Protein 8POE (pdb70)

GO terms:
  GO:0005515 protein binding (F, IPI)
  GO:0000045 autophagosome assembly (P, IDA)
  GO:0034045 phagophore assembly site membrane (C, EXP)

Structure (mmCIF, N/CA/C/O backbone):
data_8POE
#
_entry.id   8POE
#
_cell.length_a   1.00
_cell.length_b   1.00
_cell.length_c   1.00
_cell.angle_alpha   90.00
_cell.angle_beta   90.00
_cell.angle_gamma   90.00
#
_symmetry.space_group_name_H-M   'P 1'
#
loop_
_atom_site.group_PDB
_atom_site.id
_atom_site.type_symbol
_atom_site.label_atom_id
_atom_site.label_alt_id
_atom_site.label_comp_id
_atom_site.label_asym_id
_atom_site.label_entity_id
_atom_site.label_seq_id
_atom_site.pdbx_PDB_ins_code
_atom_site.Cartn_x
_atom_site.Cartn_y
_atom_site.Cartn_z
_atom_site.occupancy
_atom_site.B_iso_or_equiv
_atom_site.auth_seq_id
_atom_site.auth_comp_id
_atom_site.auth_asym_id
_atom_site.auth_atom_id
_atom_site.pdbx_PDB_model_num
ATOM 1 N N . ASN A 1 227 ? 123.375 107.380 165.649 1.00 60.80 191 ASN A N 1
ATOM 2 C CA . ASN A 1 227 ? 124.655 107.662 166.289 1.00 60.80 191 ASN A CA 1
ATOM 3 C C . ASN A 1 227 ? 124.499 108.746 167.350 1.00 60.80 191 ASN A C 1
ATOM 4 O O . ASN A 1 227 ? 124.148 109.884 167.040 1.00 60.80 191 ASN A O 1
ATOM 9 N N . LEU A 1 228 ? 124.760 108.379 168.607 1.00 53.20 192 LEU A N 1
ATOM 10 C CA . LEU A 1 228 ? 124.580 109.320 169.709 1.00 53.20 192 LEU A CA 1
ATOM 11 C C . LEU A 1 228 ? 125.523 110.510 169.584 1.00 53.20 192 LEU A C 1
ATOM 12 O O . LEU A 1 228 ? 125.122 111.656 169.821 1.00 53.20 192 LEU A O 1
ATOM 17 N N . ASP A 1 229 ? 126.783 110.260 169.219 1.00 54.80 193 ASP A N 1
ATOM 18 C CA . ASP A 1 229 ? 127.739 111.352 169.065 1.00 54.80 193 ASP A CA 1
ATOM 19 C C . ASP A 1 229 ? 127.339 112.296 167.940 1.00 54.80 193 ASP A C 1
ATOM 20 O O . ASP A 1 229 ? 127.568 113.510 168.037 1.00 54.80 193 ASP A O 1
ATOM 25 N N . SER A 1 230 ? 126.756 111.757 166.866 1.00 51.80 194 SER A N 1
ATOM 26 C CA . SER A 1 230 ? 126.391 112.583 165.721 1.00 51.80 194 SER A CA 1
ATOM 27 C C . SER A 1 230 ? 125.373 113.649 166.096 1.00 51.80 194 SER A C 1
ATOM 28 O O . SER A 1 230 ? 125.399 114.749 165.538 1.00 51.80 194 SER A O 1
ATOM 31 N N . PHE A 1 231 ? 124.472 113.348 167.034 1.00 45.87 195 PHE A N 1
ATOM 32 C CA . PHE A 1 231 ? 123.474 114.330 167.446 1.00 45.87 195 PHE A CA 1
ATOM 33 C C . PHE A 1 231 ? 124.135 115.575 168.024 1.00 45.87 195 PHE A C 1
ATOM 34 O O . PHE A 1 231 ? 123.846 116.703 167.604 1.00 45.87 195 PHE A O 1
ATOM 42 N N . PHE A 1 232 ? 125.039 115.385 168.985 1.00 41.33 196 PHE A N 1
ATOM 43 C CA . PHE A 1 232 ? 125.727 116.522 169.582 1.00 41.33 196 PHE A CA 1
ATOM 44 C C . PHE A 1 232 ? 126.644 117.200 168.573 1.00 41.33 196 PHE A C 1
ATOM 45 O O . PHE A 1 232 ? 126.761 118.432 168.560 1.00 41.33 196 PHE A O 1
ATOM 53 N N . THR A 1 233 ? 1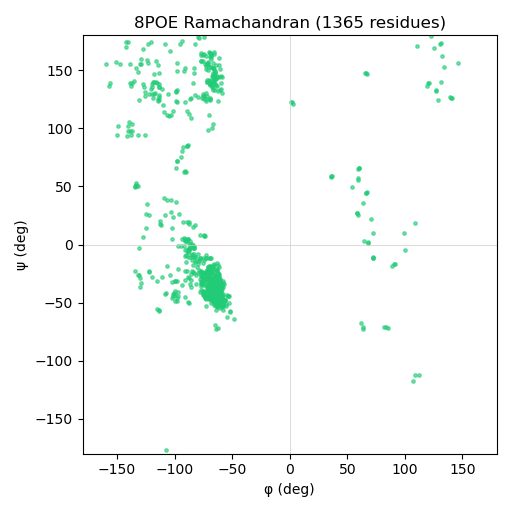27.293 116.417 167.707 1.00 46.80 197 THR A N 1
ATOM 54 C CA . THR A 1 233 ? 128.156 117.014 166.693 1.00 46.80 197 THR A CA 1
ATOM 55 C C . THR A 1 233 ? 127.363 117.928 165.769 1.00 46.80 197 THR A C 1
ATOM 56 O O . THR A 1 233 ? 127.814 119.027 165.429 1.00 46.80 197 THR A O 1
ATOM 60 N N . LYS A 1 234 ? 126.168 117.497 165.368 1.00 49.42 198 LYS A N 1
ATOM 61 C CA . LYS A 1 234 ? 125.347 118.311 164.482 1.00 49.42 198 LYS A CA 1
ATOM 62 C C . LYS A 1 234 ? 124.762 119.520 165.202 1.00 49.42 198 LYS A C 1
ATOM 63 O O . LYS A 1 234 ? 124.659 120.598 164.603 1.00 49.42 198 LYS A O 1
ATOM 69 N N . ILE A 1 235 ? 124.376 119.374 166.474 1.00 41.04 199 ILE A N 1
ATOM 70 C CA . ILE A 1 235 ? 123.880 120.541 167.202 1.00 41.04 199 ILE A CA 1
ATOM 71 C C . ILE A 1 235 ? 124.994 121.565 167.386 1.00 41.04 199 ILE A C 1
ATOM 72 O O . ILE A 1 235 ? 124.732 122.771 167.463 1.00 41.04 199 ILE A O 1
ATOM 77 N N . TYR A 1 236 ? 126.248 121.111 167.459 1.00 41.05 200 TYR A N 1
ATOM 78 C CA . TYR A 1 236 ? 127.374 122.039 167.501 1.00 41.05 200 TYR A CA 1
ATOM 79 C C . TYR A 1 236 ? 127.609 122.689 166.142 1.00 41.05 200 TYR A C 1
ATOM 80 O O . TYR A 1 236 ? 127.803 123.910 166.051 1.00 41.05 200 TYR A O 1
ATOM 89 N N . SER A 1 237 ? 127.591 121.888 165.075 1.00 45.59 201 SER A N 1
ATOM 90 C CA . SER A 1 237 ? 127.899 122.407 163.749 1.00 45.59 201 SER A CA 1
ATOM 91 C C . SER A 1 237 ? 126.843 123.388 163.262 1.00 45.59 201 SER A C 1
ATOM 92 O O . SER A 1 237 ? 127.173 124.339 162.545 1.00 45.59 201 SER A O 1
ATOM 95 N N . TYR A 1 238 ? 125.576 123.176 163.625 1.00 47.55 202 TYR A N 1
ATOM 96 C CA . TYR A 1 238 ? 124.534 124.113 163.219 1.00 47.55 202 TYR A CA 1
ATOM 97 C C . TYR A 1 238 ? 124.809 125.506 163.770 1.00 47.55 202 TYR A C 1
ATOM 98 O O . TYR A 1 238 ? 124.725 126.502 163.043 1.00 47.55 202 TYR A O 1
ATOM 107 N N . HIS A 1 239 ? 125.144 125.594 165.057 1.00 43.02 203 HIS A N 1
ATOM 108 C CA . HIS A 1 239 ? 125.471 126.892 165.636 1.00 43.02 203 HIS A CA 1
ATOM 109 C C . HIS A 1 239 ? 126.754 127.453 165.042 1.00 43.02 203 HIS A C 1
ATOM 110 O O . HIS A 1 239 ? 126.856 128.662 164.806 1.00 43.02 203 HIS A O 1
ATOM 117 N N . GLN A 1 240 ? 127.752 126.597 164.800 1.00 44.81 204 GLN A N 1
ATOM 118 C CA . GLN A 1 240 ? 129.030 127.112 164.319 1.00 44.81 204 GLN A CA 1
ATOM 119 C C . GLN A 1 240 ? 128.943 127.599 162.880 1.00 44.81 204 GLN A C 1
ATOM 120 O O . GLN A 1 240 ? 129.733 128.456 162.470 1.00 44.81 204 GLN A O 1
ATOM 126 N N . ARG A 1 241 ? 128.006 127.071 162.103 1.00 46.89 205 ARG A N 1
ATOM 127 C CA . ARG A 1 241 ? 127.730 127.592 160.774 1.00 46.89 205 ARG A CA 1
ATOM 128 C C . ARG A 1 241 ? 126.654 128.668 160.792 1.00 46.89 205 ARG A C 1
ATOM 129 O O . ARG A 1 241 ? 126.226 129.107 159.719 1.00 46.89 205 ARG A O 1
ATOM 137 N N . ASN A 1 242 ? 126.187 129.042 161.985 1.00 48.70 206 ASN A N 1
ATOM 138 C CA . ASN A 1 242 ? 125.327 130.204 162.254 1.00 48.70 206 ASN A CA 1
ATOM 139 C C . ASN A 1 242 ? 124.319 130.470 161.134 1.00 48.70 206 ASN A C 1
ATOM 140 O O . ASN A 1 242 ? 124.260 131.548 160.539 1.00 48.70 206 ASN A O 1
ATOM 145 N N . GLY A 1 243 ? 123.491 129.461 160.872 1.00 54.55 207 GLY A N 1
ATOM 146 C CA . GLY A 1 243 ? 122.400 129.588 159.926 1.00 54.55 207 GLY A CA 1
ATOM 147 C C . GLY A 1 243 ? 122.190 128.371 159.048 1.00 54.55 207 GLY A C 1
ATOM 148 O O . GLY A 1 243 ? 123.118 127.898 158.386 1.00 54.55 207 GLY A O 1
ATOM 149 N N . PHE A 1 244 ? 120.958 127.855 159.042 1.00 62.95 208 PHE A N 1
ATOM 150 C CA . PHE A 1 244 ? 120.615 126.741 158.163 1.00 62.95 208 PHE A CA 1
ATOM 151 C C . PHE A 1 244 ? 120.715 127.143 156.697 1.00 62.95 208 PHE A C 1
ATOM 152 O O . PHE A 1 244 ? 121.263 126.395 155.874 1.00 62.95 208 PHE A O 1
ATOM 160 N N . ALA A 1 245 ? 120.190 128.322 156.355 1.00 66.57 209 ALA A N 1
ATOM 161 C CA . ALA A 1 245 ? 120.323 128.823 154.994 1.00 66.57 209 ALA A CA 1
ATOM 162 C C . ALA A 1 245 ? 121.784 128.993 154.610 1.00 66.57 209 ALA A C 1
ATOM 163 O O . ALA A 1 245 ? 122.147 128.789 153.447 1.00 66.57 209 ALA A O 1
ATOM 165 N N . CYS A 1 246 ? 122.636 129.355 155.573 1.00 65.61 210 CYS A N 1
ATOM 166 C CA . CYS A 1 246 ? 124.065 129.447 155.296 1.00 65.61 210 CYS A CA 1
ATOM 167 C C . CYS A 1 246 ? 124.628 128.097 154.872 1.00 65.61 210 CYS A C 1
ATOM 168 O O . CYS A 1 246 ? 125.381 128.011 153.896 1.00 65.61 210 CYS A O 1
ATOM 171 N N . ILE A 1 247 ? 124.260 127.028 155.583 1.00 60.44 211 ILE A N 1
ATOM 172 C CA . ILE A 1 247 ? 124.736 125.693 155.225 1.00 60.44 211 ILE A CA 1
ATOM 173 C C . ILE A 1 247 ? 124.226 125.297 153.847 1.00 60.44 211 ILE A C 1
ATOM 174 O O . ILE A 1 247 ? 124.978 124.767 153.017 1.00 60.44 211 ILE A O 1
ATOM 179 N N . LEU A 1 248 ? 122.939 125.538 153.585 1.00 62.47 212 LEU A N 1
ATOM 180 C CA . LEU A 1 248 ? 122.364 125.150 152.300 1.00 62.47 212 LEU A CA 1
ATOM 181 C C . LEU A 1 248 ? 123.049 125.880 151.150 1.00 62.47 212 LEU A C 1
ATOM 182 O O . LEU A 1 248 ? 123.416 125.267 150.138 1.00 62.47 212 LEU A O 1
ATOM 187 N N . LEU A 1 249 ? 123.236 127.194 151.295 1.00 70.09 213 LEU A N 1
ATOM 188 C CA . LEU A 1 249 ? 123.905 127.966 150.255 1.00 70.09 213 LEU A CA 1
ATOM 189 C C . LEU A 1 249 ? 125.350 127.523 150.080 1.00 70.09 213 LEU A C 1
ATOM 190 O O . LEU A 1 249 ? 125.827 127.387 148.949 1.00 70.09 213 LEU A O 1
ATOM 195 N N . GLU A 1 250 ? 126.061 127.287 151.187 1.00 77.36 214 GLU A N 1
ATOM 196 C CA . GLU A 1 250 ? 127.450 126.851 151.094 1.00 77.36 214 GLU A CA 1
ATOM 197 C C . GLU A 1 250 ? 127.562 125.540 150.331 1.00 77.36 214 GLU A C 1
ATOM 198 O O . GLU A 1 250 ? 128.407 125.402 149.440 1.00 77.36 214 GLU A O 1
ATOM 204 N N . ASP A 1 251 ? 126.694 124.577 150.642 1.00 80.09 215 ASP A N 1
ATOM 205 C CA . ASP A 1 251 ? 126.741 123.290 149.956 1.00 80.09 215 ASP A CA 1
ATOM 206 C C . ASP A 1 251 ? 126.396 123.422 148.476 1.00 80.09 215 ASP A C 1
ATOM 207 O O . ASP A 1 251 ? 127.114 122.898 147.609 1.00 80.09 215 ASP A O 1
ATOM 212 N N . VAL A 1 252 ? 125.285 124.096 148.165 1.00 79.02 216 VAL A N 1
ATOM 213 C CA . VAL A 1 252 ? 124.860 124.175 146.773 1.00 79.02 216 VAL A CA 1
ATOM 214 C C . VAL A 1 252 ? 125.887 124.940 145.948 1.00 79.02 216 VAL A C 1
ATOM 215 O O . VAL A 1 252 ? 126.169 124.585 144.796 1.00 79.02 216 VAL A O 1
ATOM 219 N N . PHE A 1 253 ? 126.506 125.965 146.535 1.00 77.83 217 PHE A N 1
ATOM 220 C CA . PHE A 1 253 ? 127.510 126.726 145.814 1.00 77.83 217 PHE A CA 1
ATOM 221 C C . PHE A 1 253 ? 128.850 126.012 145.744 1.00 77.83 217 PHE A C 1
ATOM 222 O O . PHE A 1 253 ? 129.614 126.273 144.819 1.00 77.83 217 PHE A O 1
ATOM 230 N N . GLN A 1 254 ? 129.144 125.093 146.668 1.00 87.96 218 GLN A N 1
ATOM 231 C CA . GLN A 1 254 ? 130.324 124.248 146.505 1.00 87.96 218 GLN A CA 1
ATOM 232 C C . GLN A 1 254 ? 130.137 123.256 145.360 1.00 87.96 218 GLN A C 1
ATOM 233 O O . GLN A 1 254 ? 131.071 122.994 144.587 1.00 87.96 218 GLN A O 1
ATOM 239 N N . LEU A 1 255 ? 128.936 122.687 145.241 1.00 88.26 219 LEU A N 1
ATOM 240 C CA . LEU A 1 255 ? 128.654 121.824 144.096 1.00 88.26 219 LEU A CA 1
ATOM 241 C C . LEU A 1 255 ? 128.721 122.607 142.787 1.00 88.26 219 LEU A C 1
ATOM 242 O O . LEU A 1 255 ? 129.297 122.134 141.793 1.00 88.26 219 LEU A O 1
ATOM 247 N N . GLY A 1 256 ? 128.148 123.816 142.773 1.00 91.00 220 GLY A N 1
ATOM 248 C CA . GLY A 1 256 ? 128.301 124.687 141.618 1.00 91.00 220 GLY A CA 1
ATOM 249 C C . GLY A 1 256 ? 129.751 125.038 141.346 1.00 91.00 220 GLY A C 1
ATOM 250 O O . GLY A 1 256 ? 130.169 125.140 140.193 1.00 91.00 220 GLY A O 1
ATOM 251 N N . GLN A 1 257 ? 130.533 125.232 142.408 1.00 91.35 221 GLN A N 1
ATOM 252 C CA . GLN A 1 257 ? 131.976 125.395 142.289 1.00 91.35 221 GLN A CA 1
ATOM 253 C C . GLN A 1 257 ? 132.611 124.276 141.483 1.00 91.35 221 GLN A C 1
ATOM 254 O O . GLN A 1 257 ? 133.284 124.523 140.475 1.00 91.35 221 GLN A O 1
ATOM 260 N N . PHE A 1 258 ? 132.414 123.037 141.926 1.00 102.49 222 PHE A N 1
ATOM 261 C CA . PHE A 1 258 ? 133.098 121.923 141.277 1.00 102.49 222 PHE A CA 1
ATOM 262 C C . PHE A 1 258 ? 132.639 121.764 139.830 1.00 102.49 222 PHE A C 1
ATOM 263 O O . PHE A 1 258 ? 133.466 121.547 138.926 1.00 102.49 222 PHE A O 1
ATOM 271 N N . ILE A 1 259 ? 131.332 121.906 139.582 1.00 93.22 223 ILE A N 1
ATOM 272 C CA . ILE A 1 259 ? 130.850 121.775 138.208 1.00 93.22 223 ILE A CA 1
ATOM 273 C C . ILE A 1 259 ? 131.398 122.904 137.339 1.00 93.22 223 ILE A C 1
ATOM 274 O O . ILE A 1 259 ? 131.745 122.689 136.171 1.00 93.22 223 ILE A O 1
ATOM 279 N N . PHE A 1 260 ? 131.520 124.115 137.896 1.00 92.29 224 PHE A N 1
ATOM 280 C CA . PHE A 1 260 ? 132.084 125.217 137.127 1.00 92.29 224 PHE A CA 1
ATOM 281 C C . PHE A 1 260 ? 133.538 124.956 136.779 1.00 92.29 224 PHE A C 1
ATOM 282 O O . PHE A 1 260 ? 133.958 125.203 135.644 1.00 92.29 224 PHE A O 1
ATOM 290 N N . ILE A 1 261 ? 134.326 124.466 137.739 1.00 94.27 225 ILE A N 1
ATOM 291 C CA . ILE A 1 261 ? 135.735 124.206 137.453 1.00 94.27 225 ILE A CA 1
ATOM 292 C C . ILE A 1 261 ? 135.863 123.182 136.336 1.00 94.27 225 ILE A C 1
ATOM 293 O O . ILE A 1 261 ? 136.604 123.388 135.363 1.00 94.27 225 ILE A O 1
ATOM 298 N N . VAL A 1 262 ? 135.120 122.075 136.436 1.00 101.38 226 VAL A N 1
ATOM 299 C CA . VAL A 1 262 ? 135.272 121.033 135.423 1.00 101.38 226 VAL A CA 1
ATOM 300 C C . VAL A 1 262 ? 134.808 121.531 134.054 1.00 101.38 226 VAL A C 1
ATOM 301 O O . VAL A 1 262 ? 135.503 121.337 133.043 1.00 101.38 226 VAL A O 1
ATOM 305 N N . THR A 1 263 ? 133.656 122.214 133.992 1.00 106.97 227 THR A N 1
ATOM 306 C CA . THR A 1 263 ? 133.140 122.633 132.693 1.00 106.97 227 THR A CA 1
ATOM 307 C C . THR A 1 263 ? 134.010 123.721 132.075 1.00 106.97 227 THR A C 1
ATOM 308 O O . THR A 1 263 ? 134.239 123.718 130.863 1.00 106.97 227 THR A O 1
ATOM 312 N N . PHE A 1 264 ? 134.530 124.643 132.889 1.00 109.09 228 PHE A N 1
ATOM 313 C CA . PHE A 1 264 ? 135.371 125.704 132.351 1.00 109.09 228 PHE A CA 1
ATOM 314 C C . PHE A 1 264 ? 136.704 125.154 131.865 1.00 109.09 228 PHE A C 1
ATOM 315 O O . PHE A 1 264 ? 137.204 125.569 130.812 1.00 109.09 228 PHE A O 1
ATOM 323 N N . THR A 1 265 ? 137.291 124.211 132.608 1.00 107.13 229 THR A N 1
ATOM 324 C CA . THR A 1 265 ? 138.540 123.609 132.160 1.00 107.13 229 THR A CA 1
ATOM 325 C C . THR A 1 265 ? 138.347 122.869 130.842 1.00 107.13 229 THR A C 1
ATOM 326 O O . THR A 1 265 ? 139.125 123.051 129.895 1.00 107.13 229 THR A O 1
ATOM 330 N N . THR A 1 266 ? 137.296 122.045 130.749 1.00 110.87 230 THR A N 1
ATOM 331 C CA . THR A 1 266 ? 137.097 121.301 129.509 1.00 110.87 230 THR A CA 1
ATOM 332 C C . THR A 1 266 ? 136.703 122.221 128.357 1.00 110.87 230 THR A C 1
ATOM 333 O O . THR A 1 266 ? 137.035 121.935 127.202 1.00 110.87 230 THR A O 1
ATOM 337 N N . PHE A 1 267 ? 136.028 123.337 128.647 1.00 119.89 231 PHE A N 1
ATOM 338 C CA . PHE A 1 267 ? 135.682 124.290 127.599 1.00 119.89 231 PHE A CA 1
ATOM 339 C C . PHE A 1 267 ? 136.925 124.984 127.060 1.00 119.89 231 PHE A C 1
ATOM 340 O O . PHE A 1 267 ? 137.098 125.113 125.843 1.00 119.89 231 PHE A O 1
ATOM 348 N N . LEU A 1 268 ? 137.805 125.441 127.954 1.00 119.61 232 LEU A N 1
ATOM 349 C CA . LEU A 1 268 ? 139.031 126.088 127.502 1.00 119.61 232 LEU A CA 1
ATOM 350 C C . LEU A 1 268 ? 139.926 125.108 126.756 1.00 119.61 232 LEU A C 1
ATOM 351 O O . LEU A 1 268 ? 140.619 125.490 125.807 1.00 119.61 232 LEU A O 1
ATOM 356 N N . LEU A 1 269 ? 139.926 123.838 127.167 1.00 123.87 233 LEU A N 1
ATOM 357 C CA . LEU A 1 269 ? 140.765 122.859 126.487 1.00 123.87 233 LEU A CA 1
ATOM 358 C C . LEU A 1 269 ? 140.177 122.399 125.157 1.00 123.87 233 LEU A C 1
ATOM 359 O O . LEU A 1 269 ? 140.930 121.995 124.265 1.00 123.87 233 LEU A O 1
ATOM 364 N N . ARG A 1 270 ? 138.853 122.446 124.995 1.00 128.63 234 ARG A N 1
ATOM 365 C CA . ARG A 1 270 ? 138.212 121.847 123.833 1.00 128.63 234 ARG A CA 1
ATOM 366 C C . ARG A 1 270 ? 137.328 122.793 123.031 1.00 128.63 234 ARG A C 1
ATOM 367 O O . ARG A 1 270 ? 136.542 122.318 122.204 1.00 128.63 234 ARG A O 1
ATOM 375 N N . CYS A 1 271 ? 137.413 124.104 123.248 1.00 132.00 235 CYS A N 1
ATOM 376 C CA . CYS A 1 271 ? 136.637 125.024 122.424 1.00 132.00 235 CYS A CA 1
ATOM 377 C C . CYS A 1 271 ? 137.481 126.207 121.967 1.00 132.00 235 CYS A C 1
ATOM 378 O O . CYS A 1 271 ? 137.164 126.852 120.963 1.00 132.00 235 CYS A O 1
ATOM 381 N N . VAL A 1 272 ? 138.560 126.497 122.693 1.00 132.98 236 VAL A N 1
ATOM 382 C CA . VAL A 1 272 ? 139.411 127.629 122.346 1.00 132.98 236 VAL A CA 1
ATOM 383 C C . VAL A 1 272 ? 140.248 127.278 121.125 1.00 132.98 236 VAL A C 1
ATOM 384 O O . VAL A 1 272 ? 140.965 126.269 121.110 1.00 132.98 236 VAL A O 1
ATOM 388 N N . ASP A 1 273 ? 140.162 128.114 120.093 1.00 136.42 237 ASP A N 1
ATOM 389 C CA . ASP A 1 273 ? 140.937 127.940 118.871 1.00 136.42 237 ASP A CA 1
ATOM 390 C C . ASP A 1 273 ? 142.067 128.962 118.873 1.00 136.42 237 ASP A C 1
ATOM 391 O O . ASP A 1 273 ? 141.826 130.166 118.732 1.00 136.42 237 ASP A O 1
ATOM 396 N N . TYR A 1 274 ? 143.299 128.480 119.032 1.00 140.99 238 TYR A N 1
ATOM 397 C CA . TYR A 1 274 ? 144.448 129.375 119.055 1.00 140.99 238 TYR A CA 1
ATOM 398 C C . TYR A 1 274 ? 144.746 129.957 117.679 1.00 140.99 238 TYR A C 1
ATOM 399 O O . TYR A 1 274 ? 145.305 131.055 117.587 1.00 140.99 238 TYR A O 1
ATOM 408 N N . ASN A 1 275 ? 144.373 129.248 116.611 1.00 140.61 239 ASN A N 1
ATOM 409 C CA . ASN A 1 275 ? 144.714 129.689 115.261 1.00 140.61 239 ASN A CA 1
ATOM 410 C C . ASN A 1 275 ? 144.074 131.035 114.939 1.00 140.61 239 ASN A C 1
ATOM 411 O O . ASN A 1 275 ? 144.756 131.974 114.513 1.00 140.61 239 ASN A O 1
ATOM 416 N N . VAL A 1 276 ? 142.760 131.147 115.138 1.00 133.35 240 VAL A N 1
ATOM 417 C CA . VAL A 1 276 ? 142.067 132.390 114.813 1.00 133.35 240 VAL A CA 1
ATOM 418 C C . VAL A 1 276 ? 142.441 133.493 115.798 1.00 133.35 240 VAL A C 1
ATOM 419 O O . VAL A 1 276 ? 142.620 134.654 115.410 1.00 133.35 240 VAL A O 1
ATOM 423 N N . LEU A 1 277 ? 142.571 133.151 117.082 1.00 131.08 241 LEU A N 1
ATOM 424 C CA . LEU A 1 277 ? 142.840 134.167 118.095 1.00 131.08 241 LEU A CA 1
ATOM 425 C C . LEU A 1 277 ? 144.227 134.774 117.924 1.00 131.08 241 LEU A C 1
ATOM 426 O O . LEU A 1 277 ? 144.405 135.985 118.094 1.00 131.08 241 LEU A O 1
ATOM 431 N N . PHE A 1 278 ? 145.223 133.951 117.588 1.00 132.53 242 PHE A N 1
ATOM 432 C CA . PHE A 1 278 ? 146.590 134.439 117.452 1.00 132.53 242 PHE A CA 1
ATOM 433 C C . PHE A 1 278 ? 146.801 135.277 116.199 1.00 132.53 242 PHE A C 1
ATOM 434 O O . PHE A 1 278 ? 147.856 135.909 116.073 1.00 132.53 242 PHE A O 1
ATOM 442 N N . ALA A 1 279 ? 145.840 135.289 115.276 1.00 133.90 243 ALA A N 1
ATOM 443 C CA . ALA A 1 279 ? 145.904 136.034 114.021 1.00 133.90 243 ALA A CA 1
ATOM 444 C C . ALA A 1 279 ? 147.085 135.622 113.150 1.00 133.90 243 ALA A C 1
ATOM 445 O O . ALA A 1 279 ? 147.558 136.424 112.336 1.00 133.90 243 ALA A O 1
ATOM 447 N N . ASN A 1 280 ? 147.574 134.396 113.300 1.00 131.03 244 ASN A N 1
ATOM 448 C CA . ASN A 1 280 ? 148.706 133.916 112.517 1.00 131.03 244 ASN A CA 1
ATOM 449 C C . ASN A 1 280 ? 148.262 133.198 111.244 1.00 131.03 244 ASN A C 1
ATOM 450 O O . ASN A 1 280 ? 148.804 133.435 110.165 1.00 131.03 244 ASN A O 1
ATOM 455 N N . VAL A 1 295 ? 139.051 141.488 117.203 1.00 134.71 259 VAL A N 1
ATOM 456 C CA . VAL A 1 295 ? 138.053 140.525 116.757 1.00 134.71 259 VAL A CA 1
ATOM 457 C C . VAL A 1 295 ? 137.186 140.092 117.934 1.00 134.71 259 VAL A C 1
ATOM 458 O O . VAL A 1 295 ? 137.698 139.758 119.003 1.00 134.71 259 VAL A O 1
ATOM 462 N N . THR A 1 296 ? 135.871 140.112 117.733 1.00 139.02 260 THR A N 1
ATOM 463 C CA . THR A 1 296 ? 134.940 139.730 118.783 1.00 139.02 260 THR A CA 1
ATOM 464 C C . THR A 1 296 ? 135.109 138.258 119.143 1.00 139.02 260 THR A C 1
ATOM 465 O O . THR A 1 296 ? 135.276 137.397 118.274 1.00 139.02 260 THR A O 1
ATOM 469 N N . LEU A 1 297 ? 135.072 137.975 120.448 1.00 140.64 261 LEU A N 1
ATOM 470 C CA . LEU A 1 297 ? 135.239 136.602 120.915 1.00 140.64 261 LEU A CA 1
ATOM 471 C C . LEU A 1 297 ? 134.112 135.705 120.417 1.00 140.64 261 LEU A C 1
ATOM 472 O O . LEU A 1 297 ? 134.329 134.516 120.160 1.00 140.64 261 LEU A O 1
ATOM 477 N N . SER A 1 298 ? 132.903 136.256 120.275 1.00 141.30 262 SER A N 1
ATOM 478 C CA . SER A 1 298 ? 131.785 135.466 119.771 1.00 141.30 262 SER A CA 1
ATOM 479 C C . SER A 1 298 ? 132.055 134.970 118.357 1.00 141.30 262 SER A C 1
ATOM 480 O O . SER A 1 298 ? 131.741 133.822 118.022 1.00 141.30 262 SER A O 1
ATOM 483 N N . ASP A 1 299 ? 132.633 135.825 117.510 1.00 146.90 263 ASP A N 1
ATOM 484 C CA . ASP A 1 299 ? 133.050 135.381 116.185 1.00 146.90 263 ASP A CA 1
ATOM 485 C C . ASP A 1 299 ? 134.136 134.317 116.284 1.00 146.90 263 ASP A C 1
ATOM 486 O O . ASP A 1 299 ? 134.149 133.356 115.507 1.00 146.90 263 ASP A O 1
ATOM 491 N N . ALA A 1 300 ? 135.058 134.476 117.237 1.00 145.36 264 ALA A N 1
ATOM 492 C CA . ALA A 1 300 ? 136.115 133.492 117.432 1.00 145.36 264 ALA A CA 1
ATOM 493 C C . ALA A 1 300 ? 135.584 132.156 117.933 1.00 145.36 264 ALA A C 1
ATOM 494 O O . ALA A 1 300 ? 136.270 131.139 117.787 1.00 145.36 264 ALA A O 1
ATOM 496 N N . ILE A 1 301 ? 134.388 132.133 118.519 1.00 146.60 265 ILE A N 1
ATOM 497 C CA . ILE A 1 301 ? 133.811 130.881 118.998 1.00 146.60 265 ILE A CA 1
ATOM 498 C C . ILE A 1 301 ? 133.448 130.016 117.799 1.00 146.60 265 ILE A C 1
ATOM 499 O O . ILE A 1 301 ? 132.706 130.443 116.906 1.00 146.60 265 ILE A O 1
ATOM 504 N N . LEU A 1 302 ? 133.972 128.794 117.774 1.00 146.83 266 LEU A N 1
ATOM 505 C CA . LEU A 1 302 ? 133.686 127.875 116.690 1.00 146.83 266 LEU A CA 1
ATOM 506 C C . LEU A 1 302 ? 132.275 127.308 116.831 1.00 146.83 266 LEU A C 1
ATOM 507 O O . LEU A 1 302 ? 131.700 127.310 117.923 1.00 146.83 266 LEU A O 1
ATOM 512 N N . PRO A 1 303 ? 131.688 126.832 115.732 1.00 151.29 267 PRO A N 1
ATOM 513 C CA . PRO A 1 303 ? 130.344 126.251 115.810 1.00 151.29 267 PRO A CA 1
ATOM 514 C C . PRO A 1 303 ? 130.306 125.043 116.735 1.00 151.29 267 PRO A C 1
ATOM 515 O O . PRO A 1 303 ? 131.299 124.332 116.909 1.00 151.29 267 PRO A O 1
ATOM 519 N N . SER A 1 304 ? 129.135 124.829 117.343 1.00 150.59 268 SER A N 1
ATOM 520 C CA . SER A 1 304 ? 128.981 123.752 118.317 1.00 150.59 268 SER A CA 1
ATOM 521 C C . SER A 1 304 ? 129.257 122.386 117.704 1.00 150.59 268 SER A C 1
ATOM 522 O O . SER A 1 304 ? 129.754 121.486 118.392 1.00 150.59 268 SER A O 1
ATOM 525 N N . ALA A 1 305 ? 128.940 122.207 116.420 1.00 151.20 269 ALA A N 1
ATOM 526 C CA . ALA A 1 305 ? 129.205 120.929 115.766 1.00 151.20 269 ALA A CA 1
ATOM 527 C C . ALA A 1 305 ? 130.697 120.620 115.755 1.00 151.20 269 ALA A C 1
ATOM 528 O O . ALA A 1 305 ? 131.111 119.497 116.070 1.00 151.20 269 ALA A O 1
ATOM 530 N N . GLN A 1 306 ? 131.519 121.615 115.411 1.00 155.13 270 GLN A N 1
ATOM 531 C CA . GLN A 1 306 ? 132.964 121.414 115.401 1.00 155.13 270 GLN A CA 1
ATOM 532 C C . GLN A 1 306 ? 133.467 121.034 116.786 1.00 155.13 270 GLN A C 1
ATOM 533 O O . GLN A 1 306 ? 134.336 120.164 116.923 1.00 155.13 270 GLN A O 1
ATOM 539 N N . CYS A 1 307 ? 132.927 121.675 117.824 1.00 155.21 271 CYS A N 1
ATOM 540 C CA . CYS A 1 307 ? 133.232 121.261 119.189 1.00 155.21 271 CYS A CA 1
ATOM 541 C C . CYS A 1 307 ? 132.815 119.816 119.428 1.00 155.21 271 CYS A C 1
ATOM 542 O O . CYS A 1 307 ? 133.477 119.088 120.175 1.00 155.21 271 CYS A O 1
ATOM 545 N N . ALA A 1 308 ? 131.724 119.378 118.793 1.00 150.31 272 ALA A N 1
ATOM 546 C CA . ALA A 1 308 ? 131.287 117.994 118.956 1.00 150.31 272 ALA A CA 1
ATOM 547 C C . ALA A 1 308 ? 132.313 117.017 118.389 1.00 150.31 272 ALA A C 1
ATOM 548 O O . ALA A 1 308 ? 132.719 116.067 119.073 1.00 150.31 272 ALA A O 1
ATOM 550 N N . GLU A 1 309 ? 132.758 117.232 117.143 1.00 150.16 273 GLU A N 1
ATOM 551 C CA . GLU A 1 309 ? 133.803 116.329 116.642 1.00 150.16 273 GLU A CA 1
ATOM 552 C C . GLU A 1 309 ? 135.091 116.452 117.448 1.00 150.16 273 GLU A C 1
ATOM 553 O O . GLU A 1 309 ? 135.774 115.445 117.670 1.00 150.16 273 GLU A O 1
ATOM 559 N N . ARG A 1 310 ? 135.448 117.660 117.892 1.00 141.58 274 ARG A N 1
ATOM 560 C CA . ARG A 1 310 ? 136.695 117.816 118.633 1.00 141.58 274 ARG A CA 1
ATOM 561 C C . ARG A 1 310 ? 136.656 117.083 119.970 1.00 141.58 274 ARG A C 1
ATOM 562 O O . ARG A 1 310 ? 137.661 116.485 120.373 1.00 141.58 274 ARG A O 1
ATOM 570 N N . ILE A 1 311 ? 135.520 117.115 120.670 1.00 146.37 275 ILE A N 1
ATOM 571 C CA . ILE A 1 311 ? 135.406 116.368 121.919 1.00 146.37 275 ILE A CA 1
ATOM 572 C C . ILE A 1 311 ? 135.311 114.873 121.636 1.00 146.37 275 ILE A C 1
ATOM 573 O O . ILE A 1 311 ? 135.724 114.044 122.457 1.00 146.37 275 ILE A O 1
ATOM 578 N N . ARG A 1 312 ? 134.773 114.500 120.470 1.00 146.71 276 ARG A N 1
ATOM 579 C CA . ARG A 1 312 ? 134.766 113.095 120.079 1.00 146.71 276 ARG A CA 1
ATOM 580 C C . ARG A 1 312 ? 136.159 112.587 119.725 1.00 146.71 276 ARG A C 1
ATOM 581 O O . ARG A 1 312 ? 136.400 111.376 119.787 1.00 146.71 276 ARG A O 1
ATOM 589 N N . SER A 1 313 ? 137.081 113.487 119.373 1.00 146.64 277 SER A N 1
ATOM 590 C CA . SER A 1 313 ? 138.373 113.071 118.833 1.00 146.64 277 SER A CA 1
ATOM 591 C C . SER A 1 313 ? 139.162 112.197 119.803 1.00 146.64 277 SER A C 1
ATOM 592 O O . SER A 1 313 ? 139.898 111.304 119.367 1.00 146.64 277 SER A O 1
ATOM 595 N N . SER A 1 314 ? 139.031 112.426 121.109 1.00 140.54 278 SER A N 1
ATOM 596 C CA . SER A 1 314 ? 139.845 111.697 122.069 1.00 140.54 278 SER A CA 1
ATOM 597 C C . SER A 1 314 ? 138.970 110.897 123.025 1.00 140.54 278 SER A C 1
ATOM 598 O O . SER A 1 314 ? 137.933 111.390 123.484 1.00 140.54 278 SER A O 1
ATOM 601 N N . PRO A 1 315 ? 139.362 109.657 123.342 1.00 131.18 279 PRO A N 1
ATOM 602 C CA . PRO A 1 315 ? 138.564 108.838 124.265 1.00 131.18 279 PRO A CA 1
ATOM 603 C C . PRO A 1 315 ? 138.899 109.073 125.731 1.00 131.18 279 PRO A C 1
ATOM 604 O O . PRO A 1 315 ? 138.061 108.838 126.607 1.00 131.18 279 PRO A O 1
ATOM 608 N N . LEU A 1 316 ? 140.125 109.527 126.009 1.00 119.75 280 LEU A N 1
ATOM 609 C CA . LEU A 1 316 ? 140.540 109.753 127.391 1.00 119.75 280 LEU A CA 1
ATOM 610 C C . LEU A 1 316 ? 139.691 110.833 128.050 1.00 119.75 280 LEU A C 1
ATOM 611 O O . LEU A 1 316 ? 139.321 110.717 129.227 1.00 119.75 280 LEU A O 1
ATOM 616 N N . LEU A 1 317 ? 139.380 111.897 127.306 1.00 120.89 281 LEU A N 1
ATOM 617 C CA . LEU A 1 317 ? 138.544 112.962 127.844 1.00 120.89 281 LEU A CA 1
ATOM 618 C C . LEU A 1 317 ? 137.169 112.446 128.243 1.00 120.89 281 LEU A C 1
ATOM 619 O O . LEU A 1 317 ? 136.593 112.920 129.227 1.00 120.89 281 LEU A O 1
ATOM 624 N N . VAL A 1 318 ? 136.629 111.481 127.496 1.00 123.11 282 VAL A N 1
ATOM 625 C CA . VAL A 1 318 ? 135.326 110.918 127.840 1.00 123.11 282 VAL A CA 1
ATOM 626 C C . VAL A 1 318 ? 135.386 110.226 129.195 1.00 123.11 282 VAL A C 1
ATOM 627 O O . VAL A 1 318 ? 134.491 110.392 130.035 1.00 123.11 282 VAL A O 1
ATOM 631 N N . LEU A 1 319 ? 136.438 109.437 129.430 1.00 118.73 283 LEU A N 1
ATOM 632 C CA . LEU A 1 319 ? 136.585 108.769 130.719 1.00 118.73 283 LEU A CA 1
ATOM 633 C C . LEU A 1 319 ? 136.775 109.779 131.843 1.00 118.73 283 LEU A C 1
ATOM 634 O O . LEU A 1 319 ? 136.196 109.631 132.928 1.00 118.73 283 LEU A O 1
ATOM 639 N N . LEU A 1 320 ? 137.578 110.819 131.602 1.00 111.91 284 LEU A N 1
ATOM 640 C CA . LEU A 1 320 ? 137.759 111.851 132.617 1.00 111.91 284 LEU A CA 1
ATOM 641 C C . LEU A 1 320 ? 136.433 112.521 132.959 1.00 111.91 284 LEU A C 1
ATOM 642 O O . LEU A 1 320 ? 136.108 112.715 134.138 1.00 111.91 284 LEU A O 1
ATOM 647 N N . LEU A 1 321 ? 135.644 112.860 131.938 1.00 116.69 285 LEU A N 1
ATOM 648 C CA . LEU A 1 321 ? 134.371 113.533 132.168 1.00 116.69 285 LEU A CA 1
ATOM 649 C C . LEU A 1 321 ? 133.381 112.630 132.893 1.00 116.69 285 LEU A C 1
ATOM 650 O O . LEU A 1 321 ? 132.659 113.091 133.784 1.00 116.69 285 LEU A O 1
ATOM 655 N N . VAL A 1 322 ? 133.320 111.347 132.529 1.00 111.76 286 VAL A N 1
ATOM 656 C CA . VAL A 1 322 ? 132.364 110.463 133.189 1.00 111.76 286 VAL A CA 1
ATOM 657 C C . VAL A 1 322 ? 132.772 110.219 134.638 1.00 111.76 286 VAL A C 1
ATOM 658 O O . VAL A 1 322 ? 131.918 110.138 135.529 1.00 111.76 286 VAL A O 1
ATOM 662 N N . LEU A 1 323 ? 134.079 110.118 134.908 1.00 104.70 287 LEU A N 1
ATOM 663 C CA . LEU A 1 323 ? 134.527 109.987 136.292 1.00 104.70 287 LEU A CA 1
ATOM 664 C C . LEU A 1 323 ? 134.191 111.238 137.096 1.00 104.70 287 LEU A C 1
ATOM 665 O O . LEU A 1 323 ? 133.751 111.147 138.251 1.00 104.70 287 LEU A O 1
ATOM 670 N N . ALA A 1 324 ? 134.391 112.417 136.500 1.00 102.69 288 ALA A N 1
ATOM 671 C CA . ALA A 1 324 ? 134.040 113.655 137.186 1.00 102.69 288 ALA A CA 1
ATOM 672 C C . ALA A 1 324 ? 132.545 113.723 137.466 1.00 102.69 288 ALA A C 1
ATOM 673 O O . ALA A 1 324 ? 132.127 114.148 138.549 1.00 102.69 288 ALA A O 1
ATOM 675 N N . ALA A 1 325 ? 131.722 113.305 136.500 1.00 101.87 289 ALA A N 1
ATOM 676 C CA . ALA A 1 325 ? 130.277 113.305 136.700 1.00 101.87 289 ALA A CA 1
ATOM 677 C C . ALA A 1 325 ? 129.872 112.335 137.803 1.00 101.87 289 ALA A C 1
ATOM 678 O O . ALA A 1 325 ? 128.984 112.636 138.610 1.00 101.87 289 ALA A O 1
ATOM 680 N N . GLY A 1 326 ? 130.502 111.160 137.845 1.00 90.85 290 GLY A N 1
ATOM 681 C CA . GLY A 1 326 ? 130.219 110.223 138.919 1.00 90.85 290 GLY A CA 1
ATOM 682 C C . GLY A 1 326 ? 130.568 110.785 140.283 1.00 90.85 290 GLY A C 1
ATOM 683 O O . GLY A 1 326 ? 129.786 110.672 141.233 1.00 90.85 290 GLY A O 1
ATOM 684 N N . PHE A 1 327 ? 131.744 111.407 140.398 1.00 85.31 291 PHE A N 1
ATOM 685 C CA . PHE A 1 327 ? 132.119 112.038 141.660 1.00 85.31 291 PHE A CA 1
ATOM 686 C C . PHE A 1 327 ? 131.128 113.130 142.040 1.00 85.31 291 PHE A C 1
ATOM 687 O O . PHE A 1 327 ? 130.721 113.238 143.206 1.00 85.31 291 PHE A O 1
ATOM 695 N N . TRP A 1 328 ? 130.723 113.942 141.062 1.00 87.73 292 TRP A N 1
ATOM 696 C CA . TRP A 1 328 ? 129.787 115.024 141.332 1.00 87.73 292 TRP A CA 1
ATOM 697 C C . TRP A 1 328 ? 128.451 114.487 141.824 1.00 87.73 292 TRP A C 1
ATOM 698 O O . TRP A 1 328 ? 127.872 115.028 142.769 1.00 87.73 292 TRP A O 1
ATOM 709 N N . LEU A 1 329 ? 127.950 113.412 141.208 1.00 88.76 293 LEU A N 1
ATOM 710 C CA . LEU A 1 329 ? 126.652 112.883 141.620 1.00 88.76 293 LEU A CA 1
ATOM 711 C C . LEU A 1 329 ? 126.729 112.206 142.985 1.00 88.76 293 LEU A C 1
ATOM 712 O O . LEU A 1 329 ? 125.787 112.300 143.781 1.00 88.76 293 LEU A O 1
ATOM 717 N N . VAL A 1 330 ? 127.839 111.522 143.281 1.00 84.30 294 VAL A N 1
ATOM 718 C CA . VAL A 1 330 ? 127.994 110.923 144.607 1.00 84.30 294 VAL A CA 1
ATOM 719 C C . VAL A 1 330 ? 128.015 112.007 145.678 1.00 84.30 294 VAL A C 1
ATOM 720 O O . VAL A 1 330 ? 127.339 111.902 146.713 1.00 84.30 294 VAL A O 1
ATOM 724 N N . GLN A 1 331 ? 128.789 113.071 145.445 1.00 77.84 295 GLN A N 1
ATOM 725 C CA . GLN A 1 331 ? 128.816 114.157 146.416 1.00 77.84 295 GLN A CA 1
ATOM 726 C C . GLN A 1 331 ? 127.469 114.861 146.499 1.00 77.84 295 GLN A C 1
ATOM 727 O O . GLN A 1 331 ? 127.074 115.310 147.579 1.00 77.84 295 GLN A O 1
ATOM 733 N N . LEU A 1 332 ? 126.748 114.953 145.380 1.00 85.23 296 LEU A N 1
ATOM 734 C CA . LEU A 1 332 ? 125.401 115.509 145.398 1.00 85.23 296 LEU A CA 1
ATOM 735 C C . LEU A 1 332 ? 124.490 114.704 146.311 1.00 85.23 296 LEU A C 1
ATOM 736 O O . LEU A 1 332 ? 123.770 115.267 147.139 1.00 85.23 296 LEU A O 1
ATOM 741 N N . LEU A 1 333 ? 124.511 113.377 146.172 1.00 83.57 297 LEU A N 1
ATOM 742 C CA . LEU A 1 333 ? 123.656 112.535 147.004 1.00 83.57 297 LEU A CA 1
ATOM 743 C C . LEU A 1 333 ? 124.024 112.662 148.478 1.00 83.57 297 LEU A C 1
ATOM 744 O O . LEU A 1 333 ? 123.143 112.785 149.342 1.00 83.57 297 LEU A O 1
ATOM 749 N N . ARG A 1 334 ? 125.325 112.650 148.782 1.00 80.69 298 ARG A N 1
ATOM 750 C CA . ARG A 1 334 ? 125.755 112.808 150.169 1.00 80.69 298 ARG A CA 1
ATOM 751 C C . ARG A 1 334 ? 125.308 114.151 150.734 1.00 80.69 298 ARG A C 1
ATOM 752 O O . ARG A 1 334 ? 124.852 114.235 151.881 1.00 80.69 298 ARG A O 1
ATOM 760 N N . SER A 1 335 ? 125.428 115.213 149.937 1.00 82.22 299 SER A N 1
ATOM 761 C CA . SER A 1 335 ? 125.043 116.540 150.396 1.00 82.22 299 SER A CA 1
ATOM 762 C C . SER A 1 335 ? 123.539 116.645 150.610 1.00 82.22 299 SER A C 1
ATOM 763 O O . SER A 1 335 ? 123.084 117.301 151.555 1.00 82.22 299 SER A O 1
ATOM 766 N N . VAL A 1 336 ? 122.748 116.025 149.729 1.00 85.15 300 VAL A N 1
ATOM 767 C CA . VAL A 1 336 ? 121.301 116.001 149.929 1.00 85.15 300 VAL A CA 1
ATOM 768 C C . VAL A 1 336 ? 120.960 115.286 151.226 1.00 85.15 300 VAL A C 1
ATOM 769 O O . VAL A 1 336 ? 120.106 115.743 151.993 1.00 85.15 300 VAL A O 1
ATOM 773 N N . CYS A 1 337 ? 121.624 114.160 151.497 1.00 82.14 301 CYS A N 1
ATOM 774 C CA . CYS A 1 337 ? 121.396 113.468 152.763 1.00 82.14 301 CYS A CA 1
ATOM 775 C C . CYS A 1 337 ? 121.739 114.368 153.947 1.00 82.14 301 CYS A C 1
ATOM 776 O O . CYS A 1 337 ? 120.983 114.450 154.925 1.00 82.14 301 CYS A O 1
ATOM 779 N N . ASN A 1 338 ? 122.875 115.067 153.863 1.00 79.18 302 ASN A N 1
ATOM 780 C CA . ASN A 1 338 ? 123.297 115.936 154.958 1.00 79.18 302 ASN A CA 1
ATOM 781 C C . ASN A 1 338 ? 122.291 117.052 155.211 1.00 79.18 302 ASN A C 1
ATOM 782 O O . ASN A 1 338 ? 121.899 117.290 156.359 1.00 79.18 302 ASN A O 1
ATOM 787 N N . LEU A 1 339 ? 121.859 117.747 154.156 1.00 75.26 303 LEU A N 1
ATOM 788 C CA . LEU A 1 339 ? 120.930 118.858 154.347 1.00 75.26 303 LEU A CA 1
ATOM 789 C C . LEU A 1 339 ? 119.557 118.362 154.789 1.00 75.26 303 LEU A C 1
ATOM 790 O O . LEU A 1 339 ? 118.880 119.023 155.587 1.00 75.26 303 LEU A O 1
ATOM 795 N N . PHE A 1 340 ? 119.132 117.199 154.287 1.00 77.06 304 PHE A N 1
ATOM 796 C CA . PHE A 1 340 ? 117.868 116.619 154.722 1.00 77.06 304 PHE A CA 1
ATOM 797 C C . PHE A 1 340 ? 117.896 116.309 156.210 1.00 77.06 304 PHE A C 1
ATOM 798 O O . PHE A 1 340 ? 116.918 116.560 156.924 1.00 77.06 304 PHE A O 1
ATOM 806 N N . SER A 1 341 ? 119.011 115.760 156.699 1.00 71.54 305 SER A N 1
ATOM 807 C CA . SER A 1 341 ? 119.146 115.543 158.135 1.00 71.54 305 SER A CA 1
ATOM 808 C C . SER A 1 341 ? 119.163 116.866 158.895 1.00 71.54 305 SER A C 1
ATOM 809 O O . SER A 1 341 ? 118.493 117.011 159.926 1.00 71.54 305 SER A O 1
ATOM 812 N N . TYR A 1 342 ? 119.912 117.848 158.389 1.00 67.63 306 TYR A N 1
ATOM 813 C CA . TYR A 1 342 ? 120.093 119.092 159.129 1.00 67.63 306 TYR A CA 1
ATOM 814 C C . TYR A 1 342 ? 118.798 119.884 159.239 1.00 67.63 306 TYR A C 1
ATOM 815 O O . TYR A 1 342 ? 118.599 120.600 160.226 1.00 67.63 306 TYR A O 1
ATOM 824 N N . TRP A 1 343 ? 117.910 119.778 158.248 1.00 74.81 307 TRP A N 1
ATOM 825 C CA . TRP A 1 343 ? 116.642 120.496 158.345 1.00 74.81 307 TRP A CA 1
ATOM 826 C C . TRP A 1 343 ? 115.805 119.980 159.511 1.00 74.81 307 TRP A C 1
ATOM 827 O O . TRP A 1 343 ? 115.256 120.768 160.291 1.00 74.81 307 TRP A O 1
ATOM 838 N N . ASP A 1 344 ? 115.699 118.656 159.653 1.00 79.30 308 ASP A N 1
ATOM 839 C CA . ASP A 1 344 ? 114.962 118.116 160.790 1.00 79.30 308 ASP A CA 1
ATOM 840 C C . ASP A 1 344 ? 115.691 118.386 162.099 1.00 79.30 308 ASP A C 1
ATOM 841 O O . ASP A 1 344 ? 115.047 118.549 163.141 1.00 79.30 308 ASP A O 1
ATOM 846 N N . ILE A 1 345 ? 117.025 118.451 162.066 1.00 71.23 309 ILE A N 1
ATOM 847 C CA . ILE A 1 345 ? 117.771 118.837 163.264 1.00 71.23 309 ILE A CA 1
ATOM 848 C C . ILE A 1 345 ? 117.380 120.243 163.702 1.00 71.23 309 ILE A C 1
ATOM 849 O O . ILE A 1 345 ? 117.132 120.498 164.886 1.00 71.23 309 ILE A O 1
ATOM 854 N N . GLN A 1 346 ? 117.314 121.175 162.750 1.00 73.34 310 GLN A N 1
ATOM 855 C CA . GLN A 1 346 ? 116.925 122.543 163.079 1.00 73.34 310 GLN A CA 1
ATOM 856 C C . GLN A 1 346 ? 115.474 122.609 163.540 1.00 73.34 310 GLN A C 1
ATOM 857 O O . GLN A 1 346 ? 115.134 123.401 164.427 1.00 73.34 310 GLN A O 1
ATOM 863 N N . VAL A 1 347 ? 114.602 121.797 162.940 1.00 80.55 311 VAL A N 1
ATOM 864 C CA . VAL A 1 347 ? 113.205 121.765 163.366 1.00 80.55 311 VAL A CA 1
ATOM 865 C C . VAL A 1 347 ? 113.100 121.290 164.811 1.00 80.55 311 VAL A C 1
ATOM 866 O O . VAL A 1 347 ? 112.362 121.868 165.619 1.00 80.55 311 VAL A O 1
ATOM 870 N N . PHE A 1 348 ? 113.838 120.232 165.157 1.00 78.37 312 PHE A N 1
ATOM 871 C CA . PHE A 1 348 ? 113.855 119.755 166.537 1.00 78.37 312 PHE A CA 1
ATOM 872 C C . PHE A 1 348 ? 114.441 120.804 167.473 1.00 78.37 312 PHE A C 1
ATOM 873 O O . PHE A 1 348 ? 113.971 120.970 168.604 1.00 78.37 312 PHE A O 1
ATOM 881 N N . TYR A 1 349 ? 115.476 121.514 167.020 1.00 68.84 313 TYR A N 1
ATOM 882 C CA . TYR A 1 349 ? 116.068 122.586 167.813 1.00 68.84 313 TYR A CA 1
ATOM 883 C C . TYR A 1 349 ? 115.034 123.663 168.120 1.00 68.84 313 TYR A C 1
ATOM 884 O O . TYR A 1 349 ? 114.904 124.116 169.265 1.00 68.84 313 TYR A O 1
ATOM 893 N N . ARG A 1 350 ? 114.274 124.068 167.100 1.00 81.83 314 ARG A N 1
ATOM 894 C CA . ARG A 1 350 ? 113.229 125.068 167.287 1.00 81.83 314 ARG A CA 1
ATOM 895 C C . ARG A 1 350 ? 112.147 124.567 168.233 1.00 81.83 314 ARG A C 1
ATOM 896 O O . ARG A 1 350 ? 111.691 125.304 169.114 1.00 81.83 314 ARG A O 1
ATOM 904 N N . GLU A 1 351 ? 111.714 123.317 168.061 1.00 79.43 315 GLU A N 1
ATOM 905 C CA . GLU A 1 351 ? 110.652 122.786 168.908 1.00 79.43 315 GLU A CA 1
ATOM 906 C C . GLU A 1 351 ? 111.096 122.697 170.363 1.00 79.43 315 GLU A C 1
ATOM 907 O O . GLU A 1 351 ? 110.321 123.002 171.277 1.00 79.43 315 GLU A O 1
ATOM 913 N N . ALA A 1 352 ? 112.341 122.282 170.598 1.00 85.50 316 ALA A N 1
ATOM 914 C CA . ALA A 1 352 ? 112.819 122.102 171.963 1.00 85.50 316 ALA A CA 1
ATOM 915 C C . ALA A 1 352 ? 113.111 123.430 172.652 1.00 85.50 316 ALA A C 1
ATOM 916 O O . ALA A 1 352 ? 112.771 123.604 173.827 1.00 85.50 316 ALA A O 1
ATOM 918 N N . LEU A 1 353 ? 113.737 124.379 171.949 1.00 81.04 317 LEU A N 1
ATOM 919 C CA . LEU A 1 353 ? 114.247 125.576 172.603 1.00 81.04 317 LEU A CA 1
ATOM 920 C C . LEU A 1 353 ? 113.702 126.890 172.056 1.00 81.04 317 LEU A C 1
ATOM 921 O O . LEU A 1 353 ? 113.717 127.886 172.789 1.00 81.04 317 LEU A O 1
ATOM 926 N N . HIS A 1 354 ? 113.230 126.927 170.808 1.00 90.14 318 HIS A N 1
ATOM 927 C CA . HIS A 1 354 ? 112.514 128.075 170.244 1.00 90.14 318 HIS A CA 1
ATOM 928 C C . HIS A 1 354 ? 113.373 129.344 170.255 1.00 90.14 318 HIS A C 1
ATOM 929 O O . HIS A 1 354 ? 113.091 130.324 170.947 1.00 90.14 318 HIS A O 1
ATOM 936 N N . ILE A 1 355 ? 114.441 129.297 169.463 1.00 82.61 319 ILE A N 1
ATOM 937 C CA . ILE A 1 355 ? 115.242 130.470 169.135 1.00 82.61 319 ILE A CA 1
ATOM 938 C C . ILE A 1 355 ? 115.089 130.738 167.648 1.00 82.61 319 ILE A C 1
ATOM 939 O O . ILE A 1 355 ? 115.370 129.855 166.835 1.00 82.61 319 ILE A O 1
ATOM 944 N N . PRO A 1 356 ? 114.645 131.927 167.245 1.00 87.11 320 PRO A N 1
ATOM 945 C CA . PRO A 1 356 ? 114.459 132.219 165.818 1.00 87.11 320 PRO A CA 1
ATOM 946 C C . PRO A 1 356 ? 115.793 132.284 165.097 1.00 87.11 320 PRO A C 1
ATOM 947 O O . PRO A 1 356 ? 116.841 132.463 165.735 1.00 87.11 320 PRO A O 1
ATOM 951 N N . PRO A 1 357 ? 115.800 132.130 163.768 1.00 86.05 321 PRO A N 1
ATOM 952 C CA . PRO A 1 357 ? 117.082 132.122 163.043 1.00 86.05 321 PRO A CA 1
ATOM 953 C C . PRO A 1 357 ? 117.868 133.413 163.183 1.00 86.05 321 PRO A C 1
ATOM 954 O O . PRO A 1 357 ? 119.105 133.380 163.160 1.00 86.05 321 PRO A O 1
ATOM 958 N N . GLU A 1 358 ? 117.190 134.554 163.327 1.00 90.13 322 GLU A N 1
ATOM 959 C CA . GLU A 1 358 ? 117.903 135.820 163.450 1.00 90.13 322 GLU A CA 1
ATOM 960 C C . GLU A 1 358 ? 118.583 135.960 164.806 1.00 90.13 322 GLU A C 1
ATOM 961 O O . GLU A 1 358 ? 119.560 136.706 164.932 1.00 90.13 322 GLU A O 1
ATOM 967 N N . GLU A 1 359 ? 118.090 135.258 165.826 1.00 84.35 323 GLU A N 1
ATOM 968 C CA . GLU A 1 359 ? 118.650 135.351 167.168 1.00 84.35 323 GLU A CA 1
ATOM 969 C C . GLU A 1 359 ? 119.793 134.376 167.417 1.00 84.35 323 GLU A C 1
ATOM 970 O O . GLU A 1 359 ? 120.419 134.444 168.480 1.00 84.35 323 GLU A O 1
ATOM 976 N N . LEU A 1 360 ? 120.078 133.473 166.474 1.00 77.71 324 LEU A N 1
ATOM 977 C CA . LEU A 1 360 ? 121.136 132.488 166.686 1.00 77.71 324 LEU A CA 1
ATOM 978 C C . LEU A 1 360 ? 122.503 133.150 166.799 1.00 77.71 324 LEU A C 1
ATOM 979 O O . LEU A 1 360 ? 123.323 132.752 167.635 1.00 77.71 324 LEU A O 1
ATOM 984 N N . SER A 1 361 ? 122.770 134.157 165.965 1.00 76.41 325 SER A N 1
ATOM 985 C CA . SER A 1 361 ? 124.075 134.808 165.983 1.00 76.41 325 SER A CA 1
ATOM 986 C C . SER A 1 361 ? 124.332 135.529 167.299 1.00 76.41 325 SER A C 1
ATOM 987 O O . SER A 1 361 ? 125.484 135.623 167.737 1.00 76.41 325 SER A O 1
ATOM 990 N N . SER A 1 362 ? 123.282 136.041 167.942 1.00 80.23 326 SER A N 1
ATOM 991 C CA . SER A 1 362 ? 123.446 136.769 169.193 1.00 80.23 326 SER A CA 1
ATOM 992 C C . SER A 1 362 ? 123.787 135.863 170.368 1.00 80.23 326 SER A C 1
ATOM 993 O O . SER A 1 362 ? 124.382 136.335 171.343 1.00 80.23 326 SER A O 1
ATOM 996 N N . VAL A 1 363 ? 123.427 134.588 170.305 1.00 70.12 327 VAL A N 1
ATOM 997 C CA . VAL A 1 363 ? 123.681 133.679 171.429 1.00 70.12 327 VAL A CA 1
ATOM 998 C C . VAL A 1 363 ? 125.163 133.318 171.462 1.00 70.12 327 VAL A C 1
ATOM 999 O O . VAL A 1 363 ? 125.723 132.916 170.426 1.00 70.12 327 VAL A O 1
ATOM 1003 N N . PRO A 1 364 ? 125.836 133.439 172.604 1.00 68.10 328 PRO A N 1
ATOM 1004 C CA . PRO A 1 364 ? 127.259 133.079 172.695 1.00 68.10 328 PRO A CA 1
ATOM 1005 C C . PRO A 1 364 ? 127.537 131.596 172.898 1.00 68.10 328 PRO A C 1
ATOM 1006 O O . PRO A 1 364 ? 128.644 131.255 173.326 1.00 68.10 328 PRO A O 1
ATOM 1010 N N . TRP A 1 365 ? 126.553 130.731 172.643 1.00 60.11 329 TRP A N 1
ATOM 1011 C CA . TRP A 1 365 ? 126.661 129.275 172.717 1.00 60.11 329 TRP A CA 1
ATOM 1012 C C . TRP A 1 365 ? 126.747 128.776 174.156 1.00 60.11 329 TRP A C 1
ATOM 1013 O O . TRP A 1 365 ? 126.612 127.574 174.405 1.00 60.11 329 TRP A O 1
ATOM 1024 N N . ALA A 1 366 ? 126.935 129.682 175.115 1.00 69.05 330 ALA A N 1
ATOM 1025 C CA . ALA A 1 366 ? 126.854 129.277 176.513 1.00 69.05 330 ALA A CA 1
ATOM 1026 C C . ALA A 1 366 ? 125.405 129.075 176.933 1.00 69.05 330 ALA A C 1
ATOM 1027 O O . ALA A 1 366 ? 125.084 128.122 177.655 1.00 69.05 330 ALA A O 1
ATOM 1029 N N . GLU A 1 367 ? 124.517 129.960 176.474 1.00 79.78 331 GLU A N 1
ATOM 1030 C CA . GLU A 1 367 ? 123.097 129.784 176.743 1.00 79.78 331 GLU A CA 1
ATOM 1031 C C . GLU A 1 367 ? 122.555 128.535 176.066 1.00 79.78 331 GLU A C 1
ATOM 1032 O O . GLU A 1 367 ? 121.580 127.952 176.545 1.00 79.78 331 GLU A O 1
ATOM 1038 N N . VAL A 1 368 ? 123.168 128.102 174.962 1.00 67.32 332 VAL A N 1
ATOM 1039 C CA . VAL A 1 368 ? 122.765 126.842 174.343 1.00 67.32 332 VAL A CA 1
ATOM 1040 C C . VAL A 1 368 ? 123.017 125.685 175.301 1.00 67.32 332 VAL A C 1
ATOM 1041 O O . VAL A 1 368 ? 122.153 124.822 175.511 1.00 67.32 332 VAL A O 1
ATOM 1045 N N . GLN A 1 369 ? 124.204 125.663 175.911 1.00 68.41 333 GLN A N 1
ATOM 1046 C CA . GLN A 1 369 ? 124.509 124.639 176.903 1.00 68.41 333 GLN A CA 1
ATOM 1047 C C . GLN A 1 369 ? 123.579 124.742 178.103 1.00 68.41 333 GLN A C 1
ATOM 1048 O O . GLN A 1 369 ? 123.115 123.723 178.624 1.00 68.41 333 GLN A O 1
ATOM 1054 N N . SER A 1 370 ? 123.294 125.965 178.556 1.00 79.26 334 SER A N 1
ATOM 1055 C CA . SER A 1 370 ? 122.398 126.135 179.698 1.00 79.26 334 SER A CA 1
ATOM 1056 C C . SER A 1 370 ? 120.997 125.617 179.388 1.00 79.26 334 SER A C 1
ATOM 1057 O O . SER A 1 370 ? 120.367 124.960 180.226 1.00 79.26 334 SER A O 1
ATOM 1060 N N . ARG A 1 371 ? 120.491 125.909 178.188 1.00 83.12 335 ARG A N 1
ATOM 1061 C CA . ARG A 1 371 ? 119.170 125.433 177.794 1.00 83.12 335 ARG A CA 1
ATOM 1062 C C . ARG A 1 371 ? 119.141 123.915 177.681 1.00 83.12 335 ARG A C 1
ATOM 1063 O O . ARG A 1 371 ? 118.163 123.278 178.086 1.00 83.12 335 ARG A O 1
ATOM 1071 N N . LEU A 1 372 ? 120.201 123.315 177.133 1.00 76.51 336 LEU A N 1
ATOM 1072 C CA . LEU A 1 372 ? 120.259 121.856 177.086 1.00 76.51 336 LEU A CA 1
ATOM 1073 C C . LEU A 1 372 ? 120.274 121.265 178.491 1.00 76.51 336 LEU A C 1
ATOM 1074 O O . LEU A 1 372 ? 119.588 120.269 178.764 1.00 76.51 336 LEU A O 1
ATOM 1079 N N . LEU A 1 373 ? 121.047 121.871 179.398 1.00 85.88 337 LEU A N 1
ATOM 1080 C CA . LEU A 1 373 ? 121.039 121.445 180.793 1.00 85.88 337 LEU A CA 1
ATOM 1081 C C . LEU A 1 373 ? 119.630 121.480 181.361 1.00 85.88 337 LEU A C 1
ATOM 1082 O O . LEU A 1 373 ? 119.150 120.490 181.923 1.00 85.88 337 LEU A O 1
ATOM 1087 N N . ALA A 1 374 ? 118.944 122.615 181.201 1.00 89.19 338 ALA A N 1
ATOM 1088 C CA . ALA A 1 374 ? 117.571 122.731 181.680 1.00 89.19 338 ALA A CA 1
ATOM 1089 C C . ALA A 1 374 ? 116.670 121.679 181.049 1.00 89.19 338 ALA A C 1
ATOM 1090 O O . ALA A 1 374 ? 115.722 121.208 181.688 1.00 89.19 338 ALA A O 1
ATOM 1092 N N . LEU A 1 375 ? 116.946 121.303 179.799 1.00 95.95 339 LEU A N 1
ATOM 1093 C CA . LEU A 1 375 ? 116.182 120.234 179.166 1.00 95.95 339 LEU A CA 1
ATOM 1094 C C . LEU A 1 375 ? 116.400 118.907 179.884 1.00 95.95 339 LEU A C 1
ATOM 1095 O O . LEU A 1 375 ? 115.448 118.142 180.081 1.00 95.95 339 LEU A O 1
ATOM 1100 N N . GLN A 1 376 ? 117.644 118.607 180.275 1.00 101.03 340 GLN A N 1
ATOM 1101 C CA . GLN A 1 376 ? 117.853 117.403 181.081 1.00 101.03 340 GLN A CA 1
ATOM 1102 C C . GLN A 1 376 ? 117.146 117.507 182.429 1.00 101.03 340 GLN A C 1
ATOM 1103 O O . GLN A 1 376 ? 116.555 116.528 182.901 1.00 101.03 340 GLN A O 1
ATOM 1109 N N . ARG A 1 377 ? 117.198 118.679 183.068 1.00 92.95 341 ARG A N 1
ATOM 1110 C CA . ARG A 1 377 ? 116.504 118.845 184.343 1.00 92.95 341 ARG A CA 1
ATOM 1111 C C . ARG A 1 377 ? 114.998 118.690 184.173 1.00 92.95 341 ARG A C 1
ATOM 1112 O O . ARG A 1 377 ? 114.320 118.140 185.048 1.00 92.95 341 ARG A O 1
ATOM 1120 N N . SER A 1 378 ? 114.458 119.166 183.053 1.00 105.52 342 SER A N 1
ATOM 1121 C CA . SER A 1 378 ? 113.037 119.029 182.763 1.00 105.52 342 SER A CA 1
ATOM 1122 C C . SER A 1 378 ? 112.691 117.695 182.116 1.00 105.52 342 SER A C 1
ATOM 1123 O O . SER A 1 378 ? 111.516 117.460 181.811 1.00 105.52 342 SER A O 1
ATOM 1126 N N . GLY A 1 379 ? 113.671 116.823 181.903 1.00 113.40 343 GLY A N 1
ATOM 1127 C CA . GLY A 1 379 ? 113.410 115.523 181.308 1.00 113.40 343 GLY A CA 1
ATOM 1128 C C . GLY A 1 379 ? 112.955 115.564 179.865 1.00 113.40 343 GLY A C 1
ATOM 1129 O O . GLY A 1 379 ? 111.996 114.870 179.504 1.00 113.40 343 GLY A O 1
ATOM 1130 N N . GLY A 1 380 ? 113.612 116.373 179.030 1.00 118.59 344 GLY A N 1
ATOM 1131 C CA . GLY A 1 380 ? 113.253 116.412 177.621 1.00 118.59 344 GLY A CA 1
ATOM 1132 C C . GLY A 1 380 ? 113.445 115.075 176.931 1.00 118.59 344 GLY A C 1
ATOM 1133 O O . GLY A 1 380 ? 112.596 114.641 176.149 1.00 118.59 344 GLY A O 1
ATOM 1134 N N . LEU A 1 381 ? 114.561 114.405 177.210 1.00 132.75 345 LEU A N 1
ATOM 1135 C CA . LEU A 1 381 ? 114.828 113.078 176.675 1.00 132.75 345 LEU A CA 1
ATOM 1136 C C . LEU A 1 381 ? 115.451 112.215 177.762 1.00 132.75 345 LEU A C 1
ATOM 1137 O O . LEU A 1 381 ? 116.071 112.715 178.704 1.00 132.75 345 LEU A O 1
ATOM 1142 N N . CYS A 1 382 ? 115.277 110.902 177.619 1.00 129.30 346 CYS A N 1
ATOM 1143 C CA . CYS A 1 382 ? 115.812 109.939 178.580 1.00 129.30 346 CYS A CA 1
ATOM 1144 C C . CYS A 1 382 ? 117.221 109.501 178.173 1.00 129.30 346 CYS A C 1
ATOM 1145 O O . CYS A 1 382 ? 117.492 108.336 177.885 1.00 129.30 346 CYS A O 1
ATOM 1148 N N . VAL A 1 383 ? 118.126 110.474 178.157 1.00 127.00 347 VAL A N 1
ATOM 1149 C CA . VAL A 1 383 ? 119.535 110.214 177.814 1.00 127.00 347 VAL A CA 1
ATOM 1150 C C . VAL A 1 383 ? 120.228 109.861 179.124 1.00 127.00 347 VAL A C 1
ATOM 1151 O O . VAL A 1 383 ? 120.831 110.696 179.804 1.00 127.00 347 VAL A O 1
ATOM 1155 N N . GLN A 1 384 ? 120.133 108.576 179.491 1.00 118.20 348 GLN A N 1
ATOM 1156 C CA . GLN A 1 384 ? 120.664 107.986 180.719 1.00 118.20 348 GLN A CA 1
ATOM 1157 C C . GLN A 1 384 ? 119.950 108.537 181.951 1.00 118.20 348 GLN A C 1
ATOM 1158 O O . GLN A 1 384 ? 119.510 109.694 181.956 1.00 118.20 348 GLN A O 1
ATOM 1164 N N . PRO A 1 385 ? 119.800 107.732 183.008 1.00 115.80 349 PRO A N 1
ATOM 1165 C CA . PRO A 1 385 ? 119.145 108.247 184.223 1.00 115.80 349 PRO A CA 1
ATOM 1166 C C . PRO A 1 385 ? 119.870 109.428 184.845 1.00 115.80 349 PRO A C 1
ATOM 1167 O O . PRO A 1 385 ? 119.223 110.329 185.393 1.00 115.80 349 PRO A O 1
ATOM 1171 N N . ARG A 1 386 ? 121.198 109.449 184.774 1.00 108.96 350 ARG A N 1
ATOM 1172 C CA . ARG A 1 386 ? 121.990 110.530 185.352 1.00 108.96 350 ARG A CA 1
ATOM 1173 C C . ARG A 1 386 ? 122.106 111.673 184.350 1.00 108.96 350 ARG A C 1
ATOM 1174 O O . ARG A 1 386 ? 122.521 111.444 183.207 1.00 108.96 350 ARG A O 1
ATOM 1182 N N . PRO A 1 387 ? 121.739 112.898 184.729 1.00 102.38 351 PRO A N 1
ATOM 1183 C CA . PRO A 1 387 ? 121.737 114.004 183.762 1.00 102.38 351 PRO A CA 1
ATOM 1184 C C . PRO A 1 387 ? 123.127 114.278 183.205 1.00 102.38 351 PRO A C 1
ATOM 1185 O O . PRO A 1 387 ? 124.133 114.174 183.908 1.00 102.38 351 PRO A O 1
ATOM 1189 N N . LEU A 1 388 ? 123.168 114.645 181.927 1.00 91.58 352 LEU A N 1
ATOM 1190 C CA . LEU A 1 388 ? 124.437 114.868 181.248 1.00 91.58 352 LEU A CA 1
ATOM 1191 C C . LEU A 1 388 ? 125.162 116.074 181.833 1.00 91.58 352 LEU A C 1
ATOM 1192 O O . LEU A 1 388 ? 124.567 117.132 182.054 1.00 91.58 352 LEU A O 1
ATOM 1197 N N . THR A 1 389 ? 126.458 115.908 182.082 1.00 79.80 353 THR A N 1
ATOM 1198 C CA . THR A 1 389 ? 127.299 116.965 182.619 1.00 79.80 353 THR A CA 1
ATOM 1199 C C . THR A 1 389 ? 128.179 117.545 181.513 1.00 79.80 353 THR A C 1
ATOM 1200 O O . THR A 1 389 ? 128.324 116.971 180.431 1.00 79.80 353 THR A O 1
ATOM 1204 N N . GLU A 1 390 ? 128.793 118.697 181.806 1.00 72.36 354 GLU A N 1
ATOM 1205 C CA . GLU A 1 390 ? 129.541 119.431 180.788 1.00 72.36 354 GLU A CA 1
ATOM 1206 C C . GLU A 1 390 ? 130.688 118.597 180.234 1.00 72.36 354 GLU A C 1
ATOM 1207 O O . GLU A 1 390 ? 130.929 118.582 179.019 1.00 72.36 354 GLU A O 1
ATOM 1213 N N . LEU A 1 391 ? 131.409 117.898 181.113 1.00 70.82 355 LEU A N 1
ATOM 1214 C CA . LEU A 1 391 ? 132.520 117.066 180.667 1.00 70.82 355 LEU A CA 1
ATOM 1215 C C . LEU A 1 391 ? 132.042 115.985 179.707 1.00 70.82 355 LEU A C 1
ATOM 1216 O O . LEU A 1 391 ? 132.705 115.698 178.705 1.00 70.82 355 LEU A O 1
ATOM 1221 N N . ASP A 1 392 ? 130.887 115.380 179.994 1.00 72.63 356 ASP A N 1
ATOM 1222 C CA . ASP A 1 392 ? 130.361 114.339 179.117 1.00 72.63 356 ASP A CA 1
ATOM 1223 C C . ASP A 1 392 ? 129.962 114.910 177.760 1.00 72.63 356 ASP A C 1
ATOM 1224 O O . ASP A 1 392 ? 130.214 114.290 176.717 1.00 72.63 356 ASP A O 1
ATOM 1229 N N . ILE A 1 393 ? 129.334 116.090 177.755 1.00 65.75 357 ILE A N 1
ATOM 1230 C CA . ILE A 1 393 ? 128.964 116.733 176.497 1.00 65.75 357 ILE A CA 1
ATOM 1231 C C . ILE A 1 393 ? 130.203 117.022 175.664 1.00 65.75 357 ILE A C 1
ATOM 1232 O O . ILE A 1 393 ? 130.211 116.816 174.444 1.00 65.75 357 ILE A O 1
ATOM 1237 N N . HIS A 1 394 ? 131.266 117.513 176.303 1.00 57.91 358 HIS A N 1
ATOM 1238 C CA . HIS A 1 394 ? 132.503 117.755 175.569 1.00 57.91 358 HIS A CA 1
ATOM 1239 C C . HIS A 1 394 ? 133.095 116.456 175.034 1.00 57.91 358 HIS A C 1
ATOM 1240 O O . HIS A 1 394 ? 133.509 116.389 173.869 1.00 57.91 358 HIS A O 1
ATOM 1247 N N . HIS A 1 395 ? 133.133 115.411 175.867 1.00 54.73 359 HIS A N 1
ATOM 1248 C CA . HIS A 1 395 ? 133.785 114.164 175.476 1.00 54.73 359 HIS A CA 1
ATOM 1249 C C . HIS A 1 395 ? 133.079 113.511 174.297 1.00 54.73 359 HIS A C 1
ATOM 1250 O O . HIS A 1 395 ? 133.730 113.068 173.340 1.00 54.73 359 HIS A O 1
ATOM 1257 N N . ARG A 1 396 ? 131.744 113.462 174.338 1.00 53.18 360 ARG A N 1
ATOM 1258 C CA . ARG A 1 396 ? 130.994 112.772 173.296 1.00 53.18 360 ARG A CA 1
ATOM 1259 C C . ARG A 1 396 ? 131.182 113.411 171.929 1.00 53.18 360 ARG A C 1
ATOM 1260 O O . ARG A 1 396 ? 130.856 112.787 170.915 1.00 53.18 360 ARG A O 1
ATOM 1268 N N . ILE A 1 397 ? 131.697 114.636 171.877 1.00 46.32 361 ILE A N 1
ATOM 1269 C CA . ILE A 1 397 ? 131.935 115.305 170.607 1.00 46.32 361 ILE A CA 1
ATOM 1270 C C . ILE A 1 397 ? 133.421 115.228 170.278 1.00 46.32 361 ILE A C 1
ATOM 1271 O O . ILE A 1 397 ? 133.802 115.140 169.105 1.00 46.32 361 ILE A O 1
ATOM 1276 N N . LEU A 1 398 ? 134.271 115.238 171.306 1.00 43.90 362 LEU A N 1
ATOM 1277 C CA . LEU A 1 398 ? 135.696 115.475 171.111 1.00 43.90 362 LEU A CA 1
ATOM 1278 C C . LEU A 1 398 ? 136.564 114.249 171.387 1.00 43.90 362 LEU A C 1
ATOM 1279 O O . LEU A 1 398 ? 137.775 114.404 171.593 1.00 43.90 362 LEU A O 1
ATOM 1284 N N . ARG A 1 399 ? 135.983 113.045 171.438 1.00 46.85 363 ARG A N 1
ATOM 1285 C CA . ARG A 1 399 ? 136.796 111.853 171.689 1.00 46.85 363 ARG A CA 1
ATOM 1286 C C . ARG A 1 399 ? 137.904 111.694 170.647 1.00 46.85 363 ARG A C 1
ATOM 1287 O O . ARG A 1 399 ? 139.049 111.361 170.985 1.00 46.85 363 ARG A O 1
ATOM 1295 N N . TYR A 1 400 ? 137.585 111.927 169.370 1.00 45.03 364 TYR A N 1
ATOM 1296 C CA . TYR A 1 400 ? 138.579 111.729 168.321 1.00 45.03 364 TYR A CA 1
ATOM 1297 C C . TYR A 1 400 ? 139.693 112.761 168.414 1.00 45.03 364 TYR A C 1
ATOM 1298 O O . TYR A 1 400 ? 140.868 112.436 168.205 1.00 45.03 364 TYR A O 1
ATOM 1307 N N . THR A 1 401 ? 139.347 114.008 168.733 1.00 41.09 365 THR A N 1
ATOM 1308 C CA . THR A 1 401 ? 140.377 115.020 168.930 1.00 41.09 365 THR A CA 1
ATOM 1309 C C . THR A 1 401 ? 141.260 114.677 170.120 1.00 41.09 365 THR A C 1
ATOM 1310 O O . THR A 1 401 ? 142.473 114.895 170.078 1.00 41.09 365 THR A O 1
ATOM 1314 N N . ASN A 1 402 ? 140.670 114.153 171.199 1.00 43.10 366 ASN A N 1
ATOM 1315 C CA . ASN A 1 402 ? 141.489 113.744 172.337 1.00 43.10 366 ASN A CA 1
ATOM 1316 C C . ASN A 1 402 ? 142.466 112.641 171.948 1.00 43.10 366 ASN A C 1
ATOM 1317 O O . ASN A 1 402 ? 143.656 112.710 172.289 1.00 43.10 366 ASN A O 1
ATOM 1322 N N . TYR A 1 403 ? 141.988 111.620 171.231 1.00 45.28 367 TYR A N 1
ATOM 1323 C CA . TYR A 1 403 ? 142.893 110.557 170.798 1.00 45.28 367 TYR A CA 1
ATOM 1324 C C . TYR A 1 403 ? 143.988 111.095 169.889 1.00 45.28 367 TYR A C 1
ATOM 1325 O O . TYR A 1 403 ? 145.157 110.718 170.028 1.00 45.28 367 TYR A O 1
ATOM 1334 N N . GLN A 1 404 ? 143.635 111.981 168.956 1.00 38.84 368 GLN A N 1
ATOM 1335 C CA . GLN A 1 404 ? 144.636 112.499 168.031 1.00 38.84 368 GLN A CA 1
ATOM 1336 C C . GLN A 1 404 ? 145.659 113.370 168.752 1.00 38.84 368 GLN A C 1
ATOM 1337 O O . GLN A 1 404 ? 146.854 113.314 168.443 1.00 38.84 368 GLN A O 1
ATOM 1343 N N . VAL A 1 405 ? 145.217 114.170 169.725 1.00 37.92 369 VAL A N 1
ATOM 1344 C CA . VAL A 1 405 ? 146.145 114.997 170.493 1.00 37.92 369 VAL A CA 1
ATOM 1345 C C . VAL A 1 405 ? 147.091 114.124 171.307 1.00 37.92 369 VAL A C 1
ATOM 1346 O O . VAL A 1 405 ? 148.299 114.387 171.371 1.00 37.92 369 VAL A O 1
ATOM 1350 N N . ALA A 1 406 ? 146.563 113.077 171.946 1.00 42.26 370 ALA A N 1
ATOM 1351 C CA . ALA A 1 406 ? 147.428 112.174 172.700 1.00 42.26 370 ALA A CA 1
ATOM 1352 C C . ALA A 1 406 ? 148.432 111.484 171.785 1.00 42.26 370 ALA A C 1
ATOM 1353 O O . ALA A 1 406 ? 149.619 111.377 172.116 1.00 42.26 370 ALA A O 1
ATOM 1355 N N . LEU A 1 407 ? 147.974 111.028 170.617 1.00 41.15 371 LEU A N 1
ATOM 1356 C CA . LEU A 1 407 ? 148.857 110.333 169.688 1.00 41.15 371 LEU A CA 1
ATOM 1357 C C . LEU A 1 407 ? 149.921 111.270 169.129 1.00 41.15 371 LEU A C 1
ATOM 1358 O O . LEU A 1 407 ? 151.049 110.844 168.852 1.00 41.15 371 LEU A O 1
ATOM 1363 N N . ALA A 1 408 ? 149.585 112.550 168.955 1.00 42.33 372 ALA A N 1
ATOM 1364 C CA . ALA A 1 408 ? 150.570 113.512 168.471 1.00 42.33 372 ALA A CA 1
ATOM 1365 C C . ALA A 1 408 ? 151.587 113.858 169.551 1.00 42.33 372 ALA A C 1
ATOM 1366 O O . ALA A 1 408 ? 152.789 113.941 169.274 1.00 42.33 372 ALA A O 1
ATOM 1368 N N . ASN A 1 409 ? 151.128 114.070 170.788 1.00 42.48 373 ASN A N 1
ATOM 1369 C CA . ASN A 1 409 ? 152.057 114.359 171.874 1.00 42.48 373 ASN A CA 1
ATOM 1370 C C . ASN A 1 409 ? 152.913 113.155 172.233 1.00 42.48 373 ASN A C 1
ATOM 1371 O O . ASN A 1 409 ? 153.970 113.326 172.850 1.00 42.48 373 ASN A O 1
ATOM 1376 N N . LYS A 1 410 ? 152.485 111.944 171.870 1.00 45.15 374 LYS A N 1
ATOM 1377 C CA . LYS A 1 410 ? 153.376 110.797 171.996 1.00 45.15 374 LYS A CA 1
ATOM 1378 C C . LYS A 1 410 ? 154.560 110.914 171.044 1.00 45.15 374 LYS A C 1
ATOM 1379 O O . LYS A 1 410 ? 155.667 110.475 171.376 1.00 45.15 374 LYS A O 1
ATOM 1385 N N . GLY A 1 411 ? 154.352 111.508 169.869 1.00 47.71 375 GLY A N 1
ATOM 1386 C CA . GLY A 1 411 ? 155.413 111.731 168.912 1.00 47.71 375 GLY A CA 1
ATOM 1387 C C . GLY A 1 411 ? 155.346 110.872 167.667 1.00 47.71 375 GLY A C 1
ATOM 1388 O O . GLY A 1 411 ? 156.362 110.741 166.973 1.00 47.71 375 GLY A O 1
ATOM 1389 N N . LEU A 1 412 ? 154.189 110.282 167.365 1.00 47.73 376 LEU A N 1
ATOM 1390 C CA . LEU A 1 412 ? 154.111 109.328 166.263 1.00 47.73 376 LEU A CA 1
ATOM 1391 C C . LEU A 1 412 ? 153.524 109.966 165.007 1.00 47.73 376 LEU A C 1
ATOM 1392 O O . LEU A 1 412 ? 154.003 109.724 163.894 1.00 47.73 376 LEU A O 1
ATOM 1397 N N . LEU A 1 413 ? 152.475 110.778 165.165 1.00 52.05 377 LEU A N 1
ATOM 1398 C CA . LEU A 1 413 ? 151.747 111.337 164.027 1.00 52.05 377 LEU A CA 1
ATOM 1399 C C . LEU A 1 413 ? 152.592 112.212 163.102 1.00 52.05 377 LEU A C 1
ATOM 1400 O O . LEU A 1 413 ? 152.620 111.953 161.893 1.00 52.05 377 LEU A O 1
ATOM 1405 N N . PRO A 1 414 ? 153.282 113.245 163.592 1.00 58.91 378 PRO A N 1
ATOM 1406 C CA . PRO A 1 414 ? 154.004 114.128 162.663 1.00 58.91 378 PRO A CA 1
ATOM 1407 C C . PRO A 1 414 ? 155.196 113.405 162.055 1.00 58.91 378 PRO A C 1
ATOM 1408 O O . PRO A 1 414 ? 156.168 113.095 162.748 1.00 58.91 378 PRO A O 1
ATOM 1412 N N . ALA A 1 415 ? 155.111 113.131 160.753 1.00 72.27 379 ALA A N 1
ATOM 1413 C CA . ALA A 1 415 ? 156.192 112.452 160.054 1.00 72.27 379 ALA A CA 1
ATOM 1414 C C . ALA A 1 415 ? 157.478 113.262 160.157 1.00 72.27 379 ALA A C 1
ATOM 1415 O O . ALA A 1 415 ? 157.487 114.479 159.958 1.00 72.27 379 ALA A O 1
ATOM 1417 N N . ARG A 1 416 ? 158.572 112.573 160.470 1.00 79.97 380 ARG A N 1
ATOM 1418 C CA . ARG A 1 416 ? 159.839 113.206 160.822 1.00 79.97 380 ARG A CA 1
ATOM 1419 C C . ARG A 1 416 ? 160.996 112.550 160.081 1.00 79.97 380 ARG A C 1
ATOM 1420 O O . ARG A 1 416 ? 161.978 112.106 160.680 1.00 79.97 380 ARG A O 1
ATOM 1428 N N . CYS A 1 417 ? 160.879 112.458 158.760 1.00 95.73 381 CYS A N 1
ATOM 1429 C CA . CYS A 1 417 ? 161.948 111.882 157.954 1.00 95.73 381 CYS A CA 1
ATOM 1430 C C . CYS A 1 417 ? 163.239 112.669 158.163 1.00 95.73 381 CYS A C 1
ATOM 1431 O O . CYS A 1 417 ? 163.226 113.906 158.081 1.00 95.73 381 CYS A O 1
ATOM 1434 N N . PRO A 1 418 ? 164.360 112.005 158.441 1.00 110.69 382 PRO A N 1
ATOM 1435 C CA . PRO A 1 418 ? 165.598 112.743 158.711 1.00 110.69 382 PRO A CA 1
ATOM 1436 C C . PRO A 1 418 ? 166.167 113.366 157.447 1.00 110.69 382 PRO A C 1
ATOM 1437 O O . PRO A 1 418 ? 166.159 112.760 156.373 1.00 110.69 382 PRO A O 1
ATOM 1441 N N . LEU A 1 419 ? 166.660 114.593 157.586 1.00 115.83 383 LEU A N 1
ATOM 1442 C CA . LEU A 1 419 ? 167.320 115.258 156.477 1.00 115.83 383 LEU A CA 1
ATOM 1443 C C . LEU A 1 419 ? 168.694 114.633 156.238 1.00 115.83 383 LEU A C 1
ATOM 1444 O O . LEU A 1 419 ? 169.316 114.111 157.168 1.00 115.83 383 LEU A O 1
ATOM 1449 N N . PRO A 1 420 ? 169.188 114.664 154.997 1.00 117.84 384 PRO A N 1
ATOM 1450 C CA . PRO A 1 420 ? 170.525 114.096 154.747 1.00 117.84 384 PRO A CA 1
ATOM 1451 C C . PRO A 1 420 ? 171.635 114.844 155.467 1.00 117.84 384 PRO A C 1
ATOM 1452 O O . PRO A 1 420 ? 172.482 114.215 156.116 1.00 117.84 384 PRO A O 1
ATOM 1456 N N . TRP A 1 421 ? 171.657 116.176 155.377 1.00 112.78 385 TRP A N 1
ATOM 1457 C CA . TRP A 1 421 ? 172.672 116.939 156.095 1.00 112.78 385 TRP A CA 1
ATOM 1458 C C . TRP A 1 421 ? 172.372 116.989 157.589 1.00 112.78 385 TRP A C 1
ATOM 1459 O O . TRP A 1 421 ? 173.294 116.985 158.413 1.00 112.78 385 TRP A O 1
ATOM 1470 N N . GLY A 1 422 ? 171.104 117.037 157.953 1.00 110.70 386 GLY A N 1
ATOM 1471 C CA . GLY A 1 422 ? 170.699 117.083 159.343 1.00 110.70 386 GLY A CA 1
ATOM 1472 C C . GLY A 1 422 ? 169.445 117.912 159.515 1.00 110.70 386 GLY A C 1
ATOM 1473 O O . GLY A 1 422 ? 169.115 118.783 158.713 1.00 110.70 386 GLY A O 1
ATOM 1474 N N . GLY A 1 423 ? 168.730 117.634 160.595 1.00 107.59 387 GLY A N 1
ATOM 1475 C CA . GLY A 1 423 ? 167.497 118.323 160.913 1.00 107.59 387 GLY A CA 1
ATOM 1476 C C . GLY A 1 423 ? 166.284 117.417 160.773 1.00 107.59 387 GLY A C 1
ATOM 1477 O O . GLY A 1 423 ? 166.353 116.292 160.277 1.00 107.59 387 GLY A O 1
ATOM 1478 N N . SER A 1 424 ? 165.153 117.945 161.230 1.00 100.09 388 SER A N 1
ATOM 1479 C CA . SER A 1 424 ? 163.883 117.232 161.214 1.00 100.09 388 SER A CA 1
ATOM 1480 C C . SER A 1 424 ? 162.902 117.956 160.303 1.00 100.09 388 SER A C 1
ATOM 1481 O O . SER A 1 424 ? 162.847 119.190 160.299 1.00 100.09 388 SER A O 1
ATOM 1484 N N . ALA A 1 425 ? 162.135 117.187 159.537 1.00 87.37 389 ALA A N 1
ATOM 1485 C CA . ALA A 1 425 ? 161.124 117.719 158.634 1.00 87.37 389 ALA A CA 1
ATOM 1486 C C . ALA A 1 425 ? 159.746 117.309 159.131 1.00 87.37 389 ALA A C 1
ATOM 1487 O O . ALA A 1 425 ? 159.590 116.234 159.717 1.00 87.37 389 ALA A O 1
ATOM 1489 N N . ALA A 1 426 ? 158.756 118.169 158.907 1.00 77.84 390 ALA A N 1
ATOM 1490 C CA . ALA A 1 426 ? 157.381 117.915 159.315 1.00 77.84 390 ALA A CA 1
ATOM 1491 C C . ALA A 1 426 ? 156.480 117.940 158.090 1.00 77.84 390 ALA A C 1
ATOM 1492 O O . ALA A 1 426 ? 156.577 118.853 157.263 1.00 77.84 390 ALA A O 1
ATOM 1494 N N . PHE A 1 427 ? 155.604 116.943 157.978 1.00 74.25 391 PHE A N 1
ATOM 1495 C CA . PHE A 1 427 ? 154.704 116.810 156.837 1.00 74.25 391 PHE A CA 1
ATOM 1496 C C . PHE A 1 427 ? 153.325 116.423 157.353 1.00 74.25 391 PHE A C 1
ATOM 1497 O O . PHE A 1 427 ? 153.100 115.264 157.717 1.00 74.25 391 PHE A O 1
ATOM 1505 N N . LEU A 1 428 ? 152.404 117.383 157.381 1.00 63.07 392 LEU A N 1
ATOM 1506 C CA . LEU A 1 428 ? 151.045 117.167 157.869 1.00 63.07 392 LEU A CA 1
ATOM 1507 C C . LEU A 1 428 ? 150.032 117.783 156.912 1.00 63.07 392 LEU A C 1
ATOM 1508 O O . LEU A 1 428 ? 149.150 118.551 157.302 1.00 63.07 392 LEU A O 1
ATOM 1513 N N . SER A 1 429 ? 150.163 117.463 155.628 1.00 67.38 393 SER A N 1
ATOM 1514 C CA . SER A 1 429 ? 149.191 117.911 154.645 1.00 67.38 393 SER A CA 1
ATOM 1515 C C . SER A 1 429 ? 147.835 117.256 154.901 1.00 67.38 393 SER A C 1
ATOM 1516 O O . SER A 1 429 ? 147.713 116.279 155.644 1.00 67.38 393 SER A O 1
ATOM 1519 N N . ARG A 1 430 ? 146.802 117.812 154.265 1.00 60.90 394 ARG A N 1
ATOM 1520 C CA . ARG A 1 430 ? 145.446 117.319 154.487 1.00 60.90 394 ARG A CA 1
ATOM 1521 C C . ARG A 1 430 ? 145.296 115.872 154.033 1.00 60.90 394 ARG A C 1
ATOM 1522 O O . ARG A 1 430 ? 144.490 115.121 154.593 1.00 60.90 394 ARG A O 1
ATOM 1530 N N . GLY A 1 431 ? 146.058 115.465 153.016 1.00 65.06 395 GLY A N 1
ATOM 1531 C CA . GLY A 1 431 ? 145.956 114.096 152.534 1.00 65.06 395 GLY A CA 1
ATOM 1532 C C . GLY A 1 431 ? 146.361 113.074 153.579 1.00 65.06 395 GLY A C 1
ATOM 1533 O O . GLY A 1 431 ? 145.673 112.068 153.778 1.00 65.06 395 GLY A O 1
ATOM 1534 N N . LEU A 1 432 ? 147.479 113.318 154.266 1.00 62.63 396 LEU A N 1
ATOM 1535 C CA . LEU A 1 432 ? 147.921 112.397 155.308 1.00 62.63 396 LEU A CA 1
ATOM 1536 C C . LEU A 1 432 ? 146.938 112.364 156.473 1.00 62.63 396 LEU A C 1
ATOM 1537 O O . LEU A 1 432 ? 146.675 111.298 157.041 1.00 62.63 396 LEU A O 1
ATOM 1542 N N . ALA A 1 433 ? 146.391 113.523 156.849 1.00 64.55 397 ALA A N 1
ATOM 1543 C CA . ALA A 1 433 ? 145.401 113.556 157.920 1.00 64.55 397 ALA A CA 1
ATOM 1544 C C . ALA A 1 433 ? 144.153 112.772 157.539 1.00 64.55 397 ALA A C 1
ATOM 1545 O O . ALA A 1 433 ? 143.606 112.024 158.358 1.00 64.55 397 ALA A O 1
ATOM 1547 N N . LEU A 1 434 ? 143.690 112.928 156.297 1.00 61.81 398 LEU A N 1
ATOM 1548 C CA . LEU A 1 434 ? 142.537 112.162 155.836 1.00 61.81 398 LEU A CA 1
ATOM 1549 C C . LEU A 1 434 ? 142.838 110.670 155.828 1.00 61.81 398 LEU A C 1
ATOM 1550 O O . LEU A 1 434 ? 141.979 109.854 156.180 1.00 61.81 398 LEU A O 1
ATOM 1555 N N . ASN A 1 435 ? 144.053 110.293 155.422 1.00 61.54 399 ASN A N 1
ATOM 1556 C CA . ASN A 1 435 ? 144.431 108.884 155.441 1.00 61.54 399 ASN A CA 1
ATOM 1557 C C . ASN A 1 435 ? 144.416 108.329 156.858 1.00 61.54 399 ASN A C 1
ATOM 1558 O O . ASN A 1 435 ? 143.902 107.230 157.097 1.00 61.54 399 ASN A O 1
ATOM 1563 N N . VAL A 1 436 ? 144.967 109.079 157.813 1.00 57.27 400 VAL A N 1
ATOM 1564 C CA . VAL A 1 436 ? 144.977 108.627 159.202 1.00 57.27 400 VAL A CA 1
ATOM 1565 C C . VAL A 1 436 ? 143.554 108.504 159.730 1.00 57.27 400 VAL A C 1
ATOM 1566 O O . VAL A 1 436 ? 143.218 107.545 160.437 1.00 57.27 400 VAL A O 1
ATOM 1570 N N . ASP A 1 437 ? 142.699 109.474 159.403 1.00 59.93 401 ASP A N 1
ATOM 1571 C CA . ASP A 1 437 ? 141.314 109.434 159.861 1.00 59.93 401 ASP A CA 1
ATOM 1572 C C . ASP A 1 437 ? 140.591 108.222 159.281 1.00 59.93 401 ASP A C 1
ATOM 1573 O O . ASP A 1 437 ? 139.874 107.513 159.999 1.00 59.93 401 ASP A O 1
ATOM 1578 N N . LEU A 1 438 ? 140.789 107.952 157.989 1.00 56.67 402 LEU A N 1
ATOM 1579 C CA . LEU A 1 438 ? 140.134 106.810 157.361 1.00 56.67 402 LEU A CA 1
ATOM 1580 C C . LEU A 1 438 ? 140.680 105.493 157.892 1.00 56.67 402 LEU A C 1
ATOM 1581 O O . LEU A 1 438 ? 139.962 104.487 157.912 1.00 56.67 402 LEU A O 1
ATOM 1586 N N . LEU A 1 439 ? 141.941 105.478 158.322 1.00 60.84 403 LEU A N 1
ATOM 1587 C CA . LEU A 1 439 ? 142.545 104.265 158.858 1.00 60.84 403 LEU A CA 1
ATOM 1588 C C . LEU A 1 439 ? 142.113 103.975 160.290 1.00 60.84 403 LEU A C 1
ATOM 1589 O O . LEU A 1 439 ? 141.853 102.815 160.629 1.00 60.84 403 LEU A O 1
ATOM 1594 N N . LEU A 1 440 ? 142.031 104.998 161.139 1.00 59.64 404 LEU A N 1
ATOM 1595 C CA . LEU A 1 440 ? 141.903 104.810 162.579 1.00 59.64 404 LEU A CA 1
ATOM 1596 C C . LEU A 1 440 ? 140.487 104.993 163.104 1.00 59.64 404 LEU A C 1
ATOM 1597 O O . LEU A 1 440 ? 140.039 104.209 163.946 1.00 59.64 404 LEU A O 1
ATOM 1602 N N . PHE A 1 441 ? 139.759 106.005 162.634 1.00 54.73 405 PHE A N 1
ATOM 1603 C CA . PHE A 1 441 ? 138.519 106.416 163.281 1.00 54.73 405 PHE A CA 1
ATOM 1604 C C . PHE A 1 441 ? 137.281 106.171 162.427 1.00 54.73 405 PHE A C 1
ATOM 1605 O O . PHE A 1 441 ? 136.357 105.485 162.871 1.00 54.73 405 PHE A O 1
ATOM 1613 N N . ARG A 1 442 ? 137.227 106.708 161.214 1.00 54.97 406 ARG A N 1
ATOM 1614 C CA . ARG A 1 442 ? 136.020 106.665 160.399 1.00 54.97 406 ARG A CA 1
ATOM 1615 C C . ARG A 1 442 ? 136.242 105.792 159.173 1.00 54.97 406 ARG A C 1
ATOM 1616 O O . ARG A 1 442 ? 137.286 105.887 158.519 1.00 54.97 406 ARG A O 1
ATOM 1624 N N . GLY A 1 443 ? 135.263 104.943 158.869 1.00 62.85 407 GLY A N 1
ATOM 1625 C CA . GLY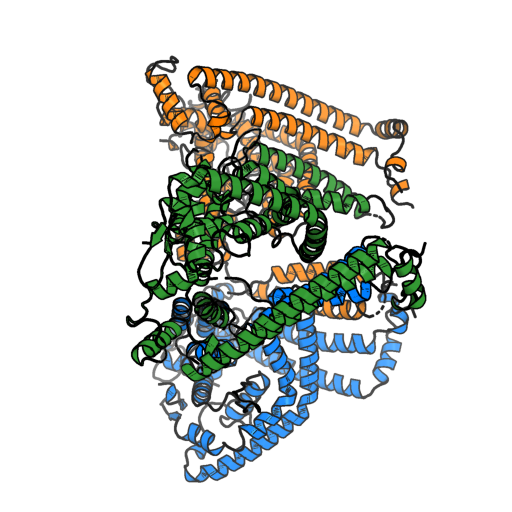 A 1 443 ? 135.314 104.103 157.696 1.00 62.85 407 GLY A CA 1
ATOM 1626 C C . GLY A 1 443 ? 135.015 102.650 158.004 1.00 62.85 407 GLY A C 1
ATOM 1627 O O . GLY A 1 443 ? 134.889 102.249 159.164 1.00 62.85 407 GLY A O 1
ATOM 1628 N N . PRO A 1 444 ? 134.890 101.829 156.958 1.00 70.56 408 PRO A N 1
ATOM 1629 C CA . PRO A 1 444 ? 134.647 100.396 157.188 1.00 70.56 408 PRO A CA 1
ATOM 1630 C C . PRO A 1 444 ? 135.888 99.637 157.623 1.00 70.56 408 PRO A C 1
ATOM 1631 O O . PRO A 1 444 ? 135.768 98.658 158.370 1.00 70.56 408 PRO A O 1
ATOM 1635 N N . PHE A 1 445 ? 137.073 100.052 157.181 1.00 69.87 409 PHE A N 1
ATOM 1636 C CA . PHE A 1 445 ? 138.323 99.418 157.576 1.00 69.87 409 PHE A CA 1
ATOM 1637 C C . PHE A 1 445 ? 138.913 100.020 158.842 1.00 69.87 409 PHE A C 1
ATOM 1638 O O . PHE A 1 445 ? 140.009 99.623 159.249 1.00 69.87 409 PHE A O 1
ATOM 1646 N N . SER A 1 446 ? 138.214 100.962 159.465 1.00 69.83 410 SER A N 1
ATOM 1647 C CA . SER A 1 446 ? 138.704 101.606 160.672 1.00 69.83 410 SER A CA 1
ATOM 1648 C C . SER A 1 446 ? 138.776 100.627 161.836 1.00 69.83 410 SER A C 1
ATOM 1649 O O . SER A 1 446 ? 138.028 99.649 161.906 1.00 69.83 410 SER A O 1
ATOM 1652 N N . LEU A 1 447 ? 139.700 100.903 162.759 1.00 70.35 411 LEU A N 1
ATOM 1653 C CA . LEU A 1 447 ? 139.701 100.186 164.028 1.00 70.35 411 LEU A CA 1
ATOM 1654 C C . LEU A 1 447 ? 138.429 100.488 164.807 1.00 70.35 411 LEU A C 1
ATOM 1655 O O . LEU A 1 447 ? 137.834 99.593 165.419 1.00 70.35 411 LEU A O 1
ATOM 1660 N N . PHE A 1 448 ? 138.001 101.750 164.793 1.00 65.92 412 PHE A N 1
ATOM 1661 C CA . PHE A 1 448 ? 136.752 102.175 165.421 1.00 65.92 412 PHE A CA 1
ATOM 1662 C C . PHE A 1 448 ? 135.638 102.122 164.380 1.00 65.92 412 PHE A C 1
ATOM 1663 O O . PHE A 1 448 ? 135.289 103.114 163.738 1.00 65.92 412 PHE A O 1
ATOM 1671 N N . ARG A 1 449 ? 135.069 100.934 164.213 1.00 69.16 413 ARG A N 1
ATOM 1672 C CA . ARG A 1 449 ? 133.940 100.765 163.303 1.00 69.16 413 ARG A CA 1
ATOM 1673 C C . ARG A 1 449 ? 132.726 101.444 163.920 1.00 69.16 413 ARG A C 1
ATOM 1674 O O . ARG A 1 449 ? 132.048 100.878 164.780 1.00 69.16 413 ARG A O 1
ATOM 1682 N N . GLY A 1 450 ? 132.448 102.671 163.481 1.00 64.23 414 GLY A N 1
ATOM 1683 C CA . GLY A 1 450 ? 131.379 103.468 164.037 1.00 64.23 414 GLY A CA 1
ATOM 1684 C C . GLY A 1 450 ? 131.785 104.378 165.174 1.00 64.23 414 GLY A C 1
ATOM 1685 O O . GLY A 1 450 ? 131.037 105.309 165.498 1.00 64.23 414 GLY A O 1
ATOM 1686 N N . GLY A 1 451 ? 132.941 104.144 165.790 1.00 64.60 415 GLY A N 1
ATOM 1687 C CA . GLY A 1 451 ? 133.431 105.024 166.829 1.00 64.60 415 GLY A CA 1
ATOM 1688 C C . GLY A 1 451 ? 132.670 104.983 168.132 1.00 64.60 415 GLY A C 1
ATOM 1689 O O . GLY A 1 451 ? 132.741 105.946 168.902 1.00 64.60 415 GLY A O 1
ATOM 1690 N N . TRP A 1 452 ? 131.938 103.904 168.409 1.00 72.83 416 TRP A N 1
ATOM 1691 C CA . TRP A 1 452 ? 131.202 103.817 169.665 1.00 72.83 416 TRP A CA 1
ATOM 1692 C C . TRP A 1 452 ? 132.066 103.239 170.780 1.00 72.83 416 TRP A C 1
ATOM 1693 O O . TRP A 1 452 ? 132.148 103.813 171.871 1.00 72.83 416 TRP A O 1
ATOM 1704 N N . GLU A 1 453 ? 132.717 102.105 170.525 1.00 73.77 417 GLU A N 1
ATOM 1705 C CA . GLU A 1 453 ? 133.516 101.436 171.541 1.00 73.77 417 GLU A CA 1
ATOM 1706 C C . GLU A 1 453 ? 134.701 100.744 170.885 1.00 73.77 417 GLU A C 1
ATOM 1707 O O . GLU A 1 453 ? 134.673 100.404 169.700 1.00 73.77 417 GLU A O 1
ATOM 1713 N N . LEU A 1 454 ? 135.745 100.540 171.677 1.00 77.23 418 LEU A N 1
ATOM 1714 C CA . LEU A 1 454 ? 136.880 99.743 171.231 1.00 77.23 418 LEU A CA 1
ATOM 1715 C C . LEU A 1 454 ? 136.506 98.266 171.234 1.00 77.23 418 LEU A C 1
ATOM 1716 O O . LEU A 1 454 ? 136.012 97.762 172.250 1.00 77.23 418 LEU A O 1
ATOM 1721 N N . PRO A 1 455 ? 136.706 97.549 170.131 1.00 79.22 419 PRO A N 1
ATOM 1722 C CA . PRO A 1 455 ? 136.406 96.114 170.123 1.00 79.22 419 PRO A CA 1
ATOM 1723 C C . PRO A 1 455 ? 137.230 95.364 171.156 1.00 79.22 419 PRO A C 1
ATOM 1724 O O . PRO A 1 455 ? 138.388 95.691 171.425 1.00 79.22 419 PRO A O 1
ATOM 1728 N N . HIS A 1 456 ? 136.605 94.341 171.744 1.00 91.93 420 HIS A N 1
ATOM 1729 C CA . HIS A 1 456 ? 137.246 93.569 172.802 1.00 91.93 420 HIS A CA 1
ATOM 1730 C C . HIS A 1 456 ? 138.453 92.783 172.304 1.00 91.93 420 HIS A C 1
ATOM 1731 O O . HIS A 1 456 ? 139.273 92.348 173.121 1.00 91.93 420 HIS A O 1
ATOM 1738 N N . ALA A 1 457 ? 138.586 92.599 170.988 1.00 88.61 421 ALA A N 1
ATOM 1739 C CA . ALA A 1 457 ? 139.688 91.804 170.455 1.00 88.61 421 ALA A CA 1
ATOM 1740 C C . ALA A 1 457 ? 141.038 92.433 170.777 1.00 88.61 421 ALA A C 1
ATOM 1741 O O . ALA A 1 457 ? 142.014 91.722 171.043 1.00 88.61 421 ALA A O 1
ATOM 1743 N N . TYR A 1 458 ? 141.116 93.765 170.756 1.00 82.56 422 TYR A N 1
ATOM 1744 C CA . TYR A 1 458 ? 142.395 94.429 170.978 1.00 82.56 422 TYR A CA 1
ATOM 1745 C C . TYR A 1 458 ? 142.777 94.475 172.451 1.00 82.56 422 TYR A C 1
ATOM 1746 O O . TYR A 1 458 ? 143.922 94.813 172.770 1.00 82.56 422 TYR A O 1
ATOM 1755 N N . LYS A 1 459 ? 141.849 94.148 173.353 1.00 87.49 423 LYS A N 1
ATOM 1756 C CA . LYS A 1 459 ? 142.182 94.106 174.773 1.00 87.49 423 LYS A CA 1
ATOM 1757 C C . LYS A 1 459 ? 143.096 92.928 175.093 1.00 87.49 423 LYS A C 1
ATOM 1758 O O . LYS A 1 459 ? 143.952 93.023 175.980 1.00 87.49 423 LYS A O 1
ATOM 1764 N N . ARG A 1 460 ? 142.921 91.810 174.390 1.00 97.62 424 ARG A N 1
ATOM 1765 C CA . ARG A 1 460 ? 143.716 90.619 174.655 1.00 97.62 424 ARG A CA 1
ATOM 1766 C C . ARG A 1 460 ? 145.187 90.871 174.343 1.00 97.62 424 ARG A C 1
ATOM 1767 O O . ARG A 1 460 ? 145.528 91.417 173.290 1.00 97.62 424 ARG A O 1
ATOM 1775 N N . SER A 1 461 ? 146.059 90.468 175.270 1.00 97.44 425 SER A N 1
ATOM 1776 C CA . SER A 1 461 ? 147.489 90.707 175.113 1.00 97.44 425 SER A CA 1
ATOM 1777 C C . SER A 1 461 ? 148.142 89.737 174.135 1.00 97.44 425 SER A C 1
ATOM 1778 O O . SER A 1 461 ? 149.111 90.105 173.463 1.00 97.44 425 SER A O 1
ATOM 1781 N N . ASP A 1 462 ? 147.637 88.505 174.042 1.00 102.53 426 ASP A N 1
ATOM 1782 C CA . ASP A 1 462 ? 148.306 87.482 173.245 1.00 102.53 426 ASP A CA 1
ATOM 1783 C C . ASP A 1 462 ? 148.086 87.659 171.746 1.00 102.53 426 ASP A C 1
ATOM 1784 O O . ASP A 1 462 ? 148.898 87.178 170.948 1.00 102.53 426 ASP A O 1
ATOM 1789 N N . GLN A 1 463 ? 147.015 88.338 171.343 1.00 101.84 427 GLN A N 1
ATOM 1790 C CA . GLN A 1 463 ? 146.661 88.468 169.934 1.00 101.84 427 GLN A CA 1
ATOM 1791 C C . GLN A 1 463 ? 147.310 89.672 169.258 1.00 101.84 427 GLN A C 1
ATOM 1792 O O . GLN A 1 463 ? 147.007 89.936 168.086 1.00 101.84 427 GLN A O 1
ATOM 1798 N N . ARG A 1 464 ? 148.180 90.396 169.968 1.00 95.03 428 ARG A N 1
ATOM 1799 C CA . ARG A 1 464 ? 148.698 91.659 169.452 1.00 95.03 428 ARG A CA 1
ATOM 1800 C C . ARG A 1 464 ? 149.510 91.459 168.178 1.00 95.03 428 ARG A C 1
ATOM 1801 O O . ARG A 1 464 ? 149.440 92.281 167.261 1.00 95.03 428 ARG A O 1
ATOM 1809 N N . GLY A 1 465 ? 150.287 90.377 168.100 1.00 94.62 429 GLY A N 1
ATOM 1810 C CA . GLY A 1 465 ? 151.068 90.133 166.896 1.00 94.62 429 GLY A CA 1
ATOM 1811 C C . GLY A 1 465 ? 150.203 89.880 165.675 1.00 94.62 429 GLY A C 1
ATOM 1812 O O . GLY A 1 465 ? 150.455 90.431 164.597 1.00 94.62 429 GLY A O 1
ATOM 1813 N N . ALA A 1 466 ? 149.171 89.047 165.825 1.00 93.38 430 ALA A N 1
ATOM 1814 C CA . ALA A 1 466 ? 148.259 88.794 164.715 1.00 93.38 430 ALA A CA 1
ATOM 1815 C C . ALA A 1 466 ? 147.530 90.066 164.305 1.00 93.38 430 ALA A C 1
ATOM 1816 O O . ALA A 1 466 ? 147.344 90.330 163.109 1.00 93.38 430 ALA A O 1
ATOM 1818 N N . LEU A 1 467 ? 147.111 90.871 165.284 1.00 94.63 431 LEU A N 1
ATOM 1819 C CA . LEU A 1 467 ? 146.421 92.112 164.953 1.00 94.63 431 LEU A CA 1
ATOM 1820 C C . LEU A 1 467 ? 147.357 93.092 164.254 1.00 94.63 431 LEU A C 1
ATOM 1821 O O . LEU A 1 467 ? 146.938 93.822 163.349 1.00 94.63 431 LEU A O 1
ATOM 1826 N N . ALA A 1 468 ? 148.631 93.111 164.650 1.00 93.46 432 ALA A N 1
ATOM 1827 C CA . ALA A 1 468 ? 149.609 93.951 163.968 1.00 93.46 432 ALA A CA 1
ATOM 1828 C C . ALA A 1 468 ? 149.826 93.491 162.532 1.00 93.46 432 ALA A C 1
ATOM 1829 O O . ALA A 1 468 ? 149.975 94.316 161.625 1.00 93.46 432 ALA A O 1
ATOM 1831 N N . ALA A 1 469 ? 149.862 92.175 162.308 1.00 94.44 433 ALA A N 1
ATOM 1832 C CA . ALA A 1 469 ? 149.985 91.669 160.942 1.00 94.44 433 ALA A CA 1
ATOM 1833 C C . ALA A 1 469 ? 148.775 92.061 160.099 1.00 94.44 433 ALA A C 1
ATOM 1834 O O . ALA A 1 469 ? 148.915 92.457 158.932 1.00 94.44 433 ALA A O 1
ATOM 1836 N N . ARG A 1 470 ? 147.577 91.958 160.679 1.00 91.12 434 ARG A N 1
ATOM 1837 C CA . ARG A 1 470 ? 146.376 92.394 159.974 1.00 91.12 434 ARG A CA 1
ATOM 1838 C C . ARG A 1 470 ? 146.447 93.879 159.641 1.00 91.12 434 ARG A C 1
ATOM 1839 O O . ARG A 1 470 ? 146.095 94.294 158.529 1.00 91.12 434 ARG A O 1
ATOM 1847 N N . TRP A 1 471 ? 146.908 94.694 160.593 1.00 83.32 435 TRP A N 1
ATOM 1848 C CA . TRP A 1 471 ? 147.035 96.124 160.342 1.00 83.32 435 TRP A CA 1
ATOM 1849 C C . TRP A 1 471 ? 148.060 96.403 159.249 1.00 83.32 435 TRP A C 1
ATOM 1850 O O . TRP A 1 471 ? 147.889 97.330 158.452 1.00 83.32 435 TRP A O 1
ATOM 1861 N N . GLY A 1 472 ? 149.142 95.625 159.211 1.00 88.75 436 GLY A N 1
ATOM 1862 C CA . GLY A 1 472 ? 150.113 95.780 158.140 1.00 88.75 436 GLY A CA 1
ATOM 1863 C C . GLY A 1 472 ? 149.520 95.477 156.778 1.00 88.75 436 GLY A C 1
ATOM 1864 O O . GLY A 1 472 ? 149.767 96.194 155.804 1.00 88.75 436 GLY A O 1
ATOM 1865 N N . ARG A 1 473 ? 148.719 94.414 156.693 1.00 86.27 437 ARG A N 1
ATOM 1866 C CA . ARG A 1 473 ? 148.031 94.124 155.438 1.00 86.27 437 ARG A CA 1
ATOM 1867 C C . ARG A 1 473 ? 147.096 95.267 155.049 1.00 86.27 437 ARG A C 1
ATOM 1868 O O . ARG A 1 473 ? 147.046 95.676 153.877 1.00 86.27 437 ARG A O 1
ATOM 1876 N N . THR A 1 474 ? 146.355 95.801 156.024 1.00 88.14 438 THR A N 1
ATOM 1877 C CA . THR A 1 474 ? 145.432 96.896 155.736 1.00 88.14 438 THR A CA 1
ATOM 1878 C C . THR A 1 474 ? 146.171 98.139 155.256 1.00 88.14 438 THR A C 1
ATOM 1879 O O . THR A 1 474 ? 145.726 98.806 154.316 1.00 88.14 438 THR A O 1
ATOM 1883 N N . VAL A 1 475 ? 147.294 98.477 155.893 1.00 85.16 439 VAL A N 1
ATOM 1884 C CA . VAL A 1 475 ? 148.019 99.671 155.474 1.00 85.16 439 VAL A CA 1
ATOM 1885 C C . VAL A 1 475 ? 148.642 99.460 154.102 1.00 85.16 439 VAL A C 1
ATOM 1886 O O . VAL A 1 475 ? 148.715 100.399 153.302 1.00 85.16 439 VAL A O 1
ATOM 1890 N N . LEU A 1 476 ? 149.086 98.238 153.792 1.00 91.13 440 LEU A N 1
ATOM 1891 C CA . LEU A 1 476 ? 149.612 97.975 152.456 1.00 91.13 440 LEU A CA 1
ATOM 1892 C C . LEU A 1 476 ? 148.535 98.169 151.394 1.00 91.13 440 LEU A C 1
ATOM 1893 O O . LEU A 1 476 ? 148.769 98.817 150.364 1.00 91.13 440 LEU A O 1
ATOM 1898 N N . LEU A 1 477 ? 147.335 97.632 151.635 1.00 90.92 441 LEU A N 1
ATOM 1899 C CA . LEU A 1 477 ? 146.276 97.787 150.638 1.00 90.92 441 LEU A CA 1
ATOM 1900 C C . LEU A 1 477 ? 145.814 99.240 150.539 1.00 90.92 441 LEU A C 1
ATOM 1901 O O . LEU A 1 477 ? 145.493 99.721 149.444 1.00 90.92 441 LEU A O 1
ATOM 1906 N N . LEU A 1 478 ? 145.787 99.958 151.665 1.00 88.81 442 LEU A N 1
ATOM 1907 C CA . LEU A 1 478 ? 145.432 101.374 151.633 1.00 88.81 442 LEU A CA 1
ATOM 1908 C C . LEU A 1 478 ? 146.456 102.183 150.847 1.00 88.81 442 LEU A C 1
ATOM 1909 O O . LEU A 1 478 ? 146.092 103.078 150.073 1.00 88.81 442 LEU A O 1
ATOM 1914 N N . ALA A 1 479 ? 147.744 101.887 151.040 1.00 89.76 443 ALA A N 1
ATOM 1915 C CA . ALA A 1 479 ? 148.782 102.558 150.270 1.00 89.76 443 ALA A CA 1
ATOM 1916 C C . ALA A 1 479 ? 148.642 102.252 148.787 1.00 89.76 443 ALA A C 1
ATOM 1917 O O . ALA A 1 479 ? 148.831 103.136 147.945 1.00 89.76 443 ALA A O 1
ATOM 1919 N N . ALA A 1 480 ? 148.313 101.003 148.448 1.00 93.08 444 ALA A N 1
ATOM 1920 C CA . ALA A 1 480 ? 148.088 100.659 147.047 1.00 93.08 444 ALA A CA 1
ATOM 1921 C C . ALA A 1 480 ? 146.931 101.461 146.460 1.00 93.08 444 ALA A C 1
ATOM 1922 O O . ALA A 1 480 ? 147.032 101.991 145.346 1.00 93.08 444 ALA A O 1
ATOM 1924 N N . LEU A 1 481 ? 145.827 101.570 147.203 1.00 90.22 445 LEU A N 1
ATOM 1925 C CA . LEU A 1 481 ? 144.676 102.328 146.720 1.00 90.22 445 LEU A CA 1
ATOM 1926 C C . LEU A 1 481 ? 145.025 103.800 146.520 1.00 90.22 445 LEU A C 1
ATOM 1927 O O . LEU A 1 481 ? 144.664 104.403 145.499 1.00 90.22 445 LEU A O 1
ATOM 1932 N N . ASN A 1 482 ? 145.730 104.396 147.484 1.00 89.46 446 ASN A N 1
ATOM 1933 C CA . ASN A 1 482 ? 146.081 105.807 147.365 1.00 89.46 446 ASN A CA 1
ATOM 1934 C C . ASN A 1 482 ? 147.064 106.041 146.224 1.00 89.46 446 ASN A C 1
ATOM 1935 O O . ASN A 1 482 ? 146.972 107.051 145.517 1.00 89.46 446 ASN A O 1
ATOM 1940 N N . LEU A 1 483 ? 148.011 105.121 146.025 1.00 90.88 447 LEU A N 1
ATOM 1941 C CA . LEU A 1 483 ? 148.919 105.234 144.890 1.00 90.88 447 LEU A CA 1
ATOM 1942 C C . LEU A 1 483 ? 148.161 105.141 143.575 1.00 90.88 447 LEU A C 1
ATOM 1943 O O . LEU A 1 483 ? 148.482 105.846 142.611 1.00 90.88 447 LEU A O 1
ATOM 1948 N N . ALA A 1 484 ? 147.153 104.268 143.514 1.00 94.01 448 ALA A N 1
ATOM 1949 C CA . ALA A 1 484 ? 146.332 104.174 142.312 1.00 94.01 448 ALA A CA 1
ATOM 1950 C C . ALA A 1 484 ? 145.577 105.473 142.053 1.00 94.01 448 ALA A C 1
ATOM 1951 O O . ALA A 1 484 ? 145.469 105.918 140.904 1.00 94.01 448 ALA A O 1
ATOM 1953 N N . LEU A 1 485 ? 145.048 106.095 143.107 1.00 94.22 449 LEU A N 1
ATOM 1954 C CA . LEU A 1 485 ? 144.231 107.294 142.933 1.00 94.22 449 LEU A CA 1
ATOM 1955 C C . LEU A 1 485 ? 145.036 108.591 142.901 1.00 94.22 449 LEU A C 1
ATOM 1956 O O . LEU A 1 485 ? 144.444 109.655 142.693 1.00 94.22 449 LEU A O 1
ATOM 1961 N N . SER A 1 486 ? 146.353 108.531 143.105 1.00 95.24 450 SER A N 1
ATOM 1962 C CA . SER A 1 486 ? 147.157 109.751 143.198 1.00 95.24 450 SER A CA 1
ATOM 1963 C C . SER A 1 486 ? 147.068 110.687 141.992 1.00 95.24 450 SER A C 1
ATOM 1964 O O . SER A 1 486 ? 146.926 111.903 142.205 1.00 95.24 450 SER A O 1
ATOM 1967 N N . PRO A 1 487 ? 147.182 110.232 140.735 1.00 94.43 451 PRO A N 1
ATOM 1968 C CA . PRO A 1 487 ? 147.309 111.214 139.639 1.00 94.43 451 PRO A CA 1
ATOM 1969 C C . PRO A 1 487 ? 146.111 112.138 139.485 1.00 94.43 451 PRO A C 1
ATOM 1970 O O . PRO A 1 487 ? 146.288 113.329 139.195 1.00 94.43 451 PRO A O 1
ATOM 1974 N N . LEU A 1 488 ? 144.893 111.631 139.680 1.00 88.57 452 LEU A N 1
ATOM 1975 C CA . LEU A 1 488 ? 143.709 112.454 139.453 1.00 88.57 452 LEU A CA 1
ATOM 1976 C C . LEU A 1 488 ? 143.589 113.552 140.504 1.00 88.57 452 LEU A C 1
ATOM 1977 O O . LEU A 1 488 ? 143.347 114.721 140.174 1.00 88.57 452 LEU A O 1
ATOM 1982 N N . VAL A 1 489 ? 143.754 113.195 141.780 1.00 86.21 453 VAL A N 1
ATOM 1983 C CA . VAL A 1 489 ? 143.723 114.212 142.824 1.00 86.21 453 VAL A CA 1
ATOM 1984 C C . VAL A 1 489 ? 144.900 115.161 142.671 1.00 86.21 453 VAL A C 1
ATOM 1985 O O . VAL A 1 489 ? 144.793 116.347 143.002 1.00 86.21 453 VAL A O 1
ATOM 1989 N N . LEU A 1 490 ? 146.033 114.672 142.160 1.00 88.33 454 LEU A N 1
ATOM 1990 C CA . LEU A 1 490 ? 147.157 115.560 141.883 1.00 88.33 454 LEU A CA 1
ATOM 1991 C C . LEU A 1 490 ? 146.770 116.618 140.859 1.00 88.33 454 LEU A C 1
ATOM 1992 O O . LEU A 1 490 ? 147.030 117.809 141.055 1.00 88.33 454 LEU A O 1
ATOM 1997 N N . ALA A 1 491 ? 146.141 116.199 139.759 1.00 90.65 455 ALA A N 1
ATOM 1998 C CA . ALA A 1 491 ? 145.731 117.155 138.732 1.00 90.65 455 ALA A CA 1
ATOM 1999 C C . ALA A 1 491 ? 144.700 118.139 139.272 1.00 90.65 455 ALA A C 1
ATOM 2000 O O . ALA A 1 491 ? 144.752 119.341 138.971 1.00 90.65 455 ALA A O 1
ATOM 2002 N N . TRP A 1 492 ? 143.749 117.643 140.068 1.00 87.37 456 TRP A N 1
ATOM 2003 C CA . TRP A 1 492 ? 142.750 118.524 140.665 1.00 87.37 456 TRP A CA 1
ATOM 2004 C C . TRP A 1 492 ? 143.403 119.567 141.564 1.00 87.37 456 TRP A C 1
ATOM 2005 O O . TRP A 1 492 ? 143.067 120.760 141.500 1.00 87.37 456 TRP A O 1
ATOM 2016 N N . GLN A 1 493 ? 144.346 119.135 142.405 1.00 85.93 457 GLN A N 1
ATOM 2017 C CA . GLN A 1 493 ? 145.049 120.068 143.276 1.00 85.93 457 GLN A CA 1
ATOM 2018 C C . GLN A 1 493 ? 145.856 121.070 142.465 1.00 85.93 457 GLN A C 1
ATOM 2019 O O . GLN A 1 493 ? 145.936 122.246 142.831 1.00 85.93 457 GLN A O 1
ATOM 2025 N N . VAL A 1 494 ? 146.463 120.624 141.361 1.00 88.21 458 VAL A N 1
ATOM 2026 C CA . VAL A 1 494 ? 147.213 121.539 140.503 1.00 88.21 458 VAL A CA 1
ATOM 2027 C C . VAL A 1 494 ? 146.299 122.628 139.960 1.00 88.21 458 VAL A C 1
ATOM 2028 O O . VAL A 1 494 ? 146.635 123.817 139.999 1.00 88.21 458 VAL A O 1
ATOM 2032 N N . LEU A 1 495 ? 145.127 122.242 139.453 1.00 83.41 459 LEU A N 1
ATOM 2033 C CA . LEU A 1 495 ? 144.200 123.238 138.920 1.00 83.41 459 LEU A CA 1
ATOM 2034 C C . LEU A 1 495 ? 143.764 124.220 140.004 1.00 83.41 459 LEU A C 1
ATOM 2035 O O . LEU A 1 495 ? 143.755 125.445 139.794 1.00 83.41 459 LEU A O 1
ATOM 2040 N N . HIS A 1 496 ? 143.411 123.698 141.181 1.00 85.86 460 HIS A N 1
ATOM 2041 C CA . HIS A 1 496 ? 142.913 124.560 142.248 1.00 85.86 460 HIS A CA 1
ATOM 2042 C C . HIS A 1 496 ? 143.991 125.531 142.722 1.00 85.86 460 HIS A C 1
ATOM 2043 O O . HIS A 1 496 ? 143.732 126.730 142.897 1.00 85.86 460 HIS A O 1
ATOM 2050 N N . VAL A 1 497 ? 145.215 125.033 142.926 1.00 92.53 461 VAL A N 1
ATOM 2051 C CA . VAL A 1 497 ? 146.284 125.905 143.398 1.00 92.53 461 VAL A CA 1
ATOM 2052 C C . VAL A 1 497 ? 146.680 126.889 142.310 1.00 92.53 461 VAL A C 1
ATOM 2053 O O . VAL A 1 497 ? 147.082 128.016 142.609 1.00 92.53 461 VAL A O 1
ATOM 2057 N N . PHE A 1 498 ? 146.570 126.497 141.039 1.00 95.72 462 PHE A N 1
ATOM 2058 C CA . PHE A 1 498 ? 146.824 127.435 139.953 1.00 95.72 462 PHE A CA 1
ATOM 2059 C C . PHE A 1 498 ? 145.866 128.612 140.026 1.00 95.72 462 PHE A C 1
ATOM 2060 O O . PHE A 1 498 ? 146.286 129.775 139.974 1.00 95.72 462 PHE A O 1
ATOM 2068 N N . TYR A 1 499 ? 144.568 128.327 140.166 1.00 88.87 463 TYR A N 1
ATOM 2069 C CA . TYR A 1 499 ? 143.593 129.409 140.273 1.00 88.87 463 TYR A CA 1
ATOM 2070 C C . TYR A 1 499 ? 143.874 130.280 141.495 1.00 88.87 463 TYR A C 1
ATOM 2071 O O . TYR A 1 499 ? 143.903 131.516 141.402 1.00 88.87 463 TYR A O 1
ATOM 2080 N N . SER A 1 500 ? 144.123 129.646 142.645 1.00 95.97 464 SER A N 1
ATOM 2081 C CA . SER A 1 500 ? 144.335 130.403 143.877 1.00 95.97 464 SER A CA 1
ATOM 2082 C C . SER A 1 500 ? 145.576 131.286 143.789 1.00 95.97 464 SER A C 1
ATOM 2083 O O . SER A 1 500 ? 145.555 132.442 144.226 1.00 95.97 464 SER A O 1
ATOM 2086 N N . HIS A 1 501 ? 146.668 130.756 143.235 1.00 107.43 465 HIS A N 1
ATOM 2087 C CA . HIS A 1 501 ? 147.909 131.517 143.144 1.00 107.43 465 HIS A CA 1
ATOM 2088 C C . HIS A 1 501 ? 147.783 132.660 142.146 1.00 107.43 465 HIS A C 1
ATOM 2089 O O . HIS A 1 501 ? 148.194 133.791 142.429 1.00 107.43 465 HIS A O 1
ATOM 2096 N N . VAL A 1 502 ? 147.223 132.385 140.965 1.00 104.71 466 VAL A N 1
ATOM 2097 C CA . VAL A 1 502 ? 147.110 133.432 139.961 1.00 104.71 466 VAL A CA 1
ATOM 2098 C C . VAL A 1 502 ? 146.101 134.495 140.375 1.00 104.71 466 VAL A C 1
ATOM 2099 O O . VAL A 1 502 ? 146.136 135.612 139.845 1.00 104.71 466 VAL A O 1
ATOM 2103 N N . GLU A 1 503 ? 145.201 134.187 141.314 1.00 116.47 467 GLU A N 1
ATOM 2104 C CA . GLU A 1 503 ? 144.331 135.234 141.841 1.00 116.47 467 GLU A CA 1
ATOM 2105 C C . GLU A 1 503 ? 145.138 136.318 142.549 1.00 116.47 467 GLU A C 1
ATOM 2106 O O . GLU A 1 503 ? 144.879 137.514 142.369 1.00 116.47 467 GLU A O 1
ATOM 2112 N N . LEU A 1 504 ? 146.126 135.919 143.353 1.00 114.84 468 LEU A N 1
ATOM 2113 C CA . LEU A 1 504 ? 146.960 136.864 144.086 1.00 114.84 468 LEU A CA 1
ATOM 2114 C C . LEU A 1 504 ? 148.199 137.302 143.317 1.00 114.84 468 LEU A C 1
ATOM 2115 O O . LEU A 1 504 ? 148.895 138.214 143.775 1.00 114.84 468 LEU A O 1
ATOM 2120 N N . LEU A 1 505 ? 148.499 136.669 142.181 1.00 119.61 469 LEU A N 1
ATOM 2121 C CA . LEU A 1 505 ? 149.725 137.001 141.460 1.00 119.61 469 LEU A CA 1
ATOM 2122 C C . LEU A 1 505 ? 149.735 138.455 141.001 1.00 119.61 469 LEU A C 1
ATOM 2123 O O . LEU A 1 505 ? 150.761 139.137 141.104 1.00 119.61 469 LEU A O 1
ATOM 2128 N N . ARG A 1 506 ? 148.607 138.948 140.481 1.00 126.38 470 ARG A N 1
ATOM 2129 C CA . ARG A 1 506 ? 148.565 140.329 140.010 1.00 126.38 470 ARG A CA 1
ATOM 2130 C C . ARG A 1 506 ? 148.684 141.294 141.184 1.00 126.38 470 ARG A C 1
ATOM 2131 O O . ARG A 1 506 ? 149.328 142.344 141.075 1.00 126.38 470 ARG A O 1
ATOM 2139 N N . ARG A 1 507 ? 148.088 140.942 142.322 1.00 123.46 471 ARG A N 1
ATOM 2140 C CA . ARG A 1 507 ? 148.171 141.769 143.514 1.00 123.46 471 ARG A CA 1
ATOM 2141 C C . ARG A 1 507 ? 149.588 141.746 144.086 1.00 123.46 471 ARG A C 1
ATOM 2142 O O . ARG A 1 507 ? 150.426 140.914 143.726 1.00 123.46 471 ARG A O 1
ATOM 2150 N N . GLU A 1 508 ? 149.849 142.686 144.992 1.00 124.86 472 GLU A N 1
ATOM 2151 C CA . GLU A 1 508 ? 151.174 142.815 145.574 1.00 124.86 472 GLU A CA 1
ATOM 2152 C C . GLU A 1 508 ? 151.512 141.575 146.401 1.00 124.86 472 GLU A C 1
ATOM 2153 O O . GLU A 1 508 ? 150.628 140.958 147.003 1.00 124.86 472 GLU A O 1
ATOM 2159 N N . PRO A 1 509 ? 152.790 141.188 146.452 1.00 119.81 473 PRO A N 1
ATOM 2160 C CA . PRO A 1 509 ? 153.162 139.968 147.182 1.00 119.81 473 PRO A CA 1
ATOM 2161 C C . PRO A 1 509 ? 153.136 140.142 148.692 1.00 119.81 473 PRO A C 1
ATOM 2162 O O . PRO A 1 509 ? 153.562 139.246 149.428 1.00 119.81 473 PRO A O 1
ATOM 2166 N N . GLY A 1 510 ? 152.647 141.291 149.166 1.00 111.80 474 GLY A N 1
ATOM 2167 C CA . GLY A 1 510 ? 152.501 141.481 150.600 1.00 111.80 474 GLY A CA 1
ATOM 2168 C C . GLY A 1 510 ? 151.571 140.458 151.221 1.00 111.80 474 GLY A C 1
ATOM 2169 O O . GLY A 1 510 ? 151.872 139.879 152.268 1.00 111.80 474 GLY A O 1
ATOM 2170 N N . ALA A 1 511 ? 150.424 140.222 150.581 1.00 117.06 475 ALA A N 1
ATOM 2171 C CA . ALA A 1 511 ? 149.553 139.133 151.011 1.00 117.06 475 ALA A CA 1
ATOM 2172 C C . ALA A 1 511 ? 150.212 137.781 150.768 1.00 117.06 475 ALA A C 1
ATOM 2173 O O . ALA A 1 511 ? 150.076 136.862 151.584 1.00 117.06 475 ALA A O 1
ATOM 2175 N N . LEU A 1 512 ? 150.923 137.641 149.647 1.00 106.41 476 LEU A N 1
ATOM 2176 C CA . LEU A 1 512 ? 151.666 136.413 149.387 1.00 106.41 476 LEU A CA 1
ATOM 2177 C C . LEU A 1 512 ? 152.787 136.219 150.399 1.00 106.41 476 LEU A C 1
ATOM 2178 O O . LEU A 1 512 ? 153.134 135.079 150.728 1.00 106.41 476 LEU A O 1
ATOM 2183 N N . GLY A 1 513 ? 153.361 137.311 150.901 1.00 100.55 477 GLY A N 1
ATOM 2184 C CA . GLY A 1 513 ? 154.380 137.226 151.928 1.00 100.55 477 GLY A CA 1
ATOM 2185 C C . GLY A 1 513 ? 153.858 137.086 153.339 1.00 100.55 477 GLY A C 1
ATOM 2186 O O . GLY A 1 513 ? 154.658 136.989 154.274 1.00 100.55 477 GLY A O 1
ATOM 2187 N N . ALA A 1 514 ? 152.539 137.074 153.515 1.00 96.60 478 ALA A N 1
ATOM 2188 C CA . ALA A 1 514 ? 151.959 136.966 154.843 1.00 96.60 478 ALA A CA 1
ATOM 2189 C C . ALA A 1 514 ? 152.172 135.566 155.413 1.00 96.60 478 ALA A C 1
ATOM 2190 O O . ALA A 1 514 ? 152.352 134.586 154.686 1.00 96.60 478 ALA A O 1
ATOM 2192 N N . ARG A 1 515 ? 152.147 135.486 156.740 1.00 78.35 479 ARG A N 1
ATOM 2193 C CA . ARG A 1 515 ? 152.373 134.243 157.465 1.00 78.35 479 ARG A CA 1
ATOM 2194 C C . ARG A 1 515 ? 151.092 133.823 158.171 1.00 78.35 479 ARG A C 1
ATOM 2195 O O . ARG A 1 515 ? 150.487 134.620 158.895 1.00 78.35 479 ARG A O 1
ATOM 2203 N N . GLY A 1 516 ? 150.684 132.568 157.958 1.00 67.88 480 GLY A N 1
ATOM 2204 C CA . GLY A 1 516 ? 149.514 132.013 158.597 1.00 67.88 480 GLY A CA 1
ATOM 2205 C C . GLY A 1 516 ? 149.860 130.752 159.376 1.00 67.88 480 GLY A C 1
ATOM 2206 O O . GLY A 1 516 ? 150.981 130.235 159.309 1.00 67.88 480 GLY A O 1
ATOM 2207 N N . TRP A 1 517 ? 148.875 130.263 160.124 1.00 53.42 481 TRP A N 1
ATOM 2208 C CA . TRP A 1 517 ? 149.079 129.077 160.943 1.00 53.42 481 TRP A CA 1
ATOM 2209 C C . TRP A 1 517 ? 149.192 127.825 160.080 1.00 53.42 481 TRP A C 1
ATOM 2210 O O . TRP A 1 517 ? 148.716 127.778 158.942 1.00 53.42 481 TRP A O 1
ATOM 2221 N N . SER A 1 518 ? 149.837 126.806 160.637 1.00 49.82 482 SER A N 1
ATOM 2222 C CA . SER A 1 518 ? 149.973 125.505 160.004 1.00 49.82 482 SER A CA 1
ATOM 2223 C C . SER A 1 518 ? 149.257 124.446 160.832 1.00 49.82 482 SER A C 1
ATOM 2224 O O . SER A 1 518 ? 149.030 124.611 162.033 1.00 49.82 482 SER A O 1
ATOM 2227 N N . ARG A 1 519 ? 148.905 123.344 160.165 1.00 53.37 483 ARG A N 1
ATOM 2228 C CA . ARG A 1 519 ? 148.139 122.289 160.821 1.00 53.37 483 ARG A CA 1
ATOM 2229 C C . ARG A 1 519 ? 148.910 121.664 161.977 1.00 53.37 483 ARG A C 1
ATOM 2230 O O . ARG A 1 519 ? 148.300 121.214 162.956 1.00 53.37 483 ARG A O 1
ATOM 2238 N N . LEU A 1 520 ? 150.241 121.629 161.887 1.00 45.28 484 LEU A N 1
ATOM 2239 C CA . LEU A 1 520 ? 151.037 121.102 162.989 1.00 45.28 484 LEU A CA 1
ATOM 2240 C C . LEU A 1 520 ? 150.826 121.925 164.254 1.00 45.28 484 LEU A C 1
ATOM 2241 O O . LEU A 1 520 ? 150.765 121.375 165.360 1.00 45.28 484 LEU A O 1
ATOM 2246 N N . ALA A 1 521 ? 150.721 123.248 164.109 1.00 43.92 485 ALA A N 1
ATOM 2247 C CA . ALA A 1 521 ? 150.396 124.092 165.252 1.00 43.92 485 ALA A CA 1
ATOM 2248 C C . ALA A 1 521 ? 148.998 123.793 165.775 1.00 43.92 485 ALA A C 1
ATOM 2249 O O . ALA A 1 521 ? 148.777 123.748 166.990 1.00 43.92 485 ALA A O 1
ATOM 2251 N N . ARG A 1 522 ? 148.040 123.583 164.869 1.00 47.59 486 ARG A N 1
ATOM 2252 C CA . ARG A 1 522 ? 146.678 123.277 165.288 1.00 47.59 486 ARG A CA 1
ATOM 2253 C C . ARG A 1 522 ? 146.562 121.895 165.915 1.00 47.59 486 ARG A C 1
ATOM 2254 O O . ARG A 1 522 ? 145.524 121.583 166.509 1.00 47.59 486 ARG A O 1
ATOM 2262 N N . LEU A 1 523 ? 147.591 121.059 165.793 1.00 42.46 487 LEU A N 1
ATOM 2263 C CA . LEU A 1 523 ? 147.549 119.748 166.428 1.00 42.46 487 LEU A CA 1
ATOM 2264 C C . LEU A 1 523 ? 148.330 119.711 167.740 1.00 42.46 487 LEU A C 1
ATOM 2265 O O . LEU A 1 523 ? 147.818 119.221 168.751 1.00 42.46 487 LEU A O 1
ATOM 2270 N N . GLN A 1 524 ? 149.566 120.219 167.744 1.00 39.69 488 GLN A N 1
ATOM 2271 C CA . GLN A 1 524 ? 150.392 120.128 168.946 1.00 39.69 488 GLN A CA 1
ATOM 2272 C C . GLN A 1 524 ? 149.936 121.092 170.034 1.00 39.69 488 GLN A C 1
ATOM 2273 O O . GLN A 1 524 ? 150.075 120.789 171.224 1.00 39.69 488 GLN A O 1
ATOM 2279 N N . LEU A 1 525 ? 149.395 122.249 169.654 1.00 40.93 489 LEU A N 1
ATOM 2280 C CA . LEU A 1 525 ? 149.067 123.312 170.596 1.00 40.93 489 LEU A CA 1
ATOM 2281 C C . LEU A 1 525 ? 147.592 123.317 170.979 1.00 40.93 489 LEU A C 1
ATOM 2282 O O . LEU A 1 525 ? 147.003 124.387 171.167 1.00 40.93 489 LEU A O 1
ATOM 2287 N N . ARG A 1 526 ? 146.982 122.142 171.099 1.00 44.15 490 ARG A N 1
ATOM 2288 C CA . ARG A 1 526 ? 145.566 122.017 171.415 1.00 44.15 490 ARG A CA 1
ATOM 2289 C C . ARG A 1 526 ? 145.407 121.261 172.725 1.00 44.15 490 ARG A C 1
ATOM 2290 O O . ARG A 1 526 ? 145.922 120.148 172.869 1.00 44.15 490 ARG A O 1
ATOM 2298 N N . HIS A 1 527 ? 144.689 121.860 173.671 1.00 46.76 491 HIS A N 1
ATOM 2299 C CA . HIS A 1 527 ? 144.500 121.253 174.977 1.00 46.76 491 HIS A CA 1
ATOM 2300 C C . HIS A 1 527 ? 143.516 120.090 174.901 1.00 46.76 491 HIS A C 1
ATOM 2301 O O . HIS A 1 527 ? 142.962 119.767 173.848 1.00 46.76 491 HIS A O 1
ATOM 2308 N N . PHE A 1 528 ? 143.304 119.457 176.050 1.00 46.04 492 PHE A N 1
ATOM 2309 C CA . PHE A 1 528 ? 142.317 118.396 176.154 1.00 46.04 492 PHE A CA 1
ATOM 2310 C C . PHE A 1 528 ? 140.930 118.990 176.374 1.00 46.04 492 PHE A C 1
ATOM 2311 O O . PHE A 1 528 ? 140.773 120.031 177.016 1.00 46.04 492 PHE A O 1
ATOM 2319 N N . ASN A 1 529 ? 139.918 118.307 175.836 1.00 43.35 493 ASN A N 1
ATOM 2320 C CA . ASN A 1 529 ? 138.531 118.770 175.903 1.00 43.35 493 ASN A CA 1
ATOM 2321 C C . ASN A 1 529 ? 138.402 120.192 175.364 1.00 43.35 493 ASN A C 1
ATOM 2322 O O . ASN A 1 529 ? 137.820 121.069 176.003 1.00 43.35 493 ASN A O 1
ATOM 2327 N N . GLU A 1 530 ? 138.956 120.422 174.179 1.00 41.72 494 GLU A N 1
ATOM 2328 C CA . GLU A 1 530 ? 139.041 121.750 173.589 1.00 41.72 494 GLU A CA 1
ATOM 2329 C C . GLU A 1 530 ? 138.169 121.832 172.345 1.00 41.72 494 GLU A C 1
ATOM 2330 O O . GLU A 1 530 ? 138.302 121.012 171.431 1.00 41.72 494 GLU A O 1
ATOM 2336 N N . LEU A 1 531 ? 137.288 122.826 172.312 1.00 40.07 495 LEU A N 1
ATOM 2337 C CA . LEU A 1 531 ? 136.426 123.056 171.167 1.00 40.07 495 LEU A CA 1
ATOM 2338 C C . LEU A 1 531 ? 137.165 123.857 170.099 1.00 40.07 495 LEU A C 1
ATOM 2339 O O . LEU A 1 531 ? 138.083 124.621 170.407 1.00 40.07 495 LEU A O 1
ATOM 2344 N N . PRO A 1 532 ? 136.793 123.687 168.827 1.00 36.86 496 PRO A N 1
ATOM 2345 C CA . PRO A 1 532 ? 137.489 124.429 167.762 1.00 36.86 496 PRO A CA 1
ATOM 2346 C C . PRO A 1 532 ? 137.404 125.941 167.898 1.00 36.86 496 PRO A C 1
ATOM 2347 O O . PRO A 1 532 ? 138.376 126.638 167.579 1.00 36.86 496 PRO A O 1
ATOM 2351 N N . HIS A 1 533 ? 136.270 126.474 168.362 1.00 40.25 497 HIS A N 1
ATOM 2352 C CA . HIS A 1 533 ? 136.104 127.926 168.392 1.00 40.25 497 HIS A CA 1
ATOM 2353 C C . HIS A 1 533 ? 137.040 128.579 169.403 1.00 40.25 497 HIS A C 1
ATOM 2354 O O . HIS A 1 533 ? 137.624 129.632 169.123 1.00 40.25 497 HIS A O 1
ATOM 2361 N N . GLU A 1 534 ? 137.197 127.974 170.581 1.00 42.40 498 GLU A N 1
ATOM 2362 C CA . GLU A 1 534 ? 138.078 128.558 171.585 1.00 42.40 498 GLU A CA 1
ATOM 2363 C C . GLU A 1 534 ? 139.531 128.499 171.133 1.00 42.40 498 GLU A C 1
ATOM 2364 O O . GLU A 1 534 ? 140.297 129.445 171.354 1.00 42.40 498 GLU A O 1
ATOM 2370 N N . LEU A 1 535 ? 139.924 127.400 170.486 1.00 40.19 499 LEU A N 1
ATOM 2371 C CA . LEU A 1 535 ? 141.269 127.307 169.927 1.00 40.19 499 LEU A CA 1
ATOM 2372 C C . LEU A 1 535 ? 141.496 128.376 168.865 1.00 40.19 499 LEU A C 1
ATOM 2373 O O . LEU A 1 535 ? 142.552 129.026 168.836 1.00 40.19 499 LEU A O 1
ATOM 2378 N N . ARG A 1 536 ? 140.509 128.576 167.987 1.00 39.51 500 ARG A N 1
ATOM 2379 C CA . ARG A 1 536 ? 140.629 129.603 166.958 1.00 39.51 500 ARG A CA 1
ATOM 2380 C C . ARG A 1 536 ? 140.764 130.987 167.577 1.00 39.51 500 ARG A C 1
ATOM 2381 O O . ARG A 1 536 ? 141.594 131.791 167.141 1.00 39.51 500 ARG A O 1
ATOM 2389 N N . ALA A 1 537 ? 139.958 131.280 168.601 1.00 43.60 501 ALA A N 1
ATOM 2390 C CA . ALA A 1 537 ? 140.039 132.580 169.258 1.00 43.60 501 ALA A CA 1
ATOM 2391 C C . ALA A 1 537 ? 141.392 132.780 169.928 1.00 43.60 501 ALA A C 1
ATOM 2392 O O . ALA A 1 537 ? 141.978 133.867 169.853 1.00 43.60 501 ALA A O 1
ATOM 2394 N N . ARG A 1 538 ? 141.905 131.741 170.592 1.00 44.34 502 ARG A N 1
ATOM 2395 C CA . ARG A 1 538 ? 143.194 131.861 171.262 1.00 44.34 502 ARG A CA 1
ATOM 2396 C C . ARG A 1 538 ? 144.314 132.115 170.260 1.00 44.34 502 ARG A C 1
ATOM 2397 O O . ARG A 1 538 ? 145.180 132.969 170.489 1.00 44.34 502 ARG A O 1
ATOM 2405 N N . LEU A 1 539 ? 144.309 131.394 169.136 1.00 44.98 503 LEU A N 1
ATOM 2406 C CA . LEU A 1 539 ? 145.343 131.626 168.132 1.00 44.98 503 LEU A CA 1
ATOM 2407 C C . LEU A 1 539 ? 145.188 132.996 167.480 1.00 44.98 503 LEU A C 1
ATOM 2408 O O . LEU A 1 539 ? 146.185 133.650 167.153 1.00 44.98 503 LEU A O 1
ATOM 2413 N N . ALA A 1 540 ? 143.949 133.456 167.295 1.00 46.90 504 ALA A N 1
ATOM 2414 C CA . ALA A 1 540 ? 143.743 134.797 166.761 1.00 46.90 504 ALA A CA 1
ATOM 2415 C C . ALA A 1 540 ? 144.313 135.851 167.700 1.00 46.90 504 ALA A C 1
ATOM 2416 O O . ALA A 1 540 ? 144.920 136.831 167.252 1.00 46.90 504 ALA A O 1
ATOM 2418 N N . ARG A 1 541 ? 144.128 135.667 169.009 1.00 47.40 505 ARG A N 1
ATOM 2419 C CA . ARG A 1 541 ? 144.696 136.608 169.970 1.00 47.40 505 ARG A CA 1
ATOM 2420 C C . ARG A 1 541 ? 146.218 136.528 170.015 1.00 47.40 505 ARG A C 1
ATOM 2421 O O . ARG A 1 541 ? 146.884 137.553 170.194 1.00 47.40 505 ARG A O 1
ATOM 2429 N N . ALA A 1 542 ? 146.786 135.332 169.857 1.00 49.67 506 ALA A N 1
ATOM 2430 C CA . ALA A 1 542 ? 148.230 135.154 169.957 1.00 49.67 506 ALA A CA 1
ATOM 2431 C C . ALA A 1 542 ? 148.969 135.384 168.644 1.00 49.67 506 ALA A C 1
ATOM 2432 O O . ALA A 1 542 ? 150.201 135.291 168.626 1.00 49.67 506 ALA A O 1
ATOM 2434 N N . TYR A 1 543 ? 148.253 135.660 167.552 1.00 54.89 507 TYR A N 1
ATOM 2435 C CA . TYR A 1 543 ? 148.899 135.820 166.251 1.00 54.89 507 TYR A CA 1
ATOM 2436 C C . TYR A 1 543 ? 149.950 136.927 166.257 1.00 54.89 507 TYR A C 1
ATOM 2437 O O . TYR A 1 543 ? 151.088 136.717 165.820 1.00 54.89 507 TYR A O 1
ATOM 2446 N N . ARG A 1 544 ? 149.590 138.120 166.743 1.00 59.54 508 ARG A N 1
ATOM 2447 C CA . ARG A 1 544 ? 150.451 139.283 166.523 1.00 59.54 508 ARG A CA 1
ATOM 2448 C C . ARG A 1 544 ? 151.728 139.249 167.359 1.00 59.54 508 ARG A C 1
ATOM 2449 O O . ARG A 1 544 ? 152.809 139.526 166.803 1.00 59.54 508 ARG A O 1
ATOM 2457 N N . PRO A 1 545 ? 151.697 138.955 168.669 1.00 57.55 509 PRO A N 1
ATOM 2458 C CA . PRO A 1 545 ? 152.972 138.853 169.403 1.00 57.55 509 PRO A CA 1
ATOM 2459 C C . PRO A 1 545 ? 153.920 137.827 168.812 1.00 57.55 509 PRO A C 1
ATOM 2460 O O . PRO A 1 545 ? 155.140 138.021 168.854 1.00 57.55 509 PRO A O 1
ATOM 2464 N N . ALA A 1 546 ? 153.390 136.733 168.261 1.00 57.39 510 ALA A N 1
ATOM 2465 C CA . ALA A 1 546 ? 154.247 135.738 167.626 1.00 57.39 510 ALA A CA 1
ATOM 2466 C C . ALA A 1 546 ? 154.980 136.332 166.431 1.00 57.39 510 ALA A C 1
ATOM 2467 O O . ALA A 1 546 ? 156.181 136.105 166.250 1.00 57.39 510 ALA A O 1
ATOM 2469 N N . ALA A 1 547 ? 154.273 137.108 165.605 1.00 55.95 511 ALA A N 1
ATOM 2470 C CA . ALA A 1 547 ? 154.917 137.753 164.465 1.00 55.95 511 ALA A CA 1
ATOM 2471 C C . ALA A 1 547 ? 155.959 138.766 164.922 1.00 55.95 511 ALA A C 1
ATOM 2472 O O . ALA A 1 547 ? 157.045 138.864 164.333 1.00 55.95 511 ALA A O 1
ATOM 2474 N N . ALA A 1 548 ? 155.644 139.533 165.969 1.00 55.51 512 ALA A N 1
ATOM 2475 C CA . ALA A 1 548 ? 156.604 140.506 166.482 1.00 55.51 512 ALA A CA 1
ATOM 2476 C C . ALA A 1 548 ? 157.87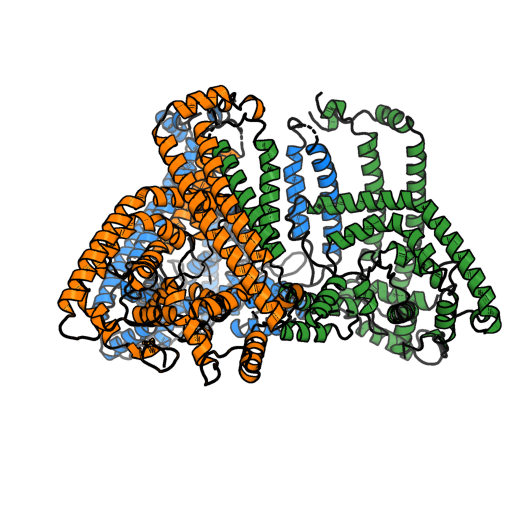1 139.817 166.977 1.00 55.51 512 ALA A C 1
ATOM 2477 O O . ALA A 1 548 ? 158.988 140.268 166.696 1.00 55.51 512 ALA A O 1
ATOM 2479 N N . PHE A 1 549 ? 157.715 138.715 167.715 1.00 53.81 513 PHE A N 1
ATOM 2480 C CA . PHE A 1 549 ? 158.875 137.975 168.203 1.00 53.81 513 PHE A CA 1
ATOM 2481 C C . PHE A 1 549 ? 159.654 137.348 167.054 1.00 53.81 513 PHE A C 1
ATOM 2482 O O . PHE A 1 549 ? 160.886 137.266 167.104 1.00 53.81 513 PHE A O 1
ATOM 2490 N N . LEU A 1 550 ? 158.952 136.887 166.018 1.00 56.55 514 LEU A N 1
ATOM 2491 C CA . LEU A 1 550 ? 159.629 136.301 164.868 1.00 56.55 514 LEU A CA 1
ATOM 2492 C C . LEU A 1 550 ? 160.461 137.339 164.128 1.00 56.55 514 LEU A C 1
ATOM 2493 O O . LEU A 1 550 ? 161.554 137.032 163.639 1.00 56.55 514 LEU A O 1
ATOM 2498 N N . ARG A 1 551 ? 159.961 138.572 164.027 1.00 60.43 515 ARG A N 1
ATOM 2499 C CA . ARG A 1 551 ? 160.681 139.573 163.245 1.00 60.43 515 ARG A CA 1
ATOM 2500 C C . ARG A 1 551 ? 161.756 140.296 164.049 1.00 60.43 515 ARG A C 1
ATOM 2501 O O . ARG A 1 551 ? 162.767 140.717 163.476 1.00 60.43 515 ARG A O 1
ATOM 2509 N N . THR A 1 552 ? 161.568 140.454 165.361 1.00 57.94 516 THR A N 1
ATOM 2510 C CA . THR A 1 552 ? 162.493 141.272 166.144 1.00 57.94 516 THR A CA 1
ATOM 2511 C C . THR A 1 552 ? 163.832 140.573 166.355 1.00 57.94 516 THR A C 1
ATOM 2512 O O . THR A 1 552 ? 164.894 141.182 166.177 1.00 57.94 516 THR A O 1
ATOM 2516 N N . ALA A 1 553 ? 163.808 139.296 166.730 1.00 57.93 517 ALA A N 1
ATOM 2517 C CA . ALA A 1 553 ? 164.995 138.588 167.199 1.00 57.93 517 ALA A CA 1
ATOM 2518 C C . ALA A 1 553 ? 165.526 137.591 166.171 1.00 57.93 517 ALA A C 1
ATOM 2519 O O . ALA A 1 553 ? 165.966 136.495 166.521 1.00 57.93 517 ALA A O 1
ATOM 2521 N N . ALA A 1 554 ? 165.487 137.958 164.895 1.00 64.61 518 ALA A N 1
ATOM 2522 C CA . ALA A 1 554 ? 166.032 137.089 163.862 1.00 64.61 518 ALA A CA 1
ATOM 2523 C C . ALA A 1 554 ? 167.545 136.958 164.028 1.00 64.61 518 ALA A C 1
ATOM 2524 O O . ALA A 1 554 ? 168.218 137.931 164.384 1.00 64.61 518 ALA A O 1
ATOM 2526 N N . PRO A 1 555 ? 168.109 135.771 163.790 1.00 69.83 519 PRO A N 1
ATOM 2527 C CA . PRO A 1 555 ? 169.555 135.610 163.930 1.00 69.83 519 PRO A CA 1
ATOM 2528 C C . PRO A 1 555 ? 170.294 136.408 162.879 1.00 69.83 519 PRO A C 1
ATOM 2529 O O . PRO A 1 555 ? 169.805 136.582 161.747 1.00 69.83 519 PRO A O 1
ATOM 2533 N N . PRO A 1 556 ? 171.483 136.921 163.195 1.00 76.32 520 PRO A N 1
ATOM 2534 C CA . PRO A 1 556 ? 172.238 137.704 162.213 1.00 76.32 520 PRO A CA 1
ATOM 2535 C C . PRO A 1 556 ? 172.804 136.831 161.104 1.00 76.32 520 PRO A C 1
ATOM 2536 O O . PRO A 1 556 ? 173.018 135.628 161.273 1.00 76.32 520 PRO A O 1
ATOM 2540 N N . ALA A 1 557 ? 173.048 137.459 159.955 1.00 79.48 521 ALA A N 1
ATOM 2541 C CA . ALA A 1 557 ? 173.637 136.773 158.805 1.00 79.48 521 ALA A CA 1
ATOM 2542 C C . ALA A 1 557 ? 174.452 137.778 158.009 1.00 79.48 521 ALA A C 1
ATOM 2543 O O . ALA A 1 557 ? 173.922 138.494 157.149 1.00 79.48 521 ALA A O 1
ATOM 2545 N N . PRO A 1 558 ? 175.757 137.863 158.271 1.00 77.89 522 PRO A N 1
ATOM 2546 C CA . PRO A 1 558 ? 176.588 138.870 157.594 1.00 77.89 522 PRO A CA 1
ATOM 2547 C C . PRO A 1 558 ? 176.803 138.585 156.114 1.00 77.89 522 PRO A C 1
ATOM 2548 O O . PRO A 1 558 ? 176.671 139.479 155.270 1.00 77.89 522 PRO A O 1
ATOM 2552 N N . LEU A 1 559 ? 177.149 137.336 155.793 1.00 75.31 523 LEU A N 1
ATOM 2553 C CA . LEU A 1 559 ? 177.435 136.984 154.406 1.00 75.31 523 LEU A CA 1
ATOM 2554 C C . LEU A 1 559 ? 176.205 137.168 153.528 1.00 75.31 523 LEU A C 1
ATOM 2555 O O . LEU A 1 559 ? 176.303 137.680 152.404 1.00 75.31 523 LEU A O 1
ATOM 2560 N N . ARG A 1 560 ? 175.037 136.764 154.030 1.00 82.27 524 ARG A N 1
ATOM 2561 C CA . ARG A 1 560 ? 173.803 136.906 153.265 1.00 82.27 524 ARG A CA 1
ATOM 2562 C C . ARG A 1 560 ? 173.536 138.363 152.916 1.00 82.27 524 ARG A C 1
ATOM 2563 O O . ARG A 1 560 ? 173.295 138.700 151.751 1.00 82.27 524 ARG A O 1
ATOM 2571 N N . THR A 1 561 ? 173.594 139.251 153.912 1.00 84.51 525 THR A N 1
ATOM 2572 C CA . THR A 1 561 ? 173.287 140.653 153.650 1.00 84.51 525 THR A CA 1
ATOM 2573 C C . THR A 1 561 ? 174.356 141.316 152.788 1.00 84.51 525 THR A C 1
ATOM 2574 O O . THR A 1 561 ? 174.035 142.197 151.985 1.00 84.51 525 THR A O 1
ATOM 2578 N N . LEU A 1 562 ? 175.619 140.901 152.914 1.00 80.58 526 LEU A N 1
ATOM 2579 C CA . LEU A 1 562 ? 176.653 141.511 152.082 1.00 80.58 526 LEU A CA 1
ATOM 2580 C C . LEU A 1 562 ? 176.506 141.096 150.618 1.00 80.58 526 LEU A C 1
ATOM 2581 O O . LEU A 1 562 ? 176.619 141.936 149.710 1.00 80.58 526 LEU A O 1
ATOM 2586 N N . LEU A 1 563 ? 176.231 139.813 150.369 1.00 84.99 527 LEU A N 1
ATOM 2587 C CA . LEU A 1 563 ? 175.938 139.386 149.006 1.00 84.99 527 LEU A CA 1
ATOM 2588 C C . LEU A 1 563 ? 174.681 140.068 148.479 1.00 84.99 527 LEU A C 1
ATOM 2589 O O . LEU A 1 563 ? 174.608 140.422 147.296 1.00 84.99 527 LEU A O 1
ATOM 2594 N N . ALA A 1 564 ? 173.681 140.264 149.342 1.00 87.42 528 ALA A N 1
ATOM 2595 C CA . ALA A 1 564 ? 172.482 140.982 148.926 1.00 87.42 528 ALA A CA 1
ATOM 2596 C C . ALA A 1 564 ? 172.815 142.409 148.511 1.00 87.42 528 ALA A C 1
ATOM 2597 O O . ALA A 1 564 ? 172.276 142.916 147.521 1.00 87.42 528 ALA A O 1
ATOM 2599 N N . ARG A 1 565 ? 173.698 143.070 149.261 1.00 88.05 529 ARG A N 1
ATOM 2600 C CA . ARG A 1 565 ? 174.118 144.420 148.900 1.00 88.05 529 ARG A CA 1
ATOM 2601 C C . ARG A 1 565 ? 174.805 144.435 147.541 1.00 88.05 529 ARG A C 1
ATOM 2602 O O . ARG A 1 565 ? 174.553 145.322 146.715 1.00 88.05 529 ARG A O 1
ATOM 2610 N N . GLN A 1 566 ? 175.679 143.459 147.287 1.00 86.76 530 GLN A N 1
ATOM 2611 C CA . GLN A 1 566 ? 176.337 143.409 145.983 1.00 86.76 530 GLN A CA 1
ATOM 2612 C C . GLN A 1 566 ? 175.337 143.205 144.851 1.00 86.76 530 GLN A C 1
ATOM 2613 O O . GLN A 1 566 ? 175.395 143.894 143.822 1.00 86.76 530 GLN A O 1
ATOM 2619 N N . LEU A 1 567 ? 174.419 142.250 145.016 1.00 88.84 531 LEU A N 1
ATOM 2620 C CA . LEU A 1 567 ? 173.432 142.006 143.969 1.00 88.84 531 LEU A CA 1
ATOM 2621 C C . LEU A 1 567 ? 172.551 143.226 143.736 1.00 88.84 531 LEU A C 1
ATOM 2622 O O . LEU A 1 567 ? 172.250 143.566 142.585 1.00 88.84 531 LEU A O 1
ATOM 2627 N N . VAL A 1 568 ? 172.131 143.905 144.807 1.00 91.58 532 VAL A N 1
ATOM 2628 C CA . VAL A 1 568 ? 171.255 145.055 144.617 1.00 91.58 532 VAL A CA 1
ATOM 2629 C C . VAL A 1 568 ? 172.009 146.192 143.938 1.00 91.58 532 VAL A C 1
ATOM 2630 O O . VAL A 1 568 ? 171.451 146.884 143.080 1.00 91.58 532 VAL A O 1
ATOM 2634 N N . PHE A 1 569 ? 173.291 146.390 144.271 1.00 92.29 533 PHE A N 1
ATOM 2635 C CA . PHE A 1 569 ? 174.032 147.433 143.566 1.00 92.29 533 PHE A CA 1
ATOM 2636 C C . PHE A 1 569 ? 174.197 147.100 142.090 1.00 92.29 533 PHE A C 1
ATOM 2637 O O . PHE A 1 569 ? 174.066 147.984 141.236 1.00 92.29 533 PHE A O 1
ATOM 2645 N N . PHE A 1 570 ? 174.540 145.850 141.768 1.00 91.51 534 PHE A N 1
ATOM 2646 C CA . PHE A 1 570 ? 174.741 145.506 140.363 1.00 91.51 534 PHE A CA 1
ATOM 2647 C C . PHE A 1 570 ? 173.445 145.649 139.576 1.00 91.51 534 PHE A C 1
ATOM 2648 O O . PHE A 1 570 ? 173.439 146.186 138.457 1.00 91.51 534 PHE A O 1
ATOM 2656 N N . ALA A 1 571 ? 172.331 145.196 140.156 1.00 99.76 535 ALA A N 1
ATOM 2657 C CA . ALA A 1 571 ? 171.037 145.378 139.512 1.00 99.76 535 ALA A CA 1
ATOM 2658 C C . ALA A 1 571 ? 170.719 146.855 139.333 1.00 99.76 535 ALA A C 1
ATOM 2659 O O . ALA A 1 571 ? 170.213 147.264 138.283 1.00 99.76 535 ALA A O 1
ATOM 2661 N N . GLY A 1 572 ? 171.014 147.673 140.346 1.00 99.06 536 GLY A N 1
ATOM 2662 C CA . GLY A 1 572 ? 170.754 149.097 140.233 1.00 99.06 536 GLY A CA 1
ATOM 2663 C C . GLY A 1 572 ? 171.582 149.767 139.155 1.00 99.06 536 GLY A C 1
ATOM 2664 O O . GLY A 1 572 ? 171.090 150.640 138.441 1.00 99.06 536 GLY A O 1
ATOM 2665 N N . ALA A 1 573 ? 172.853 149.382 139.031 1.00 100.37 537 ALA A N 1
ATOM 2666 C CA . ALA A 1 573 ? 173.699 149.956 137.987 1.00 100.37 537 ALA A CA 1
ATOM 2667 C C . ALA A 1 573 ? 173.209 149.561 136.599 1.00 100.37 537 ALA A C 1
ATOM 2668 O O . ALA A 1 573 ? 173.158 150.399 135.683 1.00 100.37 537 ALA A O 1
ATOM 2670 N N . LEU A 1 574 ? 172.845 148.288 136.422 1.00 103.42 538 LEU A N 1
ATOM 2671 C CA . LEU A 1 574 ? 172.295 147.869 135.137 1.00 103.42 538 LEU A CA 1
ATOM 2672 C C . LEU A 1 574 ? 170.998 148.607 134.832 1.00 103.42 538 LEU A C 1
ATOM 2673 O O . LEU A 1 574 ? 170.764 149.021 133.690 1.00 103.42 538 LEU A O 1
ATOM 2678 N N . PHE A 1 575 ? 170.146 148.787 135.844 1.00 105.54 539 PHE A N 1
ATOM 2679 C CA . PHE A 1 575 ? 168.906 149.532 135.662 1.00 105.54 539 PHE A CA 1
ATOM 2680 C C . PHE A 1 575 ? 169.197 150.983 135.304 1.00 105.54 539 PHE A C 1
ATOM 2681 O O . PHE A 1 575 ? 168.500 151.577 134.477 1.00 105.54 539 PHE A O 1
ATOM 2689 N N . ALA A 1 576 ? 170.231 151.562 135.913 1.00 103.79 540 ALA A N 1
ATOM 2690 C CA . ALA A 1 576 ? 170.636 152.921 135.579 1.00 103.79 540 ALA A CA 1
ATOM 2691 C C . ALA A 1 576 ? 170.973 153.037 134.104 1.00 103.79 540 ALA A C 1
ATOM 2692 O O . ALA A 1 576 ? 170.428 153.890 133.391 1.00 103.79 540 ALA A O 1
ATOM 2694 N N . ALA A 1 577 ? 171.863 152.166 133.626 1.00 107.54 541 ALA A N 1
ATOM 2695 C CA . ALA A 1 577 ? 172.262 152.230 132.224 1.00 107.54 541 ALA A CA 1
ATOM 2696 C C . ALA A 1 577 ? 171.071 151.998 131.304 1.00 107.54 541 ALA A C 1
ATOM 2697 O O . ALA A 1 577 ? 170.882 152.723 130.318 1.00 107.54 541 ALA A O 1
ATOM 2699 N N . LEU A 1 578 ? 170.243 151.005 131.630 1.00 112.06 542 LEU A N 1
ATOM 2700 C CA . LEU A 1 578 ? 169.139 150.636 130.754 1.00 112.06 542 LEU A CA 1
ATOM 2701 C C . LEU A 1 578 ? 168.095 151.747 130.684 1.00 112.06 542 LEU A C 1
ATOM 2702 O O . LEU A 1 578 ? 167.615 152.087 129.597 1.00 112.06 542 LEU A O 1
ATOM 2707 N N . LEU A 1 579 ? 167.745 152.339 131.830 1.00 106.27 543 LEU A N 1
ATOM 2708 C CA . LEU A 1 579 ? 166.782 153.434 131.845 1.00 106.27 543 LEU A CA 1
ATOM 2709 C C . LEU A 1 579 ? 167.328 154.671 131.146 1.00 106.27 543 LEU A C 1
ATOM 2710 O O . LEU A 1 579 ? 166.592 155.352 130.422 1.00 106.27 543 LEU A O 1
ATOM 2715 N N . VAL A 1 580 ? 168.609 154.990 131.354 1.00 110.70 544 VAL A N 1
ATOM 2716 C CA . VAL A 1 580 ? 169.190 156.146 130.677 1.00 110.70 544 VAL A CA 1
ATOM 2717 C C . VAL A 1 580 ? 169.155 155.944 129.169 1.00 110.70 544 VAL A C 1
ATOM 2718 O O . VAL A 1 580 ? 168.872 156.877 128.408 1.00 110.70 544 VAL A O 1
ATOM 2722 N N . LEU A 1 581 ? 169.425 154.719 128.714 1.00 112.26 545 LEU A N 1
ATOM 2723 C CA . LEU A 1 581 ? 169.291 154.417 127.293 1.00 112.26 545 LEU A CA 1
ATOM 2724 C C . LEU A 1 581 ? 167.842 154.543 126.832 1.00 112.26 545 LEU A C 1
ATOM 2725 O O . LEU A 1 581 ? 167.573 155.031 125.728 1.00 112.26 545 LEU A O 1
ATOM 2730 N N . THR A 1 582 ? 166.895 154.109 127.668 1.00 111.76 546 THR A N 1
ATOM 2731 C CA . THR A 1 582 ? 165.503 154.018 127.238 1.00 111.76 546 THR A CA 1
ATOM 2732 C C . THR A 1 582 ? 164.845 155.390 127.134 1.00 111.76 546 THR A C 1
ATOM 2733 O O . THR A 1 582 ? 164.086 155.646 126.191 1.00 111.76 546 THR A O 1
ATOM 2737 N N . VAL A 1 583 ? 165.116 156.283 128.092 1.00 107.21 547 VAL A N 1
ATOM 2738 C CA . VAL A 1 583 ? 164.399 157.557 128.143 1.00 107.21 547 VAL A CA 1
ATOM 2739 C C . VAL A 1 583 ? 164.625 158.356 126.865 1.00 107.21 547 VAL A C 1
ATOM 2740 O O . VAL A 1 583 ? 163.682 158.914 126.291 1.00 107.21 547 VAL A O 1
ATOM 2744 N N . TYR A 1 584 ? 165.865 158.420 126.397 1.00 115.29 548 TYR A N 1
ATOM 2745 C CA . TYR A 1 584 ? 166.153 159.080 125.131 1.00 115.29 548 TYR A CA 1
ATOM 2746 C C . TYR A 1 584 ? 167.174 158.283 124.329 1.00 115.29 548 TYR A C 1
ATOM 2747 O O . TYR A 1 584 ? 166.812 157.408 123.543 1.00 115.29 548 TYR A O 1
ATOM 2756 N N . VAL A 1 588 ? 163.608 156.352 121.865 1.00 146.67 552 VAL A N 1
ATOM 2757 C CA . VAL A 1 588 ? 162.794 155.689 120.855 1.00 146.67 552 VAL A CA 1
ATOM 2758 C C . VAL A 1 588 ? 162.128 154.453 121.447 1.00 146.67 552 VAL A C 1
ATOM 2759 O O . VAL A 1 588 ? 162.744 153.709 122.210 1.00 146.67 552 VAL A O 1
ATOM 2763 N N . LEU A 1 589 ? 160.865 154.240 121.089 1.00 151.37 553 LEU A N 1
ATOM 2764 C CA . LEU A 1 589 ? 160.088 153.116 121.590 1.00 151.37 553 LEU A CA 1
ATOM 2765 C C . LEU A 1 589 ? 160.220 151.869 120.726 1.00 151.37 553 LEU A C 1
ATOM 2766 O O . LEU A 1 589 ? 159.572 150.859 121.020 1.00 151.37 553 LEU A O 1
ATOM 2771 N N . ALA A 1 590 ? 161.038 151.911 119.674 1.00 152.02 554 ALA A N 1
ATOM 2772 C CA . ALA A 1 590 ? 161.178 150.799 118.742 1.00 152.02 554 ALA A CA 1
ATOM 2773 C C . ALA A 1 590 ? 162.444 149.985 118.990 1.00 152.02 554 ALA A C 1
ATOM 2774 O O . ALA A 1 590 ? 162.941 149.326 118.071 1.00 152.02 554 ALA A O 1
ATOM 2776 N N . VAL A 1 591 ? 162.978 150.023 120.211 1.00 142.83 555 VAL A N 1
ATOM 2777 C CA . VAL A 1 591 ? 164.177 149.248 120.523 1.00 142.83 555 VAL A CA 1
ATOM 2778 C C . VAL A 1 591 ? 163.889 147.753 120.426 1.00 142.83 555 VAL A C 1
ATOM 2779 O O . VAL A 1 591 ? 164.702 146.982 119.902 1.00 142.83 555 VAL A O 1
ATOM 2783 N N . GLU A 1 592 ? 162.738 147.320 120.941 1.00 148.45 556 GLU A N 1
ATOM 2784 C CA . GLU A 1 592 ? 162.196 145.968 120.828 1.00 148.45 556 GLU A CA 1
ATOM 2785 C C . GLU A 1 592 ? 163.048 144.911 121.526 1.00 148.45 556 GLU A C 1
ATOM 2786 O O . GLU A 1 592 ? 162.718 143.722 121.444 1.00 148.45 556 GLU A O 1
ATOM 2792 N N . HIS A 1 593 ? 164.128 145.292 122.208 1.00 136.55 557 HIS A N 1
ATOM 2793 C CA . HIS A 1 593 ? 164.945 144.322 122.929 1.00 136.55 557 HIS A CA 1
ATOM 2794 C C . HIS A 1 593 ? 165.214 144.795 124.351 1.00 136.55 557 HIS A C 1
ATOM 2795 O O . HIS A 1 593 ? 165.442 143.983 125.254 1.00 136.55 557 HIS A O 1
ATOM 2802 N N . VAL A 1 594 ? 165.193 146.114 124.552 1.00 137.09 558 VAL A N 1
ATOM 2803 C CA . VAL A 1 594 ? 165.344 146.679 125.889 1.00 137.09 558 VAL A CA 1
ATOM 2804 C C . VAL A 1 594 ? 164.170 146.287 126.777 1.00 137.09 558 VAL A C 1
ATOM 2805 O O . VAL A 1 594 ? 164.351 145.901 127.940 1.00 137.09 558 VAL A O 1
ATOM 2809 N N . LEU A 1 595 ? 162.949 146.378 126.243 1.00 134.55 559 LEU A N 1
ATOM 2810 C CA . LEU A 1 595 ? 161.764 146.071 127.036 1.00 134.55 559 LEU A CA 1
ATOM 2811 C C . LEU A 1 595 ? 161.765 144.621 127.502 1.00 134.55 559 LEU A C 1
ATOM 2812 O O . LEU A 1 595 ? 161.123 144.291 128.506 1.00 134.55 559 LEU A O 1
ATOM 2817 N N . THR A 1 596 ? 162.474 143.744 126.788 1.00 136.13 560 THR A N 1
ATOM 2818 C CA . THR A 1 596 ? 162.593 142.356 127.220 1.00 136.13 560 THR A CA 1
ATOM 2819 C C . THR A 1 596 ? 163.355 142.250 128.536 1.00 136.13 560 THR A C 1
ATOM 2820 O O . THR A 1 596 ? 162.933 141.534 129.453 1.00 136.13 560 THR A O 1
ATOM 2824 N N . ALA A 1 597 ? 164.480 142.959 128.651 1.00 127.54 561 ALA A N 1
ATOM 2825 C CA . ALA A 1 597 ? 165.255 142.927 129.885 1.00 127.54 561 ALA A CA 1
ATOM 2826 C C . ALA A 1 597 ? 164.665 143.827 130.960 1.00 127.54 561 ALA A C 1
ATOM 2827 O O . ALA A 1 597 ? 165.019 143.680 132.136 1.00 127.54 561 ALA A O 1
ATOM 2829 N N . MET A 1 598 ? 163.785 144.755 130.578 1.00 128.28 562 MET A N 1
ATOM 2830 C CA . MET A 1 598 ? 163.165 145.668 131.530 1.00 128.28 562 MET A CA 1
ATOM 2831 C C . MET A 1 598 ? 162.542 144.922 132.706 1.00 128.28 562 MET A C 1
ATOM 2832 O O . MET A 1 598 ? 162.895 145.150 133.870 1.00 128.28 562 MET A O 1
ATOM 2837 N N . THR A 1 599 ? 161.613 144.012 132.400 1.00 129.85 563 THR A N 1
ATOM 2838 C CA . THR A 1 599 ? 160.864 143.318 133.441 1.00 129.85 563 THR A CA 1
ATOM 2839 C C . THR A 1 599 ? 161.764 142.424 134.284 1.00 129.85 563 THR A C 1
ATOM 2840 O O . THR A 1 599 ? 161.630 142.385 135.512 1.00 129.85 563 THR A O 1
ATOM 2844 N N . ALA A 1 600 ? 162.677 141.690 133.645 1.00 126.28 564 ALA A N 1
ATOM 2845 C CA . ALA A 1 600 ? 163.553 140.788 134.386 1.00 126.28 564 ALA A CA 1
ATOM 2846 C C . ALA A 1 600 ? 164.444 141.559 135.351 1.00 126.28 564 ALA A C 1
ATOM 2847 O O . ALA A 1 600 ? 164.563 141.202 136.531 1.00 126.28 564 ALA A O 1
ATOM 2849 N N . LEU A 1 601 ? 165.076 142.631 134.866 1.00 117.91 565 LEU A N 1
ATOM 2850 C CA . LEU A 1 601 ? 165.945 143.424 135.724 1.00 117.91 565 LEU A CA 1
ATOM 2851 C C . LEU A 1 601 ? 165.156 144.098 136.842 1.00 117.91 565 LEU A C 1
ATOM 2852 O O . LEU A 1 601 ? 165.645 144.190 137.976 1.00 117.91 565 LEU A O 1
ATOM 2857 N N . GLY A 1 602 ? 163.932 144.552 136.554 1.00 121.36 566 GLY A N 1
ATOM 2858 C CA . GLY A 1 602 ? 163.095 145.100 137.609 1.00 121.36 566 GLY A CA 1
ATOM 2859 C C . GLY A 1 602 ? 162.743 144.076 138.672 1.00 121.36 566 GLY A C 1
ATOM 2860 O O . GLY A 1 602 ? 162.746 144.382 139.866 1.00 121.36 566 GLY A O 1
ATOM 2861 N N . VAL A 1 603 ? 162.425 142.848 138.252 1.00 122.58 567 VAL A N 1
ATOM 2862 C CA . VAL A 1 603 ? 162.125 141.788 139.211 1.00 122.58 567 VAL A CA 1
ATOM 2863 C C . VAL A 1 603 ? 163.339 141.506 140.085 1.00 122.58 567 VAL A C 1
ATOM 2864 O O . VAL A 1 603 ? 163.218 141.317 141.303 1.00 122.58 567 VAL A O 1
ATOM 2868 N N . THR A 1 604 ? 164.527 141.464 139.475 1.00 118.99 568 THR A N 1
ATOM 2869 C CA . THR A 1 604 ? 165.745 141.256 140.253 1.00 118.99 568 THR A CA 1
ATOM 2870 C C . THR A 1 604 ? 165.946 142.372 141.271 1.00 118.99 568 THR A C 1
ATOM 2871 O O . THR A 1 604 ? 166.289 142.112 142.431 1.00 118.99 568 THR A O 1
ATOM 2875 N N . ALA A 1 605 ? 165.727 143.622 140.859 1.00 116.37 569 ALA A N 1
ATOM 2876 C CA . ALA A 1 605 ? 165.867 144.734 141.795 1.00 116.37 569 ALA A CA 1
ATOM 2877 C C . ALA A 1 605 ? 164.864 144.624 142.938 1.00 116.37 569 ALA A C 1
ATOM 2878 O O . ALA A 1 605 ? 165.208 144.861 144.103 1.00 116.37 569 ALA A O 1
ATOM 2880 N N . THR A 1 606 ? 163.618 144.260 142.624 1.00 117.18 570 THR A N 1
ATOM 2881 C CA . THR A 1 606 ? 162.586 144.175 143.652 1.00 117.18 570 THR A CA 1
ATOM 2882 C C . THR A 1 606 ? 162.867 143.053 144.644 1.00 117.18 570 THR A C 1
ATOM 2883 O O . THR A 1 606 ? 162.627 143.211 145.846 1.00 117.18 570 THR A O 1
ATOM 2887 N N . VAL A 1 607 ? 163.354 141.904 144.170 1.00 116.94 571 VAL A N 1
ATOM 2888 C CA . VAL A 1 607 ? 163.660 140.831 145.112 1.00 116.94 571 VAL A CA 1
ATOM 2889 C C . VAL A 1 607 ? 164.887 141.192 145.944 1.00 116.94 571 VAL A C 1
ATOM 2890 O O . VAL A 1 607 ? 164.935 140.922 147.152 1.00 116.94 571 VAL A O 1
ATOM 2894 N N . ALA A 1 608 ? 165.888 141.827 145.324 1.00 107.02 572 ALA A N 1
ATOM 2895 C CA . ALA A 1 608 ? 167.089 142.204 146.062 1.00 107.02 572 ALA A CA 1
ATOM 2896 C C . ALA A 1 608 ? 166.781 143.219 147.156 1.00 107.02 572 ALA A C 1
ATOM 2897 O O . ALA A 1 608 ? 167.296 143.105 148.275 1.00 107.02 572 ALA A O 1
ATOM 2899 N N . ARG A 1 609 ? 165.946 144.219 146.857 1.00 116.45 573 ARG A N 1
ATOM 2900 C CA . ARG A 1 609 ? 165.669 145.261 147.842 1.00 116.45 573 ARG A CA 1
ATOM 2901 C C . ARG A 1 609 ? 164.901 144.711 149.038 1.00 116.45 573 ARG A C 1
ATOM 2902 O O . ARG A 1 609 ? 165.128 145.134 150.178 1.00 116.45 573 ARG A O 1
ATOM 2910 N N . SER A 1 610 ? 163.980 143.776 148.802 1.00 110.45 574 SER A N 1
ATOM 2911 C CA . SER A 1 610 ? 163.208 143.196 149.893 1.00 110.45 574 SER A CA 1
ATOM 2912 C C . SER A 1 610 ? 163.978 142.124 150.650 1.00 110.45 574 SER A C 1
ATOM 2913 O O . SER A 1 610 ? 163.670 141.870 151.820 1.00 110.45 574 SER A O 1
ATOM 2916 N N . PHE A 1 611 ? 164.967 141.494 150.015 1.00 96.49 575 PHE A N 1
ATOM 2917 C CA . PHE A 1 611 ? 165.698 140.414 150.665 1.00 96.49 575 PHE A CA 1
ATOM 2918 C C . PHE A 1 611 ? 166.703 140.932 151.689 1.00 96.49 575 PHE A C 1
ATOM 2919 O O . PHE A 1 611 ? 167.006 140.230 152.660 1.00 96.49 575 PHE A O 1
ATOM 2927 N N . ILE A 1 612 ? 167.220 142.140 151.497 1.00 104.39 576 ILE A N 1
ATOM 2928 C CA . ILE A 1 612 ? 168.248 142.675 152.400 1.00 104.39 576 ILE A CA 1
ATOM 2929 C C . ILE A 1 612 ? 167.615 143.021 153.743 1.00 104.39 576 ILE A C 1
ATOM 2930 O O . ILE A 1 612 ? 166.459 143.482 153.780 1.00 104.39 576 ILE A O 1
ATOM 2935 N N . PRO A 1 613 ? 168.297 142.786 154.862 1.00 111.49 577 PRO A N 1
ATOM 2936 C CA . PRO A 1 613 ? 167.783 143.256 156.152 1.00 111.49 577 PRO A CA 1
ATOM 2937 C C . PRO A 1 613 ? 167.981 144.755 156.317 1.00 111.49 577 PRO A C 1
ATOM 2938 O O . PRO A 1 613 ? 168.763 145.394 155.610 1.00 111.49 577 PRO A O 1
ATOM 2942 N N . GLU A 1 614 ? 167.249 145.314 157.279 1.00 121.56 578 GLU A N 1
ATOM 2943 C CA . GLU A 1 614 ? 167.314 146.737 157.578 1.00 121.56 578 GLU A CA 1
ATOM 2944 C C . GLU A 1 614 ? 167.218 146.940 159.083 1.00 121.56 578 GLU A C 1
ATOM 2945 O O . GLU A 1 614 ? 166.926 146.009 159.838 1.00 121.56 578 GLU A O 1
ATOM 2951 N N . GLU A 1 615 ? 167.473 148.173 159.510 1.00 124.53 579 GLU A N 1
ATOM 2952 C CA . GLU A 1 615 ? 167.401 148.529 160.924 1.00 124.53 579 GLU A CA 1
ATOM 2953 C C . GLU A 1 615 ? 165.980 148.383 161.459 1.00 124.53 579 GLU A C 1
ATOM 2954 O O . GLU A 1 615 ? 165.478 149.262 162.159 1.00 124.53 579 GLU A O 1
ATOM 2960 N N . ALA A 1 621 ? 162.145 144.442 172.646 1.00 66.44 585 ALA A N 1
ATOM 2961 C CA . ALA A 1 621 ? 162.755 143.471 173.547 1.00 66.44 585 ALA A CA 1
ATOM 2962 C C . ALA A 1 621 ? 162.257 142.063 173.244 1.00 66.44 585 ALA A C 1
ATOM 2963 O O . ALA A 1 621 ? 161.072 141.773 173.409 1.00 66.44 585 ALA A O 1
ATOM 2965 N N . PRO A 1 622 ? 163.162 141.191 172.794 1.00 64.25 586 PRO A N 1
ATOM 2966 C CA . PRO A 1 622 ? 162.753 139.813 172.477 1.00 64.25 586 PRO A CA 1
ATOM 2967 C C . PRO A 1 622 ? 162.178 139.062 173.664 1.00 64.25 586 PRO A C 1
ATOM 2968 O O . PRO A 1 622 ? 161.263 138.247 173.484 1.00 64.25 586 PRO A O 1
ATOM 2972 N N . GLN A 1 623 ? 162.687 139.308 174.873 1.00 68.98 587 GLN A N 1
ATOM 2973 C CA . GLN A 1 623 ? 162.198 138.583 176.042 1.00 68.98 587 GLN A CA 1
ATOM 2974 C C . GLN A 1 623 ? 160.737 138.906 176.329 1.00 68.98 587 GLN A C 1
ATOM 2975 O O . GLN A 1 623 ? 159.946 138.006 176.633 1.00 68.98 587 GLN A O 1
ATOM 2981 N N . LEU A 1 624 ? 160.358 140.184 176.240 1.00 66.60 588 LEU A N 1
ATOM 2982 C CA . LEU A 1 624 ? 158.969 140.559 176.487 1.00 66.60 588 LEU A CA 1
ATOM 2983 C C . LEU A 1 624 ? 158.039 139.951 175.445 1.00 66.60 588 LEU A C 1
ATOM 2984 O O . LEU A 1 624 ? 156.944 139.480 175.778 1.00 66.60 588 LEU A O 1
ATOM 2989 N N . LEU A 1 625 ? 158.455 139.959 174.177 1.00 60.52 589 LEU A N 1
ATOM 2990 C CA . LEU A 1 625 ? 157.641 139.354 173.129 1.00 60.52 589 LEU A CA 1
ATOM 2991 C C . LEU A 1 625 ? 157.486 137.855 173.350 1.00 60.52 589 LEU A C 1
ATOM 2992 O O . LEU A 1 625 ? 156.389 137.307 173.193 1.00 60.52 589 LEU A O 1
ATOM 2997 N N . LEU A 1 626 ? 158.572 137.176 173.726 1.00 58.39 590 LEU A N 1
ATOM 2998 C CA . LEU A 1 626 ? 158.483 135.746 174.004 1.00 58.39 590 LEU A CA 1
ATOM 2999 C C . LEU A 1 626 ? 157.552 135.474 175.178 1.00 58.39 590 LEU A C 1
ATOM 3000 O O . LEU A 1 626 ? 156.751 134.534 175.137 1.00 58.39 590 LEU A O 1
ATOM 3005 N N . GLN A 1 627 ? 157.645 136.285 176.235 1.00 65.34 591 GLN A N 1
ATOM 3006 C CA . GLN A 1 627 ? 156.785 136.086 177.397 1.00 65.34 591 GLN A CA 1
ATOM 3007 C C . GLN A 1 627 ? 155.317 136.292 177.045 1.00 65.34 591 GLN A C 1
ATOM 3008 O O . GLN A 1 627 ? 154.461 135.483 177.424 1.00 65.34 591 GLN A O 1
ATOM 3014 N N . THR A 1 628 ? 155.003 137.364 176.312 1.00 61.71 592 THR A N 1
ATOM 3015 C CA . THR A 1 628 ? 153.608 137.621 175.973 1.00 61.71 592 THR A CA 1
ATOM 3016 C C . THR A 1 628 ? 153.075 136.631 174.945 1.00 61.71 592 THR A C 1
ATOM 3017 O O . THR A 1 628 ? 151.862 136.404 174.897 1.00 61.71 592 THR A O 1
ATOM 3021 N N . ALA A 1 629 ? 153.945 136.037 174.125 1.00 58.53 593 ALA A N 1
ATOM 3022 C CA . ALA A 1 629 ? 153.499 134.975 173.231 1.00 58.53 593 ALA A CA 1
ATOM 3023 C C . ALA A 1 629 ? 153.228 133.690 174.003 1.00 58.53 593 ALA A C 1
ATOM 3024 O O . ALA A 1 629 ? 152.205 133.029 173.789 1.00 58.53 593 ALA A O 1
ATOM 3026 N N . LEU A 1 630 ? 154.132 133.323 174.915 1.00 57.05 594 LEU A N 1
ATOM 3027 C CA . LEU A 1 630 ? 153.962 132.103 175.694 1.00 57.05 594 LEU A CA 1
ATOM 3028 C C . LEU A 1 630 ? 152.817 132.206 176.690 1.00 57.05 594 LEU A C 1
ATOM 3029 O O . LEU A 1 630 ? 152.296 131.172 177.124 1.00 57.05 594 LEU A O 1
ATOM 3034 N N . ALA A 1 631 ? 152.420 133.423 177.071 1.00 59.79 595 ALA A N 1
ATOM 3035 C CA . ALA A 1 631 ? 151.260 133.570 177.943 1.00 59.79 595 ALA A CA 1
ATOM 3036 C C . ALA A 1 631 ? 149.984 133.091 177.264 1.00 59.79 595 ALA A C 1
ATOM 3037 O O . ALA A 1 631 ? 149.042 132.666 177.941 1.00 59.79 595 ALA A O 1
ATOM 3039 N N . HIS A 1 632 ? 149.934 133.152 175.935 1.00 56.46 596 HIS A N 1
ATOM 3040 C CA . HIS A 1 632 ? 148.789 132.666 175.176 1.00 56.46 596 HIS A CA 1
ATOM 3041 C C . HIS A 1 632 ? 149.006 131.284 174.578 1.00 56.46 596 HIS A C 1
ATOM 3042 O O . HIS A 1 632 ? 148.041 130.527 174.434 1.00 56.46 596 HIS A O 1
ATOM 3049 N N . MET A 1 633 ? 150.246 130.937 174.226 1.00 55.98 597 MET A N 1
ATOM 3050 C CA . MET A 1 633 ? 150.520 129.628 173.646 1.00 55.98 597 MET A CA 1
ATOM 3051 C C . MET A 1 633 ? 150.326 128.499 174.651 1.00 55.98 597 MET A C 1
ATOM 3052 O O . MET A 1 633 ? 150.129 127.351 174.240 1.00 55.98 597 MET A O 1
ATOM 3057 N N . HIS A 1 634 ? 150.396 128.802 175.949 1.00 59.47 598 HIS A N 1
ATOM 3058 C CA . HIS A 1 634 ? 150.157 127.847 177.027 1.00 59.47 598 HIS A CA 1
ATOM 3059 C C . HIS A 1 634 ? 151.161 126.699 177.009 1.00 59.47 598 HIS A C 1
ATOM 3060 O O . HIS A 1 634 ? 151.989 126.581 177.918 1.00 59.47 598 HIS A O 1
ATOM 3067 N N . TYR A 1 635 ? 151.101 125.849 175.990 1.00 65.42 599 TYR A N 1
ATOM 3068 C CA . TYR A 1 635 ? 152.067 124.777 175.809 1.00 65.42 599 TYR A CA 1
ATOM 3069 C C . TYR A 1 635 ? 153.180 125.210 174.865 1.00 65.42 599 TYR A C 1
ATOM 3070 O O . TYR A 1 635 ? 153.137 126.284 174.260 1.00 65.42 599 TYR A O 1
ATOM 3079 N N . LEU A 1 636 ? 154.193 124.348 174.758 1.00 67.98 600 LEU A N 1
ATOM 3080 C CA . LEU A 1 636 ? 155.326 124.569 173.884 1.00 67.98 600 LEU A CA 1
ATOM 3081 C C . LEU A 1 636 ? 155.942 123.205 173.591 1.00 67.98 600 LEU A C 1
ATOM 3082 O O . LEU A 1 636 ? 156.086 122.382 174.513 1.00 67.98 600 LEU A O 1
ATOM 3087 N N . PRO A 1 637 ? 156.309 122.925 172.332 1.00 69.67 601 PRO A N 1
ATOM 3088 C CA . PRO A 1 637 ? 156.935 121.651 171.961 1.00 69.67 601 PRO A CA 1
ATOM 3089 C C . PRO A 1 637 ? 158.296 121.451 172.620 1.00 69.67 601 PRO A C 1
ATOM 3090 O O . PRO A 1 637 ? 159.101 122.383 172.622 1.00 69.67 601 PRO A O 1
ATOM 3094 N N . GLY A 1 643 ? 172.732 126.963 171.344 1.00 93.34 607 GLY A N 1
ATOM 3095 C CA . GLY A 1 643 ? 172.151 128.268 171.594 1.00 93.34 607 GLY A CA 1
ATOM 3096 C C . GLY A 1 643 ? 170.655 128.219 171.838 1.00 93.34 607 GLY A C 1
ATOM 3097 O O . GLY A 1 643 ? 169.898 127.736 170.997 1.00 93.34 607 GLY A O 1
ATOM 3098 N N . GLY A 1 644 ? 170.231 128.722 172.999 1.00 94.88 608 GLY A N 1
ATOM 3099 C CA . GLY A 1 644 ? 168.814 128.710 173.325 1.00 94.88 608 GLY A CA 1
ATOM 3100 C C . GLY A 1 644 ? 167.989 129.575 172.392 1.00 94.88 608 GLY A C 1
ATOM 3101 O O . GLY A 1 644 ? 166.882 129.197 171.996 1.00 94.88 608 GLY A O 1
ATOM 3102 N N . ARG A 1 645 ? 168.512 130.750 172.032 1.00 96.28 609 ARG A N 1
ATOM 3103 C CA . ARG A 1 645 ? 167.790 131.634 171.122 1.00 96.28 609 ARG A CA 1
ATOM 3104 C C . ARG A 1 645 ? 167.609 130.990 169.754 1.00 96.28 609 ARG A C 1
ATOM 3105 O O . ARG A 1 645 ? 166.542 131.109 169.141 1.00 96.28 609 ARG A O 1
ATOM 3113 N N . ASP A 1 646 ? 168.643 130.305 169.257 1.00 89.64 610 ASP A N 1
ATOM 3114 C CA . ASP A 1 646 ? 168.534 129.628 167.969 1.00 89.64 610 ASP A CA 1
ATOM 3115 C C . ASP A 1 646 ? 167.447 128.560 168.002 1.00 89.64 610 ASP A C 1
ATOM 3116 O O . ASP A 1 646 ? 166.619 128.469 167.087 1.00 89.64 610 ASP A O 1
ATOM 3121 N N . ARG A 1 647 ? 167.433 127.742 169.058 1.00 89.11 611 ARG A N 1
ATOM 3122 C CA . ARG A 1 647 ? 166.421 126.697 169.176 1.00 89.11 611 ARG A CA 1
ATOM 3123 C C . ARG A 1 647 ? 165.023 127.293 169.271 1.00 89.11 611 ARG A C 1
ATOM 3124 O O . ARG A 1 647 ? 164.088 126.814 168.616 1.00 89.11 611 ARG A O 1
ATOM 3132 N N . ALA A 1 648 ? 164.862 128.344 170.080 1.00 73.06 612 ALA A N 1
ATOM 3133 C CA . ALA A 1 648 ? 163.551 128.965 170.233 1.00 73.06 612 ALA A CA 1
ATOM 3134 C C . ALA A 1 648 ? 163.060 129.554 168.917 1.00 73.06 612 ALA A C 1
ATOM 3135 O O . ALA A 1 648 ? 161.893 129.377 168.547 1.00 73.06 612 ALA A O 1
ATOM 3137 N N . TYR A 1 649 ? 163.937 130.252 168.191 1.00 65.01 613 TYR A N 1
ATOM 3138 C CA . TYR A 1 649 ? 163.530 130.830 166.916 1.00 65.01 613 TYR A CA 1
ATOM 3139 C C . TYR A 1 649 ? 163.202 129.750 165.895 1.00 65.01 613 TYR A C 1
ATOM 3140 O O . TYR A 1 649 ? 162.245 129.893 165.125 1.00 65.01 613 TYR A O 1
ATOM 3149 N N . ARG A 1 650 ? 163.986 128.670 165.857 1.00 70.51 614 ARG A N 1
ATOM 3150 C CA . ARG A 1 650 ? 163.688 127.594 164.919 1.00 70.51 614 ARG A CA 1
ATOM 3151 C C . ARG A 1 650 ? 162.341 126.955 165.230 1.00 70.51 614 ARG A C 1
ATOM 3152 O O . ARG A 1 650 ? 161.561 126.656 164.317 1.00 70.51 614 ARG A O 1
ATOM 3160 N N . GLN A 1 651 ? 162.042 126.750 166.515 1.00 64.13 615 GLN A N 1
ATOM 3161 C CA . GLN A 1 651 ? 160.744 126.193 166.882 1.00 64.13 615 GLN A CA 1
ATOM 3162 C C . GLN A 1 651 ? 159.607 127.139 166.511 1.00 64.13 615 GLN A C 1
ATOM 3163 O O . GLN A 1 651 ? 158.568 126.700 166.003 1.00 64.13 615 GLN A O 1
ATOM 3169 N N . MET A 1 652 ? 159.783 128.442 166.752 1.00 55.14 616 MET A N 1
ATOM 3170 C CA . MET A 1 652 ? 158.738 129.400 166.398 1.00 55.14 616 MET A CA 1
ATOM 3171 C C . MET A 1 652 ? 158.531 129.466 164.891 1.00 55.14 616 MET A C 1
ATOM 3172 O O . MET A 1 652 ? 157.406 129.678 164.423 1.00 55.14 616 MET A O 1
ATOM 3177 N N . ALA A 1 653 ? 159.601 129.297 164.116 1.00 57.05 617 ALA A N 1
ATOM 3178 C CA . ALA A 1 653 ? 159.451 129.263 162.667 1.00 57.05 617 ALA A CA 1
ATOM 3179 C C . ALA A 1 653 ? 158.747 127.990 162.220 1.00 57.05 617 ALA A C 1
ATOM 3180 O O . ALA A 1 653 ? 157.941 128.016 161.285 1.00 57.05 617 ALA A O 1
ATOM 3182 N N . GLN A 1 654 ? 159.040 126.865 162.878 1.00 57.70 618 GLN A N 1
ATOM 3183 C CA . GLN A 1 654 ? 158.402 125.605 162.511 1.00 57.70 618 GLN A CA 1
ATOM 3184 C C . GLN A 1 654 ? 156.910 125.620 162.823 1.00 57.70 618 GLN A C 1
ATOM 3185 O O . GLN A 1 654 ? 156.096 125.174 162.005 1.00 57.70 618 GLN A O 1
ATOM 3191 N N . LEU A 1 655 ? 156.528 126.128 163.997 1.00 49.54 619 LEU A N 1
ATOM 3192 C CA . LEU A 1 655 ? 155.118 126.136 164.376 1.00 49.54 619 LEU A CA 1
ATOM 3193 C C . LEU A 1 655 ? 154.306 127.164 163.603 1.00 49.54 619 LEU A C 1
ATOM 3194 O O . LEU A 1 655 ? 153.076 127.164 163.709 1.00 49.54 619 LEU A O 1
ATOM 3199 N N . LEU A 1 656 ? 154.954 128.040 162.841 1.00 57.33 620 LEU A N 1
ATOM 3200 C CA . LEU A 1 656 ? 154.267 129.074 162.069 1.00 57.33 620 LEU A CA 1
ATOM 3201 C C . LEU A 1 656 ? 154.924 129.142 160.694 1.00 57.33 620 LEU A C 1
ATOM 3202 O O . LEU A 1 656 ? 155.926 129.839 160.510 1.00 57.33 620 LEU A O 1
ATOM 3207 N N . GLN A 1 657 ? 154.353 128.424 159.733 1.00 62.58 621 GLN A N 1
ATOM 3208 C CA . GLN A 1 657 ? 154.929 128.288 158.405 1.00 62.58 621 GLN A CA 1
ATOM 3209 C C . GLN A 1 657 ? 154.581 129.481 157.519 1.00 62.58 621 GLN A C 1
ATOM 3210 O O . GLN A 1 657 ? 153.790 130.355 157.878 1.00 62.58 621 GLN A O 1
ATOM 3216 N N . TYR A 1 658 ? 155.196 129.502 156.341 1.00 86.46 622 TYR A N 1
ATOM 3217 C CA . TYR A 1 658 ? 154.943 130.513 155.327 1.00 86.46 622 TYR A CA 1
ATOM 3218 C C . TYR A 1 658 ? 153.836 130.032 154.395 1.00 86.46 622 TYR A C 1
ATOM 3219 O O . TYR A 1 658 ? 153.638 128.829 154.209 1.00 86.46 622 TYR A O 1
ATOM 3228 N N . ARG A 1 659 ? 153.104 130.988 153.819 1.00 81.49 623 ARG A N 1
ATOM 3229 C CA . ARG A 1 659 ? 151.918 130.644 153.037 1.00 81.49 623 ARG A CA 1
ATOM 3230 C C . ARG A 1 659 ? 152.276 129.795 151.822 1.00 81.49 623 ARG A C 1
ATOM 3231 O O . ARG A 1 659 ? 151.708 128.714 151.614 1.00 81.49 623 ARG A O 1
ATOM 3239 N N . ALA A 1 660 ? 153.229 130.263 151.012 1.00 84.11 624 ALA A N 1
ATOM 3240 C CA . ALA A 1 660 ? 153.603 129.513 149.818 1.00 84.11 624 ALA A CA 1
ATOM 3241 C C . ALA A 1 660 ? 154.213 128.166 150.175 1.00 84.11 624 ALA A C 1
ATOM 3242 O O . ALA A 1 660 ? 154.055 127.199 149.426 1.00 84.11 624 ALA A O 1
ATOM 3244 N N . VAL A 1 661 ? 154.900 128.079 151.317 1.00 80.54 625 VAL A N 1
ATOM 3245 C CA . VAL A 1 661 ? 155.433 126.795 151.765 1.00 80.54 625 VAL A CA 1
ATOM 3246 C C . VAL A 1 661 ? 154.299 125.816 152.042 1.00 80.54 625 VAL A C 1
ATOM 3247 O O . VAL A 1 661 ? 154.357 124.645 151.643 1.00 80.54 625 VAL A O 1
ATOM 3251 N N . SER A 1 662 ? 153.249 126.278 152.724 1.00 82.05 626 SER A N 1
ATOM 3252 C CA . SER A 1 662 ? 152.113 125.408 153.011 1.00 82.05 626 SER A CA 1
ATOM 3253 C C . SER A 1 662 ? 151.400 124.989 151.730 1.00 82.05 626 SER A C 1
ATOM 3254 O O . SER A 1 662 ? 150.984 123.832 151.592 1.00 82.05 626 SER A O 1
ATOM 3257 N N . LEU A 1 663 ? 151.243 125.917 150.782 1.00 86.74 627 LEU A N 1
ATOM 3258 C CA . LEU A 1 663 ? 150.612 125.556 149.514 1.00 86.74 627 LEU A CA 1
ATOM 3259 C C . LEU A 1 663 ? 151.460 124.559 148.731 1.00 86.74 627 LEU A C 1
ATOM 3260 O O . LEU A 1 663 ? 150.924 123.647 148.090 1.00 86.74 627 LEU A O 1
ATOM 3265 N N . LEU A 1 664 ? 152.786 124.715 148.765 1.00 85.54 628 LEU A N 1
ATOM 3266 C CA . LEU A 1 664 ? 153.663 123.742 148.122 1.00 85.54 628 LEU A CA 1
ATOM 3267 C C . LEU A 1 664 ? 153.546 122.377 148.785 1.00 85.54 628 LEU A C 1
ATOM 3268 O O . LEU A 1 664 ? 153.578 121.343 148.109 1.00 85.54 628 LEU A O 1
ATOM 3273 N N . GLU A 1 665 ? 153.425 122.355 150.114 1.00 83.25 629 GLU A N 1
ATOM 3274 C CA . GLU A 1 665 ? 153.202 121.098 150.821 1.00 83.25 629 GLU A CA 1
ATOM 3275 C C . GLU A 1 665 ? 151.897 120.445 150.379 1.00 83.25 629 GLU A C 1
ATOM 3276 O O . GLU A 1 665 ? 151.847 119.233 150.129 1.00 83.25 629 GLU A O 1
ATOM 3282 N N . GLU A 1 666 ? 150.834 121.243 150.262 1.00 83.12 630 GLU A N 1
ATOM 3283 C CA . GLU A 1 666 ? 149.554 120.718 149.796 1.00 83.12 630 GLU A CA 1
ATOM 3284 C C . GLU A 1 666 ? 149.674 120.155 148.385 1.00 83.12 630 GLU A C 1
ATOM 3285 O O . GLU A 1 666 ? 149.127 119.089 148.083 1.00 83.12 630 GLU A O 1
ATOM 3291 N N . LEU A 1 667 ? 150.386 120.863 147.508 1.00 89.11 631 LEU A N 1
ATOM 3292 C CA . LEU A 1 667 ? 150.586 120.408 146.138 1.00 89.11 631 LEU A CA 1
ATOM 3293 C C . LEU A 1 667 ? 151.429 119.143 146.051 1.00 89.11 631 LEU A C 1
ATOM 3294 O O . LEU A 1 667 ? 151.191 118.316 145.165 1.00 89.11 631 LEU A O 1
ATOM 3299 N N . LEU A 1 668 ? 152.416 118.983 146.933 1.00 89.59 632 LEU A N 1
ATOM 3300 C CA . LEU A 1 668 ? 153.261 117.795 146.919 1.00 89.59 632 LEU A CA 1
ATOM 3301 C C . LEU A 1 668 ? 152.643 116.622 147.665 1.00 89.59 632 LEU A C 1
ATOM 3302 O O . LEU A 1 668 ? 153.165 115.506 147.573 1.00 89.59 632 LEU A O 1
ATOM 3307 N N . SER A 1 669 ? 151.561 116.851 148.406 1.00 87.02 633 SER A N 1
ATOM 3308 C CA . SER A 1 669 ? 150.910 115.763 149.134 1.00 87.02 633 SER A CA 1
ATOM 3309 C C . SER A 1 669 ? 150.535 114.545 148.287 1.00 87.02 633 SER A C 1
ATOM 3310 O O . SER A 1 669 ? 150.748 113.419 148.768 1.00 87.02 633 SER A O 1
ATOM 3313 N N . PRO A 1 670 ? 149.962 114.667 147.078 1.00 88.03 634 PRO A N 1
ATOM 3314 C CA . PRO A 1 670 ? 149.560 113.441 146.361 1.00 88.03 634 PRO A CA 1
ATOM 3315 C C . PRO A 1 670 ? 150.711 112.497 146.055 1.00 88.03 634 PRO A C 1
ATOM 3316 O O . PRO A 1 670 ? 150.548 111.276 146.174 1.00 88.03 634 PRO A O 1
ATOM 3320 N N . LEU A 1 671 ? 151.875 113.023 145.666 1.00 90.66 635 LEU A N 1
ATOM 3321 C CA . LEU A 1 671 ? 153.009 112.152 145.371 1.00 90.66 635 LEU A CA 1
ATOM 3322 C C . LEU A 1 671 ? 153.567 111.522 146.641 1.00 90.66 635 LEU A C 1
ATOM 3323 O O . LEU A 1 671 ? 154.007 110.367 146.628 1.00 90.66 635 LEU A O 1
ATOM 3328 N N . LEU A 1 672 ? 153.553 112.263 147.744 1.00 84.50 636 LEU A N 1
ATOM 3329 C CA . LEU A 1 672 ? 154.073 111.787 149.017 1.00 84.50 636 LEU A CA 1
ATOM 3330 C C . LEU A 1 672 ? 153.062 110.956 149.795 1.00 84.50 636 LEU A C 1
ATOM 3331 O O . LEU A 1 672 ? 153.385 110.481 150.888 1.00 84.50 636 LEU A O 1
ATOM 3336 N N . THR A 1 673 ? 151.852 110.781 149.265 1.00 85.65 637 THR A N 1
ATOM 3337 C CA . THR A 1 673 ? 150.798 110.107 150.021 1.00 85.65 637 THR A CA 1
ATOM 3338 C C . THR A 1 673 ? 151.138 108.670 150.402 1.00 85.65 637 THR A C 1
ATOM 3339 O O . THR A 1 673 ? 151.017 108.331 151.592 1.00 85.65 637 THR A O 1
ATOM 3343 N N . PRO A 1 674 ? 151.564 107.779 149.485 1.00 83.29 638 PRO A N 1
ATOM 3344 C CA . PRO A 1 674 ? 151.804 106.390 149.902 1.00 83.29 638 PRO A CA 1
ATOM 3345 C C . PRO A 1 674 ? 153.189 106.169 150.492 1.00 83.29 638 PRO A C 1
ATOM 3346 O O . PRO A 1 674 ? 153.401 105.222 151.259 1.00 83.29 638 PRO A O 1
ATOM 3350 N N . LEU A 1 675 ? 154.136 107.042 150.142 1.00 80.79 639 LEU A N 1
ATOM 3351 C CA . LEU A 1 675 ? 155.521 106.844 150.559 1.00 80.79 639 LEU A CA 1
ATOM 3352 C C . LEU A 1 675 ? 155.654 106.904 152.075 1.00 80.79 639 LEU A C 1
ATOM 3353 O O . LEU A 1 675 ? 156.249 106.013 152.693 1.00 80.79 639 LEU A O 1
ATOM 3358 N N . PHE A 1 676 ? 155.115 107.958 152.692 1.00 71.87 640 PHE A N 1
ATOM 3359 C CA . PHE A 1 676 ? 155.184 108.075 154.144 1.00 71.87 640 PHE A CA 1
ATOM 3360 C C . PHE A 1 676 ? 154.382 106.982 154.833 1.00 71.87 640 PHE A C 1
ATOM 3361 O O . PHE A 1 676 ? 154.804 106.459 155.869 1.00 71.87 640 PHE A O 1
ATOM 3369 N N . LEU A 1 677 ? 153.224 106.621 154.277 1.00 72.43 641 LEU A N 1
ATOM 3370 C CA . LEU A 1 677 ? 152.427 105.559 154.879 1.00 72.43 641 LEU A CA 1
ATOM 3371 C C . LEU A 1 677 ? 153.199 104.246 154.908 1.00 72.43 641 LEU A C 1
ATOM 3372 O O . LEU A 1 677 ? 153.122 103.492 155.885 1.00 72.43 641 LEU A O 1
ATOM 3377 N N . LEU A 1 678 ? 153.951 103.955 153.844 1.00 76.86 642 LEU A N 1
ATOM 3378 C CA . LEU A 1 678 ? 154.731 102.722 153.810 1.00 76.86 642 LEU A CA 1
ATOM 3379 C C . LEU A 1 678 ? 155.965 102.805 154.704 1.00 76.86 642 LEU A C 1
ATOM 3380 O O . LEU A 1 678 ? 156.272 101.856 155.433 1.00 76.86 642 LEU A O 1
ATOM 3385 N N . PHE A 1 679 ? 156.682 103.929 154.666 1.00 78.61 643 PHE A N 1
ATOM 3386 C CA . PHE A 1 679 ? 158.008 104.012 155.267 1.00 78.61 643 PHE A CA 1
ATOM 3387 C C . PHE A 1 679 ? 158.000 104.457 156.725 1.00 78.61 643 PHE A C 1
ATOM 3388 O O . PHE A 1 679 ? 159.008 104.276 157.417 1.00 78.61 643 PHE A O 1
ATOM 3396 N N . TRP A 1 680 ? 156.894 105.012 157.218 1.00 72.26 644 TRP A N 1
ATOM 3397 C CA . TRP A 1 680 ? 156.856 105.617 158.543 1.00 72.26 644 TRP A CA 1
ATOM 3398 C C . TRP A 1 680 ? 155.940 104.906 159.524 1.00 72.26 644 TRP A C 1
ATOM 3399 O O . TRP A 1 680 ? 156.227 104.905 160.723 1.00 72.26 644 TRP A O 1
ATOM 3410 N N . PHE A 1 681 ? 154.849 104.307 159.053 1.00 63.90 645 PHE A N 1
ATOM 3411 C CA . PHE A 1 681 ? 153.866 103.675 159.924 1.00 63.90 645 PHE A CA 1
ATOM 3412 C C . PHE A 1 681 ? 154.027 102.164 160.017 1.00 63.90 645 PHE A C 1
ATOM 3413 O O . PHE A 1 681 ? 153.878 101.599 161.104 1.00 63.90 645 PHE A O 1
ATOM 3421 N N . ARG A 1 682 ? 154.326 101.501 158.900 1.00 78.15 646 ARG A N 1
ATOM 3422 C CA . ARG A 1 682 ? 154.321 100.039 158.876 1.00 78.15 646 ARG A CA 1
ATOM 3423 C C . ARG A 1 682 ? 155.323 99.417 159.843 1.00 78.15 646 ARG A C 1
ATOM 3424 O O . ARG A 1 682 ? 154.923 98.527 160.614 1.00 78.15 646 ARG A O 1
ATOM 3432 N N . PRO A 1 683 ? 156.609 99.797 159.857 1.00 85.74 647 PRO A N 1
ATOM 3433 C CA . PRO A 1 683 ? 157.540 99.118 160.778 1.00 85.74 647 PRO A CA 1
ATOM 3434 C C . PRO A 1 683 ? 157.164 99.256 162.244 1.00 85.74 647 PRO A C 1
ATOM 3435 O O . PRO A 1 683 ? 157.277 98.282 162.999 1.00 85.74 647 PRO A O 1
ATOM 3439 N N . ARG A 1 684 ? 156.717 100.433 162.669 1.00 68.30 648 ARG A N 1
ATOM 3440 C CA . ARG A 1 684 ? 156.342 100.658 164.066 1.00 68.30 648 ARG A CA 1
ATOM 3441 C C . ARG A 1 684 ? 154.830 100.541 164.248 1.00 68.30 648 ARG A C 1
ATOM 3442 O O . ARG A 1 684 ? 154.134 101.503 164.567 1.00 68.30 648 ARG A O 1
ATOM 3450 N N . ALA A 1 685 ? 154.322 99.327 164.034 1.00 69.13 649 ALA A N 1
ATOM 3451 C CA . ALA A 1 685 ? 152.899 99.072 164.234 1.00 69.13 649 ALA A CA 1
ATOM 3452 C C . ALA A 1 685 ? 152.622 98.538 165.635 1.00 69.13 649 ALA A C 1
ATOM 3453 O O . ALA A 1 685 ? 151.582 98.844 166.233 1.00 69.13 649 ALA A O 1
ATOM 3455 N N . LEU A 1 686 ? 153.548 97.736 166.170 1.00 72.72 650 LEU A N 1
ATOM 3456 C CA . LEU A 1 686 ? 153.340 97.116 167.474 1.00 72.72 650 LEU A CA 1
ATOM 3457 C C . LEU A 1 686 ? 153.219 98.162 168.572 1.00 72.72 650 LEU A C 1
ATOM 3458 O O . LEU A 1 686 ? 152.389 98.031 169.477 1.00 72.72 650 LEU A O 1
ATOM 3463 N N . GLU A 1 687 ? 154.042 99.210 168.511 1.00 69.44 651 GLU A N 1
ATOM 3464 C CA . GLU A 1 687 ? 154.005 100.228 169.553 1.00 69.44 651 GLU A CA 1
ATOM 3465 C C . GLU A 1 687 ? 152.747 101.089 169.463 1.00 69.44 651 GLU A C 1
ATOM 3466 O O . GLU A 1 687 ? 152.222 101.515 170.495 1.00 69.44 651 GLU A O 1
ATOM 3472 N N . ILE A 1 688 ? 152.221 101.319 168.257 1.00 66.82 652 ILE A N 1
ATOM 3473 C CA . ILE A 1 688 ? 150.931 101.997 168.135 1.00 66.82 652 ILE A CA 1
ATOM 3474 C C . ILE A 1 688 ? 149.811 101.131 168.707 1.00 66.82 652 ILE A C 1
ATOM 3475 O O . ILE A 1 688 ? 148.914 101.626 169.409 1.00 66.82 652 ILE A O 1
ATOM 3480 N N . ILE A 1 689 ? 149.840 99.828 168.413 1.00 63.68 653 ILE A N 1
ATOM 3481 C CA . ILE A 1 689 ? 148.839 98.926 168.979 1.00 63.68 653 ILE A CA 1
ATOM 3482 C C . ILE A 1 689 ? 148.921 98.934 170.499 1.00 63.68 653 ILE A C 1
ATOM 3483 O O . ILE A 1 689 ? 147.898 98.968 171.193 1.00 63.68 653 ILE A O 1
ATOM 3488 N N . ASP A 1 690 ? 150.140 98.919 171.041 1.00 74.82 654 ASP A N 1
ATOM 3489 C CA . ASP A 1 690 ? 150.314 98.981 172.488 1.00 74.82 654 ASP A CA 1
ATOM 3490 C C . ASP A 1 690 ? 149.803 100.302 173.052 1.00 74.82 654 ASP A C 1
ATOM 3491 O O . ASP A 1 690 ? 149.251 100.338 174.159 1.00 74.82 654 ASP A O 1
ATOM 3496 N N . PHE A 1 691 ? 149.994 101.401 172.315 1.00 64.27 655 PHE A N 1
ATOM 3497 C CA . PHE A 1 691 ? 149.504 102.694 172.780 1.00 64.27 655 PHE A CA 1
ATOM 3498 C C . PHE A 1 691 ? 147.986 102.700 172.891 1.00 64.27 655 PHE A C 1
ATOM 3499 O O . PHE A 1 691 ? 147.432 103.200 173.876 1.00 64.27 655 PHE A O 1
ATOM 3507 N N . PHE A 1 692 ? 147.293 102.158 171.886 1.00 67.96 656 PHE A N 1
ATOM 3508 C CA . PHE A 1 692 ? 145.849 101.985 172.050 1.00 67.96 656 PHE A CA 1
ATOM 3509 C C . PHE A 1 692 ? 145.511 101.021 173.181 1.00 67.96 656 PHE A C 1
ATOM 3510 O O . PHE A 1 692 ? 144.502 101.211 173.867 1.00 67.96 656 PHE A O 1
ATOM 3518 N N . HIS A 1 693 ? 146.328 99.990 173.393 1.00 80.38 657 HIS A N 1
ATOM 3519 C CA . HIS A 1 693 ? 145.995 98.990 174.403 1.00 80.38 657 HIS A CA 1
ATOM 3520 C C . HIS A 1 693 ? 146.057 99.568 175.813 1.00 80.38 657 HIS A C 1
ATOM 3521 O O . HIS A 1 693 ? 145.164 99.321 176.633 1.00 80.38 657 HIS A O 1
ATOM 3528 N N . HIS A 1 694 ? 147.100 100.338 176.119 1.00 76.09 658 HIS A N 1
ATOM 3529 C CA . HIS A 1 694 ? 147.388 100.726 177.494 1.00 76.09 658 HIS A CA 1
ATOM 3530 C C . HIS A 1 694 ? 146.973 102.153 177.837 1.00 76.09 658 HIS A C 1
ATOM 3531 O O . HIS A 1 694 ? 147.248 102.607 178.952 1.00 76.09 658 HIS A O 1
ATOM 3538 N N . PHE A 1 695 ? 146.321 102.873 176.923 1.00 69.13 659 PHE A N 1
ATOM 3539 C CA . PHE A 1 695 ? 145.962 104.265 177.184 1.00 69.13 659 PHE A CA 1
ATOM 3540 C C . PHE A 1 695 ? 144.469 104.513 177.000 1.00 69.13 659 PHE A C 1
ATOM 3541 O O . PHE A 1 695 ? 144.055 105.639 176.713 1.00 69.13 659 PHE A O 1
ATOM 3549 N N . THR A 1 696 ? 143.645 103.482 177.168 1.00 73.02 660 THR A N 1
ATOM 3550 C CA . THR A 1 696 ? 142.197 103.617 177.081 1.00 73.02 660 THR A CA 1
ATOM 3551 C C . THR A 1 696 ? 141.575 103.274 178.426 1.00 73.02 660 THR A C 1
ATOM 3552 O O . THR A 1 696 ? 141.892 102.236 179.015 1.00 73.02 660 THR A O 1
ATOM 3556 N N . VAL A 1 697 ? 140.692 104.147 178.904 1.00 67.96 661 VAL A N 1
ATOM 3557 C CA . VAL A 1 697 ? 139.987 103.961 180.166 1.00 67.96 661 VAL A CA 1
ATOM 3558 C C . VAL A 1 697 ? 138.495 103.919 179.873 1.00 67.96 661 VAL A C 1
ATOM 3559 O O . VAL A 1 697 ? 137.967 104.803 179.189 1.00 67.96 661 VAL A O 1
ATOM 3563 N N . ASP A 1 698 ? 137.821 102.896 180.389 1.00 73.81 662 ASP A N 1
ATOM 3564 C CA . ASP A 1 698 ? 136.396 102.698 180.161 1.00 73.81 662 ASP A CA 1
ATOM 3565 C C . ASP A 1 698 ? 135.608 103.229 181.350 1.00 73.81 662 ASP A C 1
ATOM 3566 O O . ASP A 1 698 ? 135.943 102.939 182.503 1.00 73.81 662 ASP A O 1
ATOM 3571 N N . VAL A 1 699 ? 134.564 104.008 181.064 1.00 72.60 663 VAL A N 1
ATOM 3572 C CA . VAL A 1 699 ? 133.698 104.573 182.089 1.00 72.60 663 VAL A CA 1
ATOM 3573 C C . VAL A 1 699 ? 132.251 104.272 181.726 1.00 72.60 663 VAL A C 1
ATOM 3574 O O . VAL A 1 699 ? 131.918 103.991 180.573 1.00 72.60 663 VAL A O 1
ATOM 3578 N N . ALA A 1 700 ? 131.389 104.333 182.737 1.00 71.56 664 ALA A N 1
ATOM 3579 C CA . ALA A 1 700 ? 129.972 104.078 182.525 1.00 71.56 664 ALA A CA 1
ATOM 3580 C C . ALA A 1 700 ? 129.334 105.211 181.731 1.00 71.56 664 ALA A C 1
ATOM 3581 O O . ALA A 1 700 ? 129.646 106.387 181.933 1.00 71.56 664 ALA A O 1
ATOM 3583 N N . GLY A 1 701 ? 128.435 104.847 180.821 1.00 65.58 665 GLY A N 1
ATOM 3584 C CA . GLY A 1 701 ? 127.724 105.828 180.026 1.00 65.58 665 GLY A CA 1
ATOM 3585 C C . GLY A 1 701 ? 128.502 106.329 178.828 1.00 65.58 665 GLY A C 1
ATOM 3586 O O . GLY A 1 701 ? 128.162 106.015 177.684 1.00 65.58 665 GLY A O 1
ATOM 3587 N N . VAL A 1 702 ? 129.549 107.117 179.079 1.00 66.27 666 VAL A N 1
ATOM 3588 C CA . VAL A 1 702 ? 130.324 107.698 177.985 1.00 66.27 666 VAL A CA 1
ATOM 3589 C C . VAL A 1 702 ? 131.060 106.608 177.216 1.00 66.27 666 VAL A C 1
ATOM 3590 O O . VAL A 1 702 ? 131.031 106.566 175.981 1.00 66.27 666 VAL A O 1
ATOM 3594 N N . GLY A 1 703 ? 131.732 105.713 177.935 1.00 72.19 667 GLY A N 1
ATOM 3595 C CA . GLY A 1 703 ? 132.411 104.602 177.298 1.00 72.19 667 GLY A CA 1
ATOM 3596 C C . GLY A 1 703 ? 133.921 104.712 177.270 1.00 72.19 667 GLY A C 1
ATOM 3597 O O . GLY A 1 703 ? 134.570 104.744 178.320 1.00 72.19 667 GLY A O 1
ATOM 3598 N N . ASP A 1 704 ? 134.490 104.776 176.069 1.00 67.80 668 ASP A N 1
ATOM 3599 C CA . ASP A 1 704 ? 135.935 104.733 175.885 1.00 67.80 668 ASP A CA 1
ATOM 3600 C C . ASP A 1 704 ? 136.522 106.139 175.904 1.00 67.80 668 ASP A C 1
ATOM 3601 O O . ASP A 1 704 ? 136.127 106.997 175.108 1.00 67.80 668 ASP A O 1
ATOM 3606 N N . ILE A 1 705 ? 137.466 106.367 176.815 1.00 62.06 669 ILE A N 1
ATOM 3607 C CA . ILE A 1 705 ? 138.125 107.658 176.974 1.00 62.06 669 ILE A CA 1
ATOM 3608 C C . ILE A 1 705 ? 139.613 107.415 177.187 1.00 62.06 669 ILE A C 1
ATOM 3609 O O . ILE A 1 705 ? 140.002 106.514 177.937 1.00 62.06 669 ILE A O 1
ATOM 3614 N N . CYS A 1 706 ? 140.448 108.215 176.523 1.00 60.53 670 CYS A N 1
ATOM 3615 C CA . CYS A 1 706 ? 141.888 108.106 176.716 1.00 60.53 670 CYS A CA 1
ATOM 3616 C C . CYS A 1 706 ? 142.273 108.535 178.125 1.00 60.53 670 CYS A C 1
ATOM 3617 O O . CYS A 1 706 ? 141.671 109.444 178.704 1.00 60.53 670 CYS A O 1
ATOM 3620 N N . SER A 1 707 ? 143.291 107.871 178.677 1.00 64.17 671 SER A N 1
ATOM 3621 C CA . SER A 1 707 ? 143.771 108.219 180.009 1.00 64.17 671 SER A CA 1
ATOM 3622 C C . SER A 1 707 ? 144.331 109.632 180.069 1.00 64.17 671 SER A C 1
ATOM 3623 O O . SER A 1 707 ? 144.373 110.224 181.153 1.00 64.17 671 SER A O 1
ATOM 3626 N N . PHE A 1 708 ? 144.761 110.187 178.936 1.00 57.89 672 PHE A N 1
ATOM 3627 C CA . PHE A 1 708 ? 145.294 111.542 178.912 1.00 57.89 672 PHE A CA 1
ATOM 3628 C C . PHE A 1 708 ? 144.207 112.608 178.945 1.00 57.89 672 PHE A C 1
ATOM 3629 O O . PHE A 1 708 ? 144.525 113.784 179.149 1.00 57.89 672 PHE A O 1
ATOM 3637 N N . ALA A 1 709 ? 142.942 112.233 178.748 1.00 54.73 673 ALA A N 1
ATOM 3638 C CA . ALA A 1 709 ? 141.865 113.212 178.844 1.00 54.73 673 ALA A CA 1
ATOM 3639 C C . ALA A 1 709 ? 141.613 113.617 180.291 1.00 54.73 673 ALA A C 1
ATOM 3640 O O . ALA A 1 709 ? 141.441 114.805 180.588 1.00 54.73 673 ALA A O 1
ATOM 3642 N N . LEU A 1 710 ? 141.586 112.649 181.201 1.00 46.99 674 LEU A N 1
ATOM 3643 C CA . LEU A 1 710 ? 141.343 112.930 182.609 1.00 46.99 674 LEU A CA 1
ATOM 3644 C C . LEU A 1 710 ? 142.539 113.631 183.244 1.00 46.99 674 LEU A C 1
ATOM 3645 O O . LEU A 1 710 ? 142.548 114.853 183.390 1.00 46.99 674 LEU A O 1
ATOM 3650 N N . ASN B 1 227 ? 127.210 197.188 165.624 1.00 58.64 191 ASN B N 1
ATOM 3651 C CA . ASN B 1 227 ? 126.775 195.971 166.298 1.00 58.64 191 ASN B CA 1
ATOM 3652 C C . ASN B 1 227 ? 127.787 195.553 167.361 1.00 58.64 191 ASN B C 1
ATOM 3653 O O . ASN B 1 227 ? 128.946 195.276 167.052 1.00 58.64 191 ASN B O 1
ATOM 3658 N N . LEU B 1 228 ? 127.336 195.513 168.617 1.00 48.97 192 LEU B N 1
ATOM 3659 C CA . LEU B 1 228 ? 128.236 195.190 169.720 1.00 48.97 192 LEU B CA 1
ATOM 3660 C C . LEU B 1 228 ? 128.785 193.774 169.595 1.00 48.97 192 LEU B C 1
ATOM 3661 O O . LEU B 1 228 ? 129.976 193.540 169.832 1.00 48.97 192 LEU B O 1
ATOM 3666 N N . ASP B 1 229 ? 127.932 192.815 169.228 1.00 55.15 193 ASP B N 1
ATOM 3667 C CA . ASP B 1 229 ? 128.389 191.438 169.075 1.00 55.15 193 ASP B CA 1
ATOM 3668 C C . ASP B 1 229 ? 129.392 191.299 167.937 1.00 55.15 193 ASP B C 1
ATOM 3669 O O . ASP B 1 229 ? 130.325 190.491 168.031 1.00 55.15 193 ASP B O 1
ATOM 3674 N N . SER B 1 230 ? 129.206 192.064 166.858 1.00 50.84 194 SER B N 1
ATOM 3675 C CA . SER B 1 230 ? 130.098 191.960 165.709 1.00 50.84 194 SER B CA 1
ATOM 3676 C C . SER B 1 230 ? 131.531 192.318 166.075 1.00 50.84 194 SER B C 1
ATOM 3677 O O . SER B 1 230 ? 132.472 191.743 165.518 1.00 50.84 194 SER B O 1
ATOM 3680 N N . PHE B 1 231 ? 131.719 193.258 167.003 1.00 43.35 195 PHE B N 1
ATOM 3681 C CA . PHE B 1 231 ? 133.068 193.641 167.408 1.00 43.35 195 PHE B CA 1
ATOM 3682 C C . PHE B 1 231 ? 133.820 192.456 167.999 1.00 43.35 195 PHE B C 1
ATOM 3683 O O . PHE B 1 231 ? 134.944 192.143 167.584 1.00 43.35 195 PHE B O 1
ATOM 3691 N N . PHE B 1 232 ? 133.206 191.773 168.966 1.00 39.98 196 PHE B N 1
ATOM 3692 C CA . PHE B 1 232 ? 133.852 190.616 169.572 1.00 39.98 196 PHE B CA 1
ATOM 3693 C C . PHE B 1 232 ? 133.985 189.474 168.573 1.00 39.98 196 PHE B C 1
ATOM 3694 O O . PHE B 1 232 ? 134.992 188.754 168.575 1.00 39.98 196 PHE B O 1
ATOM 3702 N N . THR B 1 233 ? 132.987 189.295 167.704 1.00 43.82 197 THR B N 1
ATOM 3703 C CA . THR B 1 233 ? 133.080 188.241 166.699 1.00 43.82 197 THR B CA 1
ATOM 3704 C C . THR B 1 233 ? 134.272 188.467 165.780 1.00 43.82 197 THR B C 1
ATOM 3705 O O . THR B 1 233 ? 135.012 187.529 165.465 1.00 43.82 197 THR B O 1
ATOM 3709 N N . LYS B 1 234 ? 134.485 189.712 165.355 1.00 45.66 198 LYS B N 1
ATOM 3710 C CA . LYS B 1 234 ? 135.613 190.013 164.485 1.00 45.66 198 LYS B CA 1
ATOM 3711 C C . LYS B 1 234 ? 136.942 189.921 165.225 1.00 45.66 198 LYS B C 1
ATOM 3712 O O . LYS B 1 234 ? 137.937 189.470 164.644 1.00 45.66 198 LYS B O 1
ATOM 3718 N N . ILE B 1 235 ? 136.988 190.337 166.495 1.00 38.93 199 ILE B N 1
ATOM 3719 C CA . ILE B 1 235 ? 138.237 190.207 167.241 1.00 38.93 199 ILE B CA 1
ATOM 3720 C C . ILE B 1 235 ? 138.590 188.738 167.436 1.00 38.93 199 ILE B C 1
ATOM 3721 O O . ILE B 1 235 ? 139.772 188.383 167.513 1.00 38.93 199 ILE B O 1
ATOM 3726 N N . TYR B 1 236 ? 137.586 187.861 167.521 1.00 40.56 200 TYR B N 1
ATOM 3727 C CA . TYR B 1 236 ? 137.870 186.430 167.568 1.00 40.56 200 TYR B CA 1
ATOM 3728 C C . TYR B 1 236 ? 138.316 185.907 166.209 1.00 40.56 200 TYR B C 1
ATOM 3729 O O . TYR B 1 236 ? 139.282 185.139 166.119 1.00 40.56 200 TYR B O 1
ATOM 3738 N N . SER B 1 237 ? 137.614 186.302 165.144 1.00 45.10 201 SER B N 1
ATOM 3739 C CA . SER B 1 237 ? 137.903 185.763 163.821 1.00 45.10 201 SER B CA 1
ATOM 3740 C C . SER B 1 237 ? 139.274 186.191 163.321 1.00 45.10 201 SER B C 1
ATOM 3741 O O . SER B 1 237 ? 139.918 185.442 162.579 1.00 45.10 201 SER B O 1
ATOM 3744 N N . TYR B 1 238 ? 139.734 187.384 163.703 1.00 47.27 202 TYR B N 1
ATOM 3745 C CA . TYR B 1 238 ? 141.070 187.814 163.305 1.00 47.27 202 TYR B CA 1
ATOM 3746 C C . TYR B 1 238 ? 142.130 186.860 163.838 1.00 47.27 202 TYR B C 1
ATOM 3747 O O . TYR B 1 238 ? 143.003 186.402 163.092 1.00 47.27 202 TYR B O 1
ATOM 3756 N N . HIS B 1 239 ? 142.069 186.546 165.133 1.00 41.11 203 HIS B N 1
ATOM 3757 C CA . HIS B 1 239 ? 143.027 185.605 165.703 1.00 41.11 203 HIS B CA 1
ATOM 3758 C C . HIS B 1 239 ? 142.844 184.210 165.123 1.00 41.11 203 HIS B C 1
ATOM 3759 O O . HIS B 1 239 ? 143.828 183.515 164.847 1.00 41.11 203 HIS B O 1
ATOM 3766 N N . GLN B 1 240 ? 141.594 183.775 164.941 1.00 42.99 204 GLN B N 1
ATOM 3767 C CA . GLN B 1 240 ? 141.358 182.419 164.460 1.00 42.99 204 GLN B CA 1
ATOM 3768 C C . GLN B 1 240 ? 141.803 182.237 163.016 1.00 42.99 204 GLN B C 1
ATOM 3769 O O . GLN B 1 240 ? 142.130 181.115 162.616 1.00 42.99 204 GLN B O 1
ATOM 3775 N N . ARG B 1 241 ? 141.835 183.310 162.232 1.00 48.23 205 ARG B N 1
ATOM 3776 C CA . ARG B 1 241 ? 142.386 183.276 160.887 1.00 48.23 205 ARG B CA 1
ATOM 3777 C C . ARG B 1 241 ? 143.869 183.617 160.859 1.00 48.23 205 ARG B C 1
ATOM 3778 O O . ARG B 1 241 ? 144.431 183.757 159.768 1.00 48.23 205 ARG B O 1
ATOM 3786 N N . ASN B 1 242 ? 144.476 183.805 162.033 1.00 52.16 206 ASN B N 1
ATOM 3787 C CA . ASN B 1 242 ? 145.924 183.943 162.245 1.00 52.16 206 ASN B CA 1
ATOM 3788 C C . ASN B 1 242 ? 146.624 184.698 161.112 1.00 52.16 206 ASN B C 1
ATOM 3789 O O . ASN B 1 242 ? 147.569 184.217 160.483 1.00 52.16 206 ASN B O 1
ATOM 3794 N N . GLY B 1 243 ? 146.164 185.925 160.882 1.00 56.19 207 GLY B N 1
ATOM 3795 C CA . GLY B 1 243 ? 146.801 186.808 159.925 1.00 56.19 207 GLY B CA 1
ATOM 3796 C C . GLY B 1 243 ? 145.845 187.643 159.096 1.00 56.19 207 GLY B C 1
ATOM 3797 O O . GLY B 1 243 ? 144.932 187.115 158.454 1.00 56.19 207 GLY B O 1
ATOM 3798 N N . PHE B 1 244 ? 146.054 188.962 159.110 1.00 61.84 208 PHE B N 1
ATOM 3799 C CA . PHE B 1 244 ? 145.259 189.858 158.276 1.00 61.84 208 PHE B CA 1
ATOM 3800 C C . PHE B 1 244 ? 145.555 189.626 156.799 1.00 61.84 208 PHE B C 1
ATOM 3801 O O . PHE B 1 244 ? 144.639 189.548 155.969 1.00 61.84 208 PHE B O 1
ATOM 3809 N N . ALA B 1 245 ? 146.840 189.507 156.455 1.00 70.95 209 ALA B N 1
ATOM 3810 C CA . ALA B 1 245 ? 147.209 189.159 155.089 1.00 70.95 209 ALA B CA 1
ATOM 3811 C C . ALA B 1 245 ? 146.654 187.798 154.699 1.00 70.95 209 ALA B C 1
ATOM 3812 O O . ALA B 1 245 ? 146.317 187.577 153.530 1.00 70.95 209 ALA B O 1
ATOM 3814 N N . CYS B 1 246 ? 146.546 186.879 155.662 1.00 69.86 210 CYS B N 1
ATOM 3815 C CA . CYS B 1 246 ? 145.923 185.591 155.384 1.00 69.86 210 CYS B CA 1
ATOM 3816 C C . CYS B 1 246 ? 144.471 185.765 154.960 1.00 69.86 210 CYS B C 1
ATOM 3817 O O . CYS B 1 246 ? 144.020 185.135 153.997 1.00 69.86 210 CYS B O 1
ATOM 3820 N N . ILE B 1 247 ? 143.726 186.625 155.658 1.00 68.74 211 ILE B N 1
ATOM 3821 C CA . ILE B 1 247 ? 142.336 186.881 155.289 1.00 68.74 211 ILE B CA 1
ATOM 3822 C C . ILE B 1 247 ? 142.259 187.530 153.914 1.00 68.74 211 ILE B C 1
ATOM 3823 O O . ILE B 1 247 ? 141.402 187.177 153.091 1.00 68.74 211 ILE B O 1
ATOM 3828 N N . LEU B 1 248 ? 143.139 188.497 153.648 1.00 70.92 212 LEU B N 1
ATOM 3829 C CA . LEU B 1 248 ? 143.122 189.175 152.354 1.00 70.92 212 LEU B CA 1
ATOM 3830 C C . LEU B 1 248 ? 143.383 188.193 151.218 1.00 70.92 212 LEU B C 1
ATOM 3831 O O . LEU B 1 248 ? 142.690 188.209 150.192 1.00 70.92 212 LEU B O 1
ATOM 3836 N N . LEU B 1 249 ? 144.384 187.324 151.388 1.00 77.60 213 LEU B N 1
ATOM 3837 C CA . LEU B 1 249 ? 144.677 186.325 150.367 1.00 77.60 213 LEU B CA 1
ATOM 3838 C C . LEU B 1 249 ? 143.530 185.336 150.216 1.00 77.60 213 LEU B C 1
ATOM 3839 O O . LEU B 1 249 ? 143.161 184.974 149.093 1.00 77.60 213 LEU B O 1
ATOM 3844 N N . GLU B 1 250 ? 142.953 184.888 151.336 1.00 85.41 214 GLU B N 1
ATOM 3845 C CA . GLU B 1 250 ? 141.784 184.016 151.289 1.00 85.41 214 GLU B CA 1
ATOM 3846 C C . GLU B 1 250 ? 140.686 184.616 150.427 1.00 85.41 214 GLU B C 1
ATOM 3847 O O . GLU B 1 250 ? 140.163 183.962 149.518 1.00 85.41 214 GLU B O 1
ATOM 3853 N N . ASP B 1 251 ? 140.343 185.876 150.685 1.00 87.23 215 ASP B N 1
ATOM 3854 C CA . ASP B 1 251 ? 139.263 186.517 149.944 1.00 87.23 215 ASP B CA 1
ATOM 3855 C C . ASP B 1 251 ? 139.599 186.678 148.466 1.00 87.23 215 ASP B C 1
ATOM 3856 O O . ASP B 1 251 ? 138.791 186.328 147.590 1.00 87.23 215 ASP B O 1
ATOM 3861 N N . VAL B 1 252 ? 140.776 187.235 148.166 1.00 84.68 216 VAL B N 1
ATOM 3862 C CA . VAL B 1 252 ? 141.101 187.522 146.774 1.00 84.68 216 VAL B CA 1
ATOM 3863 C C . VAL B 1 252 ? 141.190 186.229 145.975 1.00 84.68 216 VAL B C 1
ATOM 3864 O O . VAL B 1 252 ? 140.726 186.159 144.830 1.00 84.68 216 VAL B O 1
ATOM 3868 N N . PHE B 1 253 ? 141.739 185.169 146.574 1.00 82.92 217 PHE B N 1
ATOM 3869 C CA . PHE B 1 253 ? 141.846 183.911 145.856 1.00 82.92 217 PHE B CA 1
ATOM 3870 C C . PHE B 1 253 ? 140.529 183.151 145.819 1.00 82.92 217 PHE B C 1
ATOM 3871 O O . PHE B 1 253 ? 140.332 182.349 144.910 1.00 82.92 217 PHE B O 1
ATOM 3879 N N . GLN B 1 254 ? 139.602 183.411 146.745 1.00 90.50 218 GLN B N 1
ATOM 3880 C CA . GLN B 1 254 ? 138.257 182.862 146.598 1.00 90.50 218 GLN B CA 1
ATOM 3881 C C . GLN B 1 254 ? 137.541 183.481 145.403 1.00 90.50 218 GLN B C 1
ATOM 3882 O O . GLN B 1 254 ? 136.901 182.772 144.610 1.00 90.50 218 GLN B O 1
ATOM 3888 N N . LEU B 1 255 ? 137.629 184.805 145.265 1.00 92.48 219 LEU B N 1
ATOM 3889 C CA . LEU B 1 255 ? 137.025 185.455 144.104 1.00 92.48 219 LEU B CA 1
ATOM 3890 C C . LEU B 1 255 ? 137.692 184.996 142.809 1.00 92.48 219 LEU B C 1
ATOM 3891 O O . LEU B 1 255 ? 137.009 184.712 141.811 1.00 92.48 219 LEU B O 1
ATOM 3896 N N . GLY B 1 256 ? 139.027 184.912 142.811 1.00 95.25 220 GLY B N 1
ATOM 3897 C CA . GLY B 1 256 ? 139.732 184.375 141.662 1.00 95.25 220 GLY B CA 1
ATOM 3898 C C . GLY B 1 256 ? 139.349 182.942 141.357 1.00 95.25 220 GLY B C 1
ATOM 3899 O O . GLY B 1 256 ? 139.241 182.560 140.191 1.00 95.25 220 GLY B O 1
ATOM 3900 N N . GLN B 1 257 ? 139.126 182.136 142.395 1.00 95.00 221 GLN B N 1
ATOM 3901 C CA . GLN B 1 257 ? 138.587 180.798 142.203 1.00 95.00 221 GLN B CA 1
ATOM 3902 C C . GLN B 1 257 ? 137.289 180.855 141.416 1.00 95.00 221 GLN B C 1
ATOM 3903 O O . GLN B 1 257 ? 137.228 180.389 140.273 1.00 95.00 221 GLN B O 1
ATOM 3909 N N . PHE B 1 258 ? 136.272 181.514 141.980 1.00 105.06 222 PHE B N 1
ATOM 3910 C CA . PHE B 1 258 ? 134.950 181.524 141.354 1.00 105.06 222 PHE B CA 1
ATOM 3911 C C . PHE B 1 258 ? 135.028 181.977 139.899 1.00 105.06 222 PHE B C 1
ATOM 3912 O O . PHE B 1 258 ? 134.423 181.355 139.008 1.00 105.06 222 PHE B O 1
ATOM 3920 N N . ILE B 1 259 ? 135.795 183.040 139.632 1.00 94.64 223 ILE B N 1
ATOM 3921 C CA . ILE B 1 259 ? 135.916 183.489 138.248 1.00 94.64 223 ILE B CA 1
ATOM 3922 C C . ILE B 1 259 ? 136.634 182.441 137.407 1.00 94.64 223 ILE B C 1
ATOM 3923 O O . ILE B 1 259 ? 136.316 182.265 136.224 1.00 94.64 223 ILE B O 1
ATOM 3928 N N . PHE B 1 260 ? 137.583 181.704 137.996 1.00 93.77 224 PHE B N 1
ATOM 3929 C CA . PHE B 1 260 ? 138.268 180.660 137.243 1.00 93.77 224 PHE B CA 1
ATOM 3930 C C . PHE B 1 260 ? 137.309 179.552 136.833 1.00 93.77 224 PHE B C 1
ATOM 3931 O O . PHE B 1 260 ? 137.322 179.112 135.680 1.00 93.77 224 PHE B O 1
ATOM 3939 N N . ILE B 1 261 ? 136.480 179.071 137.766 1.00 95.37 225 ILE B N 1
ATOM 3940 C CA . ILE B 1 261 ? 135.522 178.032 137.381 1.00 95.37 225 ILE B CA 1
ATOM 3941 C C . ILE B 1 261 ? 134.588 178.539 136.292 1.00 95.37 225 ILE B C 1
ATOM 3942 O O . ILE B 1 261 ? 134.365 177.849 135.288 1.00 95.37 225 ILE B O 1
ATOM 3947 N N . VAL B 1 262 ? 134.033 179.745 136.450 1.00 100.14 226 VAL B N 1
ATOM 3948 C CA . VAL B 1 262 ? 133.052 180.190 135.458 1.00 100.14 226 VAL B CA 1
ATOM 3949 C C . VAL B 1 262 ? 133.706 180.326 134.082 1.00 100.14 226 VAL B C 1
ATOM 3950 O O . VAL B 1 262 ? 133.183 179.820 133.076 1.00 100.14 226 VAL B O 1
ATOM 3954 N N . THR B 1 263 ? 134.892 180.949 134.021 1.00 104.72 227 THR B N 1
ATOM 3955 C CA . THR B 1 263 ? 135.525 181.158 132.723 1.00 104.72 227 THR B CA 1
ATOM 3956 C C . THR B 1 263 ? 136.018 179.850 132.119 1.00 104.72 227 THR B C 1
ATOM 3957 O O . THR B 1 263 ? 135.918 179.662 130.904 1.00 104.72 227 THR B O 1
ATOM 3961 N N . PHE B 1 264 ? 136.522 178.923 132.936 1.00 107.84 228 PHE B N 1
ATOM 3962 C CA . PHE B 1 264 ? 137.036 177.672 132.395 1.00 107.84 228 PHE B CA 1
ATOM 3963 C C . PHE B 1 264 ? 135.907 176.795 131.874 1.00 107.84 228 PHE B C 1
ATOM 3964 O O . PHE B 1 264 ? 136.035 176.181 130.808 1.00 107.84 228 PHE B O 1
ATOM 3972 N N . THR B 1 265 ? 134.791 176.723 132.604 1.00 104.59 229 THR B N 1
ATOM 3973 C CA . THR B 1 265 ? 133.653 175.957 132.112 1.00 104.59 229 THR B CA 1
ATOM 3974 C C . THR B 1 265 ? 133.099 176.559 130.827 1.00 104.59 229 THR B C 1
ATOM 3975 O O . THR B 1 265 ? 132.830 175.834 129.859 1.00 104.59 229 THR B O 1
ATOM 3979 N N . THR B 1 266 ? 132.932 177.888 130.783 1.00 109.85 230 THR B N 1
ATOM 3980 C CA . THR B 1 266 ? 132.393 178.475 129.560 1.00 109.85 230 THR B CA 1
ATOM 3981 C C . THR B 1 266 ? 133.375 178.353 128.399 1.00 109.85 230 THR B C 1
ATOM 3982 O O . THR B 1 266 ? 132.950 178.241 127.244 1.00 109.85 230 THR B O 1
ATOM 3986 N N . PHE B 1 267 ? 134.682 178.333 128.678 1.00 122.10 231 PHE B N 1
ATOM 3987 C CA . PHE B 1 267 ? 135.666 178.159 127.616 1.00 122.10 231 PHE B CA 1
ATOM 3988 C C . PHE B 1 267 ? 135.644 176.735 127.076 1.00 122.10 231 PHE B C 1
ATOM 3989 O O . PHE B 1 267 ? 135.670 176.521 125.859 1.00 122.10 231 PHE B O 1
ATOM 3997 N N . LEU B 1 268 ? 135.600 175.744 127.970 1.00 119.82 232 LEU B N 1
ATOM 3998 C CA . LEU B 1 268 ? 135.570 174.357 127.521 1.00 119.82 232 LEU B CA 1
ATOM 3999 C C . LEU B 1 268 ? 134.284 174.049 126.768 1.00 119.82 232 LEU B C 1
ATOM 4000 O O . LEU B 1 268 ? 134.293 173.279 125.801 1.00 119.82 232 LEU B O 1
ATOM 4005 N N . LEU B 1 269 ? 133.165 174.641 127.191 1.00 123.50 233 LEU B N 1
ATOM 4006 C CA . LEU B 1 269 ? 131.902 174.378 126.517 1.00 123.50 233 LEU B CA 1
ATOM 4007 C C . LEU B 1 269 ? 131.642 175.312 125.344 1.00 123.50 233 LEU B C 1
ATOM 4008 O O . LEU B 1 269 ? 130.657 175.113 124.624 1.00 123.50 233 LEU B O 1
ATOM 4013 N N . ARG B 1 270 ? 132.488 176.320 125.125 1.00 133.72 234 ARG B N 1
ATOM 4014 C CA . ARG B 1 270 ? 132.197 177.317 124.110 1.00 133.72 234 ARG B CA 1
ATOM 4015 C C . ARG B 1 270 ? 133.368 177.578 123.168 1.00 133.72 234 ARG B C 1
ATOM 4016 O O . ARG B 1 270 ? 133.221 178.367 122.229 1.00 133.72 234 ARG B O 1
ATOM 4024 N N . CYS B 1 271 ? 134.522 176.947 123.383 1.00 134.68 235 CYS B N 1
ATOM 4025 C CA . CYS B 1 271 ? 135.671 177.194 122.518 1.00 134.68 235 CYS B CA 1
ATOM 4026 C C . CYS B 1 271 ? 136.291 175.899 122.009 1.00 134.68 235 CYS B C 1
ATOM 4027 O O . CYS B 1 271 ? 136.883 175.875 120.925 1.00 134.68 235 CYS B O 1
ATOM 4030 N N . VAL B 1 272 ? 136.169 174.819 122.781 1.00 139.14 236 VAL B N 1
ATOM 4031 C CA . VAL B 1 272 ? 136.769 173.550 122.391 1.00 139.14 236 VAL B CA 1
ATOM 4032 C C . VAL B 1 272 ? 135.996 172.957 121.222 1.00 139.14 236 VAL B C 1
ATOM 4033 O O . VAL B 1 272 ? 134.767 172.815 121.275 1.00 139.14 236 VAL B O 1
ATOM 4037 N N . ASP B 1 273 ? 136.714 172.606 120.159 1.00 142.09 237 ASP B N 1
ATOM 4038 C CA . ASP B 1 273 ? 136.134 171.984 118.974 1.00 142.09 237 ASP B CA 1
ATOM 4039 C C . ASP B 1 273 ? 136.532 170.514 118.967 1.00 142.09 237 ASP B C 1
ATOM 4040 O O . ASP B 1 273 ? 137.708 170.184 118.779 1.00 142.09 237 ASP B O 1
ATOM 4045 N N . TYR B 1 274 ? 135.550 169.635 119.169 1.00 150.43 238 TYR B N 1
ATOM 4046 C CA . TYR B 1 274 ? 135.825 168.204 119.176 1.00 150.43 238 TYR B CA 1
ATOM 4047 C C . TYR B 1 274 ? 136.138 167.668 117.785 1.00 150.43 238 TYR B C 1
ATOM 4048 O O . TYR B 1 274 ? 136.782 166.620 117.672 1.00 150.43 238 TYR B O 1
ATOM 4057 N N . ASN B 1 275 ? 135.702 168.363 116.732 1.00 148.53 239 ASN B N 1
ATOM 4058 C CA . ASN B 1 275 ? 135.871 167.853 115.374 1.00 148.53 239 ASN B CA 1
ATOM 4059 C C . ASN B 1 275 ? 137.346 167.699 115.019 1.00 148.53 239 ASN B C 1
ATOM 4060 O O . ASN B 1 275 ? 137.782 166.629 114.578 1.00 148.53 239 ASN B O 1
ATOM 4065 N N . VAL B 1 276 ? 138.133 168.760 115.206 1.00 142.13 240 VAL B N 1
ATOM 4066 C CA . VAL B 1 276 ? 139.548 168.701 114.853 1.00 142.13 240 VAL B CA 1
ATOM 4067 C C . VAL B 1 276 ? 140.316 167.828 115.841 1.00 142.13 240 VAL B C 1
ATOM 4068 O O . VAL B 1 276 ? 141.254 167.118 115.460 1.00 142.13 240 VAL B O 1
ATOM 4072 N N . LEU B 1 277 ? 139.935 167.864 117.120 1.00 137.75 241 LEU B N 1
ATOM 4073 C CA . LEU B 1 277 ? 140.662 167.104 118.131 1.00 137.75 241 LEU B CA 1
ATOM 4074 C C . LEU B 1 277 ? 140.493 165.603 117.929 1.00 137.75 241 LEU B C 1
ATOM 4075 O O . LEU B 1 277 ? 141.453 164.839 118.083 1.00 137.75 241 LEU B O 1
ATOM 4080 N N . PHE B 1 278 ? 139.282 165.160 117.585 1.00 139.58 242 PHE B N 1
ATOM 4081 C CA . PHE B 1 278 ? 139.012 163.734 117.455 1.00 139.58 242 PHE B CA 1
ATOM 4082 C C . PHE B 1 278 ? 139.594 163.130 116.184 1.00 139.58 242 PHE B C 1
ATOM 4083 O O . PHE B 1 278 ? 139.611 161.900 116.061 1.00 139.58 242 PHE B O 1
ATOM 4091 N N . ALA B 1 279 ? 140.058 163.953 115.245 1.00 143.41 243 ALA B N 1
ATOM 4092 C CA . ALA B 1 279 ? 140.645 163.519 113.980 1.00 143.41 243 ALA B CA 1
ATOM 4093 C C . ALA B 1 279 ? 139.694 162.668 113.148 1.00 143.41 243 ALA B C 1
ATOM 4094 O O . ALA B 1 279 ? 140.148 161.833 112.357 1.00 143.41 243 ALA B O 1
ATOM 4096 N N . ASN B 1 280 ? 138.387 162.855 113.305 1.00 138.24 244 ASN B N 1
ATOM 4097 C CA . ASN B 1 280 ? 137.405 162.081 112.555 1.00 138.24 244 ASN B CA 1
ATOM 4098 C C . ASN B 1 280 ? 137.074 162.722 111.208 1.00 138.24 244 ASN B C 1
ATOM 4099 O O . ASN B 1 280 ? 136.991 162.037 110.189 1.00 138.24 244 ASN B O 1
ATOM 4104 N N . VAL B 1 295 ? 148.787 166.660 117.271 1.00 131.70 259 VAL B N 1
ATOM 4105 C CA . VAL B 1 295 ? 148.484 168.007 116.805 1.00 131.70 259 VAL B CA 1
ATOM 4106 C C . VAL B 1 295 ? 148.539 168.983 117.975 1.00 131.70 259 VAL B C 1
ATOM 4107 O O . VAL B 1 295 ? 147.981 168.720 119.040 1.00 131.70 259 VAL B O 1
ATOM 4111 N N . THR B 1 296 ? 149.224 170.106 117.771 1.00 134.73 260 THR B N 1
ATOM 4112 C CA . THR B 1 296 ? 149.361 171.109 118.817 1.00 134.73 260 THR B CA 1
ATOM 4113 C C . THR B 1 296 ? 148.004 171.708 119.169 1.00 134.73 260 THR B C 1
ATOM 4114 O O . THR B 1 296 ? 147.181 172.000 118.296 1.00 134.73 260 THR B O 1
ATOM 4118 N N . LEU B 1 297 ? 147.773 171.885 120.473 1.00 138.17 261 LEU B N 1
ATOM 4119 C CA . LEU B 1 297 ? 146.502 172.432 120.935 1.00 138.17 261 LEU B CA 1
ATOM 4120 C C . LEU B 1 297 ? 146.283 173.855 120.436 1.00 138.17 261 LEU B C 1
ATOM 4121 O O . LEU B 1 297 ? 145.137 174.258 120.211 1.00 138.17 261 LEU B O 1
ATOM 4126 N N . SER B 1 298 ? 147.360 174.624 120.257 1.00 137.71 262 SER B N 1
ATOM 4127 C CA . SER B 1 298 ? 147.220 175.984 119.747 1.00 137.71 262 SER B CA 1
ATOM 4128 C C . SER B 1 298 ? 146.634 175.985 118.341 1.00 137.71 262 SER B C 1
ATOM 4129 O O . SER B 1 298 ? 145.783 176.821 118.015 1.00 137.71 262 SER B O 1
ATOM 4132 N N . ASP B 1 299 ? 147.082 175.057 117.492 1.00 140.44 263 ASP B N 1
ATOM 4133 C CA . ASP B 1 299 ? 146.471 174.907 116.176 1.00 140.44 263 ASP B CA 1
ATOM 4134 C C . ASP B 1 299 ? 145.014 174.479 116.297 1.00 140.44 263 ASP B C 1
ATOM 4135 O O . ASP B 1 299 ? 144.156 174.941 115.536 1.00 140.44 263 ASP B O 1
ATOM 4140 N N . ALA B 1 300 ? 144.718 173.593 117.250 1.00 140.73 264 ALA B N 1
ATOM 4141 C CA . ALA B 1 300 ? 143.345 173.154 117.469 1.00 140.73 264 ALA B CA 1
ATOM 4142 C C . ALA B 1 300 ? 142.455 174.269 118.002 1.00 140.73 264 ALA B C 1
ATOM 4143 O O . ALA B 1 300 ? 141.230 174.176 117.878 1.00 140.73 264 ALA B O 1
ATOM 4145 N N . ILE B 1 301 ? 143.037 175.311 118.592 1.00 144.02 265 ILE B N 1
ATOM 4146 C CA . ILE B 1 301 ? 142.244 176.422 119.108 1.00 144.02 265 ILE B CA 1
ATOM 4147 C C . ILE B 1 301 ? 141.643 177.185 117.936 1.00 144.02 265 ILE B C 1
ATOM 4148 O O . ILE B 1 301 ? 142.359 177.628 117.030 1.00 144.02 265 ILE B O 1
ATOM 4153 N N . LEU B 1 302 ? 140.323 177.339 117.948 1.00 148.24 266 LEU B N 1
ATOM 4154 C CA . LEU B 1 302 ? 139.638 178.055 116.889 1.00 148.24 266 LEU B CA 1
ATOM 4155 C C . LEU B 1 302 ? 139.907 179.554 117.009 1.00 148.24 266 LEU B C 1
ATOM 4156 O O . LEU B 1 302 ? 140.196 180.058 118.096 1.00 148.24 266 LEU B O 1
ATOM 4161 N N . PRO B 1 303 ? 139.830 180.286 115.897 1.00 152.25 267 PRO B N 1
ATOM 4162 C CA . PRO B 1 303 ? 140.051 181.735 115.957 1.00 152.25 267 PRO B CA 1
ATOM 4163 C C . PRO B 1 303 ? 139.021 182.423 116.838 1.00 152.25 267 PRO B C 1
ATOM 4164 O O . PRO B 1 303 ? 137.909 181.929 117.040 1.00 152.25 267 PRO B O 1
ATOM 4168 N N . SER B 1 304 ? 139.417 183.579 117.379 1.00 150.02 268 SER B N 1
ATOM 4169 C CA . SER B 1 304 ? 138.559 184.302 118.312 1.00 150.02 268 SER B CA 1
ATOM 4170 C C . SER B 1 304 ? 137.242 184.713 117.669 1.00 150.02 268 SER B C 1
ATOM 4171 O O . SER B 1 304 ? 136.201 184.727 118.339 1.00 150.02 268 SER B O 1
ATOM 4174 N N . ALA B 1 305 ? 137.262 185.052 116.380 1.00 153.88 269 ALA B N 1
ATOM 4175 C CA . ALA B 1 305 ? 136.032 185.444 115.701 1.00 153.88 269 ALA B CA 1
ATOM 4176 C C . ALA B 1 305 ? 135.034 184.293 115.669 1.00 153.88 269 ALA B C 1
ATOM 4177 O O . ALA B 1 305 ? 133.840 184.483 115.936 1.00 153.88 269 ALA B O 1
ATOM 4179 N N . GLN B 1 306 ? 135.512 183.086 115.355 1.00 157.79 270 GLN B N 1
ATOM 4180 C CA . GLN B 1 306 ? 134.635 181.921 115.349 1.00 157.79 270 GLN B CA 1
ATOM 4181 C C . GLN B 1 306 ? 134.020 181.704 116.723 1.00 157.79 270 GLN B C 1
ATOM 4182 O O . GLN B 1 306 ? 132.834 181.373 116.836 1.00 157.79 270 GLN B O 1
ATOM 4188 N N . CYS B 1 307 ? 134.812 181.898 117.779 1.00 157.27 271 CYS B N 1
ATOM 4189 C CA . CYS B 1 307 ? 134.266 181.855 119.130 1.00 157.27 271 CYS B CA 1
ATOM 4190 C C . CYS B 1 307 ? 133.200 182.927 119.320 1.00 157.27 271 CYS B C 1
ATOM 4191 O O . CYS B 1 307 ? 132.206 182.706 120.020 1.00 157.27 271 CYS B O 1
ATOM 4194 N N . ALA B 1 308 ? 133.383 184.091 118.691 1.00 151.37 272 ALA B N 1
ATOM 4195 C CA . ALA B 1 308 ? 132.394 185.158 118.818 1.00 151.37 272 ALA B CA 1
ATOM 4196 C C . ALA B 1 308 ? 131.047 184.739 118.236 1.00 151.37 272 ALA B C 1
ATOM 4197 O O . ALA B 1 308 ? 130.017 184.819 118.920 1.00 151.37 272 ALA B O 1
ATOM 4199 N N . GLU B 1 309 ? 131.029 184.263 116.983 1.00 153.41 273 GLU B N 1
ATOM 4200 C CA . GLU B 1 309 ? 129.736 183.805 116.456 1.00 153.41 273 GLU B CA 1
ATOM 4201 C C . GLU B 1 309 ? 129.201 182.599 117.225 1.00 153.41 273 GLU B C 1
ATOM 4202 O O . GLU B 1 309 ? 127.987 182.500 117.440 1.00 153.41 273 GLU B O 1
ATOM 4208 N N . ARG B 1 310 ? 130.070 181.680 117.649 1.00 143.28 274 ARG B N 1
ATOM 4209 C CA . ARG B 1 310 ? 129.583 180.484 118.327 1.00 143.28 274 ARG B CA 1
ATOM 4210 C C . ARG B 1 310 ? 128.956 180.813 119.679 1.00 143.28 274 ARG B C 1
ATOM 4211 O O . ARG B 1 310 ? 127.980 180.167 120.081 1.00 143.28 274 ARG B O 1
ATOM 4219 N N . ILE B 1 311 ? 129.486 181.812 120.389 1.00 147.13 275 ILE B N 1
ATOM 4220 C CA . ILE B 1 311 ? 128.861 182.239 121.639 1.00 147.13 275 ILE B CA 1
ATOM 4221 C C . ILE B 1 311 ? 127.622 183.079 121.346 1.00 147.13 275 ILE B C 1
ATOM 4222 O O . ILE B 1 311 ? 126.688 183.143 122.155 1.00 147.13 275 ILE B O 1
ATOM 4227 N N . ARG B 1 312 ? 127.590 183.729 120.179 1.00 154.54 276 ARG B N 1
ATOM 4228 C CA . ARG B 1 312 ? 126.373 184.408 119.746 1.00 154.54 276 ARG B CA 1
ATOM 4229 C C . ARG B 1 312 ? 125.253 183.422 119.432 1.00 154.54 276 ARG B C 1
ATOM 4230 O O . ARG B 1 312 ? 124.075 183.785 119.521 1.00 154.54 276 ARG B O 1
ATOM 4238 N N . SER B 1 313 ? 125.599 182.175 119.100 1.00 152.37 277 SER B N 1
ATOM 4239 C CA . SER B 1 313 ? 124.605 181.216 118.622 1.00 152.37 277 SER B CA 1
ATOM 4240 C C . SER B 1 313 ? 123.475 181.005 119.628 1.00 152.37 277 SER B C 1
ATOM 4241 O O . SER B 1 313 ? 122.314 180.837 119.236 1.00 152.37 277 SER B O 1
ATOM 4244 N N . SER B 1 314 ? 123.786 181.009 120.925 1.00 147.87 278 SER B N 1
ATOM 4245 C CA . SER B 1 314 ? 122.776 180.705 121.929 1.00 147.87 278 SER B CA 1
ATOM 4246 C C . SER B 1 314 ? 122.580 181.882 122.875 1.00 147.87 278 SER B C 1
ATOM 4247 O O . SER B 1 314 ? 123.558 182.491 123.326 1.00 147.87 278 SER B O 1
ATOM 4250 N N . PRO B 1 315 ? 121.325 182.228 123.194 1.00 141.27 279 PRO B N 1
ATOM 4251 C CA . PRO B 1 315 ? 121.073 183.368 124.087 1.00 141.27 279 PRO B CA 1
ATOM 4252 C C . PRO B 1 315 ? 121.038 183.004 125.565 1.00 141.27 279 PRO B C 1
ATOM 4253 O O . PRO B 1 315 ? 121.250 183.869 126.421 1.00 141.27 279 PRO B O 1
ATOM 4257 N N . LEU B 1 316 ? 120.764 181.735 125.880 1.00 130.64 280 LEU B N 1
ATOM 4258 C CA . LEU B 1 316 ? 120.655 181.326 127.279 1.00 130.64 280 LEU B CA 1
ATOM 4259 C C . LEU B 1 316 ? 121.987 181.469 128.003 1.00 130.64 280 LEU B C 1
ATOM 4260 O O . LEU B 1 316 ? 122.032 181.884 129.170 1.00 130.64 280 LEU B O 1
ATOM 4265 N N . LEU B 1 317 ? 123.084 181.120 127.327 1.00 123.08 281 LEU B N 1
ATOM 4266 C CA . LEU B 1 317 ? 124.403 181.262 127.930 1.00 123.08 281 LEU B CA 1
ATOM 4267 C C . LEU B 1 317 ? 124.700 182.711 128.284 1.00 123.08 281 LEU B C 1
ATOM 4268 O O . LEU B 1 317 ? 125.409 182.977 129.258 1.00 123.08 281 LEU B O 1
ATOM 4273 N N . VAL B 1 318 ? 124.158 183.661 127.517 1.00 122.71 282 VAL B N 1
ATOM 4274 C CA . VAL B 1 318 ? 124.353 185.074 127.834 1.00 122.71 282 VAL B CA 1
ATOM 4275 C C . VAL B 1 318 ? 123.706 185.412 129.172 1.00 122.71 282 VAL B C 1
ATOM 4276 O O . VAL B 1 318 ? 124.293 186.109 130.010 1.00 122.71 282 VAL B O 1
ATOM 4280 N N . LEU B 1 319 ? 122.481 184.926 129.390 1.00 120.03 283 LEU B N 1
ATOM 4281 C CA . LEU B 1 319 ? 121.810 185.163 130.664 1.00 120.03 283 LEU B CA 1
ATOM 4282 C C . LEU B 1 319 ? 122.555 184.489 131.809 1.00 120.03 283 LEU B C 1
ATOM 4283 O O . LEU B 1 319 ? 122.703 185.069 132.894 1.00 120.03 283 LEU B O 1
ATOM 4288 N N . LEU B 1 320 ? 123.037 183.264 131.586 1.00 114.83 284 LEU B N 1
ATOM 4289 C CA . LEU B 1 320 ? 123.820 182.590 132.618 1.00 114.83 284 LEU B CA 1
ATOM 4290 C C . LEU B 1 320 ? 125.068 183.394 132.967 1.00 114.83 284 LEU B C 1
ATOM 4291 O O . LEU B 1 320 ? 125.390 183.580 134.149 1.00 114.83 284 LEU B O 1
ATOM 4296 N N . LEU B 1 321 ? 125.770 183.895 131.949 1.00 121.01 285 LEU B N 1
ATOM 4297 C CA . LEU B 1 321 ? 126.990 184.658 132.182 1.00 121.01 285 LEU B CA 1
ATOM 4298 C C . LEU B 1 321 ? 126.707 185.966 132.908 1.00 121.01 285 LEU B C 1
ATOM 4299 O O . LEU B 1 321 ? 127.466 186.357 133.800 1.00 121.01 285 LEU B O 1
ATOM 4304 N N . VAL B 1 322 ? 125.630 186.667 132.541 1.00 112.77 286 VAL B N 1
ATOM 4305 C CA . VAL B 1 322 ? 125.348 187.942 133.199 1.00 112.77 286 VAL B CA 1
ATOM 4306 C C . VAL B 1 322 ? 124.923 187.713 134.646 1.00 112.77 286 VAL B C 1
ATOM 4307 O O . VAL B 1 322 ? 125.274 188.494 135.540 1.00 112.77 286 VAL B O 1
ATOM 4311 N N . LEU B 1 323 ? 124.175 186.635 134.909 1.00 106.09 287 LEU B N 1
ATOM 4312 C CA . LEU B 1 323 ? 123.833 186.308 136.291 1.00 106.09 287 LEU B CA 1
ATOM 4313 C C . LEU B 1 323 ? 125.082 185.982 137.102 1.00 106.09 287 LEU B C 1
ATOM 4314 O O . LEU B 1 323 ? 125.223 186.424 138.251 1.00 106.09 287 LEU B O 1
ATOM 4319 N N . ALA B 1 324 ? 126.002 185.210 136.518 1.00 106.42 288 ALA B N 1
ATOM 4320 C CA . ALA B 1 324 ? 127.249 184.902 137.209 1.00 106.42 288 ALA B CA 1
ATOM 4321 C C . ALA B 1 324 ? 128.058 186.166 137.469 1.00 106.42 288 ALA B C 1
ATOM 4322 O O . ALA B 1 324 ? 128.668 186.315 138.534 1.00 106.42 288 ALA B O 1
ATOM 4324 N N . ALA B 1 325 ? 128.080 187.086 136.502 1.00 105.72 289 ALA B N 1
ATOM 4325 C CA . ALA B 1 325 ? 128.795 188.344 136.683 1.00 105.72 289 ALA B CA 1
ATOM 4326 C C . ALA B 1 325 ? 128.182 189.170 137.806 1.00 105.72 289 ALA B C 1
ATOM 4327 O O . ALA B 1 325 ? 128.903 189.780 138.602 1.00 105.72 289 ALA B O 1
ATOM 4329 N N . GLY B 1 326 ? 126.851 189.207 137.883 1.00 96.97 290 GLY B N 1
ATOM 4330 C CA . GLY B 1 326 ? 126.206 189.915 138.978 1.00 96.97 290 GLY B CA 1
ATOM 4331 C C . GLY B 1 326 ? 126.526 189.308 140.331 1.00 96.97 290 GLY B C 1
ATOM 4332 O O . GLY B 1 326 ? 126.774 190.026 141.305 1.00 96.97 290 GLY B O 1
ATOM 4333 N N . PHE B 1 327 ? 126.519 187.975 140.410 1.00 91.02 291 PHE B N 1
ATOM 4334 C CA . PHE B 1 327 ? 126.882 187.307 141.658 1.00 91.02 291 PHE B CA 1
ATOM 4335 C C . PHE B 1 327 ? 128.323 187.622 142.043 1.00 91.02 291 PHE B C 1
ATOM 4336 O O . PHE B 1 327 ? 128.621 187.900 143.214 1.00 91.02 291 PHE B O 1
ATOM 4344 N N . TRP B 1 328 ? 129.231 187.589 141.066 1.00 93.30 292 TRP B N 1
ATOM 4345 C CA . TRP B 1 328 ? 130.623 187.925 141.336 1.00 93.30 292 TRP B CA 1
ATOM 4346 C C . TRP B 1 328 ? 130.751 189.362 141.819 1.00 93.30 292 TRP B C 1
ATOM 4347 O O . TRP B 1 328 ? 131.513 189.645 142.747 1.00 93.30 292 TRP B O 1
ATOM 4358 N N . LEU B 1 329 ? 129.999 190.282 141.209 1.00 93.91 293 LEU B N 1
ATOM 4359 C CA . LEU B 1 329 ? 130.064 191.685 141.603 1.00 93.91 293 LEU B CA 1
ATOM 4360 C C . LEU B 1 329 ? 129.565 191.888 143.030 1.00 93.91 293 LEU B C 1
ATOM 4361 O O . LEU B 1 329 ? 130.180 192.628 143.809 1.00 93.91 293 LEU B O 1
ATOM 4366 N N . VAL B 1 330 ? 128.451 191.248 143.392 1.00 88.81 294 VAL B N 1
ATOM 4367 C CA . VAL B 1 330 ? 127.912 191.457 144.734 1.00 88.81 294 VAL B CA 1
ATOM 4368 C C . VAL B 1 330 ? 128.832 190.838 145.783 1.00 88.81 294 VAL B C 1
ATOM 4369 O O . VAL B 1 330 ? 129.065 191.431 146.848 1.00 88.81 294 VAL B O 1
ATOM 4373 N N . GLN B 1 331 ? 129.394 189.657 145.498 1.00 89.02 295 GLN B N 1
ATOM 4374 C CA . GLN B 1 331 ? 130.359 189.096 146.438 1.00 89.02 295 GLN B CA 1
ATOM 4375 C C . GLN B 1 331 ? 131.618 189.947 146.522 1.00 89.02 295 GLN B C 1
ATOM 4376 O O . GLN B 1 331 ? 132.193 190.087 147.605 1.00 89.02 295 GLN B O 1
ATOM 4382 N N . LEU B 1 332 ? 132.051 190.532 145.404 1.00 89.91 296 LEU B N 1
ATOM 4383 C CA . LEU B 1 332 ? 133.202 191.424 145.429 1.00 89.91 296 LEU B CA 1
ATOM 4384 C C . LEU B 1 332 ? 132.939 192.626 146.325 1.00 89.91 296 LEU B C 1
ATOM 4385 O O . LEU B 1 332 ? 133.794 193.013 147.127 1.00 89.91 296 LEU B O 1
ATOM 4390 N N . LEU B 1 333 ? 131.754 193.226 146.204 1.00 83.02 297 LEU B N 1
ATOM 4391 C CA . LEU B 1 333 ? 131.434 194.391 147.027 1.00 83.02 297 LEU B CA 1
ATOM 4392 C C . LEU B 1 333 ? 131.378 194.025 148.507 1.00 83.02 297 LEU B C 1
ATOM 4393 O O . LEU B 1 333 ? 131.948 194.731 149.355 1.00 83.02 297 LEU B O 1
ATOM 4398 N N . ARG B 1 334 ? 130.709 192.914 148.837 1.00 86.44 298 ARG B N 1
ATOM 4399 C CA . ARG B 1 334 ? 130.653 192.478 150.230 1.00 86.44 298 ARG B CA 1
ATOM 4400 C C . ARG B 1 334 ? 132.048 192.207 150.776 1.00 86.44 298 ARG B C 1
ATOM 4401 O O . ARG B 1 334 ? 132.365 192.577 151.913 1.00 86.44 298 ARG B O 1
ATOM 4409 N N . SER B 1 335 ? 132.894 191.559 149.977 1.00 87.02 299 SER B N 1
ATOM 4410 C CA . SER B 1 335 ? 134.236 191.219 150.425 1.00 87.02 299 SER B CA 1
ATOM 4411 C C . SER B 1 335 ? 135.094 192.464 150.614 1.00 87.02 299 SER B C 1
ATOM 4412 O O . SER B 1 335 ? 135.904 192.532 151.547 1.00 87.02 299 SER B O 1
ATOM 4415 N N . VAL B 1 336 ? 134.946 193.450 149.726 1.00 85.34 300 VAL B N 1
ATOM 4416 C CA . VAL B 1 336 ? 135.663 194.711 149.890 1.00 85.34 300 VAL B CA 1
ATOM 4417 C C . VAL B 1 336 ? 135.250 195.381 151.191 1.00 85.34 300 VAL B C 1
ATOM 4418 O O . VAL B 1 336 ? 136.093 195.877 151.948 1.00 85.34 300 VAL B O 1
ATOM 4422 N N . CYS B 1 337 ? 133.945 195.395 151.477 1.00 82.83 301 CYS B N 1
ATOM 4423 C CA . CYS B 1 337 ? 133.489 195.955 152.747 1.00 82.83 301 CYS B CA 1
ATOM 4424 C C . CYS B 1 337 ? 134.081 195.195 153.930 1.00 82.83 301 CYS B C 1
ATOM 4425 O O . CYS B 1 337 ? 134.525 195.806 154.913 1.00 82.83 301 CYS B O 1
ATOM 4428 N N . ASN B 1 338 ? 134.109 193.863 153.845 1.00 78.16 302 ASN B N 1
ATOM 4429 C CA . ASN B 1 338 ? 134.630 193.052 154.942 1.00 78.16 302 ASN B CA 1
ATOM 4430 C C . ASN B 1 338 ? 136.102 193.347 155.202 1.00 78.16 302 ASN B C 1
ATOM 4431 O O . ASN B 1 338 ? 136.511 193.556 156.350 1.00 78.16 302 ASN B O 1
ATOM 4436 N N . LEU B 1 339 ? 136.918 193.366 154.145 1.00 74.82 303 LEU B N 1
ATOM 4437 C CA . LEU B 1 339 ? 138.345 193.618 154.335 1.00 74.82 303 LEU B CA 1
ATOM 4438 C C . LEU B 1 339 ? 138.607 195.054 154.773 1.00 74.82 303 LEU B C 1
ATOM 4439 O O . LEU B 1 339 ? 139.525 195.300 155.569 1.00 74.82 303 LEU B O 1
ATOM 4444 N N . PHE B 1 340 ? 137.813 196.008 154.278 1.00 73.46 304 PHE B N 1
ATOM 4445 C CA . PHE B 1 340 ? 137.937 197.389 154.729 1.00 73.46 304 PHE B CA 1
ATOM 4446 C C . PHE B 1 340 ? 137.671 197.498 156.223 1.00 73.46 304 PHE B C 1
ATOM 4447 O O . PHE B 1 340 ? 138.382 198.211 156.939 1.00 73.46 304 PHE B O 1
ATOM 4455 N N . SER B 1 341 ? 136.645 196.798 156.711 1.00 68.17 305 SER B N 1
ATOM 4456 C CA . SER B 1 341 ? 136.393 196.778 158.148 1.00 68.17 305 SER B CA 1
ATOM 4457 C C . SER B 1 341 ? 137.529 196.095 158.903 1.00 68.17 305 SER B C 1
ATOM 4458 O O . SER B 1 341 ? 137.984 196.596 159.940 1.00 68.17 305 SER B O 1
ATOM 4461 N N . TYR B 1 342 ? 138.008 194.958 158.390 1.00 62.73 306 TYR B N 1
ATOM 4462 C CA . TYR B 1 342 ? 138.987 194.165 159.127 1.00 62.73 306 TYR B CA 1
ATOM 4463 C C . TYR B 1 342 ? 140.331 194.870 159.243 1.00 62.73 306 TYR B C 1
ATOM 4464 O O . TYR B 1 342 ? 141.026 194.701 160.251 1.00 62.73 306 TYR B O 1
ATOM 4473 N N . TRP B 1 343 ? 140.726 195.648 158.232 1.00 68.02 307 TRP B N 1
ATOM 4474 C CA . TRP B 1 343 ? 141.982 196.384 158.351 1.00 68.02 307 TRP B CA 1
ATOM 4475 C C . TRP B 1 343 ? 141.919 197.393 159.492 1.00 68.02 307 TRP B C 1
ATOM 4476 O O . TRP B 1 343 ? 142.866 197.514 160.280 1.00 68.02 307 TRP B O 1
ATOM 4487 N N . ASP B 1 344 ? 140.805 198.120 159.604 1.00 70.11 308 ASP B N 1
ATOM 4488 C CA . ASP B 1 344 ? 140.649 199.060 160.708 1.00 70.11 308 ASP B CA 1
ATOM 4489 C C . ASP B 1 344 ? 140.570 198.326 162.041 1.00 70.11 308 ASP B C 1
ATOM 4490 O O . ASP B 1 344 ? 141.069 198.826 163.057 1.00 70.11 308 ASP B O 1
ATOM 4495 N N . ILE B 1 345 ? 139.960 197.139 162.055 1.00 64.65 309 ILE B N 1
ATOM 4496 C CA . ILE B 1 345 ? 139.928 196.338 163.277 1.00 64.65 309 ILE B CA 1
ATOM 4497 C C . ILE B 1 345 ? 141.340 195.969 163.712 1.00 64.65 309 ILE B C 1
ATOM 4498 O O . ILE B 1 345 ? 141.683 196.055 164.897 1.00 64.65 309 ILE B O 1
ATOM 4503 N N . GLN B 1 346 ? 142.179 195.549 162.764 1.00 66.38 310 GLN B N 1
ATOM 4504 C CA . GLN B 1 346 ? 143.557 195.204 163.100 1.00 66.38 310 GLN B CA 1
ATOM 4505 C C . GLN B 1 346 ? 144.338 196.432 163.551 1.00 66.38 310 GLN B C 1
ATOM 4506 O O . GLN B 1 346 ? 145.194 196.342 164.439 1.00 66.38 310 GLN B O 1
ATOM 4512 N N . VAL B 1 347 ? 144.063 197.588 162.943 1.00 72.82 311 VAL B N 1
ATOM 4513 C CA . VAL B 1 347 ? 144.721 198.822 163.369 1.00 72.82 311 VAL B CA 1
ATOM 4514 C C . VAL B 1 347 ? 144.353 199.149 164.811 1.00 72.82 311 VAL B C 1
ATOM 4515 O O . VAL B 1 347 ? 145.215 199.509 165.623 1.00 72.82 311 VAL B O 1
ATOM 4519 N N . PHE B 1 348 ? 143.067 199.027 165.152 1.00 69.75 312 PHE B N 1
ATOM 4520 C CA . PHE B 1 348 ? 142.639 199.247 166.531 1.00 69.75 312 PHE B CA 1
ATOM 4521 C C . PHE B 1 348 ? 143.271 198.231 167.475 1.00 69.75 312 PHE B C 1
ATOM 4522 O O . PHE B 1 348 ? 143.653 198.574 168.598 1.00 69.75 312 PHE B O 1
ATOM 4530 N N . TYR B 1 349 ? 143.375 196.975 167.037 1.00 62.92 313 TYR B N 1
ATOM 4531 C CA . TYR B 1 349 ? 144.019 195.940 167.840 1.00 62.92 313 TYR B CA 1
ATOM 4532 C C . TYR B 1 349 ? 145.465 196.315 168.145 1.00 62.92 313 TYR B C 1
ATOM 4533 O O . TYR B 1 349 ? 145.917 196.235 169.295 1.00 62.92 313 TYR B O 1
ATOM 4542 N N . ARG B 1 350 ? 146.196 196.750 167.117 1.00 72.94 314 ARG B N 1
ATOM 4543 C CA . ARG B 1 350 ? 147.587 197.157 167.291 1.00 72.94 314 ARG B CA 1
ATOM 4544 C C . ARG B 1 350 ? 147.698 198.353 168.226 1.00 72.94 314 ARG B C 1
ATOM 4545 O O . ARG B 1 350 ? 148.565 198.390 169.105 1.00 72.94 314 ARG B O 1
ATOM 4553 N N . GLU B 1 351 ? 146.829 199.349 168.046 1.00 75.70 315 GLU B N 1
ATOM 4554 C CA . GLU B 1 351 ? 146.895 200.538 168.888 1.00 75.70 315 GLU B CA 1
ATOM 4555 C C . GLU B 1 351 ? 146.585 200.206 170.343 1.00 75.70 315 GLU B C 1
ATOM 4556 O O . GLU B 1 351 ? 147.228 200.736 171.257 1.00 75.70 315 GLU B O 1
ATOM 4562 N N . ALA B 1 352 ? 145.604 199.335 170.578 1.00 77.25 316 ALA B N 1
ATOM 4563 C CA . ALA B 1 352 ? 145.178 199.049 171.943 1.00 77.25 316 ALA B CA 1
ATOM 4564 C C . ALA B 1 352 ? 146.181 198.163 172.672 1.00 77.25 316 ALA B C 1
ATOM 4565 O O . ALA B 1 352 ? 146.502 198.410 173.840 1.00 77.25 316 ALA B O 1
ATOM 4567 N N . LEU B 1 353 ? 146.689 197.122 172.005 1.00 75.94 317 LEU B N 1
ATOM 4568 C CA . LEU B 1 353 ? 147.475 196.114 172.703 1.00 75.94 317 LEU B CA 1
ATOM 4569 C C . LEU B 1 353 ? 148.885 195.905 172.163 1.00 75.94 317 LEU B C 1
ATOM 4570 O O . LEU B 1 353 ? 149.739 195.421 172.913 1.00 75.94 317 LEU B O 1
ATOM 4575 N N . HIS B 1 354 ? 149.153 196.246 170.900 1.00 81.17 318 HIS B N 1
ATOM 4576 C CA . HIS B 1 354 ? 150.505 196.262 170.335 1.00 81.17 318 HIS B CA 1
ATOM 4577 C C . HIS B 1 354 ? 151.165 194.880 170.405 1.00 81.17 318 HIS B C 1
ATOM 4578 O O . HIS B 1 354 ? 152.166 194.664 171.092 1.00 81.17 318 HIS B O 1
ATOM 4585 N N . ILE B 1 355 ? 150.573 193.944 169.673 1.00 74.41 319 ILE B N 1
ATOM 4586 C CA . ILE B 1 355 ? 151.188 192.654 169.392 1.00 74.41 319 ILE B CA 1
ATOM 4587 C C . ILE B 1 355 ? 151.560 192.629 167.914 1.00 74.41 319 ILE B C 1
ATOM 4588 O O . ILE B 1 355 ? 150.685 192.768 167.055 1.00 74.41 319 ILE B O 1
ATOM 4593 N N . PRO B 1 356 ? 152.834 192.457 167.571 1.00 81.16 320 PRO B N 1
ATOM 4594 C CA . PRO B 1 356 ? 153.248 192.494 166.161 1.00 81.16 320 PRO B CA 1
ATOM 4595 C C . PRO B 1 356 ? 152.630 191.351 165.378 1.00 81.16 320 PRO B C 1
ATOM 4596 O O . PRO B 1 356 ? 152.280 190.311 165.956 1.00 81.16 320 PRO B O 1
ATOM 4600 N N . PRO B 1 357 ? 152.464 191.511 164.059 1.00 79.58 321 PRO B N 1
ATOM 4601 C CA . PRO B 1 357 ? 151.777 190.465 163.281 1.00 79.58 321 PRO B CA 1
ATOM 4602 C C . PRO B 1 357 ? 152.475 189.117 163.322 1.00 79.58 321 PRO B C 1
ATOM 4603 O O . PRO B 1 357 ? 151.807 188.077 163.255 1.00 79.58 321 PRO B O 1
ATOM 4607 N N . GLU B 1 358 ? 153.805 189.100 163.429 1.00 82.39 322 GLU B N 1
ATOM 4608 C CA . GLU B 1 358 ? 154.518 187.828 163.464 1.00 82.39 322 GLU B CA 1
ATOM 4609 C C . GLU B 1 358 ? 154.331 187.109 164.794 1.00 82.39 322 GLU B C 1
ATOM 4610 O O . GLU B 1 358 ? 154.493 185.886 164.862 1.00 82.39 322 GLU B O 1
ATOM 4616 N N . GLU B 1 359 ? 153.991 187.840 165.853 1.00 76.12 323 GLU B N 1
ATOM 4617 C CA . GLU B 1 359 ? 153.814 187.257 167.177 1.00 76.12 323 GLU B CA 1
ATOM 4618 C C . GLU B 1 359 ? 152.395 186.767 167.436 1.00 76.12 323 GLU B C 1
ATOM 4619 O O . GLU B 1 359 ? 152.145 186.177 168.492 1.00 76.12 323 GLU B O 1
ATOM 4625 N N . LEU B 1 360 ? 151.463 186.997 166.507 1.00 70.86 324 LEU B N 1
ATOM 4626 C CA . LEU B 1 360 ? 150.077 186.594 166.732 1.00 70.86 324 LEU B CA 1
ATOM 4627 C C . LEU B 1 360 ? 149.943 185.080 166.831 1.00 70.86 324 LEU B C 1
ATOM 4628 O O . LEU B 1 360 ? 149.188 184.572 167.668 1.00 70.86 324 LEU B O 1
ATOM 4633 N N . SER B 1 361 ? 150.662 184.342 165.981 1.00 68.56 325 SER B N 1
ATOM 4634 C CA . SER B 1 361 ? 150.563 182.887 166.000 1.00 68.56 325 SER B CA 1
ATOM 4635 C C . SER B 1 361 ? 151.079 182.301 167.307 1.00 68.56 325 SER B C 1
ATOM 4636 O O . SER B 1 361 ? 150.609 181.241 167.737 1.00 68.56 325 SER B O 1
ATOM 4639 N N . SER B 1 362 ? 152.037 182.969 167.952 1.00 71.03 326 SER B N 1
ATOM 4640 C CA . SER B 1 362 ? 152.589 182.459 169.201 1.00 71.03 326 SER B CA 1
ATOM 4641 C C . SER B 1 362 ? 151.632 182.641 170.373 1.00 71.03 326 SER B C 1
ATOM 4642 O O . SER B 1 362 ? 151.721 181.900 171.358 1.00 71.03 326 SER B O 1
ATOM 4645 N N . VAL B 1 363 ? 150.726 183.606 170.292 1.00 63.92 327 VAL B N 1
ATOM 4646 C CA . VAL B 1 363 ? 149.801 183.864 171.402 1.00 63.92 327 VAL B CA 1
ATOM 4647 C C . VAL B 1 363 ? 148.761 182.749 171.460 1.00 63.92 327 VAL B C 1
ATOM 4648 O O . VAL B 1 363 ? 148.149 182.423 170.427 1.00 63.92 327 VAL B O 1
ATOM 4652 N N . PRO B 1 364 ? 148.525 182.140 172.620 1.00 62.62 328 PRO B N 1
ATOM 4653 C CA . PRO B 1 364 ? 147.527 181.066 172.729 1.00 62.62 328 PRO B CA 1
ATOM 4654 C C . PRO B 1 364 ? 146.092 181.535 172.926 1.00 62.62 328 PRO B C 1
ATOM 4655 O O . PRO B 1 364 ? 145.260 180.729 173.354 1.00 62.62 328 PRO B O 1
ATOM 4659 N N . TRP B 1 365 ? 145.805 182.815 172.672 1.00 55.52 329 TRP B N 1
ATOM 4660 C CA . TRP B 1 365 ? 144.469 183.405 172.723 1.00 55.52 329 TRP B CA 1
ATOM 4661 C C . TRP B 1 365 ? 143.973 183.558 174.159 1.00 55.52 329 TRP B C 1
ATOM 4662 O O . TRP B 1 365 ? 143.001 184.277 174.412 1.00 55.52 329 TRP B O 1
ATOM 4673 N N . ALA B 1 366 ? 144.666 182.944 175.119 1.00 60.61 330 ALA B N 1
ATOM 4674 C CA . ALA B 1 366 ? 144.356 183.213 176.518 1.00 60.61 330 ALA B CA 1
ATOM 4675 C C . ALA B 1 366 ? 144.930 184.556 176.950 1.00 60.61 330 ALA B C 1
ATOM 4676 O O . ALA B 1 366 ? 144.285 185.307 177.694 1.00 60.61 330 ALA B O 1
ATOM 4678 N N . GLU B 1 367 ? 146.137 184.874 176.479 1.00 72.34 331 GLU B N 1
ATOM 4679 C CA . GLU B 1 367 ? 146.704 186.188 176.745 1.00 72.34 331 GLU B CA 1
ATOM 4680 C C . GLU B 1 367 ? 145.893 187.287 176.077 1.00 72.34 331 GLU B C 1
ATOM 4681 O O . GLU B 1 367 ? 145.894 188.425 176.549 1.00 72.34 331 GLU B O 1
ATOM 4687 N N . VAL B 1 368 ? 145.188 186.970 174.988 1.00 59.68 332 VAL B N 1
ATOM 4688 C CA . VAL B 1 368 ? 144.279 187.946 174.392 1.00 59.68 332 VAL B CA 1
ATOM 4689 C C . VAL B 1 368 ? 143.172 188.298 175.377 1.00 59.68 332 VAL B C 1
ATOM 4690 O O . VAL B 1 368 ? 142.849 189.475 175.589 1.00 59.68 332 VAL B O 1
ATOM 4694 N N . GLN B 1 369 ? 142.587 187.277 176.008 1.00 60.51 333 GLN B N 1
ATOM 4695 C CA . GLN B 1 369 ? 141.578 187.517 177.034 1.00 60.51 333 GLN B CA 1
ATOM 4696 C C . GLN B 1 369 ? 142.158 188.301 178.202 1.00 60.51 333 GLN B C 1
ATOM 4697 O O . GLN B 1 369 ? 141.517 189.223 178.717 1.00 60.51 333 GLN B O 1
ATOM 4703 N N . SER B 1 370 ? 143.371 187.947 178.635 1.00 70.95 334 SER B N 1
ATOM 4704 C CA . SER B 1 370 ? 143.985 188.656 179.756 1.00 70.95 334 SER B CA 1
ATOM 4705 C C . SER B 1 370 ? 144.224 190.125 179.423 1.00 70.95 334 SER B C 1
ATOM 4706 O O . SER B 1 370 ? 143.972 191.009 180.252 1.00 70.95 334 SER B O 1
ATOM 4709 N N . ARG B 1 371 ? 144.715 190.405 178.213 1.00 75.90 335 ARG B N 1
ATOM 4710 C CA . ARG B 1 371 ? 144.956 191.783 177.803 1.00 75.90 335 ARG B CA 1
ATOM 4711 C C . ARG B 1 371 ? 143.654 192.563 177.703 1.00 75.90 335 ARG B C 1
ATOM 4712 O O . ARG B 1 371 ? 143.593 193.733 178.097 1.00 75.90 335 ARG B O 1
ATOM 4720 N N . LEU B 1 372 ? 142.597 191.937 177.177 1.00 70.76 336 LEU B N 1
ATOM 4721 C CA . LEU B 1 372 ? 141.305 192.615 177.129 1.00 70.76 336 LEU B CA 1
ATOM 4722 C C . LEU B 1 372 ? 140.792 192.915 178.533 1.00 70.76 336 LEU B C 1
ATOM 4723 O O . LEU B 1 372 ? 140.272 194.009 178.794 1.00 70.76 336 LEU B O 1
ATOM 4728 N N . LEU B 1 373 ? 140.941 191.957 179.453 1.00 81.64 337 LEU B N 1
ATOM 4729 C CA . LEU B 1 373 ? 140.562 192.193 180.842 1.00 81.64 337 LEU B CA 1
ATOM 4730 C C . LEU B 1 373 ? 141.313 193.387 181.412 1.00 81.64 337 LEU B C 1
ATOM 4731 O O . LEU B 1 373 ? 140.708 194.293 181.995 1.00 81.64 337 LEU B O 1
ATOM 4736 N N . ALA B 1 374 ? 142.635 193.410 181.232 1.00 85.70 338 ALA B N 1
ATOM 4737 C CA . ALA B 1 374 ? 143.426 194.543 181.700 1.00 85.70 338 ALA B CA 1
ATOM 4738 C C . ALA B 1 374 ? 142.973 195.843 181.052 1.00 85.70 338 ALA B C 1
ATOM 4739 O O . ALA B 1 374 ? 143.044 196.908 181.676 1.00 85.70 338 ALA B O 1
ATOM 4741 N N . LEU B 1 375 ? 142.509 195.777 179.802 1.00 91.12 339 LEU B N 1
ATOM 4742 C CA . LEU B 1 375 ? 141.976 196.964 179.146 1.00 91.12 339 LEU B CA 1
ATOM 4743 C C . LEU B 1 375 ? 140.723 197.467 179.853 1.00 91.12 339 LEU B C 1
ATOM 4744 O O . LEU B 1 375 ? 140.556 198.679 180.037 1.00 91.12 339 LEU B O 1
ATOM 4749 N N . GLN B 1 376 ? 139.828 196.557 180.252 1.00 98.53 340 GLN B N 1
ATOM 4750 C CA . GLN B 1 376 ? 138.682 197.007 181.047 1.00 98.53 340 GLN B CA 1
ATOM 4751 C C . GLN B 1 376 ? 139.126 197.561 182.397 1.00 98.53 340 GLN B C 1
ATOM 4752 O O . GLN B 1 376 ? 138.558 198.547 182.882 1.00 98.53 340 GLN B O 1
ATOM 4758 N N . ARG B 1 377 ? 140.128 196.940 183.026 1.00 94.53 341 ARG B N 1
ATOM 4759 C CA . ARG B 1 377 ? 140.612 197.449 184.308 1.00 94.53 341 ARG B CA 1
ATOM 4760 C C . ARG B 1 377 ? 141.173 198.858 184.165 1.00 94.53 341 ARG B C 1
ATOM 4761 O O . ARG B 1 377 ? 141.003 199.697 185.058 1.00 94.53 341 ARG B O 1
ATOM 4769 N N . SER B 1 378 ? 141.843 199.139 183.049 1.00 104.07 342 SER B N 1
ATOM 4770 C CA . SER B 1 378 ? 142.376 200.470 182.788 1.00 104.07 342 SER B CA 1
ATOM 4771 C C . SER B 1 378 ? 141.336 201.420 182.209 1.00 104.07 342 SER B C 1
ATOM 4772 O O . SER B 1 378 ? 141.647 202.597 181.998 1.00 104.07 342 SER B O 1
ATOM 4775 N N . GLY B 1 379 ? 140.121 200.946 181.954 1.00 113.89 343 GLY B N 1
ATOM 4776 C CA . GLY B 1 379 ? 139.070 201.800 181.424 1.00 113.89 343 GLY B CA 1
ATOM 4777 C C . GLY B 1 379 ? 139.317 202.312 180.022 1.00 113.89 343 GLY B C 1
ATOM 4778 O O . GLY B 1 379 ? 139.106 203.503 179.757 1.00 113.89 343 GLY B O 1
ATOM 4779 N N . GLY B 1 380 ? 139.769 201.443 179.115 1.00 120.82 344 GLY B N 1
ATOM 4780 C CA . GLY B 1 380 ? 139.983 201.870 177.742 1.00 120.82 344 GLY B CA 1
ATOM 4781 C C . GLY B 1 380 ? 138.701 202.297 177.054 1.00 120.82 344 GLY B C 1
ATOM 4782 O O . GLY B 1 380 ? 138.676 203.293 176.327 1.00 120.82 344 GLY B O 1
ATOM 4783 N N . LEU B 1 381 ? 137.620 201.551 177.271 1.00 134.27 345 LEU B N 1
ATOM 4784 C CA . LEU B 1 381 ? 136.314 201.880 176.721 1.00 134.27 345 LEU B CA 1
ATOM 4785 C C . LEU B 1 381 ? 135.256 201.759 177.808 1.00 134.27 345 LEU B C 1
ATOM 4786 O O . LEU B 1 381 ? 135.403 200.985 178.758 1.00 134.27 345 LEU B O 1
ATOM 4791 N N . CYS B 1 382 ? 134.185 202.535 177.656 1.00 132.68 346 CYS B N 1
ATOM 4792 C CA . CYS B 1 382 ? 133.083 202.534 178.618 1.00 132.68 346 CYS B CA 1
ATOM 4793 C C . CYS B 1 382 ? 132.012 201.522 178.205 1.00 132.68 346 CYS B C 1
ATOM 4794 O O . CYS B 1 382 ? 130.861 201.858 177.925 1.00 132.68 346 CYS B O 1
ATOM 4797 N N . VAL B 1 383 ? 132.418 200.257 178.175 1.00 128.63 347 VAL B N 1
ATOM 4798 C CA . VAL B 1 383 ? 131.498 199.159 177.827 1.00 128.63 347 VAL B CA 1
ATOM 4799 C C . VAL B 1 383 ? 130.859 198.717 179.138 1.00 128.63 347 VAL B C 1
ATOM 4800 O O . VAL B 1 383 ? 131.292 197.772 179.803 1.00 128.63 347 VAL B O 1
ATOM 4804 N N . GLN B 1 384 ? 129.792 199.431 179.521 1.00 124.27 348 GLN B N 1
ATOM 4805 C CA . GLN B 1 384 ? 129.032 199.254 180.757 1.00 124.27 348 GLN B CA 1
ATOM 4806 C C . GLN B 1 384 ? 129.878 199.593 181.980 1.00 124.27 348 GLN B C 1
ATOM 4807 O O . GLN B 1 384 ? 131.100 199.394 181.972 1.00 124.27 348 GLN B O 1
ATOM 4813 N N . PRO B 1 385 ? 129.269 200.122 183.045 1.00 118.51 349 PRO B N 1
ATOM 4814 C CA . PRO B 1 385 ? 130.051 200.431 184.254 1.00 118.51 349 PRO B CA 1
ATOM 4815 C C . PRO B 1 385 ? 130.718 199.215 184.871 1.00 118.51 349 PRO B C 1
ATOM 4816 O O . PRO B 1 385 ? 131.821 199.335 185.418 1.00 118.51 349 PRO B O 1
ATOM 4820 N N . ARG B 1 386 ? 130.083 198.048 184.800 1.00 107.79 350 ARG B N 1
ATOM 4821 C CA . ARG B 1 386 ? 130.642 196.834 185.379 1.00 107.79 350 ARG B CA 1
ATOM 4822 C C . ARG B 1 386 ? 131.571 196.179 184.364 1.00 107.79 350 ARG B C 1
ATOM 4823 O O . ARG B 1 386 ? 131.151 195.939 183.224 1.00 107.79 350 ARG B O 1
ATOM 4831 N N . PRO B 1 387 ? 132.827 195.901 184.716 1.00 104.66 351 PRO B N 1
ATOM 4832 C CA . PRO B 1 387 ? 133.777 195.383 183.722 1.00 104.66 351 PRO B CA 1
ATOM 4833 C C . PRO B 1 387 ? 133.354 194.027 183.176 1.00 104.66 351 PRO B C 1
ATOM 4834 O O . PRO B 1 387 ? 132.808 193.187 183.894 1.00 104.66 351 PRO B O 1
ATOM 4838 N N . LEU B 1 388 ? 133.628 193.818 181.892 1.00 95.70 352 LEU B N 1
ATOM 4839 C CA . LEU B 1 388 ? 133.244 192.580 181.229 1.00 95.70 352 LEU B CA 1
ATOM 4840 C C . LEU B 1 388 ? 134.031 191.401 181.790 1.00 95.70 352 LEU B C 1
ATOM 4841 O O . LEU B 1 388 ? 135.232 191.504 182.055 1.00 95.70 352 LEU B O 1
ATOM 4846 N N . THR B 1 389 ? 133.346 190.277 181.969 1.00 84.07 353 THR B N 1
ATOM 4847 C CA . THR B 1 389 ? 133.947 189.047 182.464 1.00 84.07 353 THR B CA 1
ATOM 4848 C C . THR B 1 389 ? 133.781 187.935 181.430 1.00 84.07 353 THR B C 1
ATOM 4849 O O . THR B 1 389 ? 133.098 188.094 180.415 1.00 84.07 353 THR B O 1
ATOM 4853 N N . GLU B 1 390 ? 134.402 186.787 181.721 1.00 73.43 354 GLU B N 1
ATOM 4854 C CA . GLU B 1 390 ? 134.546 185.731 180.721 1.00 73.43 354 GLU B CA 1
ATOM 4855 C C . GLU B 1 390 ? 133.194 185.247 180.214 1.00 73.43 354 GLU B C 1
ATOM 4856 O O . GLU B 1 390 ? 133.014 185.033 179.007 1.00 73.43 354 GLU B O 1
ATOM 4862 N N . LEU B 1 391 ? 132.232 185.062 181.121 1.00 72.19 355 LEU B N 1
ATOM 4863 C CA . LEU B 1 391 ? 130.925 184.556 180.718 1.00 72.19 355 LEU B CA 1
ATOM 4864 C C . LEU B 1 391 ? 130.247 185.505 179.738 1.00 72.19 355 LEU B C 1
ATOM 4865 O O . LEU B 1 391 ? 129.663 185.065 178.741 1.00 72.19 355 LEU B O 1
ATOM 4870 N N . ASP B 1 392 ? 130.323 186.812 179.999 1.00 71.54 356 ASP B N 1
ATOM 4871 C CA . ASP B 1 392 ? 129.694 187.779 179.106 1.00 71.54 356 ASP B CA 1
ATOM 4872 C C . ASP B 1 392 ? 130.380 187.808 177.745 1.00 71.54 356 ASP B C 1
ATOM 4873 O O . ASP B 1 392 ? 129.709 187.903 176.708 1.00 71.54 356 ASP B O 1
ATOM 4878 N N . ILE B 1 393 ? 131.715 187.736 177.728 1.00 63.92 357 ILE B N 1
ATOM 4879 C CA . ILE B 1 393 ? 132.439 187.707 176.459 1.00 63.92 357 ILE B CA 1
ATOM 4880 C C . ILE B 1 393 ? 132.040 186.484 175.648 1.00 63.92 357 ILE B C 1
ATOM 4881 O O . ILE B 1 393 ? 131.833 186.569 174.431 1.00 63.92 357 ILE B O 1
ATOM 4886 N N . HIS B 1 394 ? 131.931 185.327 176.302 1.00 54.65 358 HIS B N 1
ATOM 4887 C CA . HIS B 1 394 ? 131.512 184.126 175.587 1.00 54.65 358 HIS B CA 1
ATOM 4888 C C . HIS B 1 394 ? 130.083 184.257 175.070 1.00 54.65 358 HIS B C 1
ATOM 4889 O O . HIS B 1 394 ? 129.795 183.885 173.926 1.00 54.65 358 HIS B O 1
ATOM 4896 N N . HIS B 1 395 ? 129.178 184.789 175.897 1.00 54.03 359 HIS B N 1
ATOM 4897 C CA . HIS B 1 395 ? 127.774 184.885 175.506 1.00 54.03 359 HIS B CA 1
ATOM 4898 C C . HIS B 1 395 ? 127.587 185.809 174.310 1.00 54.03 359 HIS B C 1
ATOM 4899 O O . HIS B 1 395 ? 126.897 185.455 173.343 1.00 54.03 359 HIS B O 1
ATOM 4906 N N . ARG B 1 396 ? 128.209 186.992 174.353 1.00 52.22 360 ARG B N 1
ATOM 4907 C CA . ARG B 1 396 ? 128.010 187.982 173.301 1.00 52.22 360 ARG B CA 1
ATOM 4908 C C . ARG B 1 396 ? 128.465 187.477 171.941 1.00 52.22 360 ARG B C 1
ATOM 4909 O O . ARG B 1 396 ? 128.049 188.026 170.916 1.00 52.22 360 ARG B O 1
ATOM 4917 N N . ILE B 1 397 ? 129.308 186.448 171.907 1.00 44.13 361 ILE B N 1
ATOM 4918 C CA . ILE B 1 397 ? 129.711 185.835 170.657 1.00 44.13 361 ILE B CA 1
ATOM 4919 C C . ILE B 1 397 ? 128.898 184.583 170.341 1.00 44.13 361 ILE B C 1
ATOM 4920 O O . ILE B 1 397 ? 128.645 184.307 169.162 1.00 44.13 361 ILE B O 1
ATOM 4925 N N . LEU B 1 398 ? 128.449 183.838 171.352 1.00 41.97 362 LEU B N 1
ATOM 4926 C CA . LEU B 1 398 ? 127.910 182.502 171.137 1.00 41.97 362 LEU B CA 1
ATOM 4927 C C . LEU B 1 398 ? 126.414 182.394 171.421 1.00 41.97 362 LEU B C 1
ATOM 4928 O O . LEU B 1 398 ? 125.924 181.280 171.637 1.00 41.97 362 LEU B O 1
ATOM 4933 N N . ARG B 1 399 ? 125.680 183.512 171.466 1.00 45.90 363 ARG B N 1
ATOM 4934 C CA . ARG B 1 399 ? 124.241 183.429 171.728 1.00 45.90 363 ARG B CA 1
ATOM 4935 C C . ARG B 1 399 ? 123.523 182.561 170.691 1.00 45.90 363 ARG B C 1
ATOM 4936 O O . ARG B 1 399 ? 122.670 181.732 171.041 1.00 45.90 363 ARG B O 1
ATOM 4944 N N . TYR B 1 400 ? 123.855 182.734 169.408 1.00 42.79 364 TYR B N 1
ATOM 4945 C CA . TYR B 1 400 ? 123.164 181.982 168.366 1.00 42.79 364 TYR B CA 1
ATOM 4946 C C . TYR B 1 400 ? 123.499 180.501 168.448 1.00 42.79 364 TYR B C 1
ATOM 4947 O O . TYR B 1 400 ? 122.627 179.647 168.247 1.00 42.79 364 TYR B O 1
ATOM 4956 N N . THR B 1 401 ? 124.756 180.180 168.747 1.00 38.31 365 THR B N 1
ATOM 4957 C CA . THR B 1 401 ? 125.133 178.786 168.933 1.00 38.31 365 THR B CA 1
ATOM 4958 C C . THR B 1 401 ? 124.409 178.178 170.124 1.00 38.31 365 THR B C 1
ATOM 4959 O O . THR B 1 401 ? 124.006 177.013 170.079 1.00 38.31 365 THR B O 1
ATOM 4963 N N . ASN B 1 402 ? 124.248 178.943 171.208 1.00 39.36 366 ASN B N 1
ATOM 4964 C CA . ASN B 1 402 ? 123.497 178.428 172.349 1.00 39.36 366 ASN B CA 1
ATOM 4965 C C . ASN B 1 402 ? 122.054 178.124 171.970 1.00 39.36 366 ASN B C 1
ATOM 4966 O O . ASN B 1 402 ? 121.529 177.057 172.316 1.00 39.36 366 ASN B O 1
ATOM 4971 N N . TYR B 1 403 ? 121.398 179.042 171.254 1.00 40.88 367 TYR B N 1
ATOM 4972 C CA . TYR B 1 403 ? 120.029 178.768 170.820 1.00 40.88 367 TYR B CA 1
ATOM 4973 C C . TYR B 1 403 ? 119.965 177.548 169.913 1.00 40.88 367 TYR B C 1
ATOM 4974 O O . TYR B 1 403 ? 119.063 176.714 170.050 1.00 40.88 367 TYR B O 1
ATOM 4983 N N . GLN B 1 404 ? 120.913 177.419 168.983 1.00 37.22 368 GLN B N 1
ATOM 4984 C CA . GLN B 1 404 ? 120.869 176.293 168.057 1.00 37.22 368 GLN B CA 1
ATOM 4985 C C . GLN B 1 404 ? 121.123 174.973 168.778 1.00 37.22 368 GLN B C 1
ATOM 4986 O O . GLN B 1 404 ? 120.476 173.962 168.480 1.00 37.22 368 GLN B O 1
ATOM 4992 N N . VAL B 1 405 ? 122.046 174.965 169.743 1.00 36.08 369 VAL B N 1
ATOM 4993 C CA . VAL B 1 405 ? 122.309 173.754 170.513 1.00 36.08 369 VAL B CA 1
ATOM 4994 C C . VAL B 1 405 ? 121.091 173.367 171.342 1.00 36.08 369 VAL B C 1
ATOM 4995 O O . VAL B 1 405 ? 120.728 172.189 171.415 1.00 36.08 369 VAL B O 1
ATOM 4999 N N . ALA B 1 406 ? 120.441 174.343 171.981 1.00 40.28 370 ALA B N 1
ATOM 5000 C CA . ALA B 1 406 ? 119.238 174.032 172.748 1.00 40.28 370 ALA B CA 1
ATOM 5001 C C . ALA B 1 406 ? 118.133 173.494 171.847 1.00 40.28 370 ALA B C 1
ATOM 5002 O O . ALA B 1 406 ? 117.460 172.512 172.189 1.00 40.28 370 ALA B O 1
ATOM 5004 N N . LEU B 1 407 ? 117.942 174.117 170.683 1.00 38.74 371 LEU B N 1
ATOM 5005 C CA . LEU B 1 407 ? 116.896 173.684 169.765 1.00 38.74 371 LEU B CA 1
ATOM 5006 C C . LEU B 1 407 ? 117.183 172.301 169.195 1.00 38.74 371 LEU B C 1
ATOM 5007 O O . LEU B 1 407 ? 116.247 171.542 168.917 1.00 38.74 371 LEU B O 1
ATOM 5012 N N . ALA B 1 408 ? 118.460 171.953 169.012 1.00 40.58 372 ALA B N 1
ATOM 5013 C CA . ALA B 1 408 ? 118.800 170.608 168.557 1.00 40.58 372 ALA B CA 1
ATOM 5014 C C . ALA B 1 408 ? 118.656 169.589 169.681 1.00 40.58 372 ALA B C 1
ATOM 5015 O O . ALA B 1 408 ? 118.298 168.432 169.434 1.00 40.58 372 ALA B O 1
ATOM 5017 N N . ASN B 1 409 ? 118.940 169.996 170.920 1.00 41.97 373 ASN B N 1
ATOM 5018 C CA . ASN B 1 409 ? 118.733 169.107 172.058 1.00 41.97 373 ASN B CA 1
ATOM 5019 C C . ASN B 1 409 ? 117.255 168.786 172.224 1.00 41.97 373 ASN B C 1
ATOM 5020 O O . ASN B 1 409 ? 116.889 167.649 172.545 1.00 41.97 373 ASN B O 1
ATOM 5025 N N . LYS B 1 410 ? 116.387 169.777 172.004 1.00 42.07 374 LYS B N 1
ATOM 5026 C CA . LYS B 1 410 ? 114.952 169.511 172.018 1.00 42.07 374 LYS B CA 1
ATOM 5027 C C . LYS B 1 410 ? 114.561 168.513 170.933 1.00 42.07 374 LYS B C 1
ATOM 5028 O O . LYS B 1 410 ? 113.557 167.805 171.073 1.00 42.07 374 LYS B O 1
ATOM 5034 N N . GLY B 1 411 ? 115.344 168.430 169.858 1.00 44.43 375 GLY B N 1
ATOM 5035 C CA . GLY B 1 411 ? 115.132 167.442 168.821 1.00 44.43 375 GLY B CA 1
ATOM 5036 C C . GLY B 1 411 ? 114.398 167.927 167.591 1.00 44.43 375 GLY B C 1
ATOM 5037 O O . GLY B 1 411 ? 114.019 167.099 166.754 1.00 44.43 375 GLY B O 1
ATOM 5038 N N . LEU B 1 412 ? 114.180 169.235 167.452 1.00 43.33 376 LEU B N 1
ATOM 5039 C CA . LEU B 1 412 ? 113.385 169.733 166.335 1.00 43.33 376 LEU B CA 1
ATOM 5040 C C . LEU B 1 412 ? 114.235 169.941 165.085 1.00 43.33 376 LEU B C 1
ATOM 5041 O O . LEU B 1 412 ? 113.771 169.704 163.964 1.00 43.33 376 LEU B O 1
ATOM 5046 N N . LEU B 1 413 ? 115.482 170.392 165.253 1.00 48.22 377 LEU B N 1
ATOM 5047 C CA . LEU B 1 413 ? 116.326 170.747 164.113 1.00 48.22 377 LEU B CA 1
ATOM 5048 C C . LEU B 1 413 ? 116.669 169.567 163.207 1.00 48.22 377 LEU B C 1
ATOM 5049 O O . LEU B 1 413 ? 116.400 169.640 162.002 1.00 48.22 377 LEU B O 1
ATOM 5054 N N . PRO B 1 414 ? 117.267 168.469 163.715 1.00 52.66 378 PRO B N 1
ATOM 5055 C CA . PRO B 1 414 ? 117.665 167.391 162.800 1.00 52.66 378 PRO B CA 1
ATOM 5056 C C . PRO B 1 414 ? 116.470 166.776 162.094 1.00 52.66 378 PRO B C 1
ATOM 5057 O O . PRO B 1 414 ? 115.526 166.320 162.746 1.00 52.66 378 PRO B O 1
ATOM 5061 N N . ALA B 1 415 ? 116.491 166.781 160.764 1.00 70.81 379 ALA B N 1
ATOM 5062 C CA . ALA B 1 415 ? 115.410 166.183 159.994 1.00 70.81 379 ALA B CA 1
ATOM 5063 C C . ALA B 1 415 ? 115.322 164.691 160.281 1.00 70.81 379 ALA B C 1
ATOM 5064 O O . ALA B 1 415 ? 116.333 163.985 160.269 1.00 70.81 379 ALA B O 1
ATOM 5066 N N . ARG B 1 416 ? 114.108 164.216 160.543 1.00 83.57 380 ARG B N 1
ATOM 5067 C CA . ARG B 1 416 ? 113.860 162.836 160.952 1.00 83.57 380 ARG B CA 1
ATOM 5068 C C . ARG B 1 416 ? 112.732 162.231 160.129 1.00 83.57 380 ARG B C 1
ATOM 5069 O O . ARG B 1 416 ? 111.768 161.677 160.662 1.00 83.57 380 ARG B O 1
ATOM 5077 N N . CYS B 1 417 ? 112.833 162.351 158.809 1.00 104.95 381 CYS B N 1
ATOM 5078 C CA . CYS B 1 417 ? 111.821 161.783 157.930 1.00 104.95 381 CYS B CA 1
ATOM 5079 C C . CYS B 1 417 ? 111.742 160.272 158.136 1.00 104.95 381 CYS B C 1
ATOM 5080 O O . CYS B 1 417 ? 112.783 159.602 158.180 1.00 104.95 381 CYS B O 1
ATOM 5083 N N . PRO B 1 418 ? 110.544 159.704 158.278 1.00 118.50 382 PRO B N 1
ATOM 5084 C CA . PRO B 1 418 ? 110.430 158.272 158.596 1.00 118.50 382 PRO B CA 1
ATOM 5085 C C . PRO B 1 418 ? 110.784 157.409 157.394 1.00 118.50 382 PRO B C 1
ATOM 5086 O O . PRO B 1 418 ? 110.191 157.539 156.321 1.00 118.50 382 PRO B O 1
ATOM 5090 N N . LEU B 1 419 ? 111.764 156.530 157.579 1.00 136.45 383 LEU B N 1
ATOM 5091 C CA . LEU B 1 419 ? 112.113 155.577 156.539 1.00 136.45 383 LEU B CA 1
ATOM 5092 C C . LEU B 1 419 ? 110.990 154.554 156.380 1.00 136.45 383 LEU B C 1
ATOM 5093 O O . LEU B 1 419 ? 110.422 154.098 157.378 1.00 136.45 383 LEU B O 1
ATOM 5098 N N . PRO B 1 420 ? 110.636 154.183 155.141 1.00 144.97 384 PRO B N 1
ATOM 5099 C CA . PRO B 1 420 ? 109.481 153.295 154.931 1.00 144.97 384 PRO B CA 1
ATOM 5100 C C . PRO B 1 420 ? 109.585 151.959 155.652 1.00 144.97 384 PRO B C 1
ATOM 5101 O O . PRO B 1 420 ? 108.701 151.613 156.441 1.00 144.97 384 PRO B O 1
ATOM 5105 N N . TRP B 1 421 ? 110.655 151.200 155.399 1.00 144.58 385 TRP B N 1
ATOM 5106 C CA . TRP B 1 421 ? 110.766 149.878 156.004 1.00 144.58 385 TRP B CA 1
ATOM 5107 C C . TRP B 1 421 ? 111.132 149.942 157.482 1.00 144.58 385 TRP B C 1
ATOM 5108 O O . TRP B 1 421 ? 110.976 148.940 158.188 1.00 144.58 385 TRP B O 1
ATOM 5119 N N . GLY B 1 422 ? 111.608 151.080 157.960 1.00 136.01 386 GLY B N 1
ATOM 5120 C CA . GLY B 1 422 ? 111.969 151.248 159.357 1.00 136.01 386 GLY B CA 1
ATOM 5121 C C . GLY B 1 422 ? 113.345 151.867 159.497 1.00 136.01 386 GLY B C 1
ATOM 5122 O O . GLY B 1 422 ? 114.281 151.548 158.763 1.00 136.01 386 GLY B O 1
ATOM 5123 N N . GLY B 1 423 ? 113.474 152.768 160.460 1.00 126.40 387 GLY B N 1
ATOM 5124 C CA . GLY B 1 423 ? 114.719 153.462 160.718 1.00 126.40 387 GLY B CA 1
ATOM 5125 C C . GLY B 1 423 ? 114.546 154.971 160.693 1.00 126.40 387 GLY B C 1
ATOM 5126 O O . GLY B 1 423 ? 113.519 155.509 160.285 1.00 126.40 387 GLY B O 1
ATOM 5127 N N . SER B 1 424 ? 115.598 155.645 161.148 1.00 116.28 388 SER B N 1
ATOM 5128 C CA . SER B 1 424 ? 115.635 157.097 161.219 1.00 116.28 388 SER B CA 1
ATOM 5129 C C . SER B 1 424 ? 116.703 157.630 160.275 1.00 116.28 388 SER B C 1
ATOM 5130 O O . SER B 1 424 ? 117.794 157.062 160.172 1.00 116.28 388 SER B O 1
ATOM 5133 N N . ALA B 1 425 ? 116.380 158.721 159.589 1.00 90.78 389 ALA B N 1
ATOM 5134 C CA . ALA B 1 425 ? 117.293 159.374 158.663 1.00 90.78 389 ALA B CA 1
ATOM 5135 C C . ALA B 1 425 ? 117.656 160.753 159.193 1.00 90.78 389 ALA B C 1
ATOM 5136 O O . ALA B 1 425 ? 116.897 161.352 159.960 1.00 90.78 389 ALA B O 1
ATOM 5138 N N . ALA B 1 426 ? 118.825 161.245 158.793 1.00 77.94 390 ALA B N 1
ATOM 5139 C CA . ALA B 1 426 ? 119.312 162.558 159.195 1.00 77.94 390 ALA B CA 1
ATOM 5140 C C . ALA B 1 426 ? 119.701 163.349 157.956 1.00 77.94 390 ALA B C 1
ATOM 5141 O O . ALA B 1 426 ? 120.319 162.803 157.036 1.00 77.94 390 ALA B O 1
ATOM 5143 N N . PHE B 1 427 ? 119.343 164.631 157.934 1.00 67.69 391 PHE B N 1
ATOM 5144 C CA . PHE B 1 427 ? 119.630 165.510 156.805 1.00 67.69 391 PHE B CA 1
ATOM 5145 C C . PHE B 1 427 ? 120.026 166.876 157.347 1.00 67.69 391 PHE B C 1
ATOM 5146 O O . PHE B 1 427 ? 119.163 167.656 157.761 1.00 67.69 391 PHE B O 1
ATOM 5154 N N . LEU B 1 428 ? 121.325 167.164 157.347 1.00 60.72 392 LEU B N 1
ATOM 5155 C CA . LEU B 1 428 ? 121.860 168.429 157.845 1.00 60.72 392 LEU B CA 1
ATOM 5156 C C . LEU B 1 428 ? 122.892 168.990 156.876 1.00 60.72 392 LEU B C 1
ATOM 5157 O O . LEU B 1 428 ? 124.009 169.351 157.250 1.00 60.72 392 LEU B O 1
ATOM 5162 N N . SER B 1 429 ? 122.527 169.054 155.600 1.00 64.63 393 SER B N 1
ATOM 5163 C CA . SER B 1 429 ? 123.391 169.678 154.612 1.00 64.63 393 SER B CA 1
ATOM 5164 C C . SER B 1 429 ? 123.480 171.181 154.859 1.00 64.63 393 SER B C 1
ATOM 5165 O O . SER B 1 429 ? 122.672 171.768 155.583 1.00 64.63 393 SER B O 1
ATOM 5168 N N . ARG B 1 430 ? 124.485 171.806 154.240 1.00 60.37 394 ARG B N 1
ATOM 5169 C CA . ARG B 1 430 ? 124.692 173.237 154.434 1.00 60.37 394 ARG B CA 1
ATOM 5170 C C . ARG B 1 430 ? 123.496 174.054 153.965 1.00 60.37 394 ARG B C 1
ATOM 5171 O O . ARG B 1 430 ? 123.248 175.142 154.494 1.00 60.37 394 ARG B O 1
ATOM 5179 N N . GLY B 1 431 ? 122.749 173.557 152.978 1.00 64.46 395 GLY B N 1
ATOM 5180 C CA . GLY B 1 431 ? 121.593 174.300 152.499 1.00 64.46 395 GLY B CA 1
ATOM 5181 C C . GLY B 1 431 ? 120.525 174.465 153.563 1.00 64.46 395 GLY B C 1
ATOM 5182 O O . GLY B 1 431 ? 120.003 175.563 153.773 1.00 64.46 395 GLY B O 1
ATOM 5183 N N . LEU B 1 432 ? 120.194 173.374 154.258 1.00 61.96 396 LEU B N 1
ATOM 5184 C CA . LEU B 1 432 ? 119.183 173.447 155.308 1.00 61.96 396 LEU B CA 1
ATOM 5185 C C . LEU B 1 432 ? 119.647 174.323 156.466 1.00 61.96 396 LEU B C 1
ATOM 5186 O O . LEU B 1 432 ? 118.860 175.100 157.018 1.00 61.96 396 LEU B O 1
ATOM 5191 N N . ALA B 1 433 ? 120.920 174.207 156.852 1.00 64.26 397 ALA B N 1
ATOM 5192 C CA . ALA B 1 433 ? 121.444 175.047 157.925 1.00 64.26 397 ALA B CA 1
ATOM 5193 C C . ALA B 1 433 ? 121.408 176.519 157.541 1.00 64.26 397 ALA B C 1
ATOM 5194 O O . ALA B 1 433 ? 121.049 177.372 158.361 1.00 64.26 397 ALA B O 1
ATOM 5196 N N . LEU B 1 434 ? 121.778 176.837 156.298 1.00 61.73 398 LEU B N 1
ATOM 5197 C CA . LEU B 1 434 ? 121.713 178.219 155.837 1.00 61.73 398 LEU B CA 1
ATOM 5198 C C . LEU B 1 434 ? 120.279 178.727 155.825 1.00 61.73 398 LEU B C 1
ATOM 5199 O O . LEU B 1 434 ? 120.020 179.880 156.187 1.00 61.73 398 LEU B O 1
ATOM 5204 N N . ASN B 1 435 ? 119.333 177.886 155.401 1.00 63.11 399 ASN B N 1
ATOM 5205 C CA . ASN B 1 435 ? 117.933 178.294 155.416 1.00 63.11 399 ASN B CA 1
ATOM 5206 C C . ASN B 1 435 ? 117.459 178.572 156.836 1.00 63.11 399 ASN B C 1
ATOM 5207 O O . ASN B 1 435 ? 116.773 179.569 157.086 1.00 63.11 399 ASN B O 1
ATOM 5212 N N . VAL B 1 436 ? 117.830 177.708 157.783 1.00 61.40 400 VAL B N 1
ATOM 5213 C CA . VAL B 1 436 ? 117.438 177.918 159.175 1.00 61.40 400 VAL B CA 1
ATOM 5214 C C . VAL B 1 436 ? 118.048 179.206 159.711 1.00 61.40 400 VAL B C 1
ATOM 5215 O O . VAL B 1 436 ? 117.386 179.977 160.415 1.00 61.40 400 VAL B O 1
ATOM 5219 N N . ASP B 1 437 ? 119.320 179.458 159.392 1.00 62.09 401 ASP B N 1
ATOM 5220 C CA . ASP B 1 437 ? 119.975 180.680 159.851 1.00 62.09 401 ASP B CA 1
ATOM 5221 C C . ASP B 1 437 ? 119.311 181.920 159.266 1.00 62.09 401 ASP B C 1
ATOM 5222 O O . ASP B 1 437 ? 119.114 182.919 159.969 1.00 62.09 401 ASP B O 1
ATOM 5227 N N . LEU B 1 438 ? 118.965 181.878 157.978 1.00 58.80 402 LEU B N 1
ATOM 5228 C CA . LEU B 1 438 ? 118.339 183.031 157.340 1.00 58.80 402 LEU B CA 1
ATOM 5229 C C . LEU B 1 438 ? 116.921 183.237 157.855 1.00 58.80 402 LEU B C 1
ATOM 5230 O O . LEU B 1 438 ? 116.414 184.364 157.868 1.00 58.80 402 LEU B O 1
ATOM 5235 N N . LEU B 1 439 ? 116.270 182.161 158.288 1.00 62.11 403 LEU B N 1
ATOM 5236 C CA . LEU B 1 439 ? 114.915 182.217 158.812 1.00 62.11 403 LEU B CA 1
ATOM 5237 C C . LEU B 1 439 ? 114.839 182.662 160.267 1.00 62.11 403 LEU B C 1
ATOM 5238 O O . LEU B 1 439 ? 113.877 183.343 160.639 1.00 62.11 403 LEU B O 1
ATOM 5243 N N . LEU B 1 440 ? 115.819 182.304 161.094 1.00 60.80 404 LEU B N 1
ATOM 5244 C CA . LEU B 1 440 ? 115.710 182.442 162.540 1.00 60.80 404 LEU B CA 1
ATOM 5245 C C . LEU B 1 440 ? 116.563 183.563 163.115 1.00 60.80 404 LEU B C 1
ATOM 5246 O O . LEU B 1 440 ? 116.106 184.291 164.001 1.00 60.80 404 LEU B O 1
ATOM 5251 N N . PHE B 1 441 ? 117.797 183.729 162.639 1.00 54.18 405 PHE B N 1
ATOM 5252 C CA . PHE B 1 441 ? 118.761 184.600 163.298 1.00 54.18 405 PHE B CA 1
ATOM 5253 C C . PHE B 1 441 ? 119.169 185.797 162.447 1.00 54.18 405 PHE B C 1
ATOM 5254 O O . PHE B 1 441 ? 119.042 186.939 162.894 1.00 54.18 405 PHE B O 1
ATOM 5262 N N . ARG B 1 442 ? 119.655 185.576 161.231 1.00 59.46 406 ARG B N 1
ATOM 5263 C CA . ARG B 1 442 ? 120.227 186.640 160.416 1.00 59.46 406 ARG B CA 1
ATOM 5264 C C . ARG B 1 442 ? 119.357 186.893 159.193 1.00 59.46 406 ARG B C 1
ATOM 5265 O O . ARG B 1 442 ? 118.913 185.948 158.535 1.00 59.46 406 ARG B O 1
ATOM 5273 N N . GLY B 1 443 ? 119.113 188.168 158.897 1.00 66.24 407 GLY B N 1
ATOM 5274 C CA . GLY B 1 443 ? 118.363 188.552 157.726 1.00 66.24 407 GLY B CA 1
ATOM 5275 C C . GLY B 1 443 ? 117.269 189.553 158.034 1.00 66.24 407 GLY B C 1
ATOM 5276 O O . GLY B 1 443 ? 117.000 189.879 159.194 1.00 66.24 407 GLY B O 1
ATOM 5277 N N . PRO B 1 444 ? 116.617 190.070 156.989 1.00 72.17 408 PRO B N 1
ATOM 5278 C CA . PRO B 1 444 ? 115.503 191.002 157.221 1.00 72.17 408 PRO B CA 1
ATOM 5279 C C . PRO B 1 444 ? 114.225 190.313 157.668 1.00 72.17 408 PRO B C 1
ATOM 5280 O O . PRO B 1 444 ? 113.454 190.905 158.433 1.00 72.17 408 PRO B O 1
ATOM 5284 N N . PHE B 1 445 ? 113.974 189.087 157.215 1.00 71.06 409 PHE B N 1
ATOM 5285 C CA . PHE B 1 445 ? 112.798 188.327 157.619 1.00 71.06 409 PHE B CA 1
ATOM 5286 C C . PHE B 1 445 ? 113.037 187.495 158.869 1.00 71.06 409 PHE B C 1
ATOM 5287 O O . PHE B 1 445 ? 112.143 186.748 159.280 1.00 71.06 409 PHE B O 1
ATOM 5295 N N . SER B 1 446 ? 114.215 187.602 159.473 1.00 69.86 410 SER B N 1
ATOM 5296 C CA . SER B 1 446 ? 114.526 186.846 160.675 1.00 69.86 410 SER B CA 1
ATOM 5297 C C . SER B 1 446 ? 113.652 187.280 161.844 1.00 69.86 410 SER B C 1
ATOM 5298 O O . SER B 1 446 ? 113.213 188.429 161.932 1.00 69.86 410 SER B O 1
ATOM 5301 N N . LEU B 1 447 ? 113.399 186.334 162.751 1.00 67.39 411 LEU B N 1
ATOM 5302 C CA . LEU B 1 447 ? 112.747 186.685 164.006 1.00 67.39 411 LEU B CA 1
ATOM 5303 C C . LEU B 1 447 ? 113.638 187.606 164.826 1.00 67.39 411 LEU B C 1
ATOM 5304 O O . LEU B 1 447 ? 113.159 188.558 165.454 1.00 67.39 411 LEU B O 1
ATOM 5309 N N . PHE B 1 448 ? 114.943 187.334 164.827 1.00 63.18 412 PHE B N 1
ATOM 5310 C CA . PHE B 1 448 ? 115.930 188.169 165.508 1.00 63.18 412 PHE B CA 1
ATOM 5311 C C . PHE B 1 448 ? 116.482 189.179 164.506 1.00 63.18 412 PHE B C 1
ATOM 5312 O O . PHE B 1 448 ? 117.564 189.017 163.939 1.00 63.18 412 PHE B O 1
ATOM 5320 N N . ARG B 1 449 ? 115.719 190.245 164.287 1.00 66.05 413 ARG B N 1
ATOM 5321 C CA . ARG B 1 449 ? 116.156 191.304 163.381 1.00 66.05 413 ARG B CA 1
ATOM 5322 C C . ARG B 1 449 ? 117.348 192.009 164.012 1.00 66.05 413 ARG B C 1
ATOM 5323 O O . ARG B 1 449 ? 117.194 192.853 164.898 1.00 66.05 413 ARG B O 1
ATOM 5331 N N . GLY B 1 450 ? 118.549 191.660 163.554 1.00 65.85 414 GLY B N 1
ATOM 5332 C CA . GLY B 1 450 ? 119.776 192.167 164.119 1.00 65.85 414 GLY B CA 1
ATOM 5333 C C . GLY B 1 450 ? 120.330 191.348 165.265 1.00 65.85 414 GLY B C 1
ATOM 5334 O O . GLY B 1 450 ? 121.516 191.482 165.587 1.00 65.85 414 GLY B O 1
ATOM 5335 N N . GLY B 1 451 ? 119.509 190.507 165.889 1.00 66.13 415 GLY B N 1
ATOM 5336 C CA . GLY B 1 451 ? 119.982 189.620 166.931 1.00 66.13 415 GLY B CA 1
ATOM 5337 C C . GLY B 1 451 ? 120.317 190.279 168.248 1.00 66.13 415 GLY B C 1
ATOM 5338 O O . GLY B 1 451 ? 120.901 189.625 169.117 1.00 66.13 415 GLY B O 1
ATOM 5339 N N . TRP B 1 452 ? 119.974 191.556 168.428 1.00 76.69 416 TRP B N 1
ATOM 5340 C CA . TRP B 1 452 ? 120.291 192.226 169.685 1.00 76.69 416 TRP B CA 1
ATOM 5341 C C . TRP B 1 452 ? 119.386 191.745 170.813 1.00 76.69 416 TRP B C 1
ATOM 5342 O O . TRP B 1 452 ? 119.856 191.464 171.922 1.00 76.69 416 TRP B O 1
ATOM 5353 N N . GLU B 1 453 ? 118.084 191.642 170.551 1.00 76.89 417 GLU B N 1
ATOM 5354 C CA . GLU B 1 453 ? 117.136 191.263 171.590 1.00 76.89 417 GLU B CA 1
ATOM 5355 C C . GLU B 1 453 ? 115.861 190.735 170.948 1.00 76.89 417 GLU B C 1
ATOM 5356 O O . GLU B 1 453 ? 115.539 191.069 169.805 1.00 76.89 417 GLU B O 1
ATOM 5362 N N . LEU B 1 454 ? 115.147 189.910 171.702 1.00 80.08 418 LEU B N 1
ATOM 5363 C CA . LEU B 1 454 ? 113.869 189.381 171.243 1.00 80.08 418 LEU B CA 1
ATOM 5364 C C . LEU B 1 454 ? 112.801 190.465 171.341 1.00 80.08 418 LEU B C 1
ATOM 5365 O O . LEU B 1 454 ? 112.640 191.071 172.407 1.00 80.08 418 LEU B O 1
ATOM 5370 N N . PRO B 1 455 ? 112.062 190.743 170.269 1.00 93.24 419 PRO B N 1
ATOM 5371 C CA . PRO B 1 455 ? 111.028 191.781 170.346 1.00 93.24 419 PRO B CA 1
ATOM 5372 C C . PRO B 1 455 ? 109.899 191.382 171.282 1.00 93.24 419 PRO B C 1
ATOM 5373 O O . PRO B 1 455 ? 109.607 190.201 171.481 1.00 93.24 419 PRO B O 1
ATOM 5377 N N . HIS B 1 456 ? 109.262 192.402 171.862 1.00 104.54 420 HIS B N 1
ATOM 5378 C CA . HIS B 1 456 ? 108.232 192.188 172.872 1.00 104.54 420 HIS B CA 1
ATOM 5379 C C . HIS B 1 456 ? 106.988 191.510 172.312 1.00 104.54 420 HIS B C 1
ATOM 5380 O O . HIS B 1 456 ? 106.188 190.976 173.088 1.00 104.54 420 HIS B O 1
ATOM 5387 N N . ALA B 1 457 ? 106.810 191.513 170.989 1.00 96.66 421 ALA B N 1
ATOM 5388 C CA . ALA B 1 457 ? 105.598 190.952 170.399 1.00 96.66 421 ALA B CA 1
ATOM 5389 C C . ALA B 1 457 ? 105.457 189.467 170.710 1.00 96.66 421 ALA B C 1
ATOM 5390 O O . ALA B 1 457 ? 104.341 188.968 170.895 1.00 96.66 421 ALA B O 1
ATOM 5392 N N . TYR B 1 458 ? 106.575 188.741 170.769 1.00 87.10 422 TYR B N 1
ATOM 5393 C CA . TYR B 1 458 ? 106.500 187.300 170.978 1.00 87.10 422 TYR B CA 1
ATOM 5394 C C . TYR B 1 458 ? 106.361 186.931 172.448 1.00 87.10 422 TYR B C 1
ATOM 5395 O O . TYR B 1 458 ? 106.130 185.758 172.758 1.00 87.10 422 TYR B O 1
ATOM 5404 N N . LYS B 1 459 ? 106.495 187.899 173.356 1.00 92.90 423 LYS B N 1
ATOM 5405 C CA . LYS B 1 459 ? 106.314 187.604 174.773 1.00 92.90 423 LYS B CA 1
ATOM 5406 C C . LYS B 1 459 ? 104.842 187.419 175.121 1.00 92.90 423 LYS B C 1
ATOM 5407 O O . LYS B 1 459 ? 104.513 186.661 176.041 1.00 92.90 423 LYS B O 1
ATOM 5413 N N . ARG B 1 460 ? 103.949 188.094 174.400 1.00 103.92 424 ARG B N 1
ATOM 5414 C CA . ARG B 1 460 ? 102.521 187.976 174.662 1.00 103.92 424 ARG B CA 1
ATOM 5415 C C . ARG B 1 460 ? 102.034 186.572 174.323 1.00 103.92 424 ARG B C 1
ATOM 5416 O O . ARG B 1 460 ? 102.346 186.035 173.256 1.00 103.92 424 ARG B O 1
ATOM 5424 N N . SER B 1 461 ? 101.265 185.978 175.237 1.00 106.74 425 SER B N 1
ATOM 5425 C CA . SER B 1 461 ? 100.788 184.613 175.044 1.00 106.74 425 SER B CA 1
ATOM 5426 C C . SER B 1 461 ? 99.618 184.532 174.071 1.00 106.74 425 SER B C 1
ATOM 5427 O O . SER B 1 461 ? 99.456 183.513 173.391 1.00 106.74 425 SER B O 1
ATOM 5430 N N . ASP B 1 462 ? 98.794 185.579 173.992 1.00 108.04 426 ASP B N 1
ATOM 5431 C CA . ASP B 1 462 ? 97.561 185.490 173.213 1.00 108.04 426 ASP B CA 1
ATOM 5432 C C . ASP B 1 462 ? 97.816 185.593 171.710 1.00 108.04 426 ASP B C 1
ATOM 5433 O O . ASP B 1 462 ? 97.113 184.958 170.915 1.00 108.04 426 ASP B O 1
ATOM 5438 N N . GLN B 1 463 ? 98.809 186.380 171.297 1.00 105.95 427 GLN B N 1
ATOM 5439 C CA . GLN B 1 463 ? 99.101 186.580 169.880 1.00 105.95 427 GLN B CA 1
ATOM 5440 C C . GLN B 1 463 ? 99.855 185.414 169.246 1.00 105.95 427 GLN B C 1
ATOM 5441 O O . GLN B 1 463 ? 100.294 185.541 168.094 1.00 105.95 427 GLN B O 1
ATOM 5447 N N . ARG B 1 464 ? 100.013 184.299 169.963 1.00 91.30 428 ARG B N 1
ATOM 5448 C CA . ARG B 1 464 ? 100.866 183.219 169.478 1.00 91.30 428 ARG B CA 1
ATOM 5449 C C . ARG B 1 464 ? 100.311 182.597 168.201 1.00 91.30 428 ARG B C 1
ATOM 5450 O O . ARG B 1 464 ? 101.076 182.240 167.300 1.00 91.30 428 ARG B O 1
ATOM 5458 N N . GLY B 1 465 ? 98.987 182.467 168.098 1.00 91.35 429 GLY B N 1
ATOM 5459 C CA . GLY B 1 465 ? 98.406 181.906 166.888 1.00 91.35 429 GLY B CA 1
ATOM 5460 C C . GLY B 1 465 ? 98.633 182.780 165.668 1.00 91.35 429 GLY B C 1
ATOM 5461 O O . GLY B 1 465 ? 98.989 182.287 164.593 1.00 91.35 429 GLY B O 1
ATOM 5462 N N . ALA B 1 466 ? 98.431 184.091 165.818 1.00 88.90 430 ALA B N 1
ATOM 5463 C CA . ALA B 1 466 ? 98.677 185.007 164.710 1.00 88.90 430 ALA B CA 1
ATOM 5464 C C . ALA B 1 466 ? 100.146 185.001 164.310 1.00 88.90 430 ALA B C 1
ATOM 5465 O O . ALA B 1 466 ? 100.476 185.025 163.117 1.00 88.90 430 ALA B O 1
ATOM 5467 N N . LEU B 1 467 ? 101.046 184.965 165.295 1.00 91.57 431 LEU B N 1
ATOM 5468 C CA . LEU B 1 467 ? 102.468 184.940 164.974 1.00 91.57 431 LEU B CA 1
ATOM 5469 C C . LEU B 1 467 ? 102.853 183.634 164.288 1.00 91.57 431 LEU B C 1
ATOM 5470 O O . LEU B 1 467 ? 103.697 183.624 163.384 1.00 91.57 431 LEU B O 1
ATOM 5475 N N . ALA B 1 468 ? 102.233 182.524 164.693 1.00 89.81 432 ALA B N 1
ATOM 5476 C CA . ALA B 1 468 ? 102.469 181.252 164.019 1.00 89.81 432 ALA B CA 1
ATOM 5477 C C . ALA B 1 468 ? 101.977 181.291 162.578 1.00 89.81 432 ALA B C 1
ATOM 5478 O O . ALA B 1 468 ? 102.630 180.749 161.682 1.00 89.81 432 ALA B O 1
ATOM 5480 N N . ALA B 1 469 ? 100.822 181.915 162.337 1.00 92.58 433 ALA B N 1
ATOM 5481 C CA . ALA B 1 469 ? 100.336 182.054 160.965 1.00 92.58 433 ALA B CA 1
ATOM 5482 C C . ALA B 1 469 ? 101.283 182.907 160.127 1.00 92.58 433 ALA B C 1
ATOM 5483 O O . ALA B 1 469 ? 101.543 182.601 158.952 1.00 92.58 433 ALA B O 1
ATOM 5485 N N . ARG B 1 470 ? 101.798 183.991 160.714 1.00 91.94 434 ARG B N 1
ATOM 5486 C CA . ARG B 1 470 ? 102.778 184.816 160.015 1.00 91.94 434 ARG B CA 1
ATOM 5487 C C . ARG B 1 470 ? 104.027 184.010 159.680 1.00 91.94 434 ARG B C 1
ATOM 5488 O O . ARG B 1 470 ? 104.565 184.108 158.570 1.00 91.94 434 ARG B O 1
ATOM 5496 N N . TRP B 1 471 ? 104.496 183.197 160.627 1.00 82.90 435 TRP B N 1
ATOM 5497 C CA . TRP B 1 471 ? 105.652 182.351 160.357 1.00 82.90 435 TRP B CA 1
ATOM 5498 C C . TRP B 1 471 ? 105.339 181.323 159.277 1.00 82.90 435 TRP B C 1
ATOM 5499 O O . TRP B 1 471 ? 106.214 180.953 158.490 1.00 82.90 435 TRP B O 1
ATOM 5510 N N . GLY B 1 472 ? 104.095 180.844 159.231 1.00 88.15 436 GLY B N 1
ATOM 5511 C CA . GLY B 1 472 ? 103.715 179.894 158.198 1.00 88.15 436 GLY B CA 1
ATOM 5512 C C . GLY B 1 472 ? 103.774 180.495 156.806 1.00 88.15 436 GLY B C 1
ATOM 5513 O O . GLY B 1 472 ? 104.317 179.892 155.874 1.00 88.15 436 GLY B O 1
ATOM 5514 N N . ARG B 1 473 ? 103.219 181.698 156.643 1.00 89.91 437 ARG B N 1
ATOM 5515 C CA . ARG B 1 473 ? 103.338 182.338 155.334 1.00 89.91 437 ARG B CA 1
ATOM 5516 C C . ARG B 1 473 ? 104.791 182.676 155.014 1.00 89.91 437 ARG B C 1
ATOM 5517 O O . ARG B 1 473 ? 105.209 182.583 153.850 1.00 89.91 437 ARG B O 1
ATOM 5525 N N . THR B 1 474 ? 105.579 183.043 156.029 1.00 87.34 438 THR B N 1
ATOM 5526 C CA . THR B 1 474 ? 106.993 183.328 155.804 1.00 87.34 438 THR B CA 1
ATOM 5527 C C . THR B 1 474 ? 107.735 182.092 155.304 1.00 87.34 438 THR B C 1
ATOM 5528 O O . THR B 1 474 ? 108.527 182.169 154.358 1.00 87.34 438 THR B O 1
ATOM 5532 N N . VAL B 1 475 ? 107.493 180.938 155.930 1.00 83.90 439 VAL B N 1
ATOM 5533 C CA . VAL B 1 475 ? 108.186 179.729 155.500 1.00 83.90 439 VAL B CA 1
ATOM 5534 C C . VAL B 1 475 ? 107.690 179.291 154.130 1.00 83.90 439 VAL B C 1
ATOM 5535 O O . VAL B 1 475 ? 108.466 178.759 153.329 1.00 83.90 439 VAL B O 1
ATOM 5539 N N . LEU B 1 476 ? 106.408 179.511 153.824 1.00 88.92 440 LEU B N 1
ATOM 5540 C CA . LEU B 1 476 ? 105.914 179.182 152.489 1.00 88.92 440 LEU B CA 1
ATOM 5541 C C . LEU B 1 476 ? 106.618 180.015 151.422 1.00 88.92 440 LEU B C 1
ATOM 5542 O O . LEU B 1 476 ? 107.061 179.485 150.394 1.00 88.92 440 LEU B O 1
ATOM 5547 N N . LEU B 1 477 ? 106.750 181.324 151.656 1.00 87.84 441 LEU B N 1
ATOM 5548 C CA . LEU B 1 477 ? 107.412 182.166 150.662 1.00 87.84 441 LEU B CA 1
ATOM 5549 C C . LEU B 1 477 ? 108.902 181.847 150.568 1.00 87.84 441 LEU B C 1
ATOM 5550 O O . LEU B 1 477 ? 109.482 181.880 149.474 1.00 87.84 441 LEU B O 1
ATOM 5555 N N . LEU B 1 478 ? 109.538 181.526 151.699 1.00 85.91 442 LEU B N 1
ATOM 5556 C CA . LEU B 1 478 ? 110.942 181.127 151.665 1.00 85.91 442 LEU B CA 1
ATOM 5557 C C . LEU B 1 478 ? 111.130 179.838 150.874 1.00 85.91 442 LEU B C 1
ATOM 5558 O O . LEU B 1 478 ? 112.085 179.707 150.098 1.00 85.91 442 LEU B O 1
ATOM 5563 N N . ALA B 1 479 ? 110.229 178.871 151.064 1.00 88.32 443 ALA B N 1
ATOM 5564 C CA . ALA B 1 479 ? 110.294 177.635 150.296 1.00 88.32 443 ALA B CA 1
ATOM 5565 C C . ALA B 1 479 ? 110.095 177.905 148.812 1.00 88.32 443 ALA B C 1
ATOM 5566 O O . ALA B 1 479 ? 110.756 177.290 147.969 1.00 88.32 443 ALA B O 1
ATOM 5568 N N . ALA B 1 480 ? 109.184 178.821 148.474 1.00 92.16 444 ALA B N 1
ATOM 5569 C CA . ALA B 1 480 ? 108.995 179.183 147.072 1.00 92.16 444 ALA B CA 1
ATOM 5570 C C . ALA B 1 480 ? 110.269 179.775 146.479 1.00 92.16 444 ALA B C 1
ATOM 5571 O O . ALA B 1 480 ? 110.673 179.413 145.366 1.00 92.16 444 ALA B O 1
ATOM 5573 N N . LEU B 1 481 ? 110.919 180.680 147.214 1.00 84.96 445 LEU B N 1
ATOM 5574 C CA . LEU B 1 481 ? 112.161 181.277 146.729 1.00 84.96 445 LEU B CA 1
ATOM 5575 C C . LEU B 1 481 ? 113.248 180.224 146.542 1.00 84.96 445 LEU B C 1
ATOM 5576 O O . LEU B 1 481 ? 113.961 180.222 145.528 1.00 84.96 445 LEU B O 1
ATOM 5581 N N . ASN B 1 482 ? 113.390 179.318 147.513 1.00 86.41 446 ASN B N 1
ATOM 5582 C CA . ASN B 1 482 ? 114.411 178.279 147.414 1.00 86.41 446 ASN B CA 1
ATOM 5583 C C . ASN B 1 482 ? 114.135 177.342 146.244 1.00 86.41 446 ASN B C 1
ATOM 5584 O O . ASN B 1 482 ? 115.063 176.940 145.531 1.00 86.41 446 ASN B O 1
ATOM 5589 N N . LEU B 1 483 ? 112.868 176.982 146.031 1.00 86.16 447 LEU B N 1
ATOM 5590 C CA . LEU B 1 483 ? 112.519 176.141 144.892 1.00 86.16 447 LEU B CA 1
ATOM 5591 C C . LEU B 1 483 ? 112.823 176.849 143.580 1.00 86.16 447 LEU B C 1
ATOM 5592 O O . LEU B 1 483 ? 113.282 176.222 142.618 1.00 86.16 447 LEU B O 1
ATOM 5597 N N . ALA B 1 484 ? 112.569 178.158 143.521 1.00 86.52 448 ALA B N 1
ATOM 5598 C CA . ALA B 1 484 ? 112.897 178.917 142.319 1.00 86.52 448 ALA B CA 1
ATOM 5599 C C . ALA B 1 484 ? 114.398 178.919 142.056 1.00 86.52 448 ALA B C 1
ATOM 5600 O O . ALA B 1 484 ? 114.834 178.791 140.906 1.00 86.52 448 ALA B O 1
ATOM 5602 N N . LEU B 1 485 ? 115.206 179.063 143.108 1.00 86.05 449 LEU B N 1
ATOM 5603 C CA . LEU B 1 485 ? 116.651 179.167 142.927 1.00 86.05 449 LEU B CA 1
ATOM 5604 C C . LEU B 1 485 ? 117.371 177.821 142.904 1.00 86.05 449 LEU B C 1
ATOM 5605 O O . LEU B 1 485 ? 118.589 177.799 142.696 1.00 86.05 449 LEU B O 1
ATOM 5610 N N . SER B 1 486 ? 116.660 176.712 143.116 1.00 88.65 450 SER B N 1
ATOM 5611 C CA . SER B 1 486 ? 117.316 175.406 143.215 1.00 88.65 450 SER B CA 1
ATOM 5612 C C . SER B 1 486 ? 118.168 175.008 142.009 1.00 88.65 450 SER B C 1
ATOM 5613 O O . SER B 1 486 ? 119.300 174.540 142.221 1.00 88.65 450 SER B O 1
ATOM 5616 N N . PRO B 1 487 ? 117.705 175.111 140.753 1.00 88.86 451 PRO B N 1
ATOM 5617 C CA . PRO B 1 487 ? 118.489 174.501 139.660 1.00 88.86 451 PRO B CA 1
ATOM 5618 C C . PRO B 1 487 ? 119.885 175.081 139.492 1.00 88.86 451 PRO B C 1
ATOM 5619 O O . PRO B 1 487 ? 120.829 174.336 139.194 1.00 88.86 451 PRO B O 1
ATOM 5623 N N . LEU B 1 488 ? 120.050 176.391 139.684 1.00 86.09 452 LEU B N 1
ATOM 5624 C CA . LEU B 1 488 ? 121.351 177.010 139.451 1.00 86.09 452 LEU B CA 1
ATOM 5625 C C . LEU B 1 488 ? 122.370 176.561 140.492 1.00 86.09 452 LEU B C 1
ATOM 5626 O O . LEU B 1 488 ? 123.504 176.195 140.152 1.00 86.09 452 LEU B O 1
ATOM 5631 N N . VAL B 1 489 ? 121.984 176.579 141.770 1.00 86.04 453 VAL B N 1
ATOM 5632 C CA . VAL B 1 489 ? 122.894 176.099 142.803 1.00 86.04 453 VAL B CA 1
ATOM 5633 C C . VAL B 1 489 ? 123.125 174.603 142.650 1.00 86.04 453 VAL B C 1
ATOM 5634 O O . VAL B 1 489 ? 124.205 174.102 142.983 1.00 86.04 453 VAL B O 1
ATOM 5638 N N . LEU B 1 490 ? 122.136 173.868 142.134 1.00 87.05 454 LEU B N 1
ATOM 5639 C CA . LEU B 1 490 ? 122.346 172.452 141.851 1.00 87.05 454 LEU B CA 1
ATOM 5640 C C . LEU B 1 490 ? 123.454 172.265 140.821 1.00 87.05 454 LEU B C 1
ATOM 5641 O O . LEU B 1 490 ? 124.356 171.442 141.006 1.00 87.05 454 LEU B O 1
ATOM 5646 N N . ALA B 1 491 ? 123.403 173.031 139.729 1.00 87.51 455 ALA B N 1
ATOM 5647 C CA . ALA B 1 491 ? 124.439 172.927 138.704 1.00 87.51 455 ALA B CA 1
ATOM 5648 C C . ALA B 1 491 ? 125.803 173.336 139.251 1.00 87.51 455 ALA B C 1
ATOM 5649 O O . ALA B 1 491 ? 126.825 172.704 138.943 1.00 87.51 455 ALA B O 1
ATOM 5651 N N . TRP B 1 492 ? 125.837 174.400 140.057 1.00 86.90 456 TRP B N 1
ATOM 5652 C CA . TRP B 1 492 ? 127.096 174.846 140.648 1.00 86.90 456 TRP B CA 1
ATOM 5653 C C . TRP B 1 492 ? 127.697 173.764 141.538 1.00 86.90 456 TRP B C 1
ATOM 5654 O O . TRP B 1 492 ? 128.897 173.461 141.453 1.00 86.90 456 TRP B O 1
ATOM 5665 N N . GLN B 1 493 ? 126.869 173.165 142.398 1.00 84.20 457 GLN B N 1
ATOM 5666 C CA . GLN B 1 493 ? 127.340 172.089 143.258 1.00 84.20 457 GLN B CA 1
ATOM 5667 C C . GLN B 1 493 ? 127.797 170.894 142.435 1.00 84.20 457 GLN B C 1
ATOM 5668 O O . GLN B 1 493 ? 128.776 170.232 142.790 1.00 84.20 457 GLN B O 1
ATOM 5674 N N . VAL B 1 494 ? 127.101 170.606 141.332 1.00 85.46 458 VAL B N 1
ATOM 5675 C CA . VAL B 1 494 ? 127.501 169.501 140.465 1.00 85.46 458 VAL B CA 1
ATOM 5676 C C . VAL B 1 494 ? 128.902 169.735 139.919 1.00 85.46 458 VAL B C 1
ATO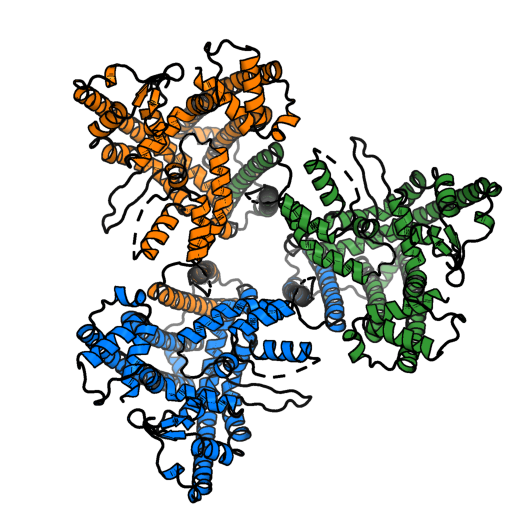M 5677 O O . VAL B 1 494 ? 129.759 168.846 139.963 1.00 85.46 458 VAL B O 1
ATOM 5681 N N . LEU B 1 495 ? 129.160 170.940 139.408 1.00 81.23 459 LEU B N 1
ATOM 5682 C CA . LEU B 1 495 ? 130.487 171.241 138.872 1.00 81.23 459 LEU B CA 1
ATOM 5683 C C . LEU B 1 495 ? 131.556 171.133 139.955 1.00 81.23 459 LEU B C 1
ATOM 5684 O O . LEU B 1 495 ? 132.624 170.533 139.745 1.00 81.23 459 LEU B O 1
ATOM 5689 N N . HIS B 1 496 ? 131.281 171.703 141.130 1.00 84.50 460 HIS B N 1
ATOM 5690 C CA . HIS B 1 496 ? 132.280 171.714 142.194 1.00 84.50 460 HIS B CA 1
ATOM 5691 C C . HIS B 1 496 ? 132.592 170.298 142.670 1.00 84.50 460 HIS B C 1
ATOM 5692 O O . HIS B 1 496 ? 133.762 169.930 142.844 1.00 84.50 460 HIS B O 1
ATOM 5699 N N . VAL B 1 497 ? 131.555 169.477 142.868 1.00 89.09 461 VAL B N 1
ATOM 5700 C CA . VAL B 1 497 ? 131.784 168.115 143.336 1.00 89.09 461 VAL B CA 1
ATOM 5701 C C . VAL B 1 497 ? 132.435 167.285 142.242 1.00 89.09 461 VAL B C 1
ATOM 5702 O O . VAL B 1 497 ? 133.212 166.374 142.534 1.00 89.09 461 VAL B O 1
ATOM 5706 N N . PHE B 1 498 ? 132.142 167.578 140.972 1.00 91.66 462 PHE B N 1
ATOM 5707 C CA . PHE B 1 498 ? 132.831 166.897 139.884 1.00 91.66 462 PHE B CA 1
ATOM 5708 C C . PHE B 1 498 ? 134.330 167.138 139.963 1.00 91.66 462 PHE B C 1
ATOM 5709 O O . PHE B 1 498 ? 135.126 166.192 139.915 1.00 91.66 462 PHE B O 1
ATOM 5717 N N . TYR B 1 499 ? 134.732 168.404 140.106 1.00 84.18 463 TYR B N 1
ATOM 5718 C CA . TYR B 1 499 ? 136.157 168.704 140.222 1.00 84.18 463 TYR B CA 1
ATOM 5719 C C . TYR B 1 499 ? 136.764 168.019 141.443 1.00 84.18 463 TYR B C 1
ATOM 5720 O O . TYR B 1 499 ? 137.815 167.368 141.349 1.00 84.18 463 TYR B O 1
ATOM 5729 N N . SER B 1 500 ? 136.093 168.128 142.594 1.00 90.93 464 SER B N 1
ATOM 5730 C CA . SER B 1 500 ? 136.642 167.568 143.827 1.00 90.93 464 SER B CA 1
ATOM 5731 C C . SER B 1 500 ? 136.788 166.053 143.742 1.00 90.93 464 SER B C 1
ATOM 5732 O O . SER B 1 500 ? 137.798 165.494 144.186 1.00 90.93 464 SER B O 1
ATOM 5735 N N . HIS B 1 501 ? 135.788 165.369 143.181 1.00 99.77 465 HIS B N 1
ATOM 5736 C CA . HIS B 1 501 ? 135.828 163.915 143.101 1.00 99.77 465 HIS B CA 1
ATOM 5737 C C . HIS B 1 501 ? 136.861 163.442 142.087 1.00 99.77 465 HIS B C 1
ATOM 5738 O O . HIS B 1 501 ? 137.624 162.509 142.363 1.00 99.77 465 HIS B O 1
ATOM 5745 N N . VAL B 1 502 ? 136.900 164.064 140.905 1.00 98.05 466 VAL B N 1
ATOM 5746 C CA . VAL B 1 502 ? 137.854 163.629 139.898 1.00 98.05 466 VAL B CA 1
ATOM 5747 C C . VAL B 1 502 ? 139.283 163.968 140.300 1.00 98.05 466 VAL B C 1
ATOM 5748 O O . VAL B 1 502 ? 140.228 163.374 139.768 1.00 98.05 466 VAL B O 1
ATOM 5752 N N . GLU B 1 503 ? 139.476 164.906 141.234 1.00 109.43 467 GLU B N 1
ATOM 5753 C CA . GLU B 1 503 ? 140.819 165.124 141.763 1.00 109.43 467 GLU B CA 1
ATOM 5754 C C . GLU B 1 503 ? 141.337 163.880 142.477 1.00 109.43 467 GLU B C 1
ATOM 5755 O O . GLU B 1 503 ? 142.500 163.495 142.306 1.00 109.43 467 GLU B O 1
ATOM 5761 N N . LEU B 1 504 ? 140.488 163.237 143.279 1.00 109.30 468 LEU B N 1
ATOM 5762 C CA . LEU B 1 504 ? 140.867 162.044 144.025 1.00 109.30 468 LEU B CA 1
ATOM 5763 C C . LEU B 1 504 ? 140.649 160.750 143.252 1.00 109.30 468 LEU B C 1
ATOM 5764 O O . LEU B 1 504 ? 141.109 159.696 143.704 1.00 109.30 468 LEU B O 1
ATOM 5769 N N . LEU B 1 505 ? 139.953 160.802 142.114 1.00 115.72 469 LEU B N 1
ATOM 5770 C CA . LEU B 1 505 ? 139.636 159.575 141.387 1.00 115.72 469 LEU B CA 1
ATOM 5771 C C . LEU B 1 505 ? 140.895 158.842 140.938 1.00 115.72 469 LEU B C 1
ATOM 5772 O O . LEU B 1 505 ? 140.972 157.612 141.039 1.00 115.72 469 LEU B O 1
ATOM 5777 N N . ARG B 1 506 ? 141.889 159.576 140.433 1.00 123.46 470 ARG B N 1
ATOM 5778 C CA . ARG B 1 506 ? 143.124 158.930 139.998 1.00 123.46 470 ARG B CA 1
ATOM 5779 C C . ARG B 1 506 ? 143.852 158.317 141.189 1.00 123.46 470 ARG B C 1
ATOM 5780 O O . ARG B 1 506 ? 144.413 157.220 141.088 1.00 123.46 470 ARG B O 1
ATOM 5788 N N . ARG B 1 507 ? 143.832 159.001 142.330 1.00 119.75 471 ARG B N 1
ATOM 5789 C CA . ARG B 1 507 ? 144.494 158.504 143.524 1.00 119.75 471 ARG B CA 1
ATOM 5790 C C . ARG B 1 507 ? 143.767 157.276 144.069 1.00 119.75 471 ARG B C 1
ATOM 5791 O O . ARG B 1 507 ? 142.626 156.976 143.704 1.00 119.75 471 ARG B O 1
ATOM 5799 N N . GLU B 1 508 ? 144.454 156.558 144.954 1.00 112.35 472 GLU B N 1
ATOM 5800 C CA . GLU B 1 508 ? 143.894 155.348 145.530 1.00 112.35 472 GLU B CA 1
ATOM 5801 C C . GLU B 1 508 ? 142.666 155.685 146.375 1.00 112.35 472 GLU B C 1
ATOM 5802 O O . GLU B 1 508 ? 142.589 156.761 146.974 1.00 112.35 472 GLU B O 1
ATOM 5808 N N . PRO B 1 509 ? 141.686 154.779 146.440 1.00 110.73 473 PRO B N 1
ATOM 5809 C CA . PRO B 1 509 ? 140.463 155.072 147.199 1.00 110.73 473 PRO B CA 1
ATOM 5810 C C . PRO B 1 509 ? 140.663 155.010 148.706 1.00 110.73 473 PRO B C 1
ATOM 5811 O O . PRO B 1 509 ? 139.690 155.073 149.464 1.00 110.73 473 PRO B O 1
ATOM 5815 N N . GLY B 1 510 ? 141.914 154.878 149.151 1.00 104.07 474 GLY B N 1
ATOM 5816 C CA . GLY B 1 510 ? 142.182 154.903 150.580 1.00 104.07 474 GLY B CA 1
ATOM 5817 C C . GLY B 1 510 ? 141.759 156.211 151.219 1.00 104.07 474 GLY B C 1
ATOM 5818 O O . GLY B 1 510 ? 141.116 156.225 152.271 1.00 104.07 474 GLY B O 1
ATOM 5819 N N . ALA B 1 511 ? 142.118 157.331 150.589 1.00 106.54 475 ALA B N 1
ATOM 5820 C CA . ALA B 1 511 ? 141.601 158.621 151.032 1.00 106.54 475 ALA B CA 1
ATOM 5821 C C . ALA B 1 511 ? 140.094 158.703 150.826 1.00 106.54 475 ALA B C 1
ATOM 5822 O O . ALA B 1 511 ? 139.374 159.250 151.669 1.00 106.54 475 ALA B O 1
ATOM 5824 N N . LEU B 1 512 ? 139.602 158.166 149.707 1.00 95.70 476 LEU B N 1
ATOM 5825 C CA . LEU B 1 512 ? 138.162 158.110 149.481 1.00 95.70 476 LEU B CA 1
ATOM 5826 C C . LEU B 1 512 ? 137.475 157.202 150.492 1.00 95.70 476 LEU B C 1
ATOM 5827 O O . LEU B 1 512 ? 136.316 157.439 150.850 1.00 95.70 476 LEU B O 1
ATOM 5832 N N . GLY B 1 513 ? 138.167 156.164 150.960 1.00 92.04 477 GLY B N 1
ATOM 5833 C CA . GLY B 1 513 ? 137.616 155.282 151.970 1.00 92.04 477 GLY B CA 1
ATOM 5834 C C . GLY B 1 513 ? 137.692 155.802 153.386 1.00 92.04 477 GLY B C 1
ATOM 5835 O O . GLY B 1 513 ? 137.107 155.194 154.287 1.00 92.04 477 GLY B O 1
ATOM 5836 N N . ALA B 1 514 ? 138.396 156.910 153.605 1.00 90.38 478 ALA B N 1
ATOM 5837 C CA . ALA B 1 514 ? 138.478 157.497 154.932 1.00 90.38 478 ALA B CA 1
ATOM 5838 C C . ALA B 1 514 ? 137.129 158.082 155.338 1.00 90.38 478 ALA B C 1
ATOM 5839 O O . ALA B 1 514 ? 136.253 158.331 154.506 1.00 90.38 478 ALA B O 1
ATOM 5841 N N . ARG B 1 515 ? 136.963 158.290 156.642 1.00 77.79 479 ARG B N 1
ATOM 5842 C CA . ARG B 1 515 ? 135.720 158.813 157.190 1.00 77.79 479 ARG B CA 1
ATOM 5843 C C . ARG B 1 515 ? 136.020 159.968 158.132 1.00 77.79 479 ARG B C 1
ATOM 5844 O O . ARG B 1 515 ? 136.789 159.812 159.086 1.00 77.79 479 ARG B O 1
ATOM 5852 N N . GLY B 1 516 ? 135.411 161.123 157.861 1.00 62.07 480 GLY B N 1
ATOM 5853 C CA . GLY B 1 516 ? 135.530 162.288 158.705 1.00 62.07 480 GLY B CA 1
ATOM 5854 C C . GLY B 1 516 ? 134.246 162.549 159.479 1.00 62.07 480 GLY B C 1
ATOM 5855 O O . GLY B 1 516 ? 133.277 161.795 159.413 1.00 62.07 480 GLY B O 1
ATOM 5856 N N . TRP B 1 517 ? 134.259 163.649 160.225 1.00 49.26 481 TRP B N 1
ATOM 5857 C CA . TRP B 1 517 ? 133.101 164.021 161.024 1.00 49.26 481 TRP B CA 1
ATOM 5858 C C . TRP B 1 517 ? 131.988 164.581 160.146 1.00 49.26 481 TRP B C 1
ATOM 5859 O O . TRP B 1 517 ? 132.199 164.943 158.986 1.00 49.26 481 TRP B O 1
ATOM 5870 N N . SER B 1 518 ? 130.789 164.645 160.717 1.00 44.43 482 SER B N 1
ATOM 5871 C CA . SER B 1 518 ? 129.617 165.191 160.052 1.00 44.43 482 SER B CA 1
ATOM 5872 C C . SER B 1 518 ? 129.012 166.308 160.892 1.00 44.43 482 SER B C 1
ATOM 5873 O O . SER B 1 518 ? 129.228 166.393 162.104 1.00 44.43 482 SER B O 1
ATOM 5876 N N . ARG B 1 519 ? 128.242 167.170 160.225 1.00 51.39 483 ARG B N 1
ATOM 5877 C CA . ARG B 1 519 ? 127.682 168.346 160.882 1.00 51.39 483 ARG B CA 1
ATOM 5878 C C . ARG B 1 519 ? 126.728 167.988 162.014 1.00 51.39 483 ARG B C 1
ATOM 5879 O O . ARG B 1 519 ? 126.614 168.756 162.976 1.00 51.39 483 ARG B O 1
ATOM 5887 N N . LEU B 1 520 ? 126.049 166.842 161.929 1.00 41.26 484 LEU B N 1
ATOM 5888 C CA . LEU B 1 520 ? 125.212 166.408 163.042 1.00 41.26 484 LEU B CA 1
ATOM 5889 C C . LEU B 1 520 ? 126.046 166.201 164.299 1.00 41.26 484 LEU B C 1
ATOM 5890 O O . LEU B 1 520 ? 125.622 166.564 165.404 1.00 41.26 484 LEU B O 1
ATOM 5895 N N . ALA B 1 521 ? 127.236 165.614 164.150 1.00 39.04 485 ALA B N 1
ATOM 5896 C CA . ALA B 1 521 ? 128.144 165.489 165.283 1.00 39.04 485 ALA B CA 1
ATOM 5897 C C . ALA B 1 521 ? 128.587 166.856 165.783 1.00 39.04 485 ALA B C 1
ATOM 5898 O O . ALA B 1 521 ? 128.656 167.090 166.994 1.00 39.04 485 ALA B O 1
ATOM 5900 N N . ARG B 1 522 ? 128.883 167.777 164.864 1.00 40.63 486 ARG B N 1
ATOM 5901 C CA . ARG B 1 522 ? 129.308 169.112 165.267 1.00 40.63 486 ARG B CA 1
ATOM 5902 C C . ARG B 1 522 ? 128.180 169.915 165.897 1.00 40.63 486 ARG B C 1
ATOM 5903 O O . ARG B 1 522 ? 128.438 170.975 166.476 1.00 40.63 486 ARG B O 1
ATOM 5911 N N . LEU B 1 523 ? 126.938 169.445 165.793 1.00 36.94 487 LEU B N 1
ATOM 5912 C CA . LEU B 1 523 ? 125.818 170.138 166.423 1.00 36.94 487 LEU B CA 1
ATOM 5913 C C . LEU B 1 523 ? 125.436 169.515 167.764 1.00 36.94 487 LEU B C 1
ATOM 5914 O O . LEU B 1 523 ? 125.236 170.231 168.750 1.00 36.94 487 LEU B O 1
ATOM 5919 N N . GLN B 1 524 ? 125.332 168.184 167.816 1.00 35.02 488 GLN B N 1
ATOM 5920 C CA . GLN B 1 524 ? 124.868 167.535 169.041 1.00 35.02 488 GLN B CA 1
ATOM 5921 C C . GLN B 1 524 ? 125.964 167.430 170.097 1.00 35.02 488 GLN B C 1
ATOM 5922 O O . GLN B 1 524 ? 125.664 167.150 171.264 1.00 35.02 488 GLN B O 1
ATOM 5928 N N . LEU B 1 525 ? 127.226 167.638 169.718 1.00 36.83 489 LEU B N 1
ATOM 5929 C CA . LEU B 1 525 ? 128.367 167.451 170.615 1.00 36.83 489 LEU B CA 1
ATOM 5930 C C . LEU B 1 525 ? 129.004 168.768 171.038 1.00 36.83 489 LEU B C 1
ATOM 5931 O O . LEU B 1 525 ? 130.189 168.807 171.379 1.00 36.83 489 LEU B O 1
ATOM 5936 N N . ARG B 1 526 ? 128.257 169.864 171.038 1.00 38.99 490 ARG B N 1
ATOM 5937 C CA . ARG B 1 526 ? 128.814 171.164 171.380 1.00 38.99 490 ARG B CA 1
ATOM 5938 C C . ARG B 1 526 ? 128.266 171.602 172.726 1.00 38.99 490 ARG B C 1
ATOM 5939 O O . ARG B 1 526 ? 127.065 171.857 172.858 1.00 38.99 490 ARG B O 1
ATOM 5947 N N . HIS B 1 527 ? 129.150 171.696 173.714 1.00 45.65 491 HIS B N 1
ATOM 5948 C CA . HIS B 1 527 ? 128.756 172.107 175.049 1.00 45.65 491 HIS B CA 1
ATOM 5949 C C . HIS B 1 527 ? 128.344 173.578 175.061 1.00 45.65 491 HIS B C 1
ATOM 5950 O O . HIS B 1 527 ? 128.659 174.350 174.151 1.00 45.65 491 HIS B O 1
ATOM 5957 N N . PHE B 1 528 ? 127.627 173.963 176.111 1.00 43.54 492 PHE B N 1
ATOM 5958 C CA . PHE B 1 528 ? 127.193 175.345 176.235 1.00 43.54 492 PHE B CA 1
ATOM 5959 C C . PHE B 1 528 ? 128.390 176.262 176.460 1.00 43.54 492 PHE B C 1
ATOM 5960 O O . PHE B 1 528 ? 129.303 175.951 177.229 1.00 43.54 492 PHE B O 1
ATOM 5968 N N . ASN B 1 529 ? 128.380 177.403 175.768 1.00 41.43 493 ASN B N 1
ATOM 5969 C CA . ASN B 1 529 ? 129.452 178.395 175.864 1.00 41.43 493 ASN B CA 1
ATOM 5970 C C . ASN B 1 529 ? 130.799 177.793 175.467 1.00 41.43 493 ASN B C 1
ATOM 5971 O O . ASN B 1 529 ? 131.767 177.816 176.229 1.00 41.43 493 ASN B O 1
ATOM 5976 N N . GLU B 1 530 ? 130.857 177.258 174.253 1.00 40.13 494 GLU B N 1
ATOM 5977 C CA . GLU B 1 530 ? 132.051 176.606 173.737 1.00 40.13 494 GLU B CA 1
ATOM 5978 C C . GLU B 1 530 ? 132.448 177.229 172.407 1.00 40.13 494 GLU B C 1
ATOM 5979 O O . GLU B 1 530 ? 131.621 177.337 171.497 1.00 40.13 494 GLU B O 1
ATOM 5985 N N . LEU B 1 531 ? 133.711 177.637 172.298 1.00 38.24 495 LEU B N 1
ATOM 5986 C CA . LEU B 1 531 ? 134.216 178.203 171.060 1.00 38.24 495 LEU B CA 1
ATOM 5987 C C . LEU B 1 531 ? 134.498 177.100 170.040 1.00 38.24 495 LEU B C 1
ATOM 5988 O O . LEU B 1 531 ? 134.686 175.938 170.404 1.00 38.24 495 LEU B O 1
ATOM 5993 N N . PRO B 1 532 ? 134.521 177.443 168.747 1.00 35.59 496 PRO B N 1
ATOM 5994 C CA . PRO B 1 532 ? 134.796 176.416 167.725 1.00 35.59 496 PRO B CA 1
ATOM 5995 C C . PRO B 1 532 ? 136.143 175.729 167.875 1.00 35.59 496 PRO B C 1
ATOM 5996 O O . PRO B 1 532 ? 136.255 174.533 167.576 1.00 35.59 496 PRO B O 1
ATOM 6000 N N . HIS B 1 533 ? 137.175 176.453 168.319 1.00 38.68 497 HIS B N 1
ATOM 6001 C CA . HIS B 1 533 ? 138.514 175.872 168.381 1.00 38.68 497 HIS B CA 1
ATOM 6002 C C . HIS B 1 533 ? 138.596 174.742 169.401 1.00 38.68 497 HIS B C 1
ATOM 6003 O O . HIS B 1 533 ? 139.241 173.720 169.139 1.00 38.68 497 HIS B O 1
ATOM 6010 N N . GLU B 1 534 ? 137.950 174.898 170.561 1.00 42.05 498 GLU B N 1
ATOM 6011 C CA . GLU B 1 534 ? 137.961 173.828 171.554 1.00 42.05 498 GLU B CA 1
ATOM 6012 C C . GLU B 1 534 ? 137.203 172.607 171.052 1.00 42.05 498 GLU B C 1
ATOM 6013 O O . GLU B 1 534 ? 137.618 171.468 171.291 1.00 42.05 498 GLU B O 1
ATOM 6019 N N . LEU B 1 535 ? 136.082 172.824 170.360 1.00 39.13 499 LEU B N 1
ATOM 6020 C CA . LEU B 1 535 ? 135.365 171.711 169.746 1.00 39.13 499 LEU B CA 1
ATOM 6021 C C . LEU B 1 535 ? 136.251 170.977 168.746 1.00 39.13 499 LEU B C 1
ATOM 6022 O O . LEU B 1 535 ? 136.286 169.737 168.717 1.00 39.13 499 LEU B O 1
ATOM 6027 N N . ARG B 1 536 ? 136.974 171.733 167.916 1.00 38.26 500 ARG B N 1
ATOM 6028 C CA . ARG B 1 536 ? 137.874 171.121 166.948 1.00 38.26 500 ARG B CA 1
ATOM 6029 C C . ARG B 1 536 ? 138.953 170.305 167.648 1.00 38.26 500 ARG B C 1
ATOM 6030 O O . ARG B 1 536 ? 139.280 169.196 167.214 1.00 38.26 500 ARG B O 1
ATOM 6038 N N . ALA B 1 537 ? 139.514 170.838 168.737 1.00 42.46 501 ALA B N 1
ATOM 6039 C CA . ALA B 1 537 ? 140.532 170.100 169.482 1.00 42.46 501 ALA B CA 1
ATOM 6040 C C . ALA B 1 537 ? 139.966 168.814 170.075 1.00 42.46 501 ALA B C 1
ATOM 6041 O O . ALA B 1 537 ? 140.622 167.764 170.036 1.00 42.46 501 ALA B O 1
ATOM 6043 N N . ARG B 1 538 ? 138.753 168.877 170.632 1.00 42.24 502 ARG B N 1
ATOM 6044 C CA . ARG B 1 538 ? 138.147 167.690 171.227 1.00 42.24 502 ARG B CA 1
ATOM 6045 C C . ARG B 1 538 ? 137.938 166.600 170.185 1.00 42.24 502 ARG B C 1
ATOM 6046 O O . ARG B 1 538 ? 138.283 165.433 170.412 1.00 42.24 502 ARG B O 1
ATOM 6054 N N . LEU B 1 539 ? 137.387 166.960 169.024 1.00 44.41 503 LEU B N 1
ATOM 6055 C CA . LEU B 1 539 ? 137.181 165.945 167.992 1.00 44.41 503 LEU B CA 1
ATOM 6056 C C . LEU B 1 539 ? 138.502 165.461 167.403 1.00 44.41 503 LEU B C 1
ATOM 6057 O O . LEU B 1 539 ? 138.635 164.281 167.052 1.00 44.41 503 LEU B O 1
ATOM 6062 N N . ALA B 1 540 ? 139.500 166.341 167.308 1.00 48.06 504 ALA B N 1
ATOM 6063 C CA . ALA B 1 540 ? 140.805 165.911 166.821 1.00 48.06 504 ALA B CA 1
ATOM 6064 C C . ALA B 1 540 ? 141.421 164.874 167.750 1.00 48.06 504 ALA B C 1
ATOM 6065 O O . ALA B 1 540 ? 142.009 163.889 167.290 1.00 48.06 504 ALA B O 1
ATOM 6067 N N . ARG B 1 541 ? 141.295 165.077 169.062 1.00 49.54 505 ARG B N 1
ATOM 6068 C CA . ARG B 1 541 ? 141.821 164.103 170.010 1.00 49.54 505 ARG B CA 1
ATOM 6069 C C . ARG B 1 541 ? 140.959 162.850 170.117 1.00 49.54 505 ARG B C 1
ATOM 6070 O O . ARG B 1 541 ? 141.473 161.797 170.506 1.00 49.54 505 ARG B O 1
ATOM 6078 N N . ALA B 1 542 ? 139.669 162.934 169.790 1.00 50.70 506 ALA B N 1
ATOM 6079 C CA . ALA B 1 542 ? 138.793 161.773 169.880 1.00 50.70 506 ALA B CA 1
ATOM 6080 C C . ALA B 1 542 ? 138.652 161.007 168.570 1.00 50.70 506 ALA B C 1
ATOM 6081 O O . ALA B 1 542 ? 137.940 159.997 168.540 1.00 50.70 506 ALA B O 1
ATOM 6083 N N . TYR B 1 543 ? 139.290 161.466 167.491 1.00 59.08 507 TYR B N 1
ATOM 6084 C CA . TYR B 1 543 ? 139.142 160.798 166.199 1.00 59.08 507 TYR B CA 1
ATOM 6085 C C . TYR B 1 543 ? 139.582 159.337 166.251 1.00 59.08 507 TYR B C 1
ATOM 6086 O O . TYR B 1 543 ? 138.831 158.440 165.851 1.00 59.08 507 TYR B O 1
ATOM 6095 N N . ARG B 1 544 ? 140.799 159.076 166.733 1.00 61.64 508 ARG B N 1
ATOM 6096 C CA . ARG B 1 544 ? 141.361 157.728 166.632 1.00 61.64 508 ARG B CA 1
ATOM 6097 C C . ARG B 1 544 ? 140.603 156.680 167.443 1.00 61.64 508 ARG B C 1
ATOM 6098 O O . ARG B 1 544 ? 140.243 155.634 166.870 1.00 61.64 508 ARG B O 1
ATOM 6106 N N . PRO B 1 545 ? 140.344 156.862 168.746 1.00 62.67 509 PRO B N 1
ATOM 6107 C CA . PRO B 1 545 ? 139.637 155.805 169.490 1.00 62.67 509 PRO B CA 1
ATOM 6108 C C . PRO B 1 545 ? 138.250 155.514 168.953 1.00 62.67 509 PRO B C 1
ATOM 6109 O O . PRO B 1 545 ? 137.811 154.358 168.994 1.00 62.67 509 PRO B O 1
ATOM 6113 N N . ALA B 1 546 ? 137.545 156.527 168.448 1.00 62.15 510 ALA B N 1
ATOM 6114 C CA . ALA B 1 546 ? 136.237 156.288 167.849 1.00 62.15 510 ALA B CA 1
ATOM 6115 C C . ALA B 1 546 ? 136.355 155.375 166.636 1.00 62.15 510 ALA B C 1
ATOM 6116 O O . ALA B 1 546 ? 135.566 154.439 166.470 1.00 62.15 510 ALA B O 1
ATOM 6118 N N . ALA B 1 547 ? 137.349 155.626 165.781 1.00 63.20 511 ALA B N 1
ATOM 6119 C CA . ALA B 1 547 ? 137.557 154.769 164.619 1.00 63.20 511 ALA B CA 1
ATOM 6120 C C . ALA B 1 547 ? 137.911 153.348 165.038 1.00 63.20 511 ALA B C 1
ATOM 6121 O O . ALA B 1 547 ? 137.413 152.376 164.452 1.00 63.20 511 ALA B O 1
ATOM 6123 N N . ALA B 1 548 ? 138.776 153.206 166.047 1.00 65.37 512 ALA B N 1
ATOM 6124 C CA . ALA B 1 548 ? 139.155 151.875 166.513 1.00 65.37 512 ALA B CA 1
ATOM 6125 C C . ALA B 1 548 ? 137.945 151.113 167.042 1.00 65.37 512 ALA B C 1
ATOM 6126 O O . ALA B 1 548 ? 137.745 149.936 166.717 1.00 65.37 512 ALA B O 1
ATOM 6128 N N . PHE B 1 549 ? 137.121 151.775 167.859 1.00 63.25 513 PHE B N 1
ATOM 6129 C CA . PHE B 1 549 ? 135.909 151.140 168.365 1.00 63.25 513 PHE B CA 1
ATOM 6130 C C . PHE B 1 549 ? 134.941 150.812 167.237 1.00 63.25 513 PHE B C 1
ATOM 6131 O O . PHE B 1 549 ? 134.203 149.825 167.319 1.00 63.25 513 PHE B O 1
ATOM 6139 N N . LEU B 1 550 ? 134.923 151.631 166.185 1.00 66.43 514 LEU B N 1
ATOM 6140 C CA . LEU B 1 550 ? 134.058 151.351 165.045 1.00 66.43 514 LEU B CA 1
ATOM 6141 C C . LEU B 1 550 ? 134.495 150.085 164.320 1.00 66.43 514 LEU B C 1
ATOM 6142 O O . LEU B 1 550 ? 133.659 149.253 163.949 1.00 66.43 514 LEU B O 1
ATOM 6147 N N . ARG B 1 551 ? 135.800 149.920 164.102 1.00 71.94 515 ARG B N 1
ATOM 6148 C CA . ARG B 1 551 ? 136.260 148.784 163.308 1.00 71.94 515 ARG B CA 1
ATOM 6149 C C . ARG B 1 551 ? 136.563 147.541 164.137 1.00 71.94 515 ARG B C 1
ATOM 6150 O O . ARG B 1 551 ? 136.879 146.497 163.557 1.00 71.94 515 ARG B O 1
ATOM 6158 N N . THR B 1 552 ? 136.477 147.617 165.467 1.00 70.32 516 THR B N 1
ATOM 6159 C CA . THR B 1 552 ? 136.806 146.451 166.283 1.00 70.32 516 THR B CA 1
ATOM 6160 C C . THR B 1 552 ? 135.577 145.588 166.549 1.00 70.32 516 THR B C 1
ATOM 6161 O O . THR B 1 552 ? 135.634 144.359 166.432 1.00 70.32 516 THR B O 1
ATOM 6165 N N . ALA B 1 553 ? 134.455 146.210 166.903 1.00 66.22 517 ALA B N 1
ATOM 6166 C CA . ALA B 1 553 ? 133.258 145.496 167.337 1.00 66.22 517 ALA B CA 1
ATOM 6167 C C . ALA B 1 553 ? 132.138 145.568 166.303 1.00 66.22 517 ALA B C 1
ATOM 6168 O O . ALA B 1 553 ? 130.966 145.727 166.647 1.00 66.22 517 ALA B O 1
ATOM 6170 N N . ALA B 1 554 ? 132.488 145.456 165.025 1.00 69.35 518 ALA B N 1
ATOM 6171 C CA . ALA B 1 554 ? 131.474 145.435 163.982 1.00 69.35 518 ALA B CA 1
ATOM 6172 C C . ALA B 1 554 ? 130.623 144.172 164.102 1.00 69.35 518 ALA B C 1
ATOM 6173 O O . ALA B 1 554 ? 131.152 143.090 164.375 1.00 69.35 518 ALA B O 1
ATOM 6175 N N . PRO B 1 555 ? 129.309 144.277 163.920 1.00 72.02 519 PRO B N 1
ATOM 6176 C CA . PRO B 1 555 ? 128.443 143.095 164.022 1.00 72.02 519 PRO B CA 1
ATOM 6177 C C . PRO B 1 555 ? 128.769 142.080 162.941 1.00 72.02 519 PRO B C 1
ATOM 6178 O O . PRO B 1 555 ? 129.076 142.452 161.799 1.00 72.02 519 PRO B O 1
ATOM 6182 N N . PRO B 1 556 ? 128.714 140.789 163.262 1.00 72.88 520 PRO B N 1
ATOM 6183 C CA . PRO B 1 556 ? 129.005 139.767 162.252 1.00 72.88 520 PRO B CA 1
ATOM 6184 C C . PRO B 1 556 ? 127.892 139.655 161.223 1.00 72.88 520 PRO B C 1
ATOM 6185 O O . PRO B 1 556 ? 126.735 139.997 161.480 1.00 72.88 520 PRO B O 1
ATOM 6189 N N . ALA B 1 557 ? 128.259 139.165 160.040 1.00 76.40 521 ALA B N 1
ATOM 6190 C CA . ALA B 1 557 ? 127.302 138.946 158.962 1.00 76.40 521 ALA B CA 1
ATOM 6191 C C . ALA B 1 557 ? 127.750 137.769 158.104 1.00 76.40 521 ALA B C 1
ATOM 6192 O O . ALA B 1 557 ? 128.652 137.915 157.271 1.00 76.40 521 ALA B O 1
ATOM 6194 N N . PRO B 1 558 ? 127.143 136.592 158.272 1.00 74.32 522 PRO B N 1
ATOM 6195 C CA . PRO B 1 558 ? 127.639 135.412 157.542 1.00 74.32 522 PRO B CA 1
ATOM 6196 C C . PRO B 1 558 ? 127.291 135.424 156.064 1.00 74.32 522 PRO B C 1
ATOM 6197 O O . PRO B 1 558 ? 128.137 135.070 155.229 1.00 74.32 522 PRO B O 1
ATOM 6201 N N . LEU B 1 559 ? 126.060 135.811 155.720 1.00 75.92 523 LEU B N 1
ATOM 6202 C CA . LEU B 1 559 ? 125.620 135.750 154.330 1.00 75.92 523 LEU B CA 1
ATOM 6203 C C . LEU B 1 559 ? 126.457 136.665 153.448 1.00 75.92 523 LEU B C 1
ATOM 6204 O O . LEU B 1 559 ? 126.826 136.295 152.325 1.00 75.92 523 LEU B O 1
ATOM 6209 N N . ARG B 1 560 ? 126.763 137.866 153.941 1.00 80.49 524 ARG B N 1
ATOM 6210 C CA . ARG B 1 560 ? 127.595 138.788 153.179 1.00 80.49 524 ARG B CA 1
ATOM 6211 C C . ARG B 1 560 ? 128.977 138.201 152.929 1.00 80.49 524 ARG B C 1
ATOM 6212 O O . ARG B 1 560 ? 129.508 138.300 151.818 1.00 80.49 524 ARG B O 1
ATOM 6220 N N . THR B 1 561 ? 129.572 137.576 153.948 1.00 83.00 525 THR B N 1
ATOM 6221 C CA . THR B 1 561 ? 130.888 136.969 153.775 1.00 83.00 525 THR B CA 1
ATOM 6222 C C . THR B 1 561 ? 130.851 135.835 152.758 1.00 83.00 525 THR B C 1
ATOM 6223 O O . THR B 1 561 ? 131.745 135.729 151.910 1.00 83.00 525 THR B O 1
ATOM 6227 N N . LEU B 1 562 ? 129.830 134.977 152.825 1.00 83.46 526 LEU B N 1
ATOM 6228 C CA . LEU B 1 562 ? 129.741 133.868 151.877 1.00 83.46 526 LEU B CA 1
ATOM 6229 C C . LEU B 1 562 ? 129.581 134.378 150.448 1.00 83.46 526 LEU B C 1
ATOM 6230 O O . LEU B 1 562 ? 130.255 133.904 149.521 1.00 83.46 526 LEU B O 1
ATOM 6235 N N . LEU B 1 563 ? 128.693 135.357 150.255 1.00 91.54 527 LEU B N 1
ATOM 6236 C CA . LEU B 1 563 ? 128.495 135.915 148.923 1.00 91.54 527 LEU B CA 1
ATOM 6237 C C . LEU B 1 563 ? 129.767 136.580 148.414 1.00 91.54 527 LEU B C 1
ATOM 6238 O O . LEU B 1 563 ? 130.133 136.425 147.242 1.00 91.54 527 LEU B O 1
ATOM 6243 N N . ALA B 1 564 ? 130.463 137.316 149.285 1.00 90.10 528 ALA B N 1
ATOM 6244 C CA . ALA B 1 564 ? 131.710 137.952 148.881 1.00 90.10 528 ALA B CA 1
ATOM 6245 C C . ALA B 1 564 ? 132.744 136.914 148.474 1.00 90.10 528 ALA B C 1
ATOM 6246 O O . ALA B 1 564 ? 133.459 137.099 147.485 1.00 90.10 528 ALA B O 1
ATOM 6248 N N . ARG B 1 565 ? 132.831 135.812 149.223 1.00 91.06 529 ARG B N 1
ATOM 6249 C CA . ARG B 1 565 ? 133.777 134.754 148.882 1.00 91.06 529 ARG B CA 1
ATOM 6250 C C . ARG B 1 565 ? 133.473 134.165 147.510 1.00 91.06 529 ARG B C 1
ATOM 6251 O O . ARG B 1 565 ? 134.381 133.972 146.690 1.00 91.06 529 ARG B O 1
ATOM 6259 N N . GLN B 1 566 ? 132.200 133.880 147.235 1.00 86.82 530 GLN B N 1
ATOM 6260 C CA . GLN B 1 566 ? 131.867 133.271 145.950 1.00 86.82 530 GLN B CA 1
ATOM 6261 C C . GLN B 1 566 ? 132.129 134.234 144.794 1.00 86.82 530 GLN B C 1
ATOM 6262 O O . GLN B 1 566 ? 132.692 133.845 143.760 1.00 86.82 530 GLN B O 1
ATOM 6268 N N . LEU B 1 567 ? 131.744 135.504 144.959 1.00 90.52 531 LEU B N 1
ATOM 6269 C CA . LEU B 1 567 ? 132.011 136.487 143.912 1.00 90.52 531 LEU B CA 1
ATOM 6270 C C . LEU B 1 567 ? 133.505 136.678 143.684 1.00 90.52 531 LEU B C 1
ATOM 6271 O O . LEU B 1 567 ? 133.952 136.772 142.533 1.00 90.52 531 LEU B O 1
ATOM 6276 N N . VAL B 1 568 ? 134.300 136.739 144.757 1.00 92.19 532 VAL B N 1
ATOM 6277 C CA . VAL B 1 568 ? 135.727 136.969 144.567 1.00 92.19 532 VAL B CA 1
ATOM 6278 C C . VAL B 1 568 ? 136.369 135.763 143.897 1.00 92.19 532 VAL B C 1
ATOM 6279 O O . VAL B 1 568 ? 137.255 135.915 143.050 1.00 92.19 532 VAL B O 1
ATOM 6283 N N . PHE B 1 569 ? 135.919 134.547 144.230 1.00 96.26 533 PHE B N 1
ATOM 6284 C CA . PHE B 1 569 ? 136.485 133.394 143.541 1.00 96.26 533 PHE B CA 1
ATOM 6285 C C . PHE B 1 569 ? 136.127 133.395 142.061 1.00 96.26 533 PHE B C 1
ATOM 6286 O O . PHE B 1 569 ? 136.972 133.075 141.218 1.00 96.26 533 PHE B O 1
ATOM 6294 N N . PHE B 1 570 ? 134.866 133.683 141.725 1.00 91.78 534 PHE B N 1
ATOM 6295 C CA . PHE B 1 570 ? 134.486 133.670 140.315 1.00 91.78 534 PHE B CA 1
ATOM 6296 C C . PHE B 1 570 ? 135.240 134.743 139.538 1.00 91.78 534 PHE B C 1
ATOM 6297 O O . PHE B 1 570 ? 135.704 134.501 138.413 1.00 91.78 534 PHE B O 1
ATOM 6305 N N . ALA B 1 571 ? 135.394 135.929 140.134 1.00 101.28 535 ALA B N 1
ATOM 6306 C CA . ALA B 1 571 ? 136.197 136.970 139.506 1.00 101.28 535 ALA B CA 1
ATOM 6307 C C . ALA B 1 571 ? 137.637 136.512 139.321 1.00 101.28 535 ALA B C 1
ATOM 6308 O O . ALA B 1 571 ? 138.241 136.752 138.271 1.00 101.28 535 ALA B O 1
ATOM 6310 N N . GLY B 1 572 ? 138.199 135.842 140.329 1.00 103.12 536 GLY B N 1
ATOM 6311 C CA . GLY B 1 572 ? 139.563 135.357 140.212 1.00 103.12 536 GLY B CA 1
ATOM 6312 C C . GLY B 1 572 ? 139.731 134.315 139.125 1.00 103.12 536 GLY B C 1
ATOM 6313 O O . GLY B 1 572 ? 140.730 134.316 138.407 1.00 103.12 536 GLY B O 1
ATOM 6314 N N . ALA B 1 573 ? 138.764 133.407 138.995 1.00 103.52 537 ALA B N 1
ATOM 6315 C CA . ALA B 1 573 ? 138.838 132.392 137.946 1.00 103.52 537 ALA B CA 1
ATOM 6316 C C . ALA B 1 573 ? 138.746 133.022 136.562 1.00 103.52 537 ALA B C 1
ATOM 6317 O O . ALA B 1 573 ? 139.507 132.659 135.648 1.00 103.52 537 ALA B O 1
ATOM 6319 N N . LEU B 1 574 ? 137.818 133.965 136.385 1.00 107.66 538 LEU B N 1
ATOM 6320 C CA . LEU B 1 574 ? 137.722 134.653 135.104 1.00 107.66 538 LEU B CA 1
ATOM 6321 C C . LEU B 1 574 ? 139.006 135.412 134.797 1.00 107.66 538 LEU B C 1
ATOM 6322 O O . LEU B 1 574 ? 139.489 135.396 133.658 1.00 107.66 538 LEU B O 1
ATOM 6327 N N . PHE B 1 575 ? 139.581 136.071 135.807 1.00 111.42 539 PHE B N 1
ATOM 6328 C CA . PHE B 1 575 ? 140.838 136.785 135.615 1.00 111.42 539 PHE B CA 1
ATOM 6329 C C . PHE B 1 575 ? 141.958 135.816 135.261 1.00 111.42 539 PHE B C 1
ATOM 6330 O O . PHE B 1 575 ? 142.819 136.126 134.433 1.00 111.42 539 PHE B O 1
ATOM 6338 N N . ALA B 1 576 ? 141.957 134.635 135.878 1.00 107.38 540 ALA B N 1
ATOM 6339 C CA . ALA B 1 576 ? 142.952 133.620 135.559 1.00 107.38 540 ALA B CA 1
ATOM 6340 C C . ALA B 1 576 ? 142.898 133.250 134.088 1.00 107.38 540 ALA B C 1
ATOM 6341 O O . ALA B 1 576 ? 143.911 133.309 133.378 1.00 107.38 540 ALA B O 1
ATOM 6343 N N . ALA B 1 577 ? 141.709 132.882 133.609 1.00 111.35 541 ALA B N 1
ATOM 6344 C CA . ALA B 1 577 ? 141.578 132.493 132.208 1.00 111.35 541 ALA B CA 1
ATOM 6345 C C . ALA B 1 577 ? 141.950 133.645 131.286 1.00 111.35 541 ALA B C 1
ATOM 6346 O O . ALA B 1 577 ? 142.676 133.459 130.299 1.00 111.35 541 ALA B O 1
ATOM 6348 N N . LEU B 1 578 ? 141.486 134.852 131.613 1.00 116.00 542 LEU B N 1
ATOM 6349 C CA . LEU B 1 578 ? 141.687 135.995 130.734 1.00 116.00 542 LEU B CA 1
ATOM 6350 C C . LEU B 1 578 ? 143.165 136.363 130.647 1.00 116.00 542 LEU B C 1
ATOM 6351 O O . LEU B 1 578 ? 143.691 136.609 129.557 1.00 116.00 542 LEU B O 1
ATOM 6356 N N . LEU B 1 579 ? 143.857 136.386 131.790 1.00 110.77 543 LEU B N 1
ATOM 6357 C CA . LEU B 1 579 ? 145.278 136.717 131.801 1.00 110.77 543 LEU B CA 1
ATOM 6358 C C . LEU B 1 579 ? 146.111 135.632 131.133 1.00 110.77 543 LEU B C 1
ATOM 6359 O O . LEU B 1 579 ? 147.080 135.937 130.429 1.00 110.77 543 LEU B O 1
ATOM 6364 N N . VAL B 1 580 ? 145.763 134.359 131.345 1.00 112.24 544 VAL B N 1
ATOM 6365 C CA . VAL B 1 580 ? 146.497 133.285 130.682 1.00 112.24 544 VAL B CA 1
ATOM 6366 C C . VAL B 1 580 ? 146.350 133.404 129.172 1.00 112.24 544 VAL B C 1
ATOM 6367 O O . VAL B 1 580 ? 147.312 133.201 128.420 1.00 112.24 544 VAL B O 1
ATOM 6371 N N . LEU B 1 581 ? 145.148 133.749 128.703 1.00 115.73 545 LEU B N 1
ATOM 6372 C CA . LEU B 1 581 ? 144.969 134.021 127.280 1.00 115.73 545 LEU B CA 1
ATOM 6373 C C . LEU B 1 581 ? 145.791 135.227 126.836 1.00 115.73 545 LEU B C 1
ATOM 6374 O O . LEU B 1 581 ? 146.379 135.219 125.748 1.00 115.73 545 LEU B O 1
ATOM 6379 N N . THR B 1 582 ? 145.843 136.272 127.666 1.00 116.41 546 THR B N 1
ATOM 6380 C CA . THR B 1 582 ? 146.466 137.527 127.255 1.00 116.41 546 THR B CA 1
ATOM 6381 C C . THR B 1 582 ? 147.982 137.403 127.141 1.00 116.41 546 THR B C 1
ATOM 6382 O O . THR B 1 582 ? 148.583 137.954 126.210 1.00 116.41 546 THR B O 1
ATOM 6386 N N . VAL B 1 583 ? 148.618 136.690 128.075 1.00 111.47 547 VAL B N 1
ATOM 6387 C CA . VAL B 1 583 ? 150.080 136.655 128.114 1.00 111.47 547 VAL B CA 1
ATOM 6388 C C . VAL B 1 583 ? 150.642 136.072 126.824 1.00 111.47 547 VAL B C 1
ATOM 6389 O O . VAL B 1 583 ? 151.594 136.611 126.246 1.00 111.47 547 VAL B O 1
ATOM 6393 N N . TYR B 1 584 ? 150.067 134.974 126.349 1.00 117.94 548 TYR B N 1
ATOM 6394 C CA . TYR B 1 584 ? 150.503 134.387 125.089 1.00 117.94 548 TYR B CA 1
ATOM 6395 C C . TYR B 1 584 ? 149.310 133.891 124.282 1.00 117.94 548 TYR B C 1
ATOM 6396 O O . TYR B 1 584 ? 148.746 134.629 123.476 1.00 117.94 548 TYR B O 1
ATOM 6405 N N . VAL B 1 588 ? 149.491 138.048 121.828 1.00 140.68 552 VAL B N 1
ATOM 6406 C CA . VAL B 1 588 ? 149.300 139.071 120.808 1.00 140.68 552 VAL B CA 1
ATOM 6407 C C . VAL B 1 588 ? 148.596 140.282 121.409 1.00 140.68 552 VAL B C 1
ATOM 6408 O O . VAL B 1 588 ? 147.672 140.142 122.209 1.00 140.68 552 VAL B O 1
ATOM 6412 N N . LEU B 1 589 ? 149.041 141.473 121.017 1.00 149.95 553 LEU B N 1
ATOM 6413 C CA . LEU B 1 589 ? 148.485 142.721 121.522 1.00 149.95 553 LEU B CA 1
ATOM 6414 C C . LEU B 1 589 ? 147.344 143.255 120.666 1.00 149.95 553 LEU B C 1
ATOM 6415 O O . LEU B 1 589 ? 146.823 144.336 120.960 1.00 149.95 553 LEU B O 1
ATOM 6420 N N . ALA B 1 590 ? 146.942 142.531 119.621 1.00 152.61 554 ALA B N 1
ATOM 6421 C CA . ALA B 1 590 ? 145.908 142.982 118.698 1.00 152.61 554 ALA B CA 1
ATOM 6422 C C . ALA B 1 590 ? 144.572 142.283 118.941 1.00 152.61 554 ALA B C 1
ATOM 6423 O O . ALA B 1 590 ? 143.773 142.122 118.016 1.00 152.61 554 ALA B O 1
ATOM 6425 N N . VAL B 1 591 ? 144.319 141.858 120.181 1.00 144.43 555 VAL B N 1
ATOM 6426 C CA . VAL B 1 591 ? 143.063 141.179 120.486 1.00 144.43 555 VAL B CA 1
ATOM 6427 C C . VAL B 1 591 ? 141.888 142.143 120.370 1.00 144.43 555 VAL B C 1
ATOM 6428 O O . VAL B 1 591 ? 140.850 141.810 119.786 1.00 144.43 555 VAL B O 1
ATOM 6432 N N . GLU B 1 592 ? 142.023 143.340 120.942 1.00 146.68 556 GLU B N 1
ATOM 6433 C CA . GLU B 1 592 ? 141.083 144.455 120.848 1.00 146.68 556 GLU B CA 1
ATOM 6434 C C . GLU B 1 592 ? 139.756 144.196 121.557 1.00 146.68 556 GLU B C 1
ATOM 6435 O O . GLU B 1 592 ? 138.879 145.068 121.526 1.00 146.68 556 GLU B O 1
ATOM 6441 N N . HIS B 1 593 ? 139.570 143.040 122.193 1.00 137.03 557 HIS B N 1
ATOM 6442 C CA . HIS B 1 593 ? 138.324 142.772 122.903 1.00 137.03 557 HIS B CA 1
ATOM 6443 C C . HIS B 1 593 ? 138.589 142.296 124.326 1.00 137.03 557 HIS B C 1
ATOM 6444 O O . HIS B 1 593 ? 137.803 142.573 125.238 1.00 137.03 557 HIS B O 1
ATOM 6451 N N . VAL B 1 594 ? 139.694 141.573 124.519 1.00 135.04 558 VAL B N 1
ATOM 6452 C CA . VAL B 1 594 ? 140.089 141.141 125.858 1.00 135.04 558 VAL B CA 1
ATOM 6453 C C . VAL B 1 594 ? 140.381 142.339 126.751 1.00 135.04 558 VAL B C 1
ATOM 6454 O O . VAL B 1 594 ? 139.939 142.394 127.908 1.00 135.04 558 VAL B O 1
ATOM 6458 N N . LEU B 1 595 ? 141.126 143.316 126.231 1.00 131.85 559 LEU B N 1
ATOM 6459 C CA . LEU B 1 595 ? 141.505 144.471 127.038 1.00 131.85 559 LEU B CA 1
ATOM 6460 C C . LEU B 1 595 ? 140.287 145.277 127.469 1.00 131.85 559 LEU B C 1
ATOM 6461 O O . LEU B 1 595 ? 140.353 146.022 128.453 1.00 131.85 559 LEU B O 1
ATOM 6466 N N . THR B 1 596 ? 139.172 145.145 126.747 1.00 131.63 560 THR B N 1
ATOM 6467 C CA . THR B 1 596 ? 137.944 145.822 127.148 1.00 131.63 560 THR B CA 1
ATOM 6468 C C . THR B 1 596 ? 137.420 145.271 128.469 1.00 131.63 560 THR B C 1
ATOM 6469 O O . THR B 1 596 ? 137.105 146.030 129.393 1.00 131.63 560 THR B O 1
ATOM 6473 N N . ALA B 1 597 ? 137.323 143.945 128.579 1.00 125.20 561 ALA B N 1
ATOM 6474 C CA . ALA B 1 597 ? 136.802 143.325 129.791 1.00 125.20 561 ALA B CA 1
ATOM 6475 C C . ALA B 1 597 ? 137.848 143.200 130.889 1.00 125.20 561 ALA B C 1
ATOM 6476 O O . ALA B 1 597 ? 137.483 142.947 132.044 1.00 125.20 561 ALA B O 1
ATOM 6478 N N . MET B 1 598 ? 139.132 143.359 130.555 1.00 127.92 562 MET B N 1
ATOM 6479 C CA . MET B 1 598 ? 140.183 143.244 131.562 1.00 127.92 562 MET B CA 1
ATOM 6480 C C . MET B 1 598 ? 139.983 144.252 132.687 1.00 127.92 562 MET B C 1
ATOM 6481 O O . MET B 1 598 ? 140.046 143.900 133.871 1.00 127.92 562 MET B O 1
ATOM 6486 N N . THR B 1 599 ? 139.738 145.515 132.331 1.00 131.43 563 THR B N 1
ATOM 6487 C CA . THR B 1 599 ? 139.595 146.561 133.339 1.00 131.43 563 THR B CA 1
ATOM 6488 C C . THR B 1 599 ? 138.376 146.319 134.220 1.00 131.43 563 THR B C 1
ATOM 6489 O O . THR B 1 599 ? 138.441 146.472 135.444 1.00 131.43 563 THR B O 1
ATOM 6493 N N . ALA B 1 600 ? 137.249 145.944 133.610 1.00 126.87 564 ALA B N 1
ATOM 6494 C CA . ALA B 1 600 ? 136.037 145.701 134.386 1.00 126.87 564 ALA B CA 1
ATOM 6495 C C . ALA B 1 600 ? 136.216 144.526 135.338 1.00 126.87 564 ALA B C 1
ATOM 6496 O O . ALA B 1 600 ? 135.818 144.596 136.509 1.00 126.87 564 ALA B O 1
ATOM 6498 N N . LEU B 1 601 ? 136.816 143.437 134.855 1.00 120.43 565 LEU B N 1
ATOM 6499 C CA . LEU B 1 601 ? 137.034 142.277 135.710 1.00 120.43 565 LEU B CA 1
ATOM 6500 C C . LEU B 1 601 ? 137.999 142.604 136.842 1.00 120.43 565 LEU B C 1
ATOM 6501 O O . LEU B 1 601 ? 137.803 142.164 137.983 1.00 120.43 565 LEU B O 1
ATOM 6506 N N . GLY B 1 602 ? 139.042 143.386 136.552 1.00 121.46 566 GLY B N 1
ATOM 6507 C CA . GLY B 1 602 ? 139.943 143.818 137.606 1.00 121.46 566 GLY B CA 1
ATOM 6508 C C . GLY B 1 602 ? 139.254 144.689 138.638 1.00 121.46 566 GLY B C 1
ATOM 6509 O O . GLY B 1 602 ? 139.523 144.578 139.834 1.00 121.46 566 GLY B O 1
ATOM 6510 N N . VAL B 1 603 ? 138.360 145.572 138.188 1.00 125.47 567 VAL B N 1
ATOM 6511 C CA . VAL B 1 603 ? 137.611 146.415 139.116 1.00 125.47 567 VAL B CA 1
ATOM 6512 C C . VAL B 1 603 ? 136.737 145.558 140.022 1.00 125.47 567 VAL B C 1
ATOM 6513 O O . VAL B 1 603 ? 136.651 145.793 141.236 1.00 125.47 567 VAL B O 1
ATOM 6517 N N . THR B 1 604 ? 136.073 144.553 139.446 1.00 124.95 568 THR B N 1
ATOM 6518 C CA . THR B 1 604 ? 135.275 143.639 140.259 1.00 124.95 568 THR B CA 1
ATOM 6519 C C . THR B 1 604 ? 136.142 142.904 141.274 1.00 124.95 568 THR B C 1
ATOM 6520 O O . THR B 1 604 ? 135.758 142.755 142.440 1.00 124.95 568 THR B O 1
ATOM 6524 N N . ALA B 1 605 ? 137.322 142.445 140.852 1.00 120.15 569 ALA B N 1
ATOM 6525 C CA . ALA B 1 605 ? 138.216 141.756 141.778 1.00 120.15 569 ALA B CA 1
ATOM 6526 C C . ALA B 1 605 ? 138.656 142.676 142.912 1.00 120.15 569 ALA B C 1
ATOM 6527 O O . ALA B 1 605 ? 138.694 142.264 144.079 1.00 120.15 569 ALA B O 1
ATOM 6529 N N . THR B 1 606 ? 138.991 143.927 142.588 1.00 121.11 570 THR B N 1
ATOM 6530 C CA . THR B 1 606 ? 139.458 144.861 143.607 1.00 121.11 570 THR B CA 1
ATOM 6531 C C . THR B 1 606 ? 138.352 145.251 144.579 1.00 121.11 570 THR B C 1
ATOM 6532 O O . THR B 1 606 ? 138.622 145.443 145.770 1.00 121.11 570 THR B O 1
ATOM 6536 N N . VAL B 1 607 ? 137.115 145.402 144.105 1.00 121.87 571 VAL B N 1
ATOM 6537 C CA . VAL B 1 607 ? 136.036 145.698 145.043 1.00 121.87 571 VAL B CA 1
ATOM 6538 C C . VAL B 1 607 ? 135.730 144.475 145.904 1.00 121.87 571 VAL B C 1
ATOM 6539 O O . VAL B 1 607 ? 135.455 144.598 147.105 1.00 121.87 571 VAL B O 1
ATOM 6543 N N . ALA B 1 608 ? 135.801 143.275 145.317 1.00 113.28 572 ALA B N 1
ATOM 6544 C CA . ALA B 1 608 ? 135.525 142.063 146.081 1.00 113.28 572 ALA B CA 1
ATOM 6545 C C . ALA B 1 608 ? 136.564 141.836 147.172 1.00 113.28 572 ALA B C 1
ATOM 6546 O O . ALA B 1 608 ? 136.214 141.460 148.297 1.00 113.28 572 ALA B O 1
ATOM 6548 N N . ARG B 1 609 ? 137.845 142.052 146.861 1.00 124.13 573 ARG B N 1
ATOM 6549 C CA . ARG B 1 609 ? 138.893 141.780 147.842 1.00 124.13 573 ARG B CA 1
ATOM 6550 C C . ARG B 1 609 ? 138.777 142.701 149.051 1.00 124.13 573 ARG B C 1
ATOM 6551 O O . ARG B 1 609 ? 138.999 142.272 150.189 1.00 124.13 573 ARG B O 1
ATOM 6559 N N . SER B 1 610 ? 138.438 143.971 148.827 1.00 117.38 574 SER B N 1
ATOM 6560 C CA . SER B 1 610 ? 138.287 144.909 149.931 1.00 117.38 574 SER B CA 1
ATOM 6561 C C . SER B 1 610 ? 136.937 144.785 150.622 1.00 117.38 574 SER B C 1
ATOM 6562 O O . SER B 1 610 ? 136.799 145.236 151.765 1.00 117.38 574 SER B O 1
ATOM 6565 N N . PHE B 1 611 ? 135.944 144.185 149.964 1.00 103.36 575 PHE B N 1
ATOM 6566 C CA . PHE B 1 611 ? 134.629 144.052 150.578 1.00 103.36 575 PHE B CA 1
ATOM 6567 C C . PHE B 1 611 ? 134.597 142.945 151.627 1.00 103.36 575 PHE B C 1
ATOM 6568 O O . PHE B 1 611 ? 133.886 143.069 152.630 1.00 103.36 575 PHE B O 1
ATOM 6576 N N . ILE B 1 612 ? 135.355 141.874 151.423 1.00 113.29 576 ILE B N 1
ATOM 6577 C CA . ILE B 1 612 ? 135.313 140.731 152.345 1.00 113.29 576 ILE B CA 1
ATOM 6578 C C . ILE B 1 612 ? 135.960 141.122 153.669 1.00 113.29 576 ILE B C 1
ATOM 6579 O O . ILE B 1 612 ? 136.946 141.882 153.673 1.00 113.29 576 ILE B O 1
ATOM 6584 N N . PRO B 1 613 ? 135.432 140.675 154.806 1.00 121.35 577 PRO B N 1
ATOM 6585 C CA . PRO B 1 613 ? 136.121 140.903 156.079 1.00 121.35 577 PRO B CA 1
ATOM 6586 C C . PRO B 1 613 ? 137.289 139.945 156.258 1.00 121.35 577 PRO B C 1
ATOM 6587 O O . PRO B 1 613 ? 137.418 138.935 155.563 1.00 121.35 577 PRO B O 1
ATOM 6591 N N . GLU B 1 614 ? 138.150 140.281 157.216 1.00 134.38 578 GLU B N 1
ATOM 6592 C CA . GLU B 1 614 ? 139.320 139.476 157.532 1.00 134.38 578 GLU B CA 1
ATOM 6593 C C . GLU B 1 614 ? 139.514 139.450 159.041 1.00 134.38 578 GLU B C 1
ATOM 6594 O O . GLU B 1 614 ? 138.812 140.132 159.793 1.00 134.38 578 GLU B O 1
ATOM 6600 N N . GLU B 1 615 ? 140.477 138.646 159.481 1.00 134.68 579 GLU B N 1
ATOM 6601 C CA . GLU B 1 615 ? 140.794 138.530 160.901 1.00 134.68 579 GLU B CA 1
ATOM 6602 C C . GLU B 1 615 ? 141.366 139.835 161.445 1.00 134.68 579 GLU B C 1
ATOM 6603 O O . GLU B 1 615 ? 142.377 139.834 162.148 1.00 134.68 579 GLU B O 1
ATOM 6609 N N . ALA B 1 621 ? 139.746 144.918 172.559 1.00 79.70 585 ALA B N 1
ATOM 6610 C CA . ALA B 1 621 ? 138.689 144.981 173.562 1.00 79.70 585 ALA B CA 1
ATOM 6611 C C . ALA B 1 621 ? 137.727 146.126 173.266 1.00 79.70 585 ALA B C 1
ATOM 6612 O O . ALA B 1 621 ? 138.084 147.294 173.419 1.00 79.70 585 ALA B O 1
ATOM 6614 N N . PRO B 1 622 ? 136.511 145.788 172.832 1.00 75.90 586 PRO B N 1
ATOM 6615 C CA . PRO B 1 622 ? 135.530 146.840 172.519 1.00 75.90 586 PRO B CA 1
ATOM 6616 C C . PRO B 1 622 ? 135.193 147.730 173.701 1.00 75.90 586 PRO B C 1
ATOM 6617 O O . PRO B 1 622 ? 134.968 148.932 173.512 1.00 75.90 586 PRO B O 1
ATOM 6621 N N . GLN B 1 623 ? 135.146 147.178 174.916 1.00 79.11 587 GLN B N 1
ATOM 6622 C CA . GLN B 1 623 ? 134.769 147.979 176.077 1.00 79.11 587 GLN B CA 1
ATOM 6623 C C . GLN B 1 623 ? 135.795 149.069 176.363 1.00 79.11 587 GLN B C 1
ATOM 6624 O O . GLN B 1 623 ? 135.426 150.212 176.658 1.00 79.11 587 GLN B O 1
ATOM 6630 N N . LEU B 1 624 ? 137.086 148.736 176.285 1.00 76.97 588 LEU B N 1
ATOM 6631 C CA . LEU B 1 624 ? 138.121 149.734 176.541 1.00 76.97 588 LEU B CA 1
ATOM 6632 C C . LEU B 1 624 ? 138.091 150.841 175.495 1.00 76.97 588 LEU B C 1
ATOM 6633 O O . LEU B 1 624 ? 138.240 152.024 175.826 1.00 76.97 588 LEU B O 1
ATOM 6638 N N . LEU B 1 625 ? 137.906 150.474 174.225 1.00 70.71 589 LEU B N 1
ATOM 6639 C CA . LEU B 1 625 ? 137.804 151.480 173.175 1.00 70.71 589 LEU B CA 1
ATOM 6640 C C . LEU B 1 625 ? 136.586 152.369 173.381 1.00 70.71 589 LEU B C 1
ATOM 6641 O O . LEU B 1 625 ? 136.669 153.590 173.210 1.00 70.71 589 LEU B O 1
ATOM 6646 N N . LEU B 1 626 ? 135.448 151.778 173.754 1.00 69.62 590 LEU B N 1
ATOM 6647 C CA . LEU B 1 626 ? 134.256 152.578 174.016 1.00 69.62 590 LEU B CA 1
ATOM 6648 C C . LEU B 1 626 ? 134.486 153.540 175.173 1.00 69.62 590 LEU B C 1
ATOM 6649 O O . LEU B 1 626 ? 134.074 154.703 175.111 1.00 69.62 590 LEU B O 1
ATOM 6654 N N . GLN B 1 627 ? 135.141 153.073 176.238 1.00 75.90 591 GLN B N 1
ATOM 6655 C CA . GLN B 1 627 ? 135.397 153.938 177.386 1.00 75.90 591 GLN B CA 1
ATOM 6656 C C . GLN B 1 627 ? 136.334 155.085 177.026 1.00 75.90 591 GLN B C 1
ATOM 6657 O O . GLN B 1 627 ? 136.075 156.241 177.382 1.00 75.90 591 GLN B O 1
ATOM 6663 N N . THR B 1 628 ? 137.428 154.791 176.317 1.00 69.87 592 THR B N 1
ATOM 6664 C CA . THR B 1 628 ? 138.367 155.855 175.977 1.00 69.87 592 THR B CA 1
ATOM 6665 C C . THR B 1 628 ? 137.785 156.802 174.934 1.00 69.87 592 THR B C 1
ATOM 6666 O O . THR B 1 628 ? 138.184 157.970 174.872 1.00 69.87 592 THR B O 1
ATOM 6670 N N . ALA B 1 629 ? 136.843 156.330 174.114 1.00 67.70 593 ALA B N 1
ATOM 6671 C CA . ALA B 1 629 ? 136.154 157.228 173.197 1.00 67.70 593 ALA B CA 1
ATOM 6672 C C . ALA B 1 629 ? 135.173 158.121 173.945 1.00 67.70 593 ALA B C 1
ATOM 6673 O O . ALA B 1 629 ? 135.094 159.326 173.686 1.00 67.70 593 ALA B O 1
ATOM 6675 N N . LEU B 1 630 ? 134.414 157.543 174.880 1.00 64.59 594 LEU B N 1
ATOM 6676 C CA . LEU B 1 630 ? 133.456 158.316 175.661 1.00 64.59 594 LEU B CA 1
ATOM 6677 C C . LEU B 1 630 ? 134.135 159.277 176.624 1.00 64.59 594 LEU B C 1
ATOM 6678 O O . LEU B 1 630 ? 133.485 160.215 177.100 1.00 64.59 594 LEU B O 1
ATOM 6683 N N . ALA B 1 631 ? 135.416 159.060 176.932 1.00 67.52 595 ALA B N 1
ATOM 6684 C CA . ALA B 1 631 ? 136.143 160.021 177.755 1.00 67.52 595 ALA B CA 1
ATOM 6685 C C . ALA B 1 631 ? 136.200 161.390 177.091 1.00 67.52 595 ALA B C 1
ATOM 6686 O O . ALA B 1 631 ? 136.259 162.414 177.780 1.00 67.52 595 ALA B O 1
ATOM 6688 N N . HIS B 1 632 ? 136.185 161.428 175.760 1.00 62.50 596 HIS B N 1
ATOM 6689 C CA . HIS B 1 632 ? 136.154 162.679 175.016 1.00 62.50 596 HIS B CA 1
ATOM 6690 C C . HIS B 1 632 ? 134.793 162.948 174.388 1.00 62.50 596 HIS B C 1
ATOM 6691 O O . HIS B 1 632 ? 134.505 164.093 174.020 1.00 62.50 596 HIS B O 1
ATOM 6698 N N . MET B 1 633 ? 133.965 161.911 174.255 1.00 64.69 597 MET B N 1
ATOM 6699 C CA . MET B 1 633 ? 132.625 162.054 173.699 1.00 64.69 597 MET B CA 1
ATOM 6700 C C . MET B 1 633 ? 131.750 162.923 174.590 1.00 64.69 597 MET B C 1
ATOM 6701 O O . MET B 1 633 ? 130.918 163.687 174.088 1.00 64.69 597 MET B O 1
ATOM 6706 N N . HIS B 1 634 ? 131.935 162.821 175.908 1.00 61.53 598 HIS B N 1
ATOM 6707 C CA . HIS B 1 634 ? 131.284 163.664 176.907 1.00 61.53 598 HIS B CA 1
ATOM 6708 C C . HIS B 1 634 ? 129.773 163.470 176.916 1.00 61.53 598 HIS B C 1
ATOM 6709 O O . HIS B 1 634 ? 129.225 162.859 177.839 1.00 61.53 598 HIS B O 1
ATOM 6716 N N . TYR B 1 635 ? 129.094 163.971 175.892 1.00 64.67 599 TYR B N 1
ATOM 6717 C CA . TYR B 1 635 ? 127.670 163.745 175.712 1.00 64.67 599 TYR B CA 1
ATOM 6718 C C . TYR B 1 635 ? 127.445 162.603 174.730 1.00 64.67 599 TYR B C 1
ATOM 6719 O O . TYR B 1 635 ? 128.298 162.292 173.895 1.00 64.67 599 TYR B O 1
ATOM 6728 N N . LEU B 1 636 ? 126.272 161.980 174.839 1.00 64.92 600 LEU B N 1
ATOM 6729 C CA . LEU B 1 636 ? 125.878 160.920 173.932 1.00 64.92 600 LEU B CA 1
ATOM 6730 C C . LEU B 1 636 ? 124.428 161.184 173.541 1.00 64.92 600 LEU B C 1
ATOM 6731 O O . LEU B 1 636 ? 123.630 161.615 174.392 1.00 64.92 600 LEU B O 1
ATOM 6736 N N . PRO B 1 637 ? 124.053 160.952 172.275 1.00 66.99 601 PRO B N 1
ATOM 6737 C CA . PRO B 1 637 ? 122.672 161.163 171.825 1.00 66.99 601 PRO B CA 1
ATOM 6738 C C . PRO B 1 637 ? 121.685 160.214 172.495 1.00 66.99 601 PRO B C 1
ATOM 6739 O O . PRO B 1 637 ? 121.907 159.004 172.463 1.00 66.99 601 PRO B O 1
ATOM 6743 N N . GLY B 1 643 ? 119.380 144.739 171.320 1.00 103.74 607 GLY B N 1
ATOM 6744 C CA . GLY B 1 643 ? 120.798 144.573 171.580 1.00 103.74 607 GLY B CA 1
ATOM 6745 C C . GLY B 1 643 ? 121.520 145.885 171.814 1.00 103.74 607 GLY B C 1
ATOM 6746 O O . GLY B 1 643 ? 121.494 146.776 170.966 1.00 103.74 607 GLY B O 1
ATOM 6747 N N . GLY B 1 644 ? 122.168 146.002 172.975 1.00 106.34 608 GLY B N 1
ATOM 6748 C CA . GLY B 1 644 ? 122.877 147.230 173.294 1.00 106.34 608 GLY B CA 1
ATOM 6749 C C . GLY B 1 644 ? 124.047 147.493 172.365 1.00 106.34 608 GLY B C 1
ATOM 6750 O O . GLY B 1 644 ? 124.299 148.637 171.978 1.00 106.34 608 GLY B O 1
ATOM 6751 N N . ARG B 1 645 ? 124.781 146.439 172.000 1.00 110.06 609 ARG B N 1
ATOM 6752 C CA . ARG B 1 645 ? 125.913 146.604 171.093 1.00 110.06 609 ARG B CA 1
ATOM 6753 C C . ARG B 1 645 ? 125.455 147.085 169.722 1.00 110.06 609 ARG B C 1
ATOM 6754 O O . ARG B 1 645 ? 126.107 147.937 169.107 1.00 110.06 609 ARG B O 1
ATOM 6762 N N . ASP B 1 646 ? 124.338 146.547 169.226 1.00 101.42 610 ASP B N 1
ATOM 6763 C CA . ASP B 1 646 ? 123.809 146.990 167.940 1.00 101.42 610 ASP B CA 1
ATOM 6764 C C . ASP B 1 646 ? 123.451 148.471 167.977 1.00 101.42 610 ASP B C 1
ATOM 6765 O O . ASP B 1 646 ? 123.796 149.230 167.064 1.00 101.42 610 ASP B O 1
ATOM 6770 N N . ARG B 1 647 ? 122.761 148.900 169.038 1.00 100.39 611 ARG B N 1
ATOM 6771 C CA . ARG B 1 647 ? 122.385 150.304 169.162 1.00 100.39 611 ARG B CA 1
ATOM 6772 C C . ARG B 1 647 ? 123.615 151.198 169.254 1.00 100.39 611 ARG B C 1
ATOM 6773 O O . ARG B 1 647 ? 123.676 152.252 168.609 1.00 100.39 611 ARG B O 1
ATOM 6781 N N . ALA B 1 648 ? 124.606 150.790 170.052 1.00 84.55 612 ALA B N 1
ATOM 6782 C CA . ALA B 1 648 ? 125.811 151.597 170.204 1.00 84.55 612 ALA B CA 1
ATOM 6783 C C . ALA B 1 648 ? 126.562 151.724 168.886 1.00 84.55 612 ALA B C 1
ATOM 6784 O O . ALA B 1 648 ? 127.002 152.821 168.518 1.00 84.55 612 ALA B O 1
ATOM 6786 N N . TYR B 1 649 ? 126.715 150.616 168.156 1.00 72.41 613 TYR B N 1
ATOM 6787 C CA . TYR B 1 649 ? 127.408 150.677 166.875 1.00 72.41 613 TYR B CA 1
ATOM 6788 C C . TYR B 1 649 ? 126.640 151.523 165.869 1.00 72.41 613 TYR B C 1
ATOM 6789 O O . TYR B 1 649 ? 127.244 152.294 165.115 1.00 72.41 613 TYR B O 1
ATOM 6798 N N . ARG B 1 650 ? 125.311 151.392 165.834 1.00 79.99 614 ARG B N 1
ATOM 6799 C CA . ARG B 1 650 ? 124.524 152.194 164.904 1.00 79.99 614 ARG B CA 1
ATOM 6800 C C . ARG B 1 650 ? 124.652 153.680 165.214 1.00 79.99 614 ARG B C 1
ATOM 6801 O O . ARG B 1 650 ? 124.804 154.502 164.303 1.00 79.99 614 ARG B O 1
ATOM 6809 N N . GLN B 1 651 ? 124.604 154.044 166.498 1.00 69.62 615 GLN B N 1
ATOM 6810 C CA . GLN B 1 651 ? 124.761 155.448 166.865 1.00 69.62 615 GLN B CA 1
ATOM 6811 C C . GLN B 1 651 ? 126.152 155.960 166.511 1.00 69.62 615 GLN B C 1
ATOM 6812 O O . GLN B 1 651 ? 126.295 157.068 165.980 1.00 69.62 615 GLN B O 1
ATOM 6818 N N . MET B 1 652 ? 127.190 155.168 166.790 1.00 55.05 616 MET B N 1
ATOM 6819 C CA . MET B 1 652 ? 128.547 155.608 166.478 1.00 55.05 616 MET B CA 1
ATOM 6820 C C . MET B 1 652 ? 128.749 155.748 164.975 1.00 55.05 616 MET B C 1
ATOM 6821 O O . MET B 1 652 ? 129.506 156.612 164.521 1.00 55.05 616 MET B O 1
ATOM 6826 N N . ALA B 1 653 ? 128.087 154.900 164.187 1.00 58.33 617 ALA B N 1
ATOM 6827 C CA . ALA B 1 653 ? 128.147 155.049 162.738 1.00 58.33 617 ALA B CA 1
ATOM 6828 C C . ALA B 1 653 ? 127.406 156.299 162.284 1.00 58.33 617 ALA B C 1
ATOM 6829 O O . ALA B 1 653 ? 127.855 156.996 161.368 1.00 58.33 617 ALA B O 1
ATOM 6831 N N . GLN B 1 654 ? 126.264 156.595 162.909 1.00 59.55 618 GLN B N 1
ATOM 6832 C CA . GLN B 1 654 ? 125.493 157.773 162.522 1.00 59.55 618 GLN B CA 1
ATOM 6833 C C . GLN B 1 654 ? 126.247 159.062 162.828 1.00 59.55 618 GLN B C 1
ATOM 6834 O O . GLN B 1 654 ? 126.267 159.985 162.006 1.00 59.55 618 GLN B O 1
ATOM 6840 N N . LEU B 1 655 ? 126.873 159.148 164.006 1.00 48.04 619 LEU B N 1
ATOM 6841 C CA . LEU B 1 655 ? 127.594 160.366 164.367 1.00 48.04 619 LEU B CA 1
ATOM 6842 C C . LEU B 1 655 ? 128.819 160.592 163.492 1.00 48.04 619 LEU B C 1
ATOM 6843 O O . LEU B 1 655 ? 129.281 161.731 163.365 1.00 48.04 619 LEU B O 1
ATOM 6848 N N . LEU B 1 656 ? 129.363 159.539 162.889 1.00 53.86 620 LEU B N 1
ATOM 6849 C CA . LEU B 1 656 ? 130.568 159.635 162.068 1.00 53.86 620 LEU B CA 1
ATOM 6850 C C . LEU B 1 656 ? 130.261 159.029 160.701 1.00 53.86 620 LEU B C 1
ATOM 6851 O O . LEU B 1 656 ? 130.393 157.817 160.507 1.00 53.86 620 LEU B O 1
ATOM 6856 N N . GLN B 1 657 ? 129.866 159.875 159.754 1.00 57.29 621 GLN B N 1
ATOM 6857 C CA . GLN B 1 657 ? 129.458 159.425 158.434 1.00 57.29 621 GLN B CA 1
ATOM 6858 C C . GLN B 1 657 ? 130.669 159.134 157.550 1.00 57.29 621 GLN B C 1
ATOM 6859 O O . GLN B 1 657 ? 131.826 159.306 157.944 1.00 57.29 621 GLN B O 1
ATOM 6865 N N . TYR B 1 658 ? 130.380 158.682 156.334 1.00 78.76 622 TYR B N 1
ATOM 6866 C CA . TYR B 1 658 ? 131.390 158.391 155.329 1.00 78.76 622 TYR B CA 1
ATOM 6867 C C . TYR B 1 658 ? 131.515 159.577 154.379 1.00 78.76 622 TYR B C 1
ATOM 6868 O O . TYR B 1 658 ? 130.548 160.306 154.141 1.00 78.76 622 TYR B O 1
ATOM 6877 N N . ARG B 1 659 ? 132.724 159.774 153.846 1.00 72.45 623 ARG B N 1
ATOM 6878 C CA . ARG B 1 659 ? 133.000 160.974 153.058 1.00 72.45 623 ARG B CA 1
ATOM 6879 C C . ARG B 1 659 ? 132.104 161.056 151.827 1.00 72.45 623 ARG B C 1
ATOM 6880 O O . ARG B 1 659 ? 131.440 162.075 151.596 1.00 72.45 623 ARG B O 1
ATOM 6888 N N . ALA B 1 660 ? 132.067 159.988 151.025 1.00 73.86 624 ALA B N 1
ATOM 6889 C CA . ALA B 1 660 ? 131.238 160.009 149.824 1.00 73.86 624 ALA B CA 1
ATOM 6890 C C . ALA B 1 660 ? 129.763 160.156 150.168 1.00 73.86 624 ALA B C 1
ATOM 6891 O O . ALA B 1 660 ? 129.009 160.771 149.407 1.00 73.86 624 ALA B O 1
ATOM 6893 N N . VAL B 1 661 ? 129.336 159.614 151.310 1.00 71.08 625 VAL B N 1
ATOM 6894 C CA . VAL B 1 661 ? 127.953 159.790 151.745 1.00 71.08 625 VAL B CA 1
ATOM 6895 C C . VAL B 1 661 ? 127.658 161.262 152.002 1.00 71.08 625 VAL B C 1
ATOM 6896 O O . VAL B 1 661 ? 126.614 161.782 151.591 1.00 71.08 625 VAL B O 1
ATOM 6900 N N . SER B 1 662 ? 128.574 161.959 152.678 1.00 72.36 626 SER B N 1
ATOM 6901 C CA . SER B 1 662 ? 128.371 163.379 152.948 1.00 72.36 626 SER B CA 1
ATOM 6902 C C . SER B 1 662 ? 128.380 164.195 151.661 1.00 72.36 626 SER B C 1
ATOM 6903 O O . SER B 1 662 ? 127.593 165.137 151.507 1.00 72.36 626 SER B O 1
ATOM 6906 N N . LEU B 1 663 ? 129.268 163.853 150.723 1.00 76.13 627 LEU B N 1
ATOM 6907 C CA . LEU B 1 663 ? 129.282 164.562 149.445 1.00 76.13 627 LEU B CA 1
ATOM 6908 C C . LEU B 1 663 ? 127.997 164.322 148.659 1.00 76.13 627 LEU B C 1
ATOM 6909 O O . LEU B 1 663 ? 127.476 165.240 148.015 1.00 76.13 627 LEU B O 1
ATOM 6914 N N . LEU B 1 664 ? 127.469 163.096 148.697 1.00 77.43 628 LEU B N 1
ATOM 6915 C CA . LEU B 1 664 ? 126.188 162.826 148.051 1.00 77.43 628 LEU B CA 1
ATOM 6916 C C . LEU B 1 664 ? 125.059 163.598 148.723 1.00 77.43 628 LEU B C 1
ATOM 6917 O O . LEU B 1 664 ? 124.135 164.071 148.052 1.00 77.43 628 LEU B O 1
ATOM 6922 N N . GLU B 1 665 ? 125.115 163.723 150.050 1.00 74.81 629 GLU B N 1
ATOM 6923 C CA . GLU B 1 665 ? 124.147 164.546 150.768 1.00 74.81 629 GLU B CA 1
ATOM 6924 C C . GLU B 1 665 ? 124.204 165.993 150.294 1.00 74.81 629 GLU B C 1
ATOM 6925 O O . GLU B 1 665 ? 123.165 166.619 150.044 1.00 74.81 629 GLU B O 1
ATOM 6931 N N . GLU B 1 666 ? 125.415 166.533 150.155 1.00 73.72 630 GLU B N 1
ATOM 6932 C CA . GLU B 1 666 ? 125.571 167.893 149.647 1.00 73.72 630 GLU B CA 1
ATOM 6933 C C . GLU B 1 666 ? 125.025 168.015 148.229 1.00 73.72 630 GLU B C 1
ATOM 6934 O O . GLU B 1 666 ? 124.383 169.014 147.885 1.00 73.72 630 GLU B O 1
ATOM 6940 N N . LEU B 1 667 ? 125.279 167.006 147.393 1.00 82.57 631 LEU B N 1
ATOM 6941 C CA . LEU B 1 667 ? 124.797 167.037 146.016 1.00 82.57 631 LEU B CA 1
ATOM 6942 C C . LEU B 1 667 ? 123.275 167.007 145.955 1.00 82.57 631 LEU B C 1
ATOM 6943 O O . LEU B 1 667 ? 122.668 167.667 145.104 1.00 82.57 631 LEU B O 1
ATOM 6948 N N . LEU B 1 668 ? 122.642 166.230 146.833 1.00 82.86 632 LEU B N 1
ATOM 6949 C CA . LEU B 1 668 ? 121.188 166.124 146.847 1.00 82.86 632 LEU B CA 1
ATOM 6950 C C . LEU B 1 668 ? 120.509 167.259 147.601 1.00 82.86 632 LEU B C 1
ATOM 6951 O O . LEU B 1 668 ? 119.282 167.382 147.517 1.00 82.86 632 LEU B O 1
ATOM 6956 N N . SER B 1 669 ? 121.265 168.073 148.337 1.00 82.68 633 SER B N 1
ATOM 6957 C CA . SER B 1 669 ? 120.673 169.181 149.089 1.00 82.68 633 SER B CA 1
ATOM 6958 C C . SER B 1 669 ? 119.806 170.128 148.260 1.00 82.68 633 SER B C 1
ATOM 6959 O O . SER B 1 669 ? 118.731 170.513 148.748 1.00 82.68 633 SER B O 1
ATOM 6962 N N . PRO B 1 670 ? 120.195 170.568 147.052 1.00 83.66 634 PRO B N 1
ATOM 6963 C CA . PRO B 1 670 ? 119.331 171.530 146.341 1.00 83.66 634 PRO B CA 1
ATOM 6964 C C . PRO B 1 670 ? 117.938 171.005 146.039 1.00 83.66 634 PRO B C 1
ATOM 6965 O O . PRO B 1 670 ? 116.965 171.763 146.134 1.00 83.66 634 PRO B O 1
ATOM 6969 N N . LEU B 1 671 ? 117.809 169.726 145.679 1.00 89.83 635 LEU B N 1
ATOM 6970 C CA . LEU B 1 671 ? 116.490 169.181 145.371 1.00 89.83 635 LEU B CA 1
ATOM 6971 C C . LEU B 1 671 ? 115.644 169.031 146.629 1.00 89.83 635 LEU B C 1
ATOM 6972 O O . LEU B 1 671 ? 114.426 169.235 146.593 1.00 89.83 635 LEU B O 1
ATOM 6977 N N . LEU B 1 672 ? 116.269 168.677 147.747 1.00 82.28 636 LEU B N 1
ATOM 6978 C CA . LEU B 1 672 ? 115.565 168.489 149.007 1.00 82.28 636 LEU B CA 1
ATOM 6979 C C . LEU B 1 672 ? 115.403 169.782 149.794 1.00 82.28 636 LEU B C 1
ATOM 6980 O O . LEU B 1 672 ? 114.833 169.754 150.889 1.00 82.28 636 LEU B O 1
ATOM 6985 N N . THR B 1 673 ? 115.897 170.904 149.270 1.00 82.24 637 THR B N 1
ATOM 6986 C CA . THR B 1 673 ? 115.852 172.157 150.022 1.00 82.24 637 THR B CA 1
ATOM 6987 C C . THR B 1 673 ? 114.438 172.603 150.382 1.00 82.24 637 THR B C 1
ATOM 6988 O O . THR B 1 673 ? 114.195 172.892 151.567 1.00 82.24 637 THR B O 1
ATOM 6992 N N . PRO B 1 674 ? 113.465 172.679 149.453 1.00 78.58 638 PRO B N 1
ATOM 6993 C CA . PRO B 1 674 ? 112.139 173.173 149.852 1.00 78.58 638 PRO B CA 1
ATOM 6994 C C . PRO B 1 674 ? 111.251 172.093 150.452 1.00 78.58 638 PRO B C 1
ATOM 6995 O O . PRO B 1 674 ? 110.327 172.393 151.218 1.00 78.58 638 PRO B O 1
ATOM 6999 N N . LEU B 1 675 ? 111.526 170.833 150.108 1.00 76.66 639 LEU B N 1
ATOM 7000 C CA . LEU B 1 675 ? 110.660 169.737 150.533 1.00 76.66 639 LEU B CA 1
ATOM 7001 C C . LEU B 1 675 ? 110.645 169.598 152.049 1.00 76.66 639 LEU B C 1
ATOM 7002 O O . LEU B 1 675 ? 109.575 169.528 152.667 1.00 76.66 639 LEU B O 1
ATOM 7007 N N . PHE B 1 676 ? 111.827 169.547 152.667 1.00 69.39 640 PHE B N 1
ATOM 7008 C CA . PHE B 1 676 ? 111.891 169.411 154.117 1.00 69.39 640 PHE B CA 1
ATOM 7009 C C . PHE B 1 676 ? 111.334 170.644 154.813 1.00 69.39 640 PHE B C 1
ATOM 7010 O O . PHE B 1 676 ? 110.669 170.529 155.848 1.00 69.39 640 PHE B O 1
ATOM 7018 N N . LEU B 1 677 ? 111.590 171.831 154.261 1.00 67.25 641 LEU B N 1
ATOM 7019 C CA . LEU B 1 677 ? 111.052 173.048 154.859 1.00 67.25 641 LEU B CA 1
ATOM 7020 C C . LEU B 1 677 ? 109.529 173.029 154.860 1.00 67.25 641 LEU B C 1
ATOM 7021 O O . LEU B 1 677 ? 108.895 173.459 155.831 1.00 67.25 641 LEU B O 1
ATOM 7026 N N . LEU B 1 678 ? 108.923 172.532 153.780 1.00 71.19 642 LEU B N 1
ATOM 7027 C CA . LEU B 1 678 ? 107.466 172.493 153.707 1.00 71.19 642 LEU B CA 1
ATOM 7028 C C . LEU B 1 678 ? 106.885 171.396 154.591 1.00 71.19 642 LEU B C 1
ATOM 7029 O O . LEU B 1 678 ? 105.859 171.602 155.249 1.00 71.19 642 LEU B O 1
ATOM 7034 N N . PHE B 1 679 ? 107.524 170.225 154.625 1.00 75.72 643 PHE B N 1
ATOM 7035 C CA . PHE B 1 679 ? 106.913 169.051 155.238 1.00 75.72 643 PHE B CA 1
ATOM 7036 C C . PHE B 1 679 ? 107.238 168.892 156.719 1.00 75.72 643 PHE B C 1
ATOM 7037 O O . PHE B 1 679 ? 106.414 168.355 157.468 1.00 75.72 643 PHE B O 1
ATOM 7045 N N . TRP B 1 680 ? 108.405 169.350 157.168 1.00 66.78 644 TRP B N 1
ATOM 7046 C CA . TRP B 1 680 ? 108.895 169.055 158.510 1.00 66.78 644 TRP B CA 1
ATOM 7047 C C . TRP B 1 680 ? 108.763 170.223 159.477 1.00 66.78 644 TRP B C 1
ATOM 7048 O O . TRP B 1 680 ? 108.674 170.006 160.689 1.00 66.78 644 TRP B O 1
ATOM 7059 N N . PHE B 1 681 ? 108.746 171.458 158.979 1.00 60.39 645 PHE B N 1
ATOM 7060 C CA . PHE B 1 681 ? 108.686 172.622 159.856 1.00 60.39 645 PHE B CA 1
ATOM 7061 C C . PHE B 1 681 ? 107.277 173.195 159.969 1.00 60.39 645 PHE B C 1
ATOM 7062 O O . PHE B 1 681 ? 106.834 173.540 161.069 1.00 60.39 645 PHE B O 1
ATOM 7070 N N . ARG B 1 682 ? 106.567 173.305 158.845 1.00 72.08 646 ARG B N 1
ATOM 7071 C CA . ARG B 1 682 ? 105.273 173.985 158.846 1.00 72.08 646 ARG B CA 1
ATOM 7072 C C . ARG B 1 682 ? 104.246 173.325 159.760 1.00 72.08 646 ARG B C 1
ATOM 7073 O O . ARG B 1 682 ? 103.612 174.046 160.550 1.00 72.08 646 ARG B O 1
ATOM 7081 N N . PRO B 1 683 ? 104.009 172.005 159.708 1.00 79.51 647 PRO B N 1
ATOM 7082 C CA . PRO B 1 683 ? 102.981 171.432 160.597 1.00 79.51 647 PRO B CA 1
ATOM 7083 C C . PRO B 1 683 ? 103.255 171.658 162.074 1.00 79.51 647 PRO B C 1
ATOM 7084 O O . PRO B 1 683 ? 102.317 171.916 162.840 1.00 79.51 647 PRO B O 1
ATOM 7088 N N . ARG B 1 684 ? 104.514 171.572 162.498 1.00 69.01 648 ARG B N 1
ATOM 7089 C CA . ARG B 1 684 ? 104.881 171.821 163.891 1.00 69.01 648 ARG B CA 1
ATOM 7090 C C . ARG B 1 684 ? 105.404 173.249 164.039 1.00 69.01 648 ARG B C 1
ATOM 7091 O O . ARG B 1 684 ? 106.593 173.502 164.232 1.00 69.01 648 ARG B O 1
ATOM 7099 N N . ALA B 1 685 ? 104.472 174.196 163.942 1.00 68.33 649 ALA B N 1
ATOM 7100 C CA . ALA B 1 685 ? 104.841 175.605 164.001 1.00 68.33 649 ALA B CA 1
ATOM 7101 C C . ALA B 1 685 ? 104.656 176.178 165.402 1.00 68.33 649 ALA B C 1
ATOM 7102 O O . ALA B 1 685 ? 105.492 176.954 165.877 1.00 68.33 649 ALA B O 1
ATOM 7104 N N . LEU B 1 686 ? 103.566 175.805 166.076 1.00 71.11 650 LEU B N 1
ATOM 7105 C CA . LEU B 1 686 ? 103.235 176.424 167.357 1.00 71.11 650 LEU B CA 1
ATOM 7106 C C . LEU B 1 686 ? 104.259 176.079 168.433 1.00 71.11 650 LEU B C 1
ATOM 7107 O O . LEU B 1 686 ? 104.604 176.926 169.269 1.00 71.11 650 LEU B O 1
ATOM 7112 N N . GLU B 1 687 ? 104.754 174.839 168.434 1.00 63.78 651 GLU B N 1
ATOM 7113 C CA . GLU B 1 687 ? 105.610 174.396 169.530 1.00 63.78 651 GLU B CA 1
ATOM 7114 C C . GLU B 1 687 ? 106.989 175.046 169.480 1.00 63.78 651 GLU B C 1
ATOM 7115 O O . GLU B 1 687 ? 107.602 175.260 170.529 1.00 63.78 651 GLU B O 1
ATOM 7121 N N . ILE B 1 688 ? 107.484 175.394 168.291 1.00 61.68 652 ILE B N 1
ATOM 7122 C CA . ILE B 1 688 ? 108.758 176.107 168.204 1.00 61.68 652 ILE B CA 1
ATOM 7123 C C . ILE B 1 688 ? 108.631 177.513 168.785 1.00 61.68 652 ILE B C 1
ATOM 7124 O O . ILE B 1 688 ? 109.514 177.986 169.518 1.00 61.68 652 ILE B O 1
ATOM 7129 N N . ILE B 1 689 ? 107.535 178.205 168.466 1.00 60.01 653 ILE B N 1
ATOM 7130 C CA . ILE B 1 689 ? 107.289 179.519 169.053 1.00 60.01 653 ILE B CA 1
ATOM 7131 C C . ILE B 1 689 ? 107.147 179.402 170.563 1.00 60.01 653 ILE B C 1
ATOM 7132 O O . ILE B 1 689 ? 107.643 180.249 171.317 1.00 60.01 653 ILE B O 1
ATOM 7137 N N . ASP B 1 690 ? 106.474 178.348 171.030 1.00 68.00 654 ASP B N 1
ATOM 7138 C CA . ASP B 1 690 ? 106.372 178.120 172.468 1.00 68.00 654 ASP B CA 1
ATOM 7139 C C . ASP B 1 690 ? 107.748 177.899 173.089 1.00 68.00 654 ASP B C 1
ATOM 7140 O O . ASP B 1 690 ? 108.014 178.356 174.208 1.00 68.00 654 ASP B O 1
ATOM 7145 N N . PHE B 1 691 ? 108.632 177.190 172.380 1.00 58.38 655 PHE B N 1
ATOM 7146 C CA . PHE B 1 691 ? 109.974 176.944 172.899 1.00 58.38 655 PHE B CA 1
ATOM 7147 C C . PHE B 1 691 ? 110.762 178.239 173.039 1.00 58.38 655 PHE B C 1
ATOM 7148 O O . PHE B 1 691 ? 111.426 178.459 174.058 1.00 58.38 655 PHE B O 1
ATOM 7156 N N . PHE B 1 692 ? 110.717 179.105 172.021 1.00 61.81 656 PHE B N 1
ATOM 7157 C CA . PHE B 1 692 ? 111.320 180.427 172.198 1.00 61.81 656 PHE B CA 1
ATOM 7158 C C . PHE B 1 692 ? 110.672 181.203 173.336 1.00 61.81 656 PHE B C 1
ATOM 7159 O O . PHE B 1 692 ? 111.368 181.909 174.073 1.00 61.81 656 PHE B O 1
ATOM 7167 N N . HIS B 1 693 ? 109.354 181.089 173.502 1.00 73.56 657 HIS B N 1
ATOM 7168 C CA . HIS B 1 693 ? 108.679 181.884 174.522 1.00 73.56 657 HIS B CA 1
ATOM 7169 C C . HIS B 1 693 ? 109.092 181.467 175.930 1.00 73.56 657 HIS B C 1
ATOM 7170 O O . HIS B 1 693 ? 109.380 182.318 176.779 1.00 73.56 657 HIS B O 1
ATOM 7177 N N . HIS B 1 694 ? 109.128 180.164 176.200 1.00 67.17 658 HIS B N 1
ATOM 7178 C CA . HIS B 1 694 ? 109.301 179.671 177.560 1.00 67.17 658 HIS B CA 1
ATOM 7179 C C . HIS B 1 694 ? 110.739 179.309 177.912 1.00 67.17 658 HIS B C 1
ATOM 7180 O O . HIS B 1 694 ? 110.994 178.903 179.050 1.00 67.17 658 HIS B O 1
ATOM 7187 N N . PHE B 1 695 ? 111.685 179.440 176.981 1.00 65.03 659 PHE B N 1
ATOM 7188 C CA . PHE B 1 695 ? 113.068 179.065 177.255 1.00 65.03 659 PHE B CA 1
ATOM 7189 C C . PHE B 1 695 ? 114.022 180.234 177.037 1.00 65.03 659 PHE B C 1
ATOM 7190 O O . PHE B 1 695 ? 115.208 180.029 176.764 1.00 65.03 659 PHE B O 1
ATOM 7198 N N . THR B 1 696 ? 113.528 181.462 177.158 1.00 69.12 660 THR B N 1
ATOM 7199 C CA . THR B 1 696 ? 114.357 182.653 177.035 1.00 69.12 660 THR B CA 1
ATOM 7200 C C . THR B 1 696 ? 114.424 183.371 178.377 1.00 69.12 660 THR B C 1
ATOM 7201 O O . THR B 1 696 ? 113.420 183.478 179.089 1.00 69.12 660 THR B O 1
ATOM 7205 N N . VAL B 1 697 ? 115.619 183.835 178.732 1.00 68.26 661 VAL B N 1
ATOM 7206 C CA . VAL B 1 697 ? 115.855 184.540 179.986 1.00 68.26 661 VAL B CA 1
ATOM 7207 C C . VAL B 1 697 ? 116.513 185.875 179.670 1.00 68.26 661 VAL B C 1
ATOM 7208 O O . VAL B 1 697 ? 117.484 185.929 178.908 1.00 68.26 661 VAL B O 1
ATOM 7212 N N . ASP B 1 698 ? 115.985 186.947 180.254 1.00 77.01 662 ASP B N 1
ATOM 7213 C CA . ASP B 1 698 ? 116.513 188.290 180.060 1.00 77.01 662 ASP B CA 1
ATOM 7214 C C . ASP B 1 698 ? 117.409 188.658 181.235 1.00 77.01 662 ASP B C 1
ATOM 7215 O O . ASP B 1 698 ? 117.027 188.475 182.395 1.00 77.01 662 ASP B O 1
ATOM 7220 N N . VAL B 1 699 ? 118.600 189.174 180.929 1.00 77.72 663 VAL B N 1
ATOM 7221 C CA . VAL B 1 699 ? 119.561 189.588 181.940 1.00 77.72 663 VAL B CA 1
ATOM 7222 C C . VAL B 1 699 ? 120.045 190.993 181.611 1.00 77.72 663 VAL B C 1
ATOM 7223 O O . VAL B 1 699 ? 120.005 191.439 180.463 1.00 77.72 663 VAL B O 1
ATOM 7227 N N . ALA B 1 700 ? 120.503 191.691 182.646 1.00 74.21 664 ALA B N 1
ATOM 7228 C CA . ALA B 1 700 ? 120.999 193.048 182.472 1.00 74.21 664 ALA B CA 1
ATOM 7229 C C . ALA B 1 700 ? 122.310 193.046 181.697 1.00 74.21 664 ALA B C 1
ATOM 7230 O O . ALA B 1 700 ? 123.179 192.196 181.913 1.00 74.21 664 ALA B O 1
ATOM 7232 N N . GLY B 1 701 ? 122.449 194.006 180.787 1.00 70.49 665 GLY B N 1
ATOM 7233 C CA . GLY B 1 701 ? 123.667 194.147 180.015 1.00 70.49 665 GLY B CA 1
ATOM 7234 C C . GLY B 1 701 ? 123.714 193.278 178.776 1.00 70.49 665 GLY B C 1
ATOM 7235 O O . GLY B 1 701 ? 123.610 193.782 177.654 1.00 70.49 665 GLY B O 1
ATOM 7236 N N . VAL B 1 702 ? 123.875 191.968 178.966 1.00 69.76 666 VAL B N 1
ATOM 7237 C CA . VAL B 1 702 ? 123.979 191.059 177.828 1.00 69.76 666 VAL B CA 1
ATOM 7238 C C . VAL B 1 702 ? 122.659 190.996 177.072 1.00 69.76 666 VAL B C 1
ATOM 7239 O O . VAL B 1 702 ? 122.624 191.098 175.840 1.00 69.76 666 VAL B O 1
ATOM 7243 N N . GLY B 1 703 ? 121.555 190.828 177.795 1.00 75.70 667 GLY B N 1
ATOM 7244 C CA . GLY B 1 703 ? 120.247 190.813 177.170 1.00 75.70 667 GLY B CA 1
ATOM 7245 C C . GLY B 1 703 ? 119.548 189.469 177.201 1.00 75.70 667 GLY B C 1
ATOM 7246 O O . GLY B 1 703 ? 119.164 188.985 178.269 1.00 75.70 667 GLY B O 1
ATOM 7247 N N . ASP B 1 704 ? 119.383 188.856 176.033 1.00 70.85 668 ASP B N 1
ATOM 7248 C CA . ASP B 1 704 ? 118.603 187.634 175.885 1.00 70.85 668 ASP B CA 1
ATOM 7249 C C . ASP B 1 704 ? 119.511 186.410 175.854 1.00 70.85 668 ASP B C 1
ATOM 7250 O O . ASP B 1 704 ? 120.422 186.321 175.024 1.00 70.85 668 ASP B O 1
ATOM 7255 N N . ILE B 1 705 ? 119.257 185.471 176.763 1.00 62.17 669 ILE B N 1
ATOM 7256 C CA . ILE B 1 705 ? 120.034 184.242 176.884 1.00 62.17 669 ILE B CA 1
ATOM 7257 C C . ILE B 1 705 ? 119.073 183.091 177.148 1.00 62.17 669 ILE B C 1
ATOM 7258 O O . ILE B 1 705 ? 118.119 183.233 177.921 1.00 62.17 669 ILE B O 1
ATOM 7263 N N . CYS B 1 706 ? 119.318 181.952 176.503 1.00 56.70 670 CYS B N 1
ATOM 7264 C CA . CYS B 1 706 ? 118.500 180.771 176.738 1.00 56.70 670 CYS B CA 1
ATOM 7265 C C . CYS B 1 706 ? 118.698 180.249 178.156 1.00 56.70 670 CYS B C 1
ATOM 7266 O O . CYS B 1 706 ? 119.789 180.330 178.727 1.00 56.70 670 CYS B O 1
ATOM 7269 N N . SER B 1 707 ? 117.620 179.705 178.724 1.00 63.56 671 SER B N 1
ATOM 7270 C CA . SER B 1 707 ? 117.694 179.130 180.062 1.00 63.56 671 SER B CA 1
ATOM 7271 C C . SER B 1 707 ? 118.626 177.928 180.122 1.00 63.56 671 SER B C 1
ATOM 7272 O O . SER B 1 707 ? 119.106 177.585 181.207 1.00 63.56 671 SER B O 1
ATOM 7275 N N . PHE B 1 708 ? 118.891 177.284 178.989 1.00 56.01 672 PHE B N 1
ATOM 7276 C CA . PHE B 1 708 ? 119.782 176.134 178.950 1.00 56.01 672 PHE B CA 1
ATOM 7277 C C . PHE B 1 708 ? 121.254 176.519 178.987 1.00 56.01 672 PHE B C 1
ATOM 7278 O O . PHE B 1 708 ? 122.100 175.645 179.203 1.00 56.01 672 PHE B O 1
ATOM 7286 N N . ALA B 1 709 ? 121.582 177.796 178.781 1.00 53.01 673 ALA B N 1
ATOM 7287 C CA . ALA B 1 709 ? 122.977 178.216 178.857 1.00 53.01 673 ALA B CA 1
ATOM 7288 C C . ALA B 1 709 ? 123.462 178.270 180.300 1.00 53.01 673 ALA B C 1
ATOM 7289 O O . ALA B 1 709 ? 124.584 177.846 180.600 1.00 53.01 673 ALA B O 1
ATOM 7291 N N . LEU B 1 710 ? 122.636 178.786 181.204 1.00 47.91 674 LEU B N 1
ATOM 7292 C CA . LEU B 1 710 ? 123.012 178.894 182.608 1.00 47.91 674 LEU B CA 1
ATOM 7293 C C . LEU B 1 710 ? 123.066 177.522 183.269 1.00 47.91 674 LEU B C 1
ATOM 7294 O O . LEU B 1 710 ? 124.141 176.947 183.438 1.00 47.91 674 LEU B O 1
ATOM 7299 N N . ASN C 1 227 ? 203.100 148.942 165.704 1.00 62.42 191 ASN C N 1
ATOM 7300 C CA . ASN C 1 227 ? 202.195 149.905 166.320 1.00 62.42 191 ASN C CA 1
ATOM 7301 C C . ASN C 1 227 ? 201.333 149.234 167.385 1.00 62.42 191 ASN C C 1
ATOM 7302 O O . ASN C 1 227 ? 200.522 148.361 167.080 1.00 62.42 191 ASN C O 1
ATOM 7307 N N . LEU C 1 228 ? 201.520 149.651 168.639 1.00 53.18 192 LEU C N 1
ATOM 7308 C CA . LEU C 1 228 ? 200.781 149.043 169.741 1.00 53.18 192 LEU C CA 1
ATOM 7309 C C . LEU C 1 228 ? 199.283 149.288 169.609 1.00 53.18 192 LEU C C 1
ATOM 7310 O O . LEU C 1 228 ? 198.475 148.385 169.856 1.00 53.18 192 LEU C O 1
ATOM 7315 N N . ASP C 1 229 ? 198.893 150.505 169.223 1.00 57.52 193 ASP C N 1
ATOM 7316 C CA . ASP C 1 229 ? 197.474 150.813 169.072 1.00 57.52 193 ASP C CA 1
ATOM 7317 C C . ASP C 1 229 ? 196.838 150.003 167.951 1.00 57.52 193 ASP C C 1
ATOM 7318 O O . ASP C 1 229 ? 195.680 149.579 168.072 1.00 57.52 193 ASP C O 1
ATOM 7323 N N . SER C 1 230 ? 197.571 149.792 166.855 1.00 50.69 194 SER C N 1
ATOM 7324 C CA . SER C 1 230 ? 197.016 149.074 165.714 1.00 50.69 194 SER C CA 1
ATOM 7325 C C . SER C 1 230 ? 196.625 147.649 166.077 1.00 50.69 194 SER C C 1
ATOM 7326 O O . SER C 1 230 ? 195.670 147.108 165.512 1.00 50.69 194 SER C O 1
ATOM 7329 N N . PHE C 1 231 ? 197.342 147.028 167.016 1.00 45.40 195 PHE C N 1
ATOM 7330 C CA . PHE C 1 231 ? 197.001 145.670 167.430 1.00 45.40 195 PHE C CA 1
ATOM 7331 C C . PHE C 1 231 ? 195.595 145.613 168.013 1.00 45.40 195 PHE C C 1
ATOM 7332 O O . PHE C 1 231 ? 194.764 144.799 167.591 1.00 45.40 195 PHE C O 1
ATOM 7340 N N . PHE C 1 232 ? 195.307 146.487 168.978 1.00 41.83 196 PHE C N 1
ATOM 7341 C CA . PHE C 1 232 ? 193.975 146.515 169.569 1.00 41.83 196 PHE C CA 1
ATOM 7342 C C . PHE C 1 232 ? 192.933 146.965 168.553 1.00 41.83 196 PHE C C 1
ATOM 7343 O O . PHE C 1 232 ? 191.804 146.458 168.546 1.00 41.83 196 PHE C O 1
ATOM 7351 N N . THR C 1 233 ? 193.292 147.910 167.679 1.00 46.48 197 THR C N 1
ATOM 7352 C CA . THR C 1 233 ? 192.341 148.362 166.669 1.00 46.48 197 THR C CA 1
ATOM 7353 C C . THR C 1 233 ? 191.930 147.217 165.752 1.00 46.48 197 THR C C 1
ATOM 7354 O O . THR C 1 233 ? 190.742 147.044 165.454 1.00 46.48 197 THR C O 1
ATOM 7358 N N . LYS C 1 234 ? 192.894 146.409 165.316 1.00 48.77 198 LYS C N 1
ATOM 7359 C CA . LYS C 1 234 ? 192.579 145.278 164.454 1.00 48.77 198 LYS C CA 1
ATOM 7360 C C . LYS C 1 234 ? 191.846 144.171 165.201 1.00 48.77 198 LYS C C 1
ATOM 7361 O O . LYS C 1 234 ? 190.960 143.529 164.623 1.00 48.77 198 LYS C O 1
ATOM 7367 N N . ILE C 1 235 ? 192.188 143.925 166.471 1.00 43.45 199 ILE C N 1
ATOM 7368 C CA . ILE C 1 235 ? 191.459 142.901 167.214 1.00 43.45 199 ILE C CA 1
ATOM 7369 C C . ILE C 1 235 ? 190.011 143.327 167.425 1.00 43.45 199 ILE C C 1
ATOM 7370 O O . ILE C 1 235 ? 189.116 142.478 167.517 1.00 43.45 199 ILE C O 1
ATOM 7375 N N . TYR C 1 236 ? 189.751 144.634 167.507 1.00 42.22 200 TYR C N 1
ATOM 7376 C CA . TYR C 1 236 ? 188.368 145.099 167.554 1.00 42.22 200 TYR C CA 1
ATOM 7377 C C . TYR C 1 236 ? 187.693 144.968 166.195 1.00 42.22 200 TYR C C 1
ATOM 7378 O O . TYR C 1 236 ? 186.547 144.509 166.106 1.00 42.22 200 TYR C O 1
ATOM 7387 N N . SER C 1 237 ? 188.385 145.380 165.130 1.00 48.64 201 SER C N 1
ATOM 7388 C CA . SER C 1 237 ? 187.776 145.390 163.805 1.00 48.64 201 SER C CA 1
ATOM 7389 C C . SER C 1 237 ? 187.445 143.985 163.325 1.00 48.64 201 SER C C 1
ATOM 7390 O O . SER C 1 237 ? 186.461 143.796 162.601 1.00 48.64 201 SER C O 1
ATOM 7393 N N . TYR C 1 238 ? 188.253 142.992 163.703 1.00 49.19 202 TYR C N 1
ATOM 7394 C CA . TYR C 1 238 ? 187.960 141.618 163.312 1.00 49.19 202 TYR C CA 1
ATOM 7395 C C . TYR C 1 238 ? 186.605 141.174 163.849 1.00 49.19 202 TYR C C 1
ATOM 7396 O O . TYR C 1 238 ? 185.773 140.641 163.107 1.00 49.19 202 TYR C O 1
ATOM 7405 N N . HIS C 1 239 ? 186.365 141.390 165.144 1.00 45.10 203 HIS C N 1
ATOM 7406 C CA . HIS C 1 239 ? 185.072 141.033 165.717 1.00 45.10 203 HIS C CA 1
ATOM 7407 C C . HIS C 1 239 ? 183.955 141.888 165.136 1.00 45.10 203 HIS C C 1
ATOM 7408 O O . HIS C 1 239 ? 182.856 141.386 164.875 1.00 45.10 203 HIS C O 1
ATOM 7415 N N . GLN C 1 240 ? 184.209 143.184 164.936 1.00 47.31 204 GLN C N 1
ATOM 7416 C CA . GLN C 1 240 ? 183.154 144.066 164.451 1.00 47.31 204 GLN C CA 1
ATOM 7417 C C . GLN C 1 240 ? 182.765 143.760 163.011 1.00 47.31 204 GLN C C 1
ATOM 7418 O O . GLN C 1 240 ? 181.635 144.059 162.609 1.00 47.31 204 GLN C O 1
ATOM 7424 N N . ARG C 1 241 ? 183.664 143.163 162.234 1.00 53.68 205 ARG C N 1
ATOM 7425 C CA . ARG C 1 241 ? 183.366 142.726 160.879 1.00 53.68 205 ARG C CA 1
ATOM 7426 C C . ARG C 1 241 ? 182.933 141.267 160.826 1.00 53.68 205 ARG C C 1
ATOM 7427 O O . ARG C 1 241 ? 182.785 140.720 159.729 1.00 53.68 205 ARG C O 1
ATOM 7435 N N . ASN C 1 242 ? 182.788 140.629 161.987 1.00 57.79 206 ASN C N 1
ATOM 7436 C CA . ASN C 1 242 ? 182.221 139.288 162.180 1.00 57.79 206 ASN C CA 1
ATOM 7437 C C . ASN C 1 242 ? 182.579 138.318 161.050 1.00 57.79 206 ASN C C 1
ATOM 7438 O O . ASN C 1 242 ? 181.723 137.743 160.378 1.00 57.79 206 ASN C O 1
ATOM 7443 N N . GLY C 1 243 ? 183.885 138.127 160.870 1.00 61.87 207 GLY C N 1
ATOM 7444 C CA . GLY C 1 243 ? 184.378 137.112 159.958 1.00 61.87 207 GLY C CA 1
ATOM 7445 C C . GLY C 1 243 ? 185.564 137.525 159.109 1.00 61.87 207 GLY C C 1
ATOM 7446 O O . GLY C 1 243 ? 185.526 138.554 158.429 1.00 61.87 207 GLY C O 1
ATOM 7447 N N . PHE C 1 244 ? 186.629 136.719 159.145 1.00 66.60 208 PHE C N 1
ATOM 7448 C CA . PHE C 1 244 ? 187.783 136.961 158.284 1.00 66.60 208 PHE C CA 1
ATOM 7449 C C . PHE C 1 244 ? 187.419 136.818 156.812 1.00 66.60 208 PHE C C 1
ATOM 7450 O O . PHE C 1 244 ? 187.788 137.661 155.982 1.00 66.60 208 PHE C O 1
ATOM 7458 N N . ALA C 1 245 ? 186.706 135.742 156.468 1.00 72.57 209 ALA C N 1
ATOM 7459 C CA . ALA C 1 245 ? 186.262 135.564 155.092 1.00 72.57 209 ALA C CA 1
ATOM 7460 C C . ALA C 1 245 ? 185.399 136.732 154.642 1.00 72.57 209 ALA C C 1
ATOM 7461 O O . ALA C 1 245 ? 185.468 137.145 153.477 1.00 72.57 209 ALA C O 1
ATOM 7463 N N . CYS C 1 246 ? 184.600 137.286 155.558 1.00 73.03 210 CYS C N 1
ATOM 7464 C CA . CYS C 1 246 ? 183.791 138.454 155.234 1.00 73.03 210 CYS C CA 1
ATOM 7465 C C . CYS C 1 246 ? 184.668 139.626 154.812 1.00 73.03 210 CYS C C 1
ATOM 7466 O O . CYS C 1 246 ? 184.409 140.267 153.791 1.00 73.03 210 CYS C O 1
ATOM 7469 N N . ILE C 1 247 ? 185.724 139.908 155.580 1.00 69.54 211 ILE C N 1
ATOM 7470 C CA . ILE C 1 247 ? 186.611 141.021 155.248 1.00 69.54 211 ILE C CA 1
ATOM 7471 C C . ILE C 1 247 ? 187.293 140.780 153.909 1.00 69.54 211 ILE C C 1
ATOM 7472 O O . ILE C 1 247 ? 187.364 141.677 153.056 1.00 69.54 211 ILE C O 1
ATOM 7477 N N . LEU C 1 248 ? 187.799 139.562 153.702 1.00 73.24 212 LEU C N 1
ATOM 7478 C CA . LEU C 1 248 ? 188.511 139.261 152.466 1.00 73.24 212 LEU C CA 1
ATOM 7479 C C . LEU C 1 248 ? 187.611 139.459 151.250 1.00 73.24 212 LEU C C 1
ATOM 7480 O O . LEU C 1 248 ? 187.990 140.142 150.282 1.00 73.24 212 LEU C O 1
ATOM 7485 N N . LEU C 1 249 ? 186.398 138.888 151.294 1.00 74.43 213 LEU C N 1
ATOM 7486 C CA . LEU C 1 249 ? 185.489 139.027 150.162 1.00 74.43 213 LEU C CA 1
ATOM 7487 C C . LEU C 1 249 ? 185.017 140.464 150.014 1.00 74.43 213 LEU C C 1
ATOM 7488 O O . LEU C 1 249 ? 184.887 140.951 148.892 1.00 74.43 213 LEU C O 1
ATOM 7493 N N . GLU C 1 250 ? 184.793 141.173 151.121 1.00 81.07 214 GLU C N 1
ATOM 7494 C CA . GLU C 1 250 ? 184.349 142.556 151.017 1.00 81.07 214 GLU C CA 1
ATOM 7495 C C . GLU C 1 250 ? 185.390 143.398 150.298 1.00 81.07 214 GLU C C 1
ATOM 7496 O O . GLU C 1 250 ? 185.060 144.216 149.433 1.00 81.07 214 GLU C O 1
ATOM 7502 N N . ASP C 1 251 ? 186.663 143.181 150.617 1.00 85.76 215 ASP C N 1
ATOM 7503 C CA . ASP C 1 251 ? 187.720 143.944 149.965 1.00 85.76 215 ASP C CA 1
ATOM 7504 C C . ASP C 1 251 ? 187.843 143.584 148.485 1.00 85.76 215 ASP C C 1
ATOM 7505 O O . ASP C 1 251 ? 187.953 144.473 147.624 1.00 85.76 215 ASP C O 1
ATOM 7510 N N . VAL C 1 252 ? 187.840 142.284 148.165 1.00 83.96 216 VAL C N 1
ATOM 7511 C CA . VAL C 1 252 ? 188.017 141.910 146.762 1.00 83.96 216 VAL C CA 1
ATOM 7512 C C . VAL C 1 252 ? 186.827 142.377 145.928 1.00 83.96 216 VAL C C 1
ATOM 7513 O O . VAL C 1 252 ? 186.998 142.823 144.782 1.00 83.96 216 VAL C O 1
ATOM 7517 N N . PHE C 1 253 ? 185.616 142.343 146.496 1.00 82.19 217 PHE C N 1
ATOM 7518 C CA . PHE C 1 253 ? 184.462 142.913 145.815 1.00 82.19 217 PHE C CA 1
ATOM 7519 C C . PHE C 1 253 ? 184.470 144.434 145.773 1.00 82.19 217 PHE C C 1
ATOM 7520 O O . PHE C 1 253 ? 183.870 145.000 144.866 1.00 82.19 217 PHE C O 1
ATOM 7528 N N . GLN C 1 254 ? 185.129 145.127 146.704 1.00 91.68 218 GLN C N 1
ATOM 7529 C CA . GLN C 1 254 ? 185.273 146.573 146.531 1.00 91.68 218 GLN C CA 1
ATOM 7530 C C . GLN C 1 254 ? 186.193 146.893 145.357 1.00 91.68 218 GLN C C 1
ATOM 7531 O O . GLN C 1 254 ? 185.944 147.835 144.587 1.00 91.68 218 GLN C O 1
ATOM 7537 N N . LEU C 1 255 ? 187.267 146.120 145.209 1.00 94.49 219 LEU C N 1
ATOM 7538 C CA . LEU C 1 255 ? 188.143 146.304 144.057 1.00 94.49 219 LEU C CA 1
ATOM 7539 C C . LEU C 1 255 ? 187.395 146.027 142.754 1.00 94.49 219 LEU C C 1
ATOM 7540 O O . LEU C 1 255 ? 187.460 146.818 141.800 1.00 94.49 219 LEU C O 1
ATOM 7545 N N . GLY C 1 256 ? 186.667 144.905 142.704 1.00 96.08 220 GLY C N 1
ATOM 7546 C CA . GLY C 1 256 ? 185.845 144.613 141.539 1.00 96.08 220 GLY C CA 1
ATOM 7547 C C . GLY C 1 256 ? 184.761 145.648 141.306 1.00 96.08 220 GLY C C 1
ATOM 7548 O O . GLY C 1 256 ? 184.436 145.965 140.163 1.00 96.08 220 GLY C O 1
ATOM 7549 N N . GLN C 1 257 ? 184.186 146.176 142.387 1.00 95.69 221 GLN C N 1
ATOM 7550 C CA . GLN C 1 257 ? 183.297 147.328 142.325 1.00 95.69 221 GLN C CA 1
ATOM 7551 C C . GLN C 1 257 ? 183.909 148.447 141.499 1.00 95.69 221 GLN C C 1
ATOM 7552 O O . GLN C 1 257 ? 183.422 148.764 140.405 1.00 95.69 221 GLN C O 1
ATOM 7558 N N . PHE C 1 258 ? 185.027 148.997 141.976 1.00 108.09 222 PHE C N 1
ATOM 7559 C CA . PHE C 1 258 ? 185.613 150.163 141.320 1.00 108.09 222 PHE C CA 1
ATOM 7560 C C . PHE C 1 258 ? 185.986 149.856 139.874 1.00 108.09 222 PHE C C 1
ATOM 7561 O O . PHE C 1 258 ? 185.758 150.683 138.974 1.00 108.09 222 PHE C O 1
ATOM 7569 N N . ILE C 1 259 ? 186.533 148.661 139.624 1.00 100.56 223 ILE C N 1
ATOM 7570 C CA . ILE C 1 259 ? 186.877 148.306 138.250 1.00 100.56 223 ILE C CA 1
ATOM 7571 C C . ILE C 1 259 ? 185.618 148.229 137.393 1.00 100.56 223 ILE C C 1
ATOM 7572 O O . ILE C 1 259 ? 185.635 148.594 136.211 1.00 100.56 223 ILE C O 1
ATOM 7577 N N . PHE C 1 260 ? 184.498 147.794 137.978 1.00 97.30 224 PHE C N 1
ATOM 7578 C CA . PHE C 1 260 ? 183.261 147.710 137.213 1.00 97.30 224 PHE C CA 1
ATOM 7579 C C . PHE C 1 260 ? 182.743 149.090 136.844 1.00 97.30 224 PHE C C 1
ATOM 7580 O O . PHE C 1 260 ? 182.340 149.312 135.698 1.00 97.30 224 PHE C O 1
ATOM 7588 N N . ILE C 1 261 ? 182.726 150.028 137.797 1.00 98.17 225 ILE C N 1
ATOM 7589 C CA . ILE C 1 261 ? 182.290 151.383 137.445 1.00 98.17 225 ILE C CA 1
ATOM 7590 C C . ILE C 1 261 ? 183.164 151.956 136.337 1.00 98.17 225 ILE C C 1
ATOM 7591 O O . ILE C 1 261 ? 182.654 152.492 135.344 1.00 98.17 225 ILE C O 1
ATOM 7596 N N . VAL C 1 262 ? 184.489 151.838 136.469 1.00 103.50 226 VAL C N 1
ATOM 7597 C CA . VAL C 1 262 ? 185.337 152.473 135.462 1.00 103.50 226 VAL C CA 1
ATOM 7598 C C . VAL C 1 262 ? 185.138 151.822 134.091 1.00 103.50 226 VAL C C 1
ATOM 7599 O O . VAL C 1 262 ? 184.962 152.521 133.080 1.00 103.50 226 VAL C O 1
ATOM 7603 N N . THR C 1 263 ? 185.109 150.483 134.032 1.00 109.48 227 THR C N 1
ATOM 7604 C CA . THR C 1 263 ? 184.998 149.824 132.734 1.00 109.48 227 THR C CA 1
ATOM 7605 C C . THR C 1 263 ? 183.622 150.042 132.116 1.00 109.48 227 THR C C 1
ATOM 7606 O O . THR C 1 263 ? 183.513 150.242 130.903 1.00 109.48 227 THR C O 1
ATOM 7610 N N . PHE C 1 264 ? 182.562 150.038 132.928 1.00 111.03 228 PHE C N 1
ATOM 7611 C CA . PHE C 1 264 ? 181.224 150.232 132.387 1.00 111.03 228 PHE C CA 1
ATOM 7612 C C . PHE C 1 264 ? 181.035 151.656 131.884 1.00 111.03 228 PHE C C 1
ATOM 7613 O O . PHE C 1 264 ? 180.433 151.870 130.824 1.00 111.03 228 PHE C O 1
ATOM 7621 N N . THR C 1 265 ? 181.550 152.644 132.621 1.00 110.42 229 THR C N 1
ATOM 7622 C CA . THR C 1 265 ? 181.448 154.023 132.162 1.00 110.42 229 THR C CA 1
ATOM 7623 C C . THR C 1 265 ? 182.206 154.220 130.856 1.00 110.42 229 THR C C 1
ATOM 7624 O O . THR C 1 265 ? 181.676 154.806 129.901 1.00 110.42 229 THR C O 1
ATOM 7628 N N . THR C 1 266 ? 183.446 153.719 130.782 1.00 115.78 230 THR C N 1
ATOM 7629 C CA . THR C 1 266 ? 184.205 153.912 129.550 1.00 115.78 230 THR C CA 1
ATOM 7630 C C . THR C 1 266 ? 183.613 153.111 128.395 1.00 115.78 230 THR C C 1
ATOM 7631 O O . THR C 1 266 ? 183.716 153.534 127.239 1.00 115.78 230 THR C O 1
ATOM 7635 N N . PHE C 1 267 ? 182.967 151.977 128.682 1.00 120.20 231 PHE C N 1
ATOM 7636 C CA . PHE C 1 267 ? 182.318 151.205 127.629 1.00 120.20 231 PHE C CA 1
ATOM 7637 C C . PHE C 1 267 ? 181.101 151.941 127.085 1.00 120.20 231 PHE C C 1
ATOM 7638 O O . PHE C 1 267 ? 180.910 152.029 125.867 1.00 120.20 231 PHE C O 1
ATOM 7646 N N . LEU C 1 268 ? 180.264 152.476 127.976 1.00 118.10 232 LEU C N 1
ATOM 7647 C CA . LEU C 1 268 ? 179.087 153.208 127.521 1.00 118.10 232 LEU C CA 1
ATOM 7648 C C . LEU C 1 268 ? 179.480 154.472 126.769 1.00 118.10 232 LEU C C 1
ATOM 7649 O O . LEU C 1 268 ? 178.801 154.871 125.816 1.00 118.10 232 LEU C O 1
ATOM 7654 N N . LEU C 1 269 ? 180.574 155.119 127.179 1.00 122.78 233 LEU C N 1
ATOM 7655 C CA . LEU C 1 269 ? 180.971 156.354 126.513 1.00 122.78 233 LEU C CA 1
ATOM 7656 C C . LEU C 1 269 ? 181.793 156.109 125.252 1.00 122.78 233 LEU C C 1
ATOM 7657 O O . LEU C 1 269 ? 181.913 157.014 124.419 1.00 122.78 233 LEU C O 1
ATOM 7662 N N . ARG C 1 270 ? 182.363 154.914 125.084 1.00 132.35 234 ARG C N 1
ATOM 7663 C CA . ARG C 1 270 ? 183.293 154.675 123.991 1.00 132.35 234 ARG C CA 1
ATOM 7664 C C . ARG C 1 270 ? 182.936 153.461 123.136 1.00 132.35 234 ARG C C 1
ATOM 7665 O O . ARG C 1 270 ? 183.715 153.098 122.249 1.00 132.35 234 ARG C O 1
ATOM 7673 N N . CYS C 1 271 ? 181.790 152.827 123.364 1.00 133.83 235 CYS C N 1
ATOM 7674 C CA . CYS C 1 271 ? 181.365 151.710 122.530 1.00 133.83 235 CYS C CA 1
ATOM 7675 C C . CYS C 1 271 ? 179.926 151.809 122.049 1.00 133.83 235 CYS C C 1
ATOM 7676 O O . CYS C 1 271 ? 179.604 151.245 121.001 1.00 133.83 235 CYS C O 1
ATOM 7679 N N . VAL C 1 272 ? 179.056 152.510 122.775 1.00 136.18 236 VAL C N 1
ATOM 7680 C CA . VAL C 1 272 ? 177.657 152.604 122.379 1.00 136.18 236 VAL C CA 1
ATOM 7681 C C . VAL C 1 272 ? 177.523 153.572 121.212 1.00 136.18 236 VAL C C 1
ATOM 7682 O O . VAL C 1 272 ? 177.973 154.723 121.282 1.00 136.18 236 VAL C O 1
ATOM 7686 N N . ASP C 1 273 ? 176.899 153.109 120.132 1.00 133.57 237 ASP C N 1
ATOM 7687 C CA . ASP C 1 273 ? 176.652 153.921 118.946 1.00 133.57 237 ASP C CA 1
ATOM 7688 C C . ASP C 1 273 ? 175.185 154.332 118.951 1.00 133.57 237 ASP C C 1
ATOM 7689 O O . ASP C 1 273 ? 174.298 153.490 118.774 1.00 133.57 237 ASP C O 1
ATOM 7694 N N . TYR C 1 274 ? 174.934 155.626 119.151 1.00 140.57 238 TYR C N 1
ATOM 7695 C CA . TYR C 1 274 ? 173.565 156.123 119.159 1.00 140.57 238 TYR C CA 1
ATOM 7696 C C . TYR C 1 274 ? 172.940 156.120 117.770 1.00 140.57 238 TYR C C 1
ATOM 7697 O O . TYR C 1 274 ? 171.710 156.089 117.660 1.00 140.57 238 TYR C O 1
ATOM 7706 N N . ASN C 1 275 ? 173.759 156.140 116.715 1.00 139.62 239 ASN C N 1
ATOM 7707 C CA . ASN C 1 275 ? 173.231 156.253 115.358 1.00 139.62 239 ASN C CA 1
ATOM 7708 C C . ASN C 1 275 ? 172.355 155.056 115.003 1.00 139.62 239 ASN C C 1
ATOM 7709 O O . ASN C 1 275 ? 171.211 155.219 114.562 1.00 139.62 239 ASN C O 1
ATOM 7714 N N . VAL C 1 276 ? 172.876 153.843 115.189 1.00 130.71 240 VAL C N 1
ATOM 7715 C CA . VAL C 1 276 ? 172.113 152.649 114.839 1.00 130.71 240 VAL C CA 1
ATOM 7716 C C . VAL C 1 276 ? 170.955 152.443 115.810 1.00 130.71 240 VAL C C 1
ATOM 7717 O O . VAL C 1 276 ? 169.855 152.045 115.408 1.00 130.71 240 VAL C O 1
ATOM 7721 N N . LEU C 1 277 ? 171.179 152.711 117.099 1.00 131.82 241 LEU C N 1
ATOM 7722 C CA . LEU C 1 277 ? 170.149 152.451 118.100 1.00 131.82 241 LEU C CA 1
ATOM 7723 C C . LEU C 1 277 ? 168.951 153.375 117.922 1.00 131.82 241 LEU C C 1
ATOM 7724 O O . LEU C 1 277 ? 167.801 152.943 118.067 1.00 131.82 241 LEU C O 1
ATOM 7729 N N . PHE C 1 278 ? 169.194 154.650 117.609 1.00 135.24 242 PHE C N 1
ATOM 7730 C CA . PHE C 1 278 ? 168.106 155.609 117.464 1.00 135.24 242 PHE C CA 1
ATOM 7731 C C . PHE C 1 278 ? 167.290 155.396 116.196 1.00 135.24 242 PHE C C 1
ATOM 7732 O O . PHE C 1 278 ? 166.220 156.001 116.066 1.00 135.24 242 PHE C O 1
ATOM 7740 N N . ALA C 1 279 ? 167.765 154.566 115.269 1.00 131.45 243 ALA C N 1
ATOM 7741 C CA . ALA C 1 279 ? 167.097 154.265 114.005 1.00 131.45 243 ALA C CA 1
ATOM 7742 C C . ALA C 1 279 ? 166.851 155.506 113.157 1.00 131.45 243 ALA C C 1
ATOM 7743 O O . ALA C 1 279 ? 165.906 155.529 112.360 1.00 131.45 243 ALA C O 1
ATOM 7745 N N . ASN C 1 280 ? 167.675 156.539 113.306 1.00 124.24 244 ASN C N 1
ATOM 7746 C CA . ASN C 1 280 ? 167.510 157.771 112.544 1.00 124.24 244 ASN C CA 1
ATOM 7747 C C . ASN C 1 280 ? 168.258 157.728 111.213 1.00 124.24 244 ASN C C 1
ATOM 7748 O O . ASN C 1 280 ? 167.712 158.091 110.171 1.00 124.24 244 ASN C O 1
ATOM 7753 N N . VAL C 1 295 ? 165.860 145.296 116.703 1.00 131.00 259 VAL C N 1
ATOM 7754 C CA . VAL C 1 295 ? 167.278 145.077 116.450 1.00 131.00 259 VAL C CA 1
ATOM 7755 C C . VAL C 1 295 ? 167.969 144.582 117.716 1.00 131.00 259 VAL C C 1
ATOM 7756 O O . VAL C 1 295 ? 167.899 145.223 118.764 1.00 131.00 259 VAL C O 1
ATOM 7760 N N . THR C 1 296 ? 168.631 143.432 117.609 1.00 137.30 260 THR C N 1
ATOM 7761 C CA . THR C 1 296 ? 169.336 142.857 118.742 1.00 137.30 260 THR C CA 1
ATOM 7762 C C . THR C 1 296 ? 170.527 143.732 119.128 1.00 137.30 260 THR C C 1
ATOM 7763 O O . THR C 1 296 ? 171.222 144.295 118.276 1.00 137.30 260 THR C O 1
ATOM 7767 N N . LEU C 1 297 ? 170.751 143.851 120.440 1.00 140.76 261 LEU C N 1
ATOM 7768 C CA . LEU C 1 297 ? 171.847 144.679 120.936 1.00 140.76 261 LEU C CA 1
ATOM 7769 C C . LEU C 1 297 ? 173.197 144.169 120.446 1.00 140.76 261 LEU C C 1
ATOM 7770 O O . LEU C 1 297 ? 174.127 144.958 120.249 1.00 140.76 261 LEU C O 1
ATOM 7775 N N . SER C 1 298 ? 173.322 142.854 120.245 1.00 141.87 262 SER C N 1
ATOM 7776 C CA . SER C 1 298 ? 174.574 142.300 119.739 1.00 141.87 262 SER C CA 1
ATOM 7777 C C . SER C 1 298 ? 174.888 142.833 118.347 1.00 141.87 262 SER C C 1
ATOM 7778 O O . SER C 1 298 ? 176.045 143.142 118.038 1.00 141.87 262 SER C O 1
ATOM 7781 N N . ASP C 1 299 ? 173.870 142.941 117.491 1.00 144.48 263 ASP C N 1
ATOM 7782 C CA . ASP C 1 299 ? 174.066 143.562 116.186 1.00 144.48 263 ASP C CA 1
ATOM 7783 C C . ASP C 1 299 ? 174.456 145.027 116.333 1.00 144.48 263 ASP C C 1
ATOM 7784 O O . ASP C 1 299 ? 175.293 145.535 115.577 1.00 144.48 263 ASP C O 1
ATOM 7789 N N . ALA C 1 300 ? 173.856 145.723 117.302 1.00 143.01 264 ALA C N 1
ATOM 7790 C CA . ALA C 1 300 ? 174.188 147.122 117.541 1.00 143.01 264 ALA C CA 1
ATOM 7791 C C . ALA C 1 300 ? 175.608 147.306 118.057 1.00 143.01 264 ALA C C 1
ATOM 7792 O O . ALA C 1 300 ? 176.154 148.408 117.944 1.00 143.01 264 ALA C O 1
ATOM 7794 N N . ILE C 1 301 ? 176.216 146.262 118.622 1.00 144.08 265 ILE C N 1
ATOM 7795 C CA . ILE C 1 301 ? 177.583 146.372 119.114 1.00 144.08 265 ILE C CA 1
ATOM 7796 C C . ILE C 1 301 ? 178.536 146.507 117.935 1.00 144.08 265 ILE C C 1
ATOM 7797 O O . ILE C 1 301 ? 178.532 145.681 117.012 1.00 144.08 265 ILE C O 1
ATOM 7802 N N . LEU C 1 302 ? 179.355 147.553 117.959 1.00 146.84 266 LEU C N 1
ATOM 7803 C CA . LEU C 1 302 ? 180.325 147.769 116.902 1.00 146.84 266 LEU C CA 1
ATOM 7804 C C . LEU C 1 302 ? 181.474 146.771 117.035 1.00 146.84 266 LEU C C 1
ATOM 7805 O O . LEU C 1 302 ? 181.735 146.254 118.123 1.00 146.84 266 LEU C O 1
ATOM 7810 N N . PRO C 1 303 ? 182.167 146.474 115.935 1.00 151.73 267 PRO C N 1
ATOM 7811 C CA . PRO C 1 303 ? 183.299 145.543 116.007 1.00 151.73 267 PRO C CA 1
ATOM 7812 C C . PRO C 1 303 ? 184.402 146.053 116.924 1.00 151.73 267 PRO C C 1
ATOM 7813 O O . PRO C 1 303 ? 184.487 147.240 117.247 1.00 151.73 267 PRO C O 1
ATOM 7817 N N . SER C 1 304 ? 185.253 145.118 117.356 1.00 148.75 268 SER C N 1
ATOM 7818 C CA . SER C 1 304 ? 186.313 145.452 118.304 1.00 148.75 268 SER C CA 1
ATOM 7819 C C . SER C 1 304 ? 187.301 146.451 117.711 1.00 148.75 268 SER C C 1
ATOM 7820 O O . SER C 1 304 ? 187.761 147.368 118.403 1.00 148.75 268 SER C O 1
ATOM 7823 N N . ALA C 1 305 ? 187.643 146.287 116.431 1.00 153.63 269 ALA C N 1
ATOM 7824 C CA . ALA C 1 305 ? 188.566 147.215 115.786 1.00 153.63 269 ALA C CA 1
ATOM 7825 C C . ALA C 1 305 ? 187.990 148.625 115.738 1.00 153.63 269 ALA C C 1
ATOM 7826 O O . ALA C 1 305 ? 188.716 149.609 115.941 1.00 153.63 269 ALA C O 1
ATOM 7828 N N . GLN C 1 306 ? 186.686 148.737 115.461 1.00 155.20 270 GLN C N 1
ATOM 7829 C CA . GLN C 1 306 ? 186.023 150.036 115.484 1.00 155.20 270 GLN C CA 1
ATOM 7830 C C . GLN C 1 306 ? 186.199 150.712 116.834 1.00 155.20 270 GLN C C 1
ATOM 7831 O O . GLN C 1 306 ? 186.574 151.891 116.905 1.00 155.20 270 GLN C O 1
ATOM 7837 N N . CYS C 1 307 ? 185.961 149.970 117.919 1.00 152.67 271 CYS C N 1
ATOM 7838 C CA . CYS C 1 307 ? 186.221 150.492 119.254 1.00 152.67 271 CYS C CA 1
ATOM 7839 C C . CYS C 1 307 ? 187.692 150.842 119.431 1.00 152.67 271 CYS C C 1
ATOM 7840 O O . CYS C 1 307 ? 188.023 151.778 120.167 1.00 152.67 271 CYS C O 1
ATOM 7843 N N . ALA C 1 308 ? 188.586 150.122 118.749 1.00 151.26 272 ALA C N 1
ATOM 7844 C CA . ALA C 1 308 ? 190.010 150.420 118.861 1.00 151.26 272 ALA C CA 1
ATOM 7845 C C . ALA C 1 308 ? 190.328 151.819 118.340 1.00 151.26 272 ALA C C 1
ATOM 7846 O O . ALA C 1 308 ? 190.935 152.630 119.051 1.00 151.26 272 ALA C O 1
ATOM 7848 N N . GLU C 1 309 ? 189.911 152.140 117.106 1.00 151.90 273 GLU C N 1
ATOM 7849 C CA . GLU C 1 309 ? 190.240 153.502 116.664 1.00 151.90 273 GLU C CA 1
ATOM 7850 C C . GLU C 1 309 ? 189.386 154.537 117.388 1.00 151.90 273 GLU C C 1
ATOM 7851 O O . GLU C 1 309 ? 189.824 155.681 117.559 1.00 151.90 273 GLU C O 1
ATOM 7857 N N . ARG C 1 310 ? 188.179 154.169 117.830 1.00 140.12 274 ARG C N 1
ATOM 7858 C CA . ARG C 1 310 ? 187.352 155.142 118.534 1.00 140.12 274 ARG C CA 1
ATOM 7859 C C . ARG C 1 310 ? 187.952 155.514 119.886 1.00 140.12 274 ARG C C 1
ATOM 7860 O O . ARG C 1 310 ? 187.806 156.658 120.330 1.00 140.12 274 ARG C O 1
ATOM 7868 N N . ILE C 1 311 ? 188.631 154.575 120.551 1.00 143.36 275 ILE C N 1
ATOM 7869 C CA . ILE C 1 311 ? 189.316 154.916 121.795 1.00 143.36 275 ILE C CA 1
ATOM 7870 C C . ILE C 1 311 ? 190.663 155.565 121.498 1.00 143.36 275 ILE C C 1
ATOM 7871 O O . ILE C 1 311 ? 191.179 156.350 122.303 1.00 143.36 275 ILE C O 1
ATOM 7876 N N . ARG C 1 312 ? 191.251 155.261 120.336 1.00 146.39 276 ARG C N 1
ATOM 7877 C CA . ARG C 1 312 ? 192.460 155.965 119.920 1.00 146.39 276 ARG C CA 1
ATOM 7878 C C . ARG C 1 312 ? 192.180 157.416 119.543 1.00 146.39 276 ARG C C 1
ATOM 7879 O O . ARG C 1 312 ? 193.107 158.234 119.532 1.00 146.39 276 ARG C O 1
ATOM 7887 N N . SER C 1 313 ? 190.919 157.755 119.260 1.00 147.32 277 SER C N 1
ATOM 7888 C CA . SER C 1 313 ? 190.598 159.059 118.687 1.00 147.32 277 SER C CA 1
ATOM 7889 C C . SER C 1 313 ? 191.006 160.210 119.602 1.00 147.32 277 SER C C 1
ATOM 7890 O O . SER C 1 313 ? 191.551 161.217 119.135 1.00 147.32 277 SER C O 1
ATOM 7893 N N . SER C 1 314 ? 190.758 160.084 120.905 1.00 143.70 278 SER C N 1
ATOM 7894 C CA . SER C 1 314 ? 190.973 161.207 121.803 1.00 143.70 278 SER C CA 1
ATOM 7895 C C . SER C 1 314 ? 192.023 160.860 122.851 1.00 143.70 278 SER C C 1
ATOM 7896 O O . SER C 1 314 ? 192.039 159.737 123.371 1.00 143.70 278 SER C O 1
ATOM 7899 N N . PRO C 1 315 ? 192.916 161.805 123.183 1.00 140.65 279 PRO C N 1
ATOM 7900 C CA . PRO C 1 315 ? 194.062 161.472 124.041 1.00 140.65 279 PRO C CA 1
ATOM 7901 C C . PRO C 1 315 ? 193.812 161.573 125.541 1.00 140.65 279 PRO C C 1
ATOM 7902 O O . PRO C 1 315 ? 194.452 160.850 126.311 1.00 140.65 279 PRO C O 1
ATOM 7906 N N . LEU C 1 316 ? 192.903 162.448 125.982 1.00 132.03 280 LEU C N 1
ATOM 7907 C CA . LEU C 1 316 ? 192.741 162.648 127.421 1.00 132.03 280 LEU C CA 1
ATOM 7908 C C . LEU C 1 316 ? 192.096 161.440 128.087 1.00 132.03 280 LEU C C 1
ATOM 7909 O O . LEU C 1 316 ? 192.328 161.191 129.277 1.00 132.03 280 LEU C O 1
ATOM 7914 N N . LEU C 1 317 ? 191.283 160.686 127.343 1.00 131.65 281 LEU C N 1
ATOM 7915 C CA . LEU C 1 317 ? 190.710 159.464 127.891 1.00 131.65 281 LEU C CA 1
ATOM 7916 C C . LEU C 1 317 ? 191.795 158.468 128.272 1.00 131.65 281 LEU C C 1
ATOM 7917 O O . LEU C 1 317 ? 191.645 157.733 129.254 1.00 131.65 281 LEU C O 1
ATOM 7922 N N . VAL C 1 318 ? 192.896 158.437 127.519 1.00 132.29 282 VAL C N 1
ATOM 7923 C CA . VAL C 1 318 ? 194.008 157.553 127.859 1.00 132.29 282 VAL C CA 1
ATOM 7924 C C . VAL C 1 318 ? 194.614 157.950 129.199 1.00 132.29 282 VAL C C 1
ATOM 7925 O O . VAL C 1 318 ? 194.924 157.093 130.036 1.00 132.29 282 VAL C O 1
ATOM 7929 N N . LEU C 1 319 ? 194.802 159.255 129.420 1.00 131.08 283 LEU C N 1
ATOM 7930 C CA . LEU C 1 319 ? 195.335 159.715 130.698 1.00 131.08 283 LEU C CA 1
ATOM 7931 C C . LEU C 1 319 ? 194.379 159.395 131.840 1.00 131.08 283 LEU C C 1
ATOM 7932 O O . LEU C 1 319 ? 194.807 158.967 132.919 1.00 131.08 283 LEU C O 1
ATOM 7937 N N . LEU C 1 320 ? 193.077 159.592 131.618 1.00 124.41 284 LEU C N 1
ATOM 7938 C CA . LEU C 1 320 ? 192.098 159.245 132.643 1.00 124.41 284 LEU C CA 1
ATOM 7939 C C . LEU C 1 320 ? 192.161 157.759 132.977 1.00 124.41 284 LEU C C 1
ATOM 7940 O O . LEU C 1 320 ? 192.160 157.376 134.155 1.00 124.41 284 LEU C O 1
ATOM 7945 N N . LEU C 1 321 ? 192.238 156.909 131.951 1.00 128.90 285 LEU C N 1
ATOM 7946 C CA . LEU C 1 321 ? 192.277 155.469 132.176 1.00 128.90 285 LEU C CA 1
ATOM 7947 C C . LEU C 1 321 ? 193.549 155.047 132.901 1.00 128.90 285 LEU C C 1
ATOM 7948 O O . LEU C 1 321 ? 193.499 154.197 133.796 1.00 128.90 285 LEU C O 1
ATOM 7953 N N . VAL C 1 322 ? 194.699 155.617 132.532 1.00 121.62 286 VAL C N 1
ATOM 7954 C CA . VAL C 1 322 ? 195.941 155.212 133.186 1.00 121.62 286 VAL C CA 1
ATOM 7955 C C . VAL C 1 322 ? 195.968 155.696 134.633 1.00 121.62 286 VAL C C 1
ATOM 7956 O O . VAL C 1 322 ? 196.460 154.993 135.525 1.00 121.62 286 VAL C O 1
ATOM 7960 N N . LEU C 1 323 ? 195.429 156.892 134.898 1.00 115.68 287 LEU C N 1
ATOM 7961 C CA . LEU C 1 323 ? 195.335 157.356 136.279 1.00 115.68 287 LEU C CA 1
ATOM 7962 C C . LEU C 1 323 ? 194.421 156.453 137.097 1.00 115.68 287 LEU C C 1
ATOM 7963 O O . LEU C 1 323 ? 194.737 156.108 138.244 1.00 115.68 287 LEU C O 1
ATOM 7968 N N . ALA C 1 324 ? 193.283 156.055 136.521 1.00 115.23 288 ALA C N 1
ATOM 7969 C CA . ALA C 1 324 ? 192.384 155.144 137.221 1.00 115.23 288 ALA C CA 1
ATOM 7970 C C . ALA C 1 324 ? 193.054 153.802 137.483 1.00 115.23 288 ALA C C 1
ATOM 7971 O O . ALA C 1 324 ? 192.886 153.215 138.557 1.00 115.23 288 ALA C O 1
ATOM 7973 N N . ALA C 1 325 ? 193.814 153.298 136.507 1.00 112.51 289 ALA C N 1
ATOM 7974 C CA . ALA C 1 325 ? 194.514 152.031 136.687 1.00 112.51 289 ALA C CA 1
ATOM 7975 C C . ALA C 1 325 ? 195.553 152.126 137.796 1.00 112.51 289 ALA C C 1
ATOM 7976 O O . ALA C 1 325 ? 195.689 151.207 138.610 1.00 112.51 289 ALA C O 1
ATOM 7978 N N . GLY C 1 326 ? 196.299 153.231 137.843 1.00 103.70 290 GLY C N 1
ATOM 7979 C CA . GLY C 1 326 ? 197.256 153.414 138.922 1.00 103.70 290 GLY C CA 1
ATOM 7980 C C . GLY C 1 326 ? 196.589 153.494 140.282 1.00 103.70 290 GLY C C 1
ATOM 7981 O O . GLY C 1 326 ? 197.076 152.921 141.260 1.00 103.70 290 GLY C O 1
ATOM 7982 N N . PHE C 1 327 ? 195.462 154.206 140.361 1.00 94.75 291 PHE C N 1
ATOM 7983 C CA . PHE C 1 327 ? 194.724 154.300 141.617 1.00 94.75 291 PHE C CA 1
ATOM 7984 C C . PHE C 1 327 ? 194.227 152.928 142.061 1.00 94.75 291 PHE C C 1
ATOM 7985 O O . PHE C 1 327 ? 194.319 152.569 143.246 1.00 94.75 291 PHE C O 1
ATOM 7993 N N . TRP C 1 328 ? 193.709 152.145 141.113 1.00 96.90 292 TRP C N 1
ATOM 7994 C CA . TRP C 1 328 ? 193.268 150.788 141.413 1.00 96.90 292 TRP C CA 1
ATOM 7995 C C . TRP C 1 328 ? 194.429 149.928 141.889 1.00 96.90 292 TRP C C 1
ATOM 7996 O O . TRP C 1 328 ? 194.275 149.127 142.815 1.00 96.90 292 TRP C O 1
ATOM 8007 N N . LEU C 1 329 ? 195.600 150.078 141.266 1.00 99.61 293 LEU C N 1
ATOM 8008 C CA . LEU C 1 329 ? 196.771 149.312 141.685 1.00 99.61 293 LEU C CA 1
ATOM 8009 C C . LEU C 1 329 ? 197.189 149.677 143.105 1.00 99.61 293 LEU C C 1
ATOM 8010 O O . LEU C 1 329 ? 197.549 148.800 143.901 1.00 99.61 293 LEU C O 1
ATOM 8015 N N . VAL C 1 330 ? 197.159 150.970 143.438 1.00 94.13 294 VAL C N 1
ATOM 8016 C CA . VAL C 1 330 ? 197.536 151.397 144.784 1.00 94.13 294 VAL C CA 1
ATOM 8017 C C . VAL C 1 330 ? 196.580 150.810 145.815 1.00 94.13 294 VAL C C 1
ATOM 8018 O O . VAL C 1 330 ? 197.005 150.257 146.841 1.00 94.13 294 VAL C O 1
ATOM 8022 N N . GLN C 1 331 ? 195.271 150.915 145.558 1.00 90.69 295 GLN C N 1
ATOM 8023 C CA . GLN C 1 331 ? 194.325 150.316 146.495 1.00 90.69 295 GLN C CA 1
ATOM 8024 C C . GLN C 1 331 ? 194.470 148.803 146.562 1.00 90.69 295 GLN C C 1
ATOM 8025 O O . GLN C 1 331 ? 194.308 148.222 147.637 1.00 90.69 295 GLN C O 1
ATOM 8031 N N . LEU C 1 332 ? 194.773 148.150 145.440 1.00 93.22 296 LEU C N 1
ATOM 8032 C CA . LEU C 1 332 ? 194.951 146.703 145.461 1.00 93.22 296 LEU C CA 1
ATOM 8033 C C . LEU C 1 332 ? 196.132 146.310 146.337 1.00 93.22 296 LEU C C 1
ATOM 8034 O O . LEU C 1 332 ? 196.030 145.380 147.144 1.00 93.22 296 LEU C O 1
ATOM 8039 N N . LEU C 1 333 ? 197.258 147.013 146.201 1.00 90.74 297 LEU C N 1
ATOM 8040 C CA . LEU C 1 333 ? 198.426 146.697 147.020 1.00 90.74 297 LEU C CA 1
ATOM 8041 C C . LEU C 1 333 ? 198.147 146.947 148.499 1.00 90.74 297 LEU C C 1
ATOM 8042 O O . LEU C 1 333 ? 198.488 146.118 149.358 1.00 90.74 297 LEU C O 1
ATOM 8047 N N . ARG C 1 334 ? 197.512 148.080 148.815 1.00 88.50 298 ARG C N 1
ATOM 8048 C CA . ARG C 1 334 ? 197.174 148.364 150.206 1.00 88.50 298 ARG C CA 1
ATOM 8049 C C . ARG C 1 334 ? 196.239 147.301 150.768 1.00 88.50 298 ARG C C 1
ATOM 8050 O O . ARG C 1 334 ? 196.413 146.841 151.903 1.00 88.50 298 ARG C O 1
ATOM 8058 N N . SER C 1 335 ? 195.252 146.887 149.974 1.00 88.07 299 SER C N 1
ATOM 8059 C CA . SER C 1 335 ? 194.300 145.875 150.411 1.00 88.07 299 SER C CA 1
ATOM 8060 C C . SER C 1 335 ? 194.979 144.532 150.634 1.00 88.07 299 SER C C 1
ATOM 8061 O O . SER C 1 335 ? 194.634 143.801 151.571 1.00 88.07 299 SER C O 1
ATOM 8064 N N . VAL C 1 336 ? 195.929 144.176 149.765 1.00 87.23 300 VAL C N 1
ATOM 8065 C CA . VAL C 1 336 ? 196.699 142.954 149.972 1.00 87.23 300 VAL C CA 1
ATOM 8066 C C . VAL C 1 336 ? 197.446 143.025 151.293 1.00 87.23 300 VAL C C 1
ATOM 8067 O O . VAL C 1 336 ? 197.474 142.054 152.059 1.00 87.23 300 VAL C O 1
ATOM 8071 N N . CYS C 1 337 ? 198.048 144.178 151.590 1.00 87.81 301 CYS C N 1
ATOM 8072 C CA . CYS C 1 337 ? 198.729 144.337 152.873 1.00 87.81 301 CYS C CA 1
ATOM 8073 C C . CYS C 1 337 ? 197.760 144.150 154.039 1.00 87.81 301 CYS C C 1
ATOM 8074 O O . CYS C 1 337 ? 198.064 143.443 155.012 1.00 87.81 301 CYS C O 1
ATOM 8077 N N . ASN C 1 338 ? 196.579 144.770 153.951 1.00 83.26 302 ASN C N 1
ATOM 8078 C CA . ASN C 1 338 ? 195.610 144.660 155.040 1.00 83.26 302 ASN C CA 1
ATOM 8079 C C . ASN C 1 338 ? 195.160 143.220 155.250 1.00 83.26 302 ASN C C 1
ATOM 8080 O O . ASN C 1 338 ? 195.123 142.740 156.387 1.00 83.26 302 ASN C O 1
ATOM 8085 N N . LEU C 1 339 ? 194.807 142.514 154.173 1.00 80.27 303 LEU C N 1
ATOM 8086 C CA . LEU C 1 339 ? 194.332 141.141 154.333 1.00 80.27 303 LEU C CA 1
ATOM 8087 C C . LEU C 1 339 ? 195.452 140.220 154.804 1.00 80.27 303 LEU C C 1
ATOM 8088 O O . LEU C 1 339 ? 195.210 139.283 155.577 1.00 80.27 303 LEU C O 1
ATOM 8093 N N . PHE C 1 340 ? 196.685 140.474 154.356 1.00 76.27 304 PHE C N 1
ATOM 8094 C CA . PHE C 1 340 ? 197.819 139.685 154.821 1.00 76.27 304 PHE C CA 1
ATOM 8095 C C . PHE C 1 340 ? 198.022 139.855 156.320 1.00 76.27 304 PHE C C 1
ATOM 8096 O O . PHE C 1 340 ? 198.288 138.881 157.034 1.00 76.27 304 PHE C O 1
ATOM 8104 N N . SER C 1 341 ? 197.901 141.089 156.816 1.00 74.63 305 SER C N 1
ATOM 8105 C CA . SER C 1 341 ? 197.997 141.310 158.257 1.00 74.63 305 SER C CA 1
ATOM 8106 C C . SER C 1 341 ? 196.820 140.681 158.996 1.00 74.63 305 SER C C 1
ATOM 8107 O O . SER C 1 341 ? 196.981 140.139 160.099 1.00 74.63 305 SER C O 1
ATOM 8110 N N . TYR C 1 342 ? 195.623 140.756 158.409 1.00 69.05 306 TYR C N 1
ATOM 8111 C CA . TYR C 1 342 ? 194.432 140.262 159.090 1.00 69.05 306 TYR C CA 1
ATOM 8112 C C . TYR C 1 342 ? 194.436 138.746 159.218 1.00 69.05 306 TYR C C 1
ATOM 8113 O O . TYR C 1 342 ? 193.966 138.211 160.227 1.00 69.05 306 TYR C O 1
ATOM 8122 N N . TRP C 1 343 ? 194.953 138.033 158.217 1.00 72.85 307 TRP C N 1
ATOM 8123 C CA . TRP C 1 343 ? 195.056 136.584 158.365 1.00 72.85 307 TRP C CA 1
ATOM 8124 C C . TRP C 1 343 ? 195.990 136.220 159.511 1.00 72.85 307 TRP C C 1
ATOM 8125 O O . TRP C 1 343 ? 195.701 135.305 160.293 1.00 72.85 307 TRP C O 1
ATOM 8136 N N . ASP C 1 344 ? 197.110 136.936 159.634 1.00 78.13 308 ASP C N 1
ATOM 8137 C CA . ASP C 1 344 ? 198.036 136.689 160.732 1.00 78.13 308 ASP C CA 1
ATOM 8138 C C . ASP C 1 344 ? 197.387 136.975 162.082 1.00 78.13 308 ASP C C 1
ATOM 8139 O O . ASP C 1 344 ? 197.551 136.191 163.028 1.00 78.13 308 ASP C O 1
ATOM 8144 N N . ILE C 1 345 ? 196.646 138.082 162.196 1.00 69.26 309 ILE C N 1
ATOM 8145 C CA . ILE C 1 345 ? 196.022 138.392 163.481 1.00 69.26 309 ILE C CA 1
ATOM 8146 C C . ILE C 1 345 ? 194.933 137.377 163.807 1.00 69.26 309 ILE C C 1
ATOM 8147 O O . ILE C 1 345 ? 194.732 137.022 164.972 1.00 69.26 309 ILE C O 1
ATOM 8152 N N . GLN C 1 346 ? 194.218 136.883 162.791 1.00 70.12 310 GLN C N 1
ATOM 8153 C CA . GLN C 1 346 ? 193.222 135.845 163.040 1.00 70.12 310 GLN C CA 1
ATOM 8154 C C . GLN C 1 346 ? 193.879 134.549 163.501 1.00 70.12 310 GLN C C 1
ATOM 8155 O O . GLN C 1 346 ? 193.352 133.855 164.380 1.00 70.12 310 GLN C O 1
ATOM 8161 N N . VAL C 1 347 ? 195.025 134.204 162.912 1.00 78.34 311 VAL C N 1
ATOM 8162 C CA . VAL C 1 347 ? 195.750 133.012 163.343 1.00 78.34 311 VAL C CA 1
ATOM 8163 C C . VAL C 1 347 ? 196.191 133.156 164.794 1.00 78.34 311 VAL C C 1
ATOM 8164 O O . VAL C 1 347 ? 196.052 132.225 165.597 1.00 78.34 311 VAL C O 1
ATOM 8168 N N . PHE C 1 348 ? 196.721 134.328 165.154 1.00 80.42 312 PHE C N 1
ATOM 8169 C CA . PHE C 1 348 ? 197.098 134.568 166.546 1.00 80.42 312 PHE C CA 1
ATOM 8170 C C . PHE C 1 348 ? 195.885 134.509 167.467 1.00 80.42 312 PHE C C 1
ATOM 8171 O O . PHE C 1 348 ? 195.972 134.000 168.591 1.00 80.42 312 PHE C O 1
ATOM 8179 N N . TYR C 1 349 ? 194.747 135.034 167.009 1.00 67.96 313 TYR C N 1
ATOM 8180 C CA . TYR C 1 349 ? 193.521 134.997 167.798 1.00 67.96 313 TYR C CA 1
ATOM 8181 C C . TYR C 1 349 ? 193.102 133.560 168.081 1.00 67.96 313 TYR C C 1
ATOM 8182 O O . TYR C 1 349 ? 192.776 133.209 169.222 1.00 67.96 313 TYR C O 1
ATOM 8191 N N . ARG C 1 350 ? 193.132 132.711 167.051 1.00 81.89 314 ARG C N 1
ATOM 8192 C CA . ARG C 1 350 ? 192.803 131.301 167.236 1.00 81.89 314 ARG C CA 1
ATOM 8193 C C . ARG C 1 350 ? 193.791 130.623 168.177 1.00 81.89 314 ARG C C 1
ATOM 8194 O O . ARG C 1 350 ? 193.398 129.850 169.057 1.00 81.89 314 ARG C O 1
ATOM 8202 N N . GLU C 1 351 ? 195.085 130.903 168.006 1.00 84.39 315 GLU C N 1
ATOM 8203 C CA . GLU C 1 351 ? 196.093 130.246 168.833 1.00 84.39 315 GLU C CA 1
ATOM 8204 C C . GLU C 1 351 ? 195.962 130.641 170.299 1.00 84.39 315 GLU C C 1
ATOM 8205 O O . GLU C 1 351 ? 196.148 129.806 171.191 1.00 84.39 315 GLU C O 1
ATOM 8211 N N . ALA C 1 352 ? 195.643 131.907 170.570 1.00 84.85 316 ALA C N 1
ATOM 8212 C CA . ALA C 1 352 ? 195.655 132.385 171.947 1.00 84.85 316 ALA C CA 1
ATOM 8213 C C . ALA C 1 352 ? 194.330 132.132 172.658 1.00 84.85 316 ALA C C 1
ATOM 8214 O O . ALA C 1 352 ? 194.318 131.880 173.868 1.00 84.85 316 ALA C O 1
ATOM 8216 N N . LEU C 1 353 ? 193.207 132.198 171.943 1.00 79.80 317 LEU C N 1
ATOM 8217 C CA . LEU C 1 353 ? 191.904 132.101 172.589 1.00 79.80 317 LEU C CA 1
ATOM 8218 C C . LEU C 1 353 ? 191.052 130.932 172.114 1.00 79.80 317 LEU C C 1
ATOM 8219 O O . LEU C 1 353 ? 190.223 130.443 172.885 1.00 79.80 317 LEU C O 1
ATOM 8224 N N . HIS C 1 354 ? 191.227 130.480 170.870 1.00 86.72 318 HIS C N 1
ATOM 8225 C CA . HIS C 1 354 ? 190.586 129.271 170.345 1.00 86.72 318 HIS C CA 1
ATOM 8226 C C . HIS C 1 354 ? 189.058 129.377 170.387 1.00 86.72 318 HIS C C 1
ATOM 8227 O O . HIS C 1 354 ? 188.367 128.658 171.110 1.00 86.72 318 HIS C O 1
ATOM 8234 N N . ILE C 1 355 ? 188.546 130.307 169.584 1.00 74.18 319 ILE C N 1
ATOM 8235 C CA . ILE C 1 355 ? 187.125 130.398 169.277 1.00 74.18 319 ILE C CA 1
ATOM 8236 C C . ILE C 1 355 ? 186.949 130.090 167.796 1.00 74.18 319 ILE C C 1
ATOM 8237 O O . ILE C 1 355 ? 187.581 130.736 166.961 1.00 74.18 319 ILE C O 1
ATOM 8242 N N . PRO C 1 356 ? 186.117 129.117 167.433 1.00 78.64 320 PRO C N 1
ATOM 8243 C CA . PRO C 1 356 ? 185.924 128.786 166.016 1.00 78.64 320 PRO C CA 1
ATOM 8244 C C . PRO C 1 356 ? 185.246 129.926 165.279 1.00 78.64 320 PRO C C 1
ATOM 8245 O O . PRO C 1 356 ? 184.551 130.747 165.896 1.00 78.64 320 PRO C O 1
ATOM 8249 N N . PRO C 1 357 ? 185.431 130.018 163.958 1.00 75.11 321 PRO C N 1
ATOM 8250 C CA . PRO C 1 357 ? 184.824 131.135 163.214 1.00 75.11 321 PRO C CA 1
ATOM 8251 C C . PRO C 1 357 ? 183.308 131.169 163.287 1.00 75.11 321 PRO C C 1
ATOM 8252 O O . PRO C 1 357 ? 182.721 132.257 163.220 1.00 75.11 321 PRO C O 1
ATOM 8256 N N . GLU C 1 358 ? 182.649 130.016 163.418 1.00 79.76 322 GLU C N 1
ATOM 8257 C CA . GLU C 1 358 ? 181.193 130.015 163.504 1.00 79.76 322 GLU C CA 1
ATOM 8258 C C . GLU C 1 358 ? 180.704 130.582 164.831 1.00 79.76 322 GLU C C 1
ATOM 8259 O O . GLU C 1 358 ? 179.574 131.078 164.911 1.00 79.76 322 GLU C O 1
ATOM 8265 N N . GLU C 1 359 ? 181.529 130.522 165.875 1.00 75.85 323 GLU C N 1
ATOM 8266 C CA . GLU C 1 359 ? 181.144 131.015 167.192 1.00 75.85 323 GLU C CA 1
ATOM 8267 C C . GLU C 1 359 ? 181.443 132.496 167.390 1.00 75.85 323 GLU C C 1
ATOM 8268 O O . GLU C 1 359 ? 181.085 133.045 168.438 1.00 75.85 323 GLU C O 1
ATOM 8274 N N . LEU C 1 360 ? 182.088 133.152 166.422 1.00 70.76 324 LEU C N 1
ATOM 8275 C CA . LEU C 1 360 ? 182.433 134.563 166.581 1.00 70.76 324 LEU C CA 1
ATOM 8276 C C . LEU C 1 360 ? 181.188 135.437 166.670 1.00 70.76 324 LEU C C 1
ATOM 8277 O O . LEU C 1 360 ? 181.148 136.388 167.458 1.00 70.76 324 LEU C O 1
ATOM 8282 N N . SER C 1 361 ? 180.168 135.140 165.865 1.00 71.19 325 SER C N 1
ATOM 8283 C CA . SER C 1 361 ? 178.942 135.926 165.905 1.00 71.19 325 SER C CA 1
ATOM 8284 C C . SER C 1 361 ? 178.203 135.785 167.230 1.00 71.19 325 SER C C 1
ATOM 8285 O O . SER C 1 361 ? 177.427 136.676 167.589 1.00 71.19 325 SER C O 1
ATOM 8288 N N . SER C 1 362 ? 178.426 134.692 167.960 1.00 72.96 326 SER C N 1
ATOM 8289 C CA . SER C 1 362 ? 177.685 134.443 169.191 1.00 72.96 326 SER C CA 1
ATOM 8290 C C . SER C 1 362 ? 178.185 135.278 170.365 1.00 72.96 326 SER C C 1
ATOM 8291 O O . SER C 1 362 ? 177.380 135.697 171.203 1.00 72.96 326 SER C O 1
ATOM 8294 N N . VAL C 1 363 ? 179.488 135.522 170.451 1.00 67.79 327 VAL C N 1
ATOM 8295 C CA . VAL C 1 363 ? 180.040 136.208 171.626 1.00 67.79 327 VAL C CA 1
ATOM 8296 C C . VAL C 1 363 ? 179.630 137.677 171.597 1.00 67.79 327 VAL C C 1
ATOM 8297 O O . VAL C 1 363 ? 179.598 138.288 170.514 1.00 67.79 327 VAL C O 1
ATOM 8301 N N . PRO C 1 364 ? 179.281 138.274 172.735 1.00 65.18 328 PRO C N 1
ATOM 8302 C CA . PRO C 1 364 ? 178.899 139.694 172.770 1.00 65.18 328 PRO C CA 1
ATOM 8303 C C . PRO C 1 364 ? 180.056 140.669 172.945 1.00 65.18 328 PRO C C 1
ATOM 8304 O O . PRO C 1 364 ? 179.810 141.811 173.345 1.00 65.18 328 PRO C O 1
ATOM 8308 N N . TRP C 1 365 ? 181.293 140.230 172.698 1.00 57.89 329 TRP C N 1
ATOM 8309 C CA . TRP C 1 365 ? 182.513 141.030 172.791 1.00 57.89 329 TRP C CA 1
ATOM 8310 C C . TRP C 1 365 ? 182.887 141.334 174.238 1.00 57.89 329 TRP C C 1
ATOM 8311 O O . TRP C 1 365 ? 184.003 141.788 174.508 1.00 57.89 329 TRP C O 1
ATOM 8322 N N . ALA C 1 366 ? 181.985 141.063 175.181 1.00 64.93 330 ALA C N 1
ATOM 8323 C CA . ALA C 1 366 ? 182.353 141.179 176.587 1.00 64.93 330 ALA C CA 1
ATOM 8324 C C . ALA C 1 366 ? 183.220 140.004 177.017 1.00 64.93 330 ALA C C 1
ATOM 8325 O O . ALA C 1 366 ? 184.198 140.179 177.757 1.00 64.93 330 ALA C O 1
ATOM 8327 N N . GLU C 1 367 ? 182.878 138.801 176.550 1.00 73.52 331 GLU C N 1
ATOM 8328 C CA . GLU C 1 367 ? 183.727 137.647 176.810 1.00 73.52 331 GLU C CA 1
ATOM 8329 C C . GLU C 1 367 ? 185.082 137.792 176.135 1.00 73.52 331 GLU C C 1
ATOM 8330 O O . GLU C 1 367 ? 186.068 137.226 176.610 1.00 73.52 331 GLU C O 1
ATOM 8336 N N . VAL C 1 368 ? 185.158 138.547 175.038 1.00 63.89 332 VAL C N 1
ATOM 8337 C CA . VAL C 1 368 ? 186.456 138.833 174.434 1.00 63.89 332 VAL C CA 1
ATOM 8338 C C . VAL C 1 368 ? 187.324 139.613 175.412 1.00 63.89 332 VAL C C 1
ATOM 8339 O O . VAL C 1 368 ? 188.501 139.293 175.626 1.00 63.89 332 VAL C O 1
ATOM 8343 N N . GLN C 1 369 ? 186.741 140.638 176.039 1.00 63.91 333 GLN C N 1
ATOM 8344 C CA . GLN C 1 369 ? 187.461 141.400 177.053 1.00 63.91 333 GLN C CA 1
ATOM 8345 C C . GLN C 1 369 ? 187.866 140.513 178.220 1.00 63.91 333 GLN C C 1
ATOM 8346 O O . GLN C 1 369 ? 188.995 140.603 178.714 1.00 63.91 333 GLN C O 1
ATOM 8352 N N . SER C 1 370 ? 186.953 139.651 178.678 1.00 73.92 334 SER C N 1
ATOM 8353 C CA . SER C 1 370 ? 187.259 138.785 179.814 1.00 73.92 334 SER C CA 1
ATOM 8354 C C . SER C 1 370 ? 188.387 137.815 179.485 1.00 73.92 334 SER C C 1
ATOM 8355 O O . SER C 1 370 ? 189.278 137.579 180.312 1.00 73.92 334 SER C O 1
ATOM 8358 N N . ARG C 1 371 ? 188.365 137.240 178.282 1.00 77.49 335 ARG C N 1
ATOM 8359 C CA . ARG C 1 371 ? 189.421 136.324 177.870 1.00 77.49 335 ARG C CA 1
ATOM 8360 C C . ARG C 1 371 ? 190.755 137.048 177.745 1.00 77.49 335 ARG C C 1
ATOM 8361 O O . ARG C 1 371 ? 191.797 136.508 178.131 1.00 77.49 335 ARG C O 1
ATOM 8369 N N . LEU C 1 372 ? 190.749 138.276 177.219 1.00 75.95 336 LEU C N 1
ATOM 8370 C CA . LEU C 1 372 ? 191.992 139.041 177.161 1.00 75.95 336 LEU C CA 1
ATOM 8371 C C . LEU C 1 372 ? 192.522 139.330 178.560 1.00 75.95 336 LEU C C 1
ATOM 8372 O O . LEU C 1 372 ? 193.732 139.240 178.806 1.00 75.95 336 LEU C O 1
ATOM 8377 N N . LEU C 1 373 ? 191.627 139.671 179.491 1.00 85.94 337 LEU C N 1
ATOM 8378 C CA . LEU C 1 373 ? 192.038 139.880 180.875 1.00 85.94 337 LEU C CA 1
ATOM 8379 C C . LEU C 1 373 ? 192.690 138.631 181.441 1.00 85.94 337 LEU C C 1
ATOM 8380 O O . LEU C 1 373 ? 193.774 138.700 182.032 1.00 85.94 337 LEU C O 1
ATOM 8385 N N . ALA C 1 374 ? 192.049 137.476 181.246 1.00 88.02 338 ALA C N 1
ATOM 8386 C CA . ALA C 1 374 ? 192.647 136.216 181.672 1.00 88.02 338 ALA C CA 1
ATOM 8387 C C . ALA C 1 374 ? 194.003 136.008 181.013 1.00 88.02 338 ALA C C 1
ATOM 8388 O O . ALA C 1 374 ? 194.894 135.377 181.593 1.00 88.02 338 ALA C O 1
ATOM 8390 N 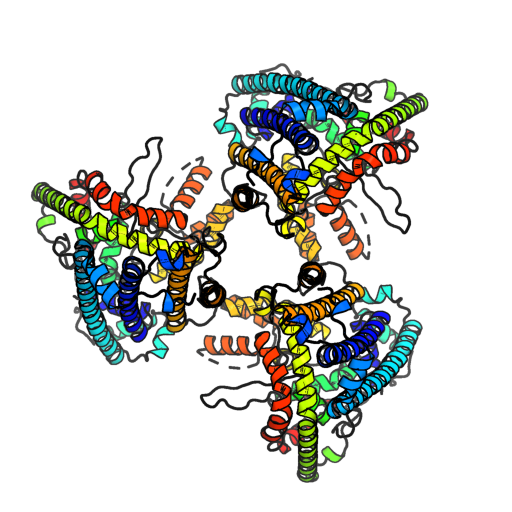N . LEU C 1 375 ? 194.173 136.526 179.793 1.00 93.62 339 LEU C N 1
ATOM 8391 C CA . LEU C 1 375 ? 195.463 136.413 179.119 1.00 93.62 339 LEU C CA 1
ATOM 8392 C C . LEU C 1 375 ? 196.545 137.209 179.841 1.00 93.62 339 LEU C C 1
ATOM 8393 O O . LEU C 1 375 ? 197.662 136.711 180.032 1.00 93.62 339 LEU C O 1
ATOM 8398 N N . GLN C 1 376 ? 196.243 138.447 180.256 1.00 100.00 340 GLN C N 1
ATOM 8399 C CA . GLN C 1 376 ? 197.244 139.138 181.078 1.00 100.00 340 GLN C CA 1
ATOM 8400 C C . GLN C 1 376 ? 197.450 138.451 182.422 1.00 100.00 340 GLN C C 1
ATOM 8401 O O . GLN C 1 376 ? 198.575 138.446 182.933 1.00 100.00 340 GLN C O 1
ATOM 8407 N N . ARG C 1 377 ? 196.396 137.880 183.016 1.00 97.65 341 ARG C N 1
ATOM 8408 C CA . ARG C 1 377 ? 196.576 137.183 184.288 1.00 97.65 341 ARG C CA 1
ATOM 8409 C C . ARG C 1 377 ? 197.559 136.027 184.147 1.00 97.65 341 ARG C C 1
ATOM 8410 O O . ARG C 1 377 ? 198.380 135.789 185.040 1.00 97.65 341 ARG C O 1
ATOM 8418 N N . SER C 1 378 ? 197.498 135.304 183.030 1.00 104.75 342 SER C N 1
ATOM 8419 C CA . SER C 1 378 ? 198.423 134.209 182.769 1.00 104.75 342 SER C CA 1
ATOM 8420 C C . SER C 1 378 ? 199.750 134.676 182.182 1.00 104.75 342 SER C C 1
ATOM 8421 O O . SER C 1 378 ? 200.641 133.846 181.974 1.00 104.75 342 SER C O 1
ATOM 8424 N N . GLY C 1 379 ? 199.905 135.969 181.917 1.00 109.56 343 GLY C N 1
ATOM 8425 C CA . GLY C 1 379 ? 201.152 136.484 181.375 1.00 109.56 343 GLY C CA 1
ATOM 8426 C C . GLY C 1 379 ? 201.479 136.015 179.974 1.00 109.56 343 GLY C C 1
ATOM 8427 O O . GLY C 1 379 ? 202.626 135.634 179.706 1.00 109.56 343 GLY C O 1
ATOM 8428 N N . GLY C 1 380 ? 200.496 136.024 179.071 1.00 113.02 344 GLY C N 1
ATOM 8429 C CA . GLY C 1 380 ? 200.767 135.634 177.696 1.00 113.02 344 GLY C CA 1
ATOM 8430 C C . GLY C 1 380 ? 201.750 136.562 177.008 1.00 113.02 344 GLY C C 1
ATOM 8431 O O . GLY C 1 380 ? 202.637 136.112 176.279 1.00 113.02 344 GLY C O 1
ATOM 8432 N N . LEU C 1 381 ? 201.607 137.867 177.230 1.00 124.26 345 LEU C N 1
ATOM 8433 C CA . LEU C 1 381 ? 202.518 138.862 176.686 1.00 124.26 345 LEU C CA 1
ATOM 8434 C C . LEU C 1 381 ? 202.946 139.819 177.789 1.00 124.26 345 LEU C C 1
ATOM 8435 O O . LEU C 1 381 ? 202.189 140.095 178.724 1.00 124.26 345 LEU C O 1
ATOM 8440 N N . CYS C 1 382 ? 204.172 140.323 177.669 1.00 121.54 346 CYS C N 1
ATOM 8441 C CA . CYS C 1 382 ? 204.729 141.253 178.651 1.00 121.54 346 CYS C CA 1
ATOM 8442 C C . CYS C 1 382 ? 204.433 142.699 178.248 1.00 121.54 346 CYS C C 1
ATOM 8443 O O . CYS C 1 382 ? 205.324 143.505 177.982 1.00 121.54 346 CYS C O 1
ATOM 8446 N N . VAL C 1 383 ? 203.141 143.018 178.209 1.00 121.36 347 VAL C N 1
ATOM 8447 C CA . VAL C 1 383 ? 202.679 144.364 177.862 1.00 121.36 347 VAL C CA 1
ATOM 8448 C C . VAL C 1 383 ? 202.628 145.149 179.169 1.00 121.36 347 VAL C C 1
ATOM 8449 O O . VAL C 1 383 ? 201.592 145.235 179.831 1.00 121.36 347 VAL C O 1
ATOM 8453 N N . GLN C 1 384 ? 203.777 145.724 179.547 1.00 118.47 348 GLN C N 1
ATOM 8454 C CA . GLN C 1 384 ? 203.989 146.508 180.762 1.00 118.47 348 GLN C CA 1
ATOM 8455 C C . GLN C 1 384 ? 203.869 145.637 182.009 1.00 118.47 348 GLN C C 1
ATOM 8456 O O . GLN C 1 384 ? 203.092 144.674 182.028 1.00 118.47 348 GLN C O 1
ATOM 8462 N N . PRO C 1 385 ? 204.634 145.933 183.064 1.00 116.45 349 PRO C N 1
ATOM 8463 C CA . PRO C 1 385 ? 204.519 145.128 184.293 1.00 116.45 349 PRO C CA 1
ATOM 8464 C C . PRO C 1 385 ? 203.130 145.160 184.908 1.00 116.45 349 PRO C C 1
ATOM 8465 O O . PRO C 1 385 ? 202.677 144.151 185.461 1.00 116.45 349 PRO C O 1
ATOM 8469 N N . ARG C 1 386 ? 202.441 146.295 184.826 1.00 110.03 350 ARG C N 1
ATOM 8470 C CA . ARG C 1 386 ? 201.101 146.431 185.387 1.00 110.03 350 ARG C CA 1
ATOM 8471 C C . ARG C 1 386 ? 200.070 145.868 184.415 1.00 110.03 350 ARG C C 1
ATOM 8472 O O . ARG C 1 386 ? 200.086 146.226 183.231 1.00 110.03 350 ARG C O 1
ATOM 8480 N N . PRO C 1 387 ? 199.179 144.985 184.867 1.00 107.16 351 PRO C N 1
ATOM 8481 C CA . PRO C 1 387 ? 198.190 144.401 183.953 1.00 107.16 351 PRO C CA 1
ATOM 8482 C C . PRO C 1 387 ? 197.260 145.457 183.375 1.00 107.16 351 PRO C C 1
ATOM 8483 O O . PRO C 1 387 ? 196.901 146.434 184.035 1.00 107.16 351 PRO C O 1
ATOM 8487 N N . LEU C 1 388 ? 196.869 145.244 182.122 1.00 95.19 352 LEU C N 1
ATOM 8488 C CA . LEU C 1 388 ? 196.023 146.200 181.422 1.00 95.19 352 LEU C CA 1
ATOM 8489 C C . LEU C 1 388 ? 194.622 146.223 182.020 1.00 95.19 352 LEU C C 1
ATOM 8490 O O . LEU C 1 388 ? 194.049 145.179 182.344 1.00 95.19 352 LEU C O 1
ATOM 8495 N N . THR C 1 389 ? 194.071 147.425 182.165 1.00 82.77 353 THR C N 1
ATOM 8496 C CA . THR C 1 389 ? 192.726 147.617 182.681 1.00 82.77 353 THR C CA 1
ATOM 8497 C C . THR C 1 389 ? 191.793 148.067 181.558 1.00 82.77 353 THR C C 1
ATOM 8498 O O . THR C 1 389 ? 192.218 148.353 180.437 1.00 82.77 353 THR C O 1
ATOM 8502 N N . GLU C 1 390 ? 190.497 148.133 181.874 1.00 74.10 354 GLU C N 1
ATOM 8503 C CA . GLU C 1 390 ? 189.498 148.475 180.865 1.00 74.10 354 GLU C CA 1
ATOM 8504 C C . GLU C 1 390 ? 189.718 149.880 180.317 1.00 74.10 354 GLU C C 1
ATOM 8505 O O . GLU C 1 390 ? 189.624 150.106 179.103 1.00 74.10 354 GLU C O 1
ATOM 8511 N N . LEU C 1 391 ? 190.009 150.837 181.201 1.00 72.60 355 LEU C N 1
ATOM 8512 C CA . LEU C 1 391 ? 190.193 152.217 180.767 1.00 72.60 355 LEU C CA 1
ATOM 8513 C C . LEU C 1 391 ? 191.376 152.342 179.816 1.00 72.60 355 LEU C C 1
ATOM 8514 O O . LEU C 1 391 ? 191.299 153.052 178.807 1.00 72.60 355 LEU C O 1
ATOM 8519 N N . ASP C 1 392 ? 192.480 151.656 180.121 1.00 73.45 356 ASP C N 1
ATOM 8520 C CA . ASP C 1 392 ? 193.655 151.726 179.259 1.00 73.45 356 ASP C CA 1
ATOM 8521 C C . ASP C 1 392 ? 193.376 151.099 177.899 1.00 73.45 356 ASP C C 1
ATOM 8522 O O . ASP C 1 392 ? 193.797 151.628 176.860 1.00 73.45 356 ASP C O 1
ATOM 8527 N N . ILE C 1 393 ? 192.667 149.967 177.887 1.00 66.19 357 ILE C N 1
ATOM 8528 C CA . ILE C 1 393 ? 192.307 149.318 176.629 1.00 66.19 357 ILE C CA 1
ATOM 8529 C C . ILE C 1 393 ? 191.440 150.241 175.787 1.00 66.19 357 ILE C C 1
ATOM 8530 O O . ILE C 1 393 ? 191.632 150.360 174.570 1.00 66.19 357 ILE C O 1
ATOM 8535 N N . HIS C 1 394 ? 190.470 150.906 176.415 1.00 57.39 358 HIS C N 1
ATOM 8536 C CA . HIS C 1 394 ? 189.622 151.834 175.675 1.00 57.39 358 HIS C CA 1
ATOM 8537 C C . HIS C 1 394 ? 190.429 153.010 175.133 1.00 57.39 358 HIS C C 1
ATOM 8538 O O . HIS C 1 394 ? 190.243 153.421 173.981 1.00 57.39 358 HIS C O 1
ATOM 8545 N N . HIS C 1 395 ? 191.329 153.566 175.951 1.00 54.77 359 HIS C N 1
ATOM 8546 C CA . HIS C 1 395 ? 192.113 154.720 175.518 1.00 54.77 359 HIS C CA 1
ATOM 8547 C C . HIS C 1 395 ? 193.002 154.379 174.330 1.00 54.77 359 HIS C C 1
ATOM 8548 O O . HIS C 1 395 ? 193.060 155.136 173.350 1.00 54.77 359 HIS C O 1
ATOM 8555 N N . ARG C 1 396 ? 193.687 153.232 174.390 1.00 52.32 360 ARG C N 1
ATOM 8556 C CA . ARG C 1 396 ? 194.633 152.875 173.340 1.00 52.32 360 ARG C CA 1
ATOM 8557 C C . ARG C 1 396 ? 193.959 152.714 171.986 1.00 52.32 360 ARG C C 1
ATOM 8558 O O . ARG C 1 396 ? 194.643 152.743 170.957 1.00 52.32 360 ARG C O 1
ATOM 8566 N N . ILE C 1 397 ? 192.640 152.546 171.960 1.00 45.90 361 ILE C N 1
ATOM 8567 C CA . ILE C 1 397 ? 191.903 152.501 170.713 1.00 45.90 361 ILE C CA 1
ATOM 8568 C C . ILE C 1 397 ? 191.237 153.835 170.390 1.00 45.90 361 ILE C C 1
ATOM 8569 O O . ILE C 1 397 ? 191.120 154.184 169.209 1.00 45.90 361 ILE C O 1
ATOM 8574 N N . LEU C 1 398 ? 190.830 154.609 171.399 1.00 43.19 362 LEU C N 1
ATOM 8575 C CA . LEU C 1 398 ? 189.960 155.759 171.185 1.00 43.19 362 LEU C CA 1
ATOM 8576 C C . LEU C 1 398 ? 190.639 157.097 171.472 1.00 43.19 362 LEU C C 1
ATOM 8577 O O . LEU C 1 398 ? 189.943 158.086 171.714 1.00 43.19 362 LEU C O 1
ATOM 8582 N N . ARG C 1 399 ? 191.975 157.154 171.475 1.00 47.31 363 ARG C N 1
ATOM 8583 C CA . ARG C 1 399 ? 192.640 158.441 171.696 1.00 47.31 363 ARG C CA 1
ATOM 8584 C C . ARG C 1 399 ? 192.228 159.476 170.644 1.00 47.31 363 ARG C C 1
ATOM 8585 O O . ARG C 1 399 ? 191.938 160.635 170.975 1.00 47.31 363 ARG C O 1
ATOM 8593 N N . TYR C 1 400 ? 192.188 159.075 169.369 1.00 43.86 364 TYR C N 1
ATOM 8594 C CA . TYR C 1 400 ? 191.866 160.027 168.311 1.00 43.86 364 TYR C CA 1
ATOM 8595 C C . TYR C 1 400 ? 190.415 160.475 168.394 1.00 43.86 364 TYR C C 1
ATOM 8596 O O . TYR C 1 400 ? 190.111 161.658 168.195 1.00 43.86 364 TYR C O 1
ATOM 8605 N N . THR C 1 401 ? 189.505 159.547 168.687 1.00 40.13 365 THR C N 1
ATOM 8606 C CA . THR C 1 401 ? 188.110 159.923 168.872 1.00 40.13 365 THR C CA 1
ATOM 8607 C C . THR C 1 401 ? 187.949 160.858 170.063 1.00 40.13 365 THR C C 1
ATOM 8608 O O . THR C 1 401 ? 187.146 161.794 170.019 1.00 40.13 365 THR C O 1
ATOM 8612 N N . ASN C 1 402 ? 188.709 160.627 171.136 1.00 42.04 366 ASN C N 1
ATOM 8613 C CA . ASN C 1 402 ? 188.650 161.526 172.283 1.00 42.04 366 ASN C CA 1
ATOM 8614 C C . ASN C 1 402 ? 189.086 162.935 171.903 1.00 42.04 366 ASN C C 1
ATOM 8615 O O . ASN C 1 402 ? 188.411 163.916 172.246 1.00 42.04 366 ASN C O 1
ATOM 8620 N N . TYR C 1 403 ? 190.208 163.058 171.188 1.00 43.76 367 TYR C N 1
ATOM 8621 C CA . TYR C 1 403 ? 190.642 164.386 170.757 1.00 43.76 367 TYR C CA 1
ATOM 8622 C C . TYR C 1 403 ? 189.619 165.038 169.837 1.00 43.76 367 TYR C C 1
ATOM 8623 O O . TYR C 1 403 ? 189.342 166.236 169.964 1.00 43.76 367 TYR C O 1
ATOM 8632 N N . GLN C 1 404 ? 189.046 164.274 168.905 1.00 39.63 368 GLN C N 1
ATOM 8633 C CA . GLN C 1 404 ? 188.082 164.862 167.981 1.00 39.63 368 GLN C CA 1
ATOM 8634 C C . GLN C 1 404 ? 186.813 165.301 168.706 1.00 39.63 368 GLN C C 1
ATOM 8635 O O . GLN C 1 404 ? 186.245 166.354 168.391 1.00 39.63 368 GLN C O 1
ATOM 8641 N N . VAL C 1 405 ? 186.359 164.515 169.685 1.00 38.27 369 VAL C N 1
ATOM 8642 C CA . VAL C 1 405 ? 185.184 164.891 170.463 1.00 38.27 369 VAL C CA 1
ATOM 8643 C C . VAL C 1 405 ? 185.458 166.151 171.272 1.00 38.27 369 VAL C C 1
ATOM 8644 O O . VAL C 1 405 ? 184.612 167.049 171.348 1.00 38.27 369 VAL C O 1
ATOM 8648 N N . ALA C 1 406 ? 186.639 166.241 171.891 1.00 43.37 370 ALA C N 1
ATOM 8649 C CA . ALA C 1 406 ? 186.984 167.455 172.625 1.00 43.37 370 ALA C CA 1
ATOM 8650 C C . ALA C 1 406 ? 187.028 168.664 171.698 1.00 43.37 370 ALA C C 1
ATOM 8651 O O . ALA C 1 406 ? 186.524 169.742 172.041 1.00 43.37 370 ALA C O 1
ATOM 8653 N N . LEU C 1 407 ? 187.617 168.498 170.512 1.00 42.26 371 LEU C N 1
ATOM 8654 C CA . LEU C 1 407 ? 187.698 169.597 169.557 1.00 42.26 371 LEU C CA 1
ATOM 8655 C C . LEU C 1 407 ? 186.313 170.048 169.113 1.00 42.26 371 LEU C C 1
ATOM 8656 O O . LEU C 1 407 ? 186.052 171.251 168.994 1.00 42.26 371 LEU C O 1
ATOM 8661 N N . ALA C 1 408 ? 185.409 169.098 168.862 1.00 43.35 372 ALA C N 1
ATOM 8662 C CA . ALA C 1 408 ? 184.055 169.459 168.453 1.00 43.35 372 ALA C CA 1
ATOM 8663 C C . ALA C 1 408 ? 183.287 170.115 169.593 1.00 43.35 372 ALA C C 1
ATOM 8664 O O . ALA C 1 408 ? 182.478 171.022 169.366 1.00 43.35 372 ALA C O 1
ATOM 8666 N N . ASN C 1 409 ? 183.520 169.664 170.829 1.00 42.96 373 ASN C N 1
ATOM 8667 C CA . ASN C 1 409 ? 182.852 170.274 171.973 1.00 42.96 373 ASN C CA 1
ATOM 8668 C C . ASN C 1 409 ? 183.334 171.700 172.194 1.00 42.96 373 ASN C C 1
ATOM 8669 O O . ASN C 1 409 ? 182.566 172.560 172.642 1.00 42.96 373 ASN C O 1
ATOM 8674 N N . LYS C 1 410 ? 184.608 171.968 171.898 1.00 46.25 374 LYS C N 1
ATOM 8675 C CA . LYS C 1 410 ? 185.103 173.339 171.974 1.00 46.25 374 LYS C CA 1
ATOM 8676 C C . LYS C 1 410 ? 184.377 174.247 170.988 1.00 46.25 374 LYS C C 1
ATOM 8677 O O . LYS C 1 410 ? 184.258 175.454 171.226 1.00 46.25 374 LYS C O 1
ATOM 8683 N N . GLY C 1 411 ? 183.875 173.686 169.888 1.00 51.08 375 GLY C N 1
ATOM 8684 C CA . GLY C 1 411 ? 183.148 174.438 168.889 1.00 51.08 375 GLY C CA 1
ATOM 8685 C C . GLY C 1 411 ? 183.956 174.816 167.667 1.00 51.08 375 GLY C C 1
ATOM 8686 O O . GLY C 1 411 ? 183.395 175.393 166.727 1.00 51.08 375 GLY C O 1
ATOM 8687 N N . LEU C 1 412 ? 185.254 174.512 167.655 1.00 47.86 376 LEU C N 1
ATOM 8688 C CA . LEU C 1 412 ? 186.104 174.906 166.537 1.00 47.86 376 LEU C CA 1
ATOM 8689 C C . LEU C 1 412 ? 185.823 174.065 165.298 1.00 47.86 376 LEU C C 1
ATOM 8690 O O . LEU C 1 412 ? 185.693 174.597 164.190 1.00 47.86 376 LEU C O 1
ATOM 8695 N N . LEU C 1 413 ? 185.728 172.749 165.471 1.00 55.59 377 LEU C N 1
ATOM 8696 C CA . LEU C 1 413 ? 185.803 171.786 164.377 1.00 55.59 377 LEU C CA 1
ATOM 8697 C C . LEU C 1 413 ? 184.683 171.923 163.344 1.00 55.59 377 LEU C C 1
ATOM 8698 O O . LEU C 1 413 ? 184.979 171.980 162.144 1.00 55.59 377 LEU C O 1
ATOM 8703 N N . PRO C 1 414 ? 183.405 171.977 163.731 1.00 56.79 378 PRO C N 1
ATOM 8704 C CA . PRO C 1 414 ? 182.352 172.098 162.709 1.00 56.79 378 PRO C CA 1
ATOM 8705 C C . PRO C 1 414 ? 182.341 173.498 162.112 1.00 56.79 378 PRO C C 1
ATOM 8706 O O . PRO C 1 414 ? 182.248 174.492 162.834 1.00 56.79 378 PRO C O 1
ATOM 8710 N N . ALA C 1 415 ? 182.447 173.570 160.785 1.00 69.59 379 ALA C N 1
ATOM 8711 C CA . ALA C 1 415 ? 182.431 174.856 160.100 1.00 69.59 379 ALA C CA 1
ATOM 8712 C C . ALA C 1 415 ? 181.095 175.555 160.313 1.00 69.59 379 ALA C C 1
ATOM 8713 O O . ALA C 1 415 ? 180.028 174.940 160.235 1.00 69.59 379 ALA C O 1
ATOM 8715 N N . ARG C 1 416 ? 181.160 176.855 160.585 1.00 80.84 380 ARG C N 1
ATOM 8716 C CA . ARG C 1 416 ? 179.996 177.655 160.953 1.00 80.84 380 ARG C CA 1
ATOM 8717 C C . ARG C 1 416 ? 179.976 178.965 160.176 1.00 80.84 380 ARG C C 1
ATOM 8718 O O . ARG C 1 416 ? 179.866 180.053 160.746 1.00 80.84 380 ARG C O 1
ATOM 8726 N N . CYS C 1 417 ? 180.106 178.873 158.856 1.00 101.75 381 CYS C N 1
ATOM 8727 C CA . CYS C 1 417 ? 180.061 180.065 158.022 1.00 101.75 381 CYS C CA 1
ATOM 8728 C C . CYS C 1 417 ? 178.720 180.776 158.199 1.00 101.75 381 CYS C C 1
ATOM 8729 O O . CYS C 1 417 ? 177.673 180.120 158.274 1.00 101.75 381 CYS C O 1
ATOM 8732 N N . PRO C 1 418 ? 178.710 182.106 158.269 1.00 111.45 382 PRO C N 1
ATOM 8733 C CA . PRO C 1 418 ? 177.465 182.819 158.572 1.00 111.45 382 PRO C CA 1
ATOM 8734 C C . PRO C 1 418 ? 176.610 183.032 157.334 1.00 111.45 382 PRO C C 1
ATOM 8735 O O . PRO C 1 418 ? 177.108 183.353 156.252 1.00 111.45 382 PRO C O 1
ATOM 8739 N N . LEU C 1 419 ? 175.304 182.845 157.508 1.00 123.18 383 LEU C N 1
ATOM 8740 C CA . LEU C 1 419 ? 174.363 183.080 156.426 1.00 123.18 383 LEU C CA 1
ATOM 8741 C C . LEU C 1 419 ? 174.235 184.578 156.154 1.00 123.18 383 LEU C C 1
ATOM 8742 O O . LEU C 1 419 ? 174.407 185.399 157.059 1.00 123.18 383 LEU C O 1
ATOM 8747 N N . PRO C 1 420 ? 173.941 184.962 154.908 1.00 128.10 384 PRO C N 1
ATOM 8748 C CA . PRO C 1 420 ? 173.766 186.398 154.621 1.00 128.10 384 PRO C CA 1
ATOM 8749 C C . PRO C 1 420 ? 172.602 187.018 155.374 1.00 128.10 384 PRO C C 1
ATOM 8750 O O . PRO C 1 420 ? 172.769 188.062 156.019 1.00 128.10 384 PRO C O 1
ATOM 8754 N N . TRP C 1 421 ? 171.419 186.403 155.315 1.00 125.12 385 TRP C N 1
ATOM 8755 C CA . TRP C 1 421 ? 170.275 186.933 156.047 1.00 125.12 385 TRP C CA 1
ATOM 8756 C C . TRP C 1 421 ? 170.369 186.643 157.539 1.00 125.12 385 TRP C C 1
ATOM 8757 O O . TRP C 1 421 ? 169.776 187.368 158.346 1.00 125.12 385 TRP C O 1
ATOM 8768 N N . GLY C 1 422 ? 171.096 185.604 157.920 1.00 119.45 386 GLY C N 1
ATOM 8769 C CA . GLY C 1 422 ? 171.261 185.234 159.315 1.00 119.45 386 GLY C CA 1
ATOM 8770 C C . GLY C 1 422 ? 171.075 183.741 159.503 1.00 119.45 386 GLY C C 1
ATOM 8771 O O . GLY C 1 422 ? 170.375 183.071 158.743 1.00 119.45 386 GLY C O 1
ATOM 8772 N N . GLY C 1 423 ? 171.713 183.205 160.533 1.00 113.16 387 GLY C N 1
ATOM 8773 C CA . GLY C 1 423 ? 171.625 181.796 160.854 1.00 113.16 387 GLY C CA 1
ATOM 8774 C C . GLY C 1 423 ? 172.988 181.126 160.872 1.00 113.16 387 GLY C C 1
ATOM 8775 O O . GLY C 1 423 ? 174.026 181.739 160.631 1.00 113.16 387 GLY C O 1
ATOM 8776 N N . SER C 1 424 ? 172.952 179.830 161.169 1.00 110.53 388 SER C N 1
ATOM 8777 C CA . SER C 1 424 ? 174.146 179.008 161.284 1.00 110.53 388 SER C CA 1
ATOM 8778 C C . SER C 1 424 ? 174.118 177.903 160.238 1.00 110.53 388 SER C C 1
ATOM 8779 O O . SER C 1 424 ? 173.068 177.305 159.979 1.00 110.53 388 SER C O 1
ATOM 8782 N N . ALA C 1 425 ? 175.276 177.636 159.640 1.00 89.12 389 ALA C N 1
ATOM 8783 C CA . ALA C 1 425 ? 175.433 176.582 158.650 1.00 89.12 389 ALA C CA 1
ATOM 8784 C C . ALA C 1 425 ? 176.417 175.543 159.165 1.00 89.12 389 ALA C C 1
ATOM 8785 O O . ALA C 1 425 ? 177.363 175.874 159.886 1.00 89.12 389 ALA C O 1
ATOM 8787 N N . ALA C 1 426 ? 176.188 174.285 158.796 1.00 78.42 390 ALA C N 1
ATOM 8788 C CA . ALA C 1 426 ? 177.035 173.174 159.204 1.00 78.42 390 ALA C CA 1
ATOM 8789 C C . ALA C 1 426 ? 177.485 172.403 157.973 1.00 78.42 390 ALA C C 1
ATOM 8790 O O . ALA C 1 426 ? 176.677 172.125 157.081 1.00 78.42 390 ALA C O 1
ATOM 8792 N N . PHE C 1 427 ? 178.771 172.060 157.926 1.00 69.82 391 PHE C N 1
ATOM 8793 C CA . PHE C 1 427 ? 179.353 171.331 156.803 1.00 69.82 391 PHE C CA 1
ATOM 8794 C C . PHE C 1 427 ? 180.328 170.299 157.351 1.00 69.82 391 PHE C C 1
ATOM 8795 O O . PHE C 1 427 ? 181.432 170.650 157.779 1.00 69.82 391 PHE C O 1
ATOM 8803 N N . LEU C 1 428 ? 179.925 169.031 157.336 1.00 60.63 392 LEU C N 1
ATOM 8804 C CA . LEU C 1 428 ? 180.753 167.940 157.843 1.00 60.63 392 LEU C CA 1
ATOM 8805 C C . LEU C 1 428 ? 180.749 166.780 156.853 1.00 60.63 392 LEU C C 1
ATOM 8806 O O . LEU C 1 428 ? 180.495 165.627 157.203 1.00 60.63 392 LEU C O 1
ATOM 8811 N N . SER C 1 429 ? 181.015 167.086 155.588 1.00 65.28 393 SER C N 1
ATOM 8812 C CA . SER C 1 429 ? 181.142 166.043 154.584 1.00 65.28 393 SER C CA 1
ATOM 8813 C C . SER C 1 429 ? 182.402 165.219 154.834 1.00 65.28 393 SER C C 1
ATOM 8814 O O . SER C 1 429 ? 183.317 165.634 155.549 1.00 65.28 393 SER C O 1
ATOM 8817 N N . ARG C 1 430 ? 182.438 164.029 154.229 1.00 60.39 394 ARG C N 1
ATOM 8818 C CA . ARG C 1 430 ? 183.569 163.132 154.438 1.00 60.39 394 ARG C CA 1
ATOM 8819 C C . ARG C 1 430 ? 184.878 163.745 153.960 1.00 60.39 394 ARG C C 1
ATOM 8820 O O . ARG C 1 430 ? 185.946 163.400 154.476 1.00 60.39 394 ARG C O 1
ATOM 8828 N N . GLY C 1 431 ? 184.822 164.645 152.976 1.00 63.08 395 GLY C N 1
ATOM 8829 C CA . GLY C 1 431 ? 186.044 165.271 152.495 1.00 63.08 395 GLY C CA 1
ATOM 8830 C C . GLY C 1 431 ? 186.730 166.105 153.561 1.00 63.08 395 GLY C C 1
ATOM 8831 O O . GLY C 1 431 ? 187.944 166.009 153.759 1.00 63.08 395 GLY C O 1
ATOM 8832 N N . LEU C 1 432 ? 185.957 166.931 154.269 1.00 60.70 396 LEU C N 1
ATOM 8833 C CA . LEU C 1 432 ? 186.532 167.758 155.326 1.00 60.70 396 LEU C CA 1
ATOM 8834 C C . LEU C 1 432 ? 187.055 166.905 156.476 1.00 60.70 396 LEU C C 1
ATOM 8835 O O . LEU C 1 432 ? 188.109 167.205 157.052 1.00 60.70 396 LEU C O 1
ATOM 8840 N N . ALA C 1 433 ? 186.327 165.843 156.833 1.00 61.26 397 ALA C N 1
ATOM 8841 C CA . ALA C 1 433 ? 186.795 164.947 157.886 1.00 61.26 397 ALA C CA 1
ATOM 8842 C C . ALA C 1 433 ? 188.096 164.264 157.487 1.00 61.26 397 ALA C C 1
ATOM 8843 O O . ALA C 1 433 ? 189.022 164.152 158.299 1.00 61.26 397 ALA C O 1
ATOM 8845 N N . LEU C 1 434 ? 188.187 163.805 156.238 1.00 61.09 398 LEU C N 1
ATOM 8846 C CA . LEU C 1 434 ? 189.428 163.204 155.766 1.00 61.09 398 LEU C CA 1
ATOM 8847 C C . LEU C 1 434 ? 190.565 164.214 155.786 1.00 61.09 398 LEU C C 1
ATOM 8848 O O . LEU C 1 434 ? 191.695 163.879 156.154 1.00 61.09 398 LEU C O 1
ATOM 8853 N N . ASN C 1 435 ? 190.283 165.459 155.398 1.00 64.48 399 ASN C N 1
ATOM 8854 C CA . ASN C 1 435 ? 191.319 166.486 155.409 1.00 64.48 399 ASN C CA 1
ATOM 8855 C C . ASN C 1 435 ? 191.826 166.746 156.821 1.00 64.48 399 ASN C C 1
ATOM 8856 O O . ASN C 1 435 ? 193.040 166.810 157.050 1.00 64.48 399 ASN C O 1
ATOM 8861 N N . VAL C 1 436 ? 190.914 166.890 157.785 1.00 57.06 400 VAL C N 1
ATOM 8862 C CA . VAL C 1 436 ? 191.343 167.195 159.147 1.00 57.06 400 VAL C CA 1
ATOM 8863 C C . VAL C 1 436 ? 192.065 165.999 159.759 1.00 57.06 400 VAL C C 1
ATOM 8864 O O . VAL C 1 436 ? 193.012 166.163 160.537 1.00 57.06 400 VAL C O 1
ATOM 8868 N N . ASP C 1 437 ? 191.643 164.777 159.414 1.00 59.60 401 ASP C N 1
ATOM 8869 C CA . ASP C 1 437 ? 192.356 163.594 159.888 1.00 59.60 401 ASP C CA 1
ATOM 8870 C C . ASP C 1 437 ? 193.756 163.514 159.292 1.00 59.60 401 ASP C C 1
ATOM 8871 O O . ASP C 1 437 ? 194.714 163.152 159.984 1.00 59.60 401 ASP C O 1
ATOM 8876 N N . LEU C 1 438 ? 193.893 163.847 158.007 1.00 57.44 402 LEU C N 1
ATOM 8877 C CA . LEU C 1 438 ? 195.199 163.791 157.361 1.00 57.44 402 LEU C CA 1
ATOM 8878 C C . LEU C 1 438 ? 196.109 164.898 157.872 1.00 57.44 402 LEU C C 1
ATOM 8879 O O . LEU C 1 438 ? 197.338 164.759 157.856 1.00 57.44 402 LEU C O 1
ATOM 8884 N N . LEU C 1 439 ? 195.525 166.001 158.331 1.00 62.04 403 LEU C N 1
ATOM 8885 C CA . LEU C 1 439 ? 196.290 167.143 158.806 1.00 62.04 403 LEU C CA 1
ATOM 8886 C C . LEU C 1 439 ? 196.644 167.066 160.287 1.00 62.04 403 LEU C C 1
ATOM 8887 O O . LEU C 1 439 ? 197.672 167.621 160.689 1.00 62.04 403 LEU C O 1
ATOM 8892 N N . LEU C 1 440 ? 195.839 166.386 161.104 1.00 61.04 404 LEU C N 1
ATOM 8893 C CA . LEU C 1 440 ? 196.007 166.422 162.554 1.00 61.04 404 LEU C CA 1
ATOM 8894 C C . LEU C 1 440 ? 196.545 165.114 163.118 1.00 61.04 404 LEU C C 1
ATOM 8895 O O . LEU C 1 440 ? 197.421 165.145 163.988 1.00 61.04 404 LEU C O 1
ATOM 8900 N N . PHE C 1 441 ? 196.057 163.964 162.658 1.00 54.25 405 PHE C N 1
ATOM 8901 C CA . PHE C 1 441 ? 196.361 162.691 163.301 1.00 54.25 405 PHE C CA 1
ATOM 8902 C C . PHE C 1 441 ? 197.196 161.750 162.445 1.00 54.25 405 PHE C C 1
ATOM 8903 O O . PHE C 1 441 ? 198.278 161.336 162.867 1.00 54.25 405 PHE C O 1
ATOM 8911 N N . ARG C 1 442 ? 196.732 161.396 161.251 1.00 58.21 406 ARG C N 1
ATOM 8912 C CA . ARG C 1 442 ? 197.379 160.376 160.436 1.00 58.21 406 ARG C CA 1
ATOM 8913 C C . ARG C 1 442 ? 198.013 161.008 159.207 1.00 58.21 406 ARG C C 1
ATOM 8914 O O . ARG C 1 442 ? 197.384 161.825 158.528 1.00 58.21 406 ARG C O 1
ATOM 8922 N N . GLY C 1 443 ? 199.258 160.630 158.926 1.00 64.62 407 GLY C N 1
ATOM 8923 C CA . GLY C 1 443 ? 199.952 161.098 157.751 1.00 64.62 407 GLY C CA 1
ATOM 8924 C C . GLY C 1 443 ? 201.350 161.595 158.055 1.00 64.62 407 GLY C C 1
ATOM 8925 O O . GLY C 1 443 ? 201.698 161.882 159.204 1.00 64.62 407 GLY C O 1
ATOM 8926 N N . PRO C 1 444 ? 202.189 161.693 157.019 1.00 71.11 408 PRO C N 1
ATOM 8927 C CA . PRO C 1 444 ? 203.549 162.215 157.230 1.00 71.11 408 PRO C CA 1
ATOM 8928 C C . PRO C 1 444 ? 203.581 163.660 157.698 1.00 71.11 408 PRO C C 1
ATOM 8929 O O . PRO C 1 444 ? 204.490 164.033 158.449 1.00 71.11 408 PRO C O 1
ATOM 8933 N N . PHE C 1 445 ? 202.623 164.485 157.280 1.00 73.82 409 PHE C N 1
ATOM 8934 C CA . PHE C 1 445 ? 202.582 165.892 157.658 1.00 73.82 409 PHE C CA 1
ATOM 8935 C C . PHE C 1 445 ? 201.757 166.145 158.911 1.00 73.82 409 PHE C C 1
ATOM 8936 O O . PHE C 1 445 ? 201.554 167.307 159.280 1.00 73.82 409 PHE C O 1
ATOM 8944 N N . SER C 1 446 ? 201.279 165.093 159.565 1.00 72.60 410 SER C N 1
ATOM 8945 C CA . SER C 1 446 ? 200.475 165.241 160.767 1.00 72.60 410 SER C CA 1
ATOM 8946 C C . SER C 1 446 ? 201.302 165.773 161.931 1.00 72.60 410 SER C C 1
ATOM 8947 O O . SER C 1 446 ? 202.518 165.575 162.003 1.00 72.60 410 SER C O 1
ATOM 8950 N N . LEU C 1 447 ? 200.621 166.461 162.850 1.00 72.63 411 LEU C N 1
ATOM 8951 C CA . LEU C 1 447 ? 201.250 166.806 164.120 1.00 72.63 411 LEU C CA 1
ATOM 8952 C C . LEU C 1 447 ? 201.567 165.549 164.917 1.00 72.63 411 LEU C C 1
ATOM 8953 O O . LEU C 1 447 ? 202.626 165.450 165.548 1.00 72.63 411 LEU C O 1
ATOM 8958 N N . PHE C 1 448 ? 200.656 164.576 164.898 1.00 64.85 412 PHE C N 1
ATOM 8959 C CA . PHE C 1 448 ? 200.837 163.304 165.591 1.00 64.85 412 PHE C CA 1
ATOM 8960 C C . PHE C 1 448 ? 201.410 162.294 164.601 1.00 64.85 412 PHE C C 1
ATOM 8961 O O . PHE C 1 448 ? 200.720 161.404 164.105 1.00 64.85 412 PHE C O 1
ATOM 8969 N N . ARG C 1 449 ? 202.701 162.437 164.315 1.00 67.01 413 ARG C N 1
ATOM 8970 C CA . ARG C 1 449 ? 203.373 161.510 163.412 1.00 67.01 413 ARG C CA 1
ATOM 8971 C C . ARG C 1 449 ? 203.434 160.135 164.066 1.00 67.01 413 ARG C C 1
ATOM 8972 O O . ARG C 1 449 ? 204.243 159.902 164.969 1.00 67.01 413 ARG C O 1
ATOM 8980 N N . GLY C 1 450 ? 202.576 159.223 163.611 1.00 62.99 414 GLY C N 1
ATOM 8981 C CA . GLY C 1 450 ? 202.473 157.902 164.182 1.00 62.99 414 GLY C CA 1
ATOM 8982 C C . GLY C 1 450 ? 201.474 157.773 165.311 1.00 62.99 414 GLY C C 1
ATOM 8983 O O . GLY C 1 450 ? 201.088 156.650 165.653 1.00 62.99 414 GLY C O 1
ATOM 8984 N N . GLY C 1 451 ? 201.042 158.887 165.896 1.00 60.79 415 GLY C N 1
ATOM 8985 C CA . GLY C 1 451 ? 200.041 158.850 166.942 1.00 60.79 415 GLY C CA 1
ATOM 8986 C C . GLY C 1 451 ? 200.447 158.125 168.202 1.00 60.79 415 GLY C C 1
ATOM 8987 O O . GLY C 1 451 ? 199.605 157.477 168.828 1.00 60.79 415 GLY C O 1
ATOM 8988 N N . TRP C 1 452 ? 201.715 158.213 168.597 1.00 73.33 416 TRP C N 1
ATOM 8989 C CA . TRP C 1 452 ? 202.181 157.604 169.837 1.00 73.33 416 TRP C CA 1
ATOM 8990 C C . TRP C 1 452 ? 202.359 158.616 170.960 1.00 73.33 416 TRP C C 1
ATOM 8991 O O . TRP C 1 452 ? 201.925 158.362 172.088 1.00 73.33 416 TRP C O 1
ATOM 9002 N N . GLU C 1 453 ? 202.983 159.757 170.677 1.00 76.40 417 GLU C N 1
ATOM 9003 C CA . GLU C 1 453 ? 203.180 160.798 171.675 1.00 76.40 417 GLU C CA 1
ATOM 9004 C C . GLU C 1 453 ? 203.219 162.153 170.985 1.00 76.40 417 GLU C C 1
ATOM 9005 O O . GLU C 1 453 ? 203.518 162.258 169.792 1.00 76.40 417 GLU C O 1
ATOM 9011 N N . LEU C 1 454 ? 202.914 163.189 171.753 1.00 84.10 418 LEU C N 1
ATOM 9012 C CA . LEU C 1 454 ? 202.992 164.553 171.247 1.00 84.10 418 LEU C CA 1
ATOM 9013 C C . LEU C 1 454 ? 204.440 165.027 171.271 1.00 84.10 418 LEU C C 1
ATOM 9014 O O . LEU C 1 454 ? 205.098 164.931 172.312 1.00 84.10 418 LEU C O 1
ATOM 9019 N N . PRO C 1 455 ? 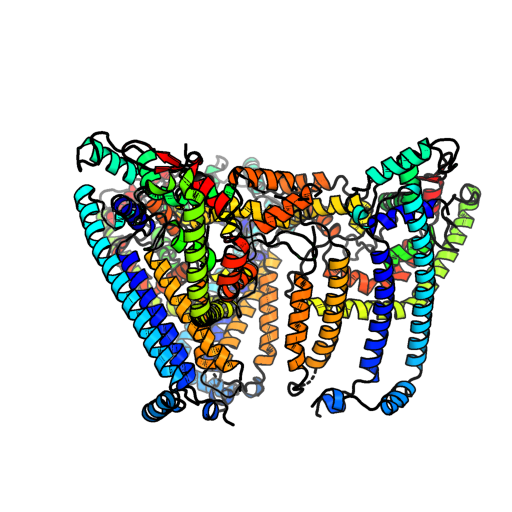204.973 165.523 170.154 1.00 92.34 419 PRO C N 1
ATOM 9020 C CA . PRO C 1 455 ? 206.370 165.971 170.140 1.00 92.34 419 PRO C CA 1
ATOM 9021 C C . PRO C 1 455 ? 206.619 167.074 171.158 1.00 92.34 419 PRO C C 1
ATOM 9022 O O . PRO C 1 455 ? 205.764 167.926 171.411 1.00 92.34 419 PRO C O 1
ATOM 9026 N N . HIS C 1 456 ? 207.816 167.042 171.747 1.00 111.68 420 HIS C N 1
ATOM 9027 C CA . HIS C 1 456 ? 208.173 167.987 172.799 1.00 111.68 420 HIS C CA 1
ATOM 9028 C C . HIS C 1 456 ? 208.250 169.423 172.296 1.00 111.68 420 HIS C C 1
ATOM 9029 O O . HIS C 1 456 ? 208.194 170.353 173.108 1.00 111.68 420 HIS C O 1
ATOM 9036 N N . ALA C 1 457 ? 208.371 169.624 170.981 1.00 105.51 421 ALA C N 1
ATOM 9037 C CA . ALA C 1 457 ? 208.488 170.976 170.445 1.00 105.51 421 ALA C CA 1
ATOM 9038 C C . ALA C 1 457 ? 207.238 171.799 170.730 1.00 105.51 421 ALA C C 1
ATOM 9039 O O . ALA C 1 457 ? 207.328 173.000 171.012 1.00 105.51 421 ALA C O 1
ATOM 9041 N N . TYR C 1 458 ? 206.062 171.173 170.662 1.00 97.07 422 TYR C N 1
ATOM 9042 C CA . TYR C 1 458 ? 204.819 171.899 170.889 1.00 97.07 422 TYR C CA 1
ATOM 9043 C C . TYR C 1 458 ? 204.584 172.223 172.358 1.00 97.07 422 TYR C C 1
ATOM 9044 O O . TYR C 1 458 ? 203.706 173.038 172.659 1.00 97.07 422 TYR C O 1
ATOM 9053 N N . LYS C 1 459 ? 205.339 171.610 173.272 1.00 101.62 423 LYS C N 1
ATOM 9054 C CA . LYS C 1 459 ? 205.166 171.907 174.690 1.00 101.62 423 LYS C CA 1
ATOM 9055 C C . LYS C 1 459 ? 205.762 173.258 175.060 1.00 101.62 423 LYS C C 1
ATOM 9056 O O . LYS C 1 459 ? 205.293 173.902 176.006 1.00 101.62 423 LYS C O 1
ATOM 9062 N N . ARG C 1 460 ? 206.791 173.699 174.340 1.00 110.05 424 ARG C N 1
ATOM 9063 C CA . ARG C 1 460 ? 207.422 174.977 174.636 1.00 110.05 424 ARG C CA 1
ATOM 9064 C C . ARG C 1 460 ? 206.474 176.130 174.327 1.00 110.05 424 ARG C C 1
ATOM 9065 O O . ARG C 1 460 ? 205.816 176.154 173.283 1.00 110.05 424 ARG C O 1
ATOM 9073 N N . SER C 1 461 ? 206.408 177.092 175.249 1.00 113.73 425 SER C N 1
ATOM 9074 C CA . SER C 1 461 ? 205.496 178.219 175.094 1.00 113.73 425 SER C CA 1
ATOM 9075 C C . SER C 1 461 ? 206.008 179.256 174.101 1.00 113.73 425 SER C C 1
ATOM 9076 O O . SER C 1 461 ? 205.205 179.888 173.406 1.00 113.73 425 SER C O 1
ATOM 9079 N N . ASP C 1 462 ? 207.325 179.449 174.018 1.00 117.25 426 ASP C N 1
ATOM 9080 C CA . ASP C 1 462 ? 207.870 180.536 173.210 1.00 117.25 426 ASP C CA 1
ATOM 9081 C C . ASP C 1 462 ? 207.862 180.230 171.715 1.00 117.25 426 ASP C C 1
ATOM 9082 O O . ASP C 1 462 ? 207.878 181.161 170.902 1.00 117.25 426 ASP C O 1
ATOM 9087 N N . GLN C 1 463 ? 207.834 178.955 171.332 1.00 112.45 427 GLN C N 1
ATOM 9088 C CA . GLN C 1 463 ? 207.905 178.573 169.925 1.00 112.45 427 GLN C CA 1
ATOM 9089 C C . GLN C 1 463 ? 206.542 178.517 169.247 1.00 112.45 427 GLN C C 1
ATOM 9090 O O . GLN C 1 463 ? 206.470 178.112 168.078 1.00 112.45 427 GLN C O 1
ATOM 9096 N N . ARG C 1 464 ? 205.474 178.905 169.950 1.00 102.83 428 ARG C N 1
ATOM 9097 C CA . ARG C 1 464 ? 204.125 178.716 169.426 1.00 102.83 428 ARG C CA 1
ATOM 9098 C C . ARG C 1 464 ? 203.899 179.519 168.151 1.00 102.83 428 ARG C C 1
ATOM 9099 O O . ARG C 1 464 ? 203.221 179.049 167.233 1.00 102.83 428 ARG C O 1
ATOM 9107 N N . GLY C 1 465 ? 204.451 180.730 168.073 1.00 103.29 429 GLY C N 1
ATOM 9108 C CA . GLY C 1 465 ? 204.273 181.531 166.871 1.00 103.29 429 GLY C CA 1
ATOM 9109 C C . GLY C 1 465 ? 204.907 180.896 165.648 1.00 103.29 429 GLY C C 1
ATOM 9110 O O . GLY C 1 465 ? 204.296 180.826 164.576 1.00 103.29 429 GLY C O 1
ATOM 9111 N N . ALA C 1 466 ? 206.146 180.421 165.792 1.00 102.25 430 ALA C N 1
ATOM 9112 C CA . ALA C 1 466 ? 206.817 179.756 164.681 1.00 102.25 430 ALA C CA 1
ATOM 9113 C C . ALA C 1 466 ? 206.086 178.481 164.283 1.00 102.25 430 ALA C C 1
ATOM 9114 O O . ALA C 1 466 ? 205.935 178.185 163.089 1.00 102.25 430 ALA C O 1
ATOM 9116 N N . LEU C 1 467 ? 205.622 177.710 165.270 1.00 102.16 431 LEU C N 1
ATOM 9117 C CA . LEU C 1 467 ? 204.899 176.484 164.949 1.00 102.16 431 LEU C CA 1
ATOM 9118 C C . LEU C 1 467 ? 203.577 176.791 164.255 1.00 102.16 431 LEU C C 1
ATOM 9119 O O . LEU C 1 467 ? 203.158 176.058 163.352 1.00 102.16 431 LEU C O 1
ATOM 9124 N N . ALA C 1 468 ? 202.913 177.87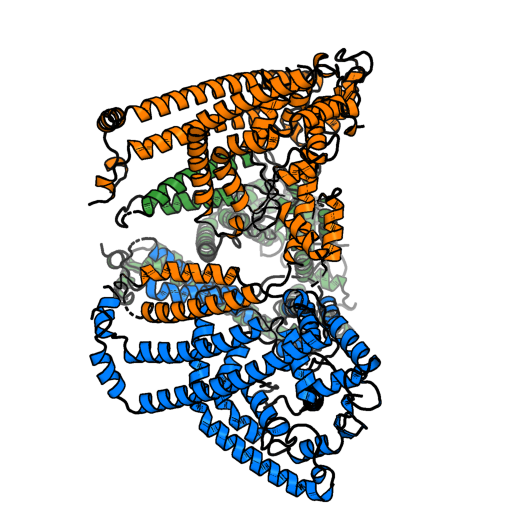9 164.651 1.00 94.89 432 ALA C N 1
ATOM 9125 C CA . ALA C 1 468 ? 201.684 178.285 163.980 1.00 94.89 432 ALA C CA 1
ATOM 9126 C C . ALA C 1 468 ? 201.953 178.723 162.547 1.00 94.89 432 ALA C C 1
ATOM 9127 O O . ALA C 1 468 ? 201.156 178.440 161.648 1.00 94.89 432 ALA C O 1
ATOM 9129 N N . ALA C 1 469 ? 203.066 179.423 162.313 1.00 95.55 433 ALA C N 1
ATOM 9130 C CA . ALA C 1 469 ? 203.424 179.794 160.945 1.00 95.55 433 ALA C CA 1
ATOM 9131 C C . ALA C 1 469 ? 203.697 178.558 160.094 1.00 95.55 433 ALA C C 1
ATOM 9132 O O . ALA C 1 469 ? 203.300 178.493 158.920 1.00 95.55 433 ALA C O 1
ATOM 9134 N N . ARG C 1 470 ? 204.386 177.569 160.670 1.00 95.04 434 ARG C N 1
ATOM 9135 C CA . ARG C 1 470 ? 204.609 176.312 159.962 1.00 95.04 434 ARG C CA 1
ATOM 9136 C C . ARG C 1 470 ? 203.287 175.624 159.642 1.00 95.04 434 ARG C C 1
ATOM 9137 O O . ARG C 1 470 ? 203.092 175.115 158.531 1.00 95.04 434 ARG C O 1
ATOM 9145 N N . TRP C 1 471 ? 202.362 175.605 160.604 1.00 87.83 435 TRP C N 1
ATOM 9146 C CA . TRP C 1 471 ? 201.058 175.003 160.352 1.00 87.83 435 TRP C CA 1
ATOM 9147 C C . TRP C 1 471 ? 200.312 175.763 159.262 1.00 87.83 435 TRP C C 1
ATOM 9148 O O . TRP C 1 471 ? 199.588 175.164 158.462 1.00 87.83 435 TRP C O 1
ATOM 9159 N N . GLY C 1 472 ? 200.469 177.087 159.224 1.00 92.23 436 GLY C N 1
ATOM 9160 C CA . GLY C 1 472 ? 199.805 177.876 158.197 1.00 92.23 436 GLY C CA 1
ATOM 9161 C C . GLY C 1 472 ? 200.324 177.585 156.802 1.00 92.23 436 GLY C C 1
ATOM 9162 O O . GLY C 1 472 ? 199.547 177.439 155.854 1.00 92.23 436 GLY C O 1
ATOM 9163 N N . ARG C 1 473 ? 201.646 177.501 156.650 1.00 96.64 437 ARG C N 1
ATOM 9164 C CA . ARG C 1 473 ? 202.167 177.133 155.336 1.00 96.64 437 ARG C CA 1
ATOM 9165 C C . ARG C 1 473 ? 201.764 175.707 154.969 1.00 96.64 437 ARG C C 1
ATOM 9166 O O . ARG C 1 473 ? 201.473 175.423 153.795 1.00 96.64 437 ARG C O 1
ATOM 9174 N N . THR C 1 474 ? 201.695 174.812 155.960 1.00 93.43 438 THR C N 1
ATOM 9175 C CA . THR C 1 474 ? 201.236 173.452 155.700 1.00 93.43 438 THR C CA 1
ATOM 9176 C C . THR C 1 474 ? 199.788 173.432 155.223 1.00 93.43 438 THR C C 1
ATOM 9177 O O . THR C 1 474 ? 199.448 172.704 154.284 1.00 93.43 438 THR C O 1
ATOM 9181 N N . VAL C 1 475 ? 198.915 174.218 155.859 1.00 92.51 439 VAL C N 1
ATOM 9182 C CA . VAL C 1 475 ? 197.515 174.206 155.449 1.00 92.51 439 VAL C CA 1
ATOM 9183 C C . VAL C 1 475 ? 197.369 174.846 154.077 1.00 92.51 439 VAL C C 1
ATOM 9184 O O . VAL C 1 475 ? 196.522 174.426 153.281 1.00 92.51 439 VAL C O 1
ATOM 9188 N N . LEU C 1 476 ? 198.191 175.852 153.765 1.00 96.45 440 LEU C N 1
ATOM 9189 C CA . LEU C 1 476 ? 198.142 176.444 152.432 1.00 96.45 440 LEU C CA 1
ATOM 9190 C C . LEU C 1 476 ? 198.520 175.422 151.365 1.00 96.45 440 LEU C C 1
ATOM 9191 O O . LEU C 1 476 ? 197.834 175.291 150.342 1.00 96.45 440 LEU C O 1
ATOM 9196 N N . LEU C 1 477 ? 199.599 174.667 151.594 1.00 93.89 441 LEU C N 1
ATOM 9197 C CA . LEU C 1 477 ? 199.999 173.678 150.594 1.00 93.89 441 LEU C CA 1
ATOM 9198 C C . LEU C 1 477 ? 198.988 172.536 150.503 1.00 93.89 441 LEU C C 1
ATOM 9199 O O . LEU C 1 477 ? 198.722 172.020 149.410 1.00 93.89 441 LEU C O 1
ATOM 9204 N N . LEU C 1 478 ? 198.405 172.135 151.637 1.00 93.40 442 LEU C N 1
ATOM 9205 C CA . LEU C 1 478 ? 197.375 171.099 151.613 1.00 93.40 442 LEU C CA 1
ATOM 9206 C C . LEU C 1 478 ? 196.148 171.558 150.835 1.00 93.40 442 LEU C C 1
ATOM 9207 O O . LEU C 1 478 ? 195.570 170.788 150.057 1.00 93.40 442 LEU C O 1
ATOM 9212 N N . ALA C 1 479 ? 195.730 172.808 151.042 1.00 91.00 443 ALA C N 1
ATOM 9213 C CA . ALA C 1 479 ? 194.606 173.347 150.290 1.00 91.00 443 ALA C CA 1
ATOM 9214 C C . ALA C 1 479 ? 194.927 173.416 148.805 1.00 91.00 443 ALA C C 1
ATOM 9215 O O . ALA C 1 479 ? 194.059 173.156 147.965 1.00 91.00 443 ALA C O 1
ATOM 9217 N N . ALA C 1 480 ? 196.168 173.771 148.461 1.00 98.62 444 ALA C N 1
ATOM 9218 C CA . ALA C 1 480 ? 196.566 173.768 147.056 1.00 98.62 444 ALA C CA 1
ATOM 9219 C C . ALA C 1 480 ? 196.458 172.371 146.456 1.00 98.62 444 ALA C C 1
ATOM 9220 O O . ALA C 1 480 ? 195.947 172.200 145.341 1.00 98.62 444 ALA C O 1
ATOM 9222 N N . LEU C 1 481 ? 196.925 171.357 147.189 1.00 91.98 445 LEU C N 1
ATOM 9223 C CA . LEU C 1 481 ? 196.838 169.983 146.698 1.00 91.98 445 LEU C CA 1
ATOM 9224 C C . LEU C 1 481 ? 195.386 169.555 146.507 1.00 91.98 445 LEU C C 1
ATOM 9225 O O . LEU C 1 481 ? 195.036 168.943 145.487 1.00 91.98 445 LEU C O 1
ATOM 9230 N N . ASN C 1 482 ? 194.525 169.870 147.477 1.00 90.29 446 ASN C N 1
ATOM 9231 C CA . ASN C 1 482 ? 193.123 169.480 147.364 1.00 90.29 446 ASN C CA 1
ATOM 9232 C C . ASN C 1 482 ? 192.431 170.212 146.220 1.00 90.29 446 ASN C C 1
ATOM 9233 O O . ASN C 1 482 ? 191.601 169.627 145.514 1.00 90.29 446 ASN C O 1
ATOM 9238 N N . LEU C 1 483 ? 192.757 171.490 146.019 1.00 96.19 447 LEU C N 1
ATOM 9239 C CA . LEU C 1 483 ? 192.203 172.223 144.887 1.00 96.19 447 LEU C CA 1
ATOM 9240 C C . LEU C 1 483 ? 192.656 171.611 143.570 1.00 96.19 447 LEU C C 1
ATOM 9241 O O . LEU C 1 483 ? 191.880 171.536 142.611 1.00 96.19 447 LEU C O 1
ATOM 9246 N N . ALA C 1 484 ? 193.914 171.169 143.505 1.00 94.85 448 ALA C N 1
ATOM 9247 C CA . ALA C 1 484 ? 194.399 170.502 142.302 1.00 94.85 448 ALA C CA 1
ATOM 9248 C C . ALA C 1 484 ? 193.643 169.203 142.046 1.00 94.85 448 ALA C C 1
ATOM 9249 O O . ALA C 1 484 ? 193.309 168.886 140.898 1.00 94.85 448 ALA C O 1
ATOM 9251 N N . LEU C 1 485 ? 193.364 168.436 143.102 1.00 95.89 449 LEU C N 1
ATOM 9252 C CA . LEU C 1 485 ? 192.721 167.136 142.930 1.00 95.89 449 LEU C CA 1
ATOM 9253 C C . LEU C 1 485 ? 191.196 167.201 142.898 1.00 95.89 449 LEU C C 1
ATOM 9254 O O . LEU C 1 485 ? 190.559 166.161 142.695 1.00 95.89 449 LEU C O 1
ATOM 9259 N N . SER C 1 486 ? 190.602 168.378 143.099 1.00 97.83 450 SER C N 1
ATOM 9260 C CA . SER C 1 486 ? 189.144 168.483 143.181 1.00 97.83 450 SER C CA 1
ATOM 9261 C C . SER C 1 486 ? 188.378 167.933 141.977 1.00 97.83 450 SER C C 1
ATOM 9262 O O . SER C 1 486 ? 187.387 167.214 142.193 1.00 97.83 450 SER C O 1
ATOM 9265 N N . PRO C 1 487 ? 188.724 168.245 140.719 1.00 96.19 451 PRO C N 1
ATOM 9266 C CA . PRO C 1 487 ? 187.809 167.864 139.623 1.00 96.19 451 PRO C CA 1
ATOM 9267 C C . PRO C 1 487 ? 187.597 166.366 139.477 1.00 96.19 451 PRO C C 1
ATOM 9268 O O . PRO C 1 487 ? 186.470 165.928 139.205 1.00 96.19 451 PRO C O 1
ATOM 9272 N N . LEU C 1 488 ? 188.644 165.560 139.660 1.00 90.52 452 LEU C N 1
ATOM 9273 C CA . LEU C 1 488 ? 188.511 164.122 139.446 1.00 90.52 452 LEU C CA 1
ATOM 9274 C C . LEU C 1 488 ? 187.632 163.484 140.515 1.00 90.52 452 LEU C C 1
ATOM 9275 O O . LEU C 1 488 ? 186.749 162.671 140.207 1.00 90.52 452 LEU C O 1
ATOM 9280 N N . VAL C 1 489 ? 187.858 163.840 141.782 1.00 85.38 453 VAL C N 1
ATOM 9281 C CA . VAL C 1 489 ? 187.008 163.316 142.843 1.00 85.38 453 VAL C CA 1
ATOM 9282 C C . VAL C 1 489 ? 185.586 163.834 142.683 1.00 85.38 453 VAL C C 1
ATOM 9283 O O . VAL C 1 489 ? 184.622 163.127 143.001 1.00 85.38 453 VAL C O 1
ATOM 9287 N N . LEU C 1 490 ? 185.424 165.057 142.169 1.00 88.20 454 LEU C N 1
ATOM 9288 C CA . LEU C 1 490 ? 184.085 165.565 141.888 1.00 88.20 454 LEU C CA 1
ATOM 9289 C C . LEU C 1 490 ? 183.377 164.687 140.866 1.00 88.20 454 LEU C C 1
ATOM 9290 O O . LEU C 1 490 ? 182.217 164.307 141.057 1.00 88.20 454 LEU C O 1
ATOM 9295 N N . ALA C 1 491 ? 184.065 164.348 139.774 1.00 90.00 455 ALA C N 1
ATOM 9296 C CA . ALA C 1 491 ? 183.455 163.505 138.747 1.00 90.00 455 ALA C CA 1
ATOM 9297 C C . ALA C 1 491 ? 183.118 162.122 139.294 1.00 90.00 455 ALA C C 1
ATOM 9298 O O . ALA C 1 491 ? 182.052 161.564 138.992 1.00 90.00 455 ALA C O 1
ATOM 9300 N N . TRP C 1 492 ? 184.020 161.551 140.095 1.00 86.26 456 TRP C N 1
ATOM 9301 C CA . TRP C 1 492 ? 183.762 160.243 140.691 1.00 86.26 456 TRP C CA 1
ATOM 9302 C C . TRP C 1 492 ? 182.528 160.284 141.586 1.00 86.26 456 TRP C C 1
ATOM 9303 O O . TRP C 1 492 ? 181.665 159.395 141.524 1.00 86.26 456 TRP C O 1
ATOM 9314 N N . GLN C 1 493 ? 182.427 161.318 142.426 1.00 82.98 457 GLN C N 1
ATOM 9315 C CA . GLN C 1 493 ? 181.264 161.456 143.292 1.00 82.98 457 GLN C CA 1
ATOM 9316 C C . GLN C 1 493 ? 179.993 161.639 142.477 1.00 82.98 457 GLN C C 1
ATOM 9317 O O . GLN C 1 493 ? 178.941 161.100 142.834 1.00 82.98 457 GLN C O 1
ATOM 9323 N N . VAL C 1 494 ? 180.070 162.394 141.377 1.00 83.99 458 VAL C N 1
ATOM 9324 C CA . VAL C 1 494 ? 178.900 162.582 140.521 1.00 83.99 458 VAL C CA 1
ATOM 9325 C C . VAL C 1 494 ? 178.422 161.246 139.972 1.00 83.99 458 VAL C C 1
ATOM 9326 O O . VAL C 1 494 ? 177.228 160.935 140.010 1.00 83.99 458 VAL C O 1
ATOM 9330 N N . LEU C 1 495 ? 179.348 160.431 139.462 1.00 79.93 459 LEU C N 1
ATOM 9331 C CA . LEU C 1 495 ? 178.956 159.129 138.923 1.00 79.93 459 LEU C CA 1
ATOM 9332 C C . LEU C 1 495 ? 178.325 158.252 140.001 1.00 79.93 459 LEU C C 1
ATOM 9333 O O . LEU C 1 495 ? 177.266 157.636 139.789 1.00 79.93 459 LEU C O 1
ATOM 9338 N N . HIS C 1 496 ? 178.960 158.194 141.175 1.00 84.12 460 HIS C N 1
ATOM 9339 C CA . HIS C 1 496 ? 178.471 157.317 142.234 1.00 84.12 460 HIS C CA 1
ATOM 9340 C C . HIS C 1 496 ? 177.087 157.749 142.710 1.00 84.12 460 HIS C C 1
ATOM 9341 O O . HIS C 1 496 ? 176.180 156.919 142.862 1.00 84.12 460 HIS C O 1
ATOM 9348 N N . VAL C 1 497 ? 176.899 159.054 142.934 1.00 91.32 461 VAL C N 1
ATOM 9349 C CA . VAL C 1 497 ? 175.605 159.529 143.410 1.00 91.32 461 VAL C CA 1
ATOM 9350 C C . VAL C 1 497 ? 174.561 159.402 142.313 1.00 91.32 461 VAL C C 1
ATOM 9351 O O . VAL C 1 497 ? 173.379 159.204 142.602 1.00 91.32 461 VAL C O 1
ATOM 9355 N N . PHE C 1 498 ? 174.964 159.511 141.045 1.00 92.33 462 PHE C N 1
ATOM 9356 C CA . PHE C 1 498 ? 174.025 159.289 139.954 1.00 92.33 462 PHE C CA 1
ATOM 9357 C C . PHE C 1 498 ? 173.467 157.876 140.009 1.00 92.33 462 PHE C C 1
ATOM 9358 O O . PHE C 1 498 ? 172.247 157.675 139.953 1.00 92.33 462 PHE C O 1
ATOM 9366 N N . TYR C 1 499 ? 174.351 156.884 140.140 1.00 85.81 463 TYR C N 1
ATOM 9367 C CA . TYR C 1 499 ? 173.879 155.505 140.245 1.00 85.81 463 TYR C CA 1
ATOM 9368 C C . TYR C 1 499 ? 172.995 155.320 141.475 1.00 85.81 463 TYR C C 1
ATOM 9369 O O . TYR C 1 499 ? 171.906 154.733 141.393 1.00 85.81 463 TYR C O 1
ATOM 9378 N N . SER C 1 500 ? 173.432 155.852 142.622 1.00 93.28 464 SER C N 1
ATOM 9379 C CA . SER C 1 500 ? 172.679 155.665 143.860 1.00 93.28 464 SER C CA 1
ATOM 9380 C C . SER C 1 500 ? 171.294 156.298 143.779 1.00 93.28 464 SER C C 1
ATOM 9381 O O . SER C 1 500 ? 170.305 155.707 144.229 1.00 93.28 464 SER C O 1
ATOM 9384 N N . HIS C 1 501 ? 171.203 157.504 143.216 1.00 103.18 465 HIS C N 1
ATOM 9385 C CA . HIS C 1 501 ? 169.926 158.204 143.136 1.00 103.18 465 HIS C CA 1
ATOM 9386 C C . HIS C 1 501 ? 168.997 157.543 142.128 1.00 103.18 465 HIS C C 1
ATOM 9387 O O . HIS C 1 501 ? 167.806 157.352 142.401 1.00 103.18 465 HIS C O 1
ATOM 9394 N N . VAL C 1 502 ? 169.517 157.194 140.948 1.00 99.45 466 VAL C N 1
ATOM 9395 C CA . VAL C 1 502 ? 168.663 156.584 139.941 1.00 99.45 466 VAL C CA 1
ATOM 9396 C C . VAL C 1 502 ? 168.232 155.183 140.352 1.00 99.45 466 VAL C C 1
ATOM 9397 O O . VAL C 1 502 ? 167.239 154.667 139.825 1.00 99.45 466 VAL C O 1
ATOM 9401 N N . GLU C 1 503 ? 168.945 154.547 141.288 1.00 110.75 467 GLU C N 1
ATOM 9402 C CA . GLU C 1 503 ? 168.456 153.281 141.826 1.00 110.75 467 GLU C CA 1
ATOM 9403 C C . GLU C 1 503 ? 167.122 153.464 142.541 1.00 110.75 467 GLU C C 1
ATOM 9404 O O . GLU C 1 503 ? 166.195 152.666 142.358 1.00 110.75 467 GLU C O 1
ATOM 9410 N N . LEU C 1 504 ? 167.004 154.514 143.356 1.00 108.48 468 LEU C N 1
ATOM 9411 C CA . LEU C 1 504 ? 165.780 154.789 144.098 1.00 108.48 468 LEU C CA 1
ATOM 9412 C C . LEU C 1 504 ? 164.768 155.611 143.311 1.00 108.48 468 LEU C C 1
ATOM 9413 O O . LEU C 1 504 ? 163.626 155.744 143.762 1.00 108.48 468 LEU C O 1
ATOM 9418 N N . LEU C 1 505 ? 165.161 156.172 142.165 1.00 115.18 469 LEU C N 1
ATOM 9419 C CA . LEU C 1 505 ? 164.255 157.047 141.426 1.00 115.18 469 LEU C CA 1
ATOM 9420 C C . LEU C 1 505 ? 162.993 156.312 140.985 1.00 115.18 469 LEU C C 1
ATOM 9421 O O . LEU C 1 505 ? 161.889 156.863 141.065 1.00 115.18 469 LEU C O 1
ATOM 9426 N N . ARG C 1 506 ? 163.134 155.074 140.507 1.00 122.12 470 ARG C N 1
ATOM 9427 C CA . ARG C 1 506 ? 161.961 154.329 140.059 1.00 122.12 470 ARG C CA 1
ATOM 9428 C C . ARG C 1 506 ? 161.066 153.987 141.245 1.00 122.12 470 ARG C C 1
ATOM 9429 O O . ARG C 1 506 ? 159.834 154.016 141.134 1.00 122.12 470 ARG C O 1
ATOM 9437 N N . ARG C 1 507 ? 161.668 153.685 142.393 1.00 119.71 471 ARG C N 1
ATOM 9438 C CA . ARG C 1 507 ? 160.909 153.383 143.595 1.00 119.71 471 ARG C CA 1
ATOM 9439 C C . ARG C 1 507 ? 160.210 154.637 144.118 1.00 119.71 471 ARG C C 1
ATOM 9440 O O . ARG C 1 507 ? 160.522 155.768 143.733 1.00 119.71 471 ARG C O 1
ATOM 9448 N N . GLU C 1 508 ? 159.247 154.418 145.010 1.00 116.05 472 GLU C N 1
ATOM 9449 C CA . GLU C 1 508 ? 158.476 155.518 145.564 1.00 116.05 472 GLU C CA 1
ATOM 9450 C C . GLU C 1 508 ? 159.380 156.431 146.392 1.00 116.05 472 GLU C C 1
ATOM 9451 O O . GLU C 1 508 ? 160.362 155.975 146.985 1.00 116.05 472 GLU C O 1
ATOM 9457 N N . PRO C 1 509 ? 159.069 157.730 146.453 1.00 120.57 473 PRO C N 1
ATOM 9458 C CA . PRO C 1 509 ? 159.938 158.660 147.188 1.00 120.57 473 PRO C CA 1
ATOM 9459 C C . PRO C 1 509 ? 159.821 158.522 148.698 1.00 120.57 473 PRO C C 1
ATOM 9460 O O . PRO C 1 509 ? 160.387 159.331 149.441 1.00 120.57 473 PRO C O 1
ATOM 9464 N N . GLY C 1 510 ? 159.086 157.510 149.164 1.00 113.16 474 GLY C N 1
ATOM 9465 C CA . GLY C 1 510 ? 159.013 157.265 150.596 1.00 113.16 474 GLY C CA 1
ATOM 9466 C C . GLY C 1 510 ? 160.372 156.959 151.195 1.00 113.16 474 GLY C C 1
ATOM 9467 O O . GLY C 1 510 ? 160.745 157.505 152.236 1.00 113.16 474 GLY C O 1
ATOM 9468 N N . ALA C 1 511 ? 161.132 156.077 150.542 1.00 113.43 475 ALA C N 1
ATOM 9469 C CA . ALA C 1 511 ? 162.518 155.865 150.941 1.00 113.43 475 ALA C CA 1
ATOM 9470 C C . ALA C 1 511 ? 163.351 157.117 150.697 1.00 113.43 475 ALA C C 1
ATOM 9471 O O . ALA C 1 511 ? 164.225 157.456 151.504 1.00 113.43 475 ALA C O 1
ATOM 9473 N N . LEU C 1 512 ? 163.097 157.811 149.585 1.00 102.12 476 LEU C N 1
ATOM 9474 C CA . LEU C 1 512 ? 163.795 159.062 149.311 1.00 102.12 476 LEU C CA 1
ATOM 9475 C C . LEU C 1 512 ? 163.439 160.133 150.335 1.00 102.12 476 LEU C C 1
ATOM 9476 O O . LEU C 1 512 ? 164.264 161.005 150.629 1.00 102.12 476 LEU C O 1
ATOM 9481 N N . GLY C 1 513 ? 162.229 160.083 150.885 1.00 96.45 477 GLY C N 1
ATOM 9482 C CA . GLY C 1 513 ? 161.801 161.006 151.914 1.00 96.45 477 GLY C CA 1
ATOM 9483 C C . GLY C 1 513 ? 162.140 160.604 153.329 1.00 96.45 477 GLY C C 1
ATOM 9484 O O . GLY C 1 513 ? 161.761 161.306 154.270 1.00 96.45 477 GLY C O 1
ATOM 9485 N N . ALA C 1 514 ? 162.842 159.489 153.511 1.00 92.33 478 ALA C N 1
ATOM 9486 C CA . ALA C 1 514 ? 163.174 159.020 154.847 1.00 92.33 478 ALA C CA 1
ATOM 9487 C C . ALA C 1 514 ? 164.210 159.927 155.500 1.00 92.33 478 ALA C C 1
ATOM 9488 O O . ALA C 1 514 ? 164.994 160.603 154.828 1.00 92.33 478 ALA C O 1
ATOM 9490 N N . ARG C 1 515 ? 164.205 159.937 156.830 1.00 77.91 479 ARG C N 1
ATOM 9491 C CA . ARG C 1 515 ? 165.124 160.742 157.621 1.00 77.91 479 ARG C CA 1
ATOM 9492 C C . ARG C 1 515 ? 166.196 159.849 158.230 1.00 77.91 479 ARG C C 1
ATOM 9493 O O . ARG C 1 515 ? 165.882 158.828 158.851 1.00 77.91 479 ARG C O 1
ATOM 9501 N N . GLY C 1 516 ? 167.457 160.235 158.049 1.00 65.08 480 GLY C N 1
ATOM 9502 C CA . GLY C 1 516 ? 168.574 159.496 158.603 1.00 65.08 480 GLY C CA 1
ATOM 9503 C C . GLY C 1 516 ? 169.512 160.372 159.407 1.00 65.08 480 GLY C C 1
ATOM 9504 O O . GLY C 1 516 ? 169.413 161.601 159.360 1.00 65.08 480 GLY C O 1
ATOM 9505 N N . TRP C 1 517 ? 170.425 159.754 160.151 1.00 51.03 481 TRP C N 1
ATOM 9506 C CA . TRP C 1 517 ? 171.353 160.511 160.978 1.00 51.03 481 TRP C CA 1
ATOM 9507 C C . TRP C 1 517 ? 172.411 161.200 160.123 1.00 51.03 481 TRP C C 1
ATOM 9508 O O . TRP C 1 517 ? 172.633 160.849 158.961 1.00 51.03 481 TRP C O 1
ATOM 9519 N N . SER C 1 518 ? 173.066 162.194 160.715 1.00 46.14 482 SER C N 1
ATOM 9520 C CA . SER C 1 518 ? 174.133 162.942 160.069 1.00 46.14 482 SER C CA 1
ATOM 9521 C C . SER C 1 518 ? 175.406 162.864 160.902 1.00 46.14 482 SER C C 1
ATOM 9522 O O . SER C 1 518 ? 175.371 162.632 162.113 1.00 46.14 482 SER C O 1
ATOM 9525 N N . ARG C 1 519 ? 176.541 163.067 160.227 1.00 54.33 483 ARG C N 1
ATOM 9526 C CA . ARG C 1 519 ? 177.834 162.923 160.888 1.00 54.33 483 ARG C CA 1
ATOM 9527 C C . ARG C 1 519 ? 178.012 163.930 162.016 1.00 54.33 483 ARG C C 1
ATOM 9528 O O . ARG C 1 519 ? 178.738 163.660 162.980 1.00 54.33 483 ARG C O 1
ATOM 9536 N N . LEU C 1 520 ? 177.359 165.090 161.921 1.00 44.46 484 LEU C N 1
ATOM 9537 C CA . LEU C 1 520 ? 177.407 166.046 163.022 1.00 44.46 484 LEU C CA 1
ATOM 9538 C C . LEU C 1 520 ? 176.804 165.444 164.286 1.00 44.46 484 LEU C C 1
ATOM 9539 O O . LEU C 1 520 ? 177.330 165.637 165.391 1.00 44.46 484 LEU C O 1
ATOM 9544 N N . ALA C 1 521 ? 175.697 164.712 164.141 1.00 40.10 485 ALA C N 1
ATOM 9545 C CA . ALA C 1 521 ? 175.123 163.996 165.275 1.00 40.10 485 ALA C CA 1
ATOM 9546 C C . ALA C 1 521 ? 176.076 162.926 165.786 1.00 40.10 485 ALA C C 1
ATOM 9547 O O . ALA C 1 521 ? 176.239 162.757 166.999 1.00 40.10 485 ALA C O 1
ATOM 9549 N N . ARG C 1 522 ? 176.719 162.194 164.874 1.00 41.48 486 ARG C N 1
ATOM 9550 C CA . ARG C 1 522 ? 177.667 161.166 165.281 1.00 41.48 486 ARG C CA 1
ATOM 9551 C C . ARG C 1 522 ? 178.920 161.757 165.909 1.00 41.48 486 ARG C C 1
ATOM 9552 O O . ARG C 1 522 ? 179.721 161.014 166.486 1.00 41.48 486 ARG C O 1
ATOM 9560 N N . LEU C 1 523 ? 179.113 163.070 165.805 1.00 39.77 487 LEU C N 1
ATOM 9561 C CA . LEU C 1 523 ? 180.279 163.712 166.402 1.00 39.77 487 LEU C CA 1
ATOM 9562 C C . LEU C 1 523 ? 179.959 164.344 167.756 1.00 39.77 487 LEU C C 1
ATOM 9563 O O . LEU C 1 523 ? 180.696 164.144 168.726 1.00 39.77 487 LEU C O 1
ATOM 9568 N N . GLN C 1 524 ? 178.869 165.115 167.838 1.00 37.16 488 GLN C N 1
ATOM 9569 C CA . GLN C 1 524 ? 178.601 165.845 169.076 1.00 37.16 488 GLN C CA 1
ATOM 9570 C C . GLN C 1 524 ? 177.933 164.987 170.144 1.00 37.16 488 GLN C C 1
ATOM 9571 O O . GLN C 1 524 ? 177.886 165.393 171.310 1.00 37.16 488 GLN C O 1
ATOM 9577 N N . LEU C 1 525 ? 177.413 163.813 169.783 1.00 38.39 489 LEU C N 1
ATOM 9578 C CA . LEU C 1 525 ? 176.640 162.992 170.709 1.00 38.39 489 LEU C CA 1
ATOM 9579 C C . LEU C 1 525 ? 177.432 161.817 171.267 1.00 38.39 489 LEU C C 1
ATOM 9580 O O . LEU C 1 525 ? 176.837 160.898 171.847 1.00 38.39 489 LEU C O 1
ATOM 9585 N N . ARG C 1 526 ? 178.752 161.813 171.116 1.00 40.26 490 ARG C N 1
ATOM 9586 C CA . ARG C 1 526 ? 179.574 160.670 171.491 1.00 40.26 490 ARG C CA 1
ATOM 9587 C C . ARG C 1 526 ? 180.239 160.942 172.831 1.00 40.26 490 ARG C C 1
ATOM 9588 O O . ARG C 1 526 ? 181.075 161.845 172.940 1.00 40.26 490 ARG C O 1
ATOM 9596 N N . HIS C 1 527 ? 179.874 160.157 173.840 1.00 43.54 491 HIS C N 1
ATOM 9597 C CA . HIS C 1 527 ? 180.490 160.279 175.150 1.00 43.54 491 HIS C CA 1
ATOM 9598 C C . HIS C 1 527 ? 181.964 159.895 175.084 1.00 43.54 491 HIS C C 1
ATOM 9599 O O . HIS C 1 527 ? 182.432 159.271 174.128 1.00 43.54 491 HIS C O 1
ATOM 9606 N N . PHE C 1 528 ? 182.699 160.280 176.121 1.00 43.45 492 PHE C N 1
ATOM 9607 C CA . PHE C 1 528 ? 184.105 159.921 176.201 1.00 43.45 492 PHE C CA 1
ATOM 9608 C C . PHE C 1 528 ? 184.255 158.422 176.427 1.00 43.45 492 PHE C C 1
ATOM 9609 O O . PHE C 1 528 ? 183.521 157.821 177.216 1.00 43.45 492 PHE C O 1
ATOM 9617 N N . ASN C 1 529 ? 185.211 157.820 175.717 1.00 39.93 493 ASN C N 1
ATOM 9618 C CA . ASN C 1 529 ? 185.501 156.390 175.818 1.00 39.93 493 ASN C CA 1
ATOM 9619 C C . ASN C 1 529 ? 184.278 155.546 175.457 1.00 39.93 493 ASN C C 1
ATOM 9620 O O . ASN C 1 529 ? 183.827 154.701 176.232 1.00 39.93 493 ASN C O 1
ATOM 9625 N N . GLU C 1 530 ? 183.736 155.784 174.266 1.00 39.52 494 GLU C N 1
ATOM 9626 C CA . GLU C 1 530 ? 182.625 155.002 173.741 1.00 39.52 494 GLU C CA 1
ATOM 9627 C C . GLU C 1 530 ? 183.014 154.378 172.409 1.00 39.52 494 GLU C C 1
ATOM 9628 O O . GLU C 1 530 ? 183.507 155.071 171.512 1.00 39.52 494 GLU C O 1
ATOM 9634 N N . LEU C 1 531 ? 182.788 153.073 172.287 1.00 38.39 495 LEU C N 1
ATOM 9635 C CA . LEU C 1 531 ? 183.069 152.361 171.055 1.00 38.39 495 LEU C CA 1
ATOM 9636 C C . LEU C 1 531 ? 181.974 152.631 170.023 1.00 38.39 495 LEU C C 1
ATOM 9637 O O . LEU C 1 531 ? 180.861 153.026 170.376 1.00 38.39 495 LEU C O 1
ATOM 9642 N N . PRO C 1 532 ? 182.275 152.439 168.734 1.00 34.71 496 PRO C N 1
ATOM 9643 C CA . PRO C 1 532 ? 181.260 152.719 167.702 1.00 34.71 496 PRO C CA 1
ATOM 9644 C C . PRO C 1 532 ? 179.978 151.915 167.849 1.00 34.71 496 PRO C C 1
ATOM 9645 O O . PRO C 1 532 ? 178.895 152.437 167.549 1.00 34.71 496 PRO C O 1
ATOM 9649 N N . HIS C 1 533 ? 180.061 150.658 168.292 1.00 37.36 497 HIS C N 1
ATOM 9650 C CA . HIS C 1 533 ? 178.858 149.834 168.368 1.00 37.36 497 HIS C CA 1
ATOM 9651 C C . HIS C 1 533 ? 177.890 150.363 169.421 1.00 37.36 497 HIS C C 1
ATOM 9652 O O . HIS C 1 533 ? 176.669 150.321 169.226 1.00 37.36 497 HIS C O 1
ATOM 9659 N N . GLU C 1 534 ? 178.414 150.865 170.541 1.00 38.86 498 GLU C N 1
ATOM 9660 C CA . GLU C 1 534 ? 177.553 151.456 171.560 1.00 38.86 498 GLU C CA 1
ATOM 9661 C C . GLU C 1 534 ? 176.806 152.665 171.012 1.00 38.86 498 GLU C C 1
ATOM 9662 O O . GLU C 1 534 ? 175.600 152.819 171.243 1.00 38.86 498 GLU C O 1
ATOM 9668 N N . LEU C 1 535 ? 177.508 153.531 170.277 1.00 36.31 499 LEU C N 1
ATOM 9669 C CA . LEU C 1 535 ? 176.864 154.689 169.666 1.00 36.31 499 LEU C CA 1
ATOM 9670 C C . LEU C 1 535 ? 175.795 154.259 168.669 1.00 36.31 499 LEU C C 1
ATOM 9671 O O . LEU C 1 535 ? 174.690 154.823 168.640 1.00 36.31 499 LEU C O 1
ATOM 9676 N N . ARG C 1 536 ? 176.110 153.260 167.841 1.00 36.18 500 ARG C N 1
ATOM 9677 C CA . ARG C 1 536 ? 175.145 152.783 166.858 1.00 36.18 500 ARG C CA 1
ATOM 9678 C C . ARG C 1 536 ? 173.898 152.237 167.538 1.00 36.18 500 ARG C C 1
ATOM 9679 O O . ARG C 1 536 ? 172.777 152.515 167.103 1.00 36.18 500 ARG C O 1
ATOM 9687 N N . ALA C 1 537 ? 174.072 151.470 168.617 1.00 39.71 501 ALA C N 1
ATOM 9688 C CA . ALA C 1 537 ? 172.921 150.945 169.344 1.00 39.71 501 ALA C CA 1
ATOM 9689 C C . ALA C 1 537 ? 172.102 152.064 169.978 1.00 39.71 501 ALA C C 1
ATOM 9690 O O . ALA C 1 537 ? 170.864 152.028 169.952 1.00 39.71 501 ALA C O 1
ATOM 9692 N N . ARG C 1 538 ? 172.774 153.065 170.556 1.00 39.96 502 ARG C N 1
ATOM 9693 C CA . ARG C 1 538 ? 172.053 154.171 171.179 1.00 39.96 502 ARG C CA 1
ATOM 9694 C C . ARG C 1 538 ? 171.183 154.896 170.162 1.00 39.96 502 ARG C C 1
ATOM 9695 O O . ARG C 1 538 ? 169.998 155.152 170.409 1.00 39.96 502 ARG C O 1
ATOM 9703 N N . LEU C 1 539 ? 171.747 155.220 168.997 1.00 41.72 503 LEU C N 1
ATOM 9704 C CA . LEU C 1 539 ? 170.945 155.901 167.984 1.00 41.72 503 LEU C CA 1
ATOM 9705 C C . LEU C 1 539 ? 169.892 154.976 167.382 1.00 41.72 503 LEU C C 1
ATOM 9706 O O . LEU C 1 539 ? 168.812 155.433 166.990 1.00 41.72 503 LEU C O 1
ATOM 9711 N N . ALA C 1 540 ? 170.167 153.672 167.327 1.00 43.37 504 ALA C N 1
ATOM 9712 C CA . ALA C 1 540 ? 169.160 152.732 166.847 1.00 43.37 504 ALA C CA 1
ATOM 9713 C C . ALA C 1 540 ? 167.931 152.748 167.745 1.00 43.37 504 ALA C C 1
ATOM 9714 O O . ALA C 1 540 ? 166.793 152.737 167.262 1.00 43.37 504 ALA C O 1
ATOM 9716 N N . ARG C 1 541 ? 168.141 152.777 169.062 1.00 43.98 505 ARG C N 1
ATOM 9717 C CA . ARG C 1 541 ? 167.004 152.861 169.974 1.00 43.98 505 ARG C CA 1
ATOM 9718 C C . ARG C 1 541 ? 166.378 154.250 170.024 1.00 43.98 505 ARG C C 1
ATOM 9719 O O . ARG C 1 541 ? 165.181 154.360 170.304 1.00 43.98 505 ARG C O 1
ATOM 9727 N N . ALA C 1 542 ? 167.146 155.308 169.762 1.00 46.41 506 ALA C N 1
ATOM 9728 C CA . ALA C 1 542 ? 166.610 156.661 169.846 1.00 46.41 506 ALA C CA 1
ATOM 9729 C C . ALA C 1 542 ? 166.045 157.182 168.529 1.00 46.41 506 ALA C C 1
ATOM 9730 O O . ALA C 1 542 ? 165.558 158.317 168.494 1.00 46.41 506 ALA C O 1
ATOM 9732 N N . TYR C 1 543 ? 166.110 156.397 167.452 1.00 53.72 507 TYR C N 1
ATOM 9733 C CA . TYR C 1 543 ? 165.630 156.868 166.155 1.00 53.72 507 TYR C CA 1
ATOM 9734 C C . TYR C 1 543 ? 164.143 157.212 166.183 1.00 53.72 507 TYR C C 1
ATOM 9735 O O . TYR C 1 543 ? 163.731 158.267 165.685 1.00 53.72 507 TYR C O 1
ATOM 9744 N N . ARG C 1 544 ? 163.317 156.331 166.755 1.00 55.44 508 ARG C N 1
ATOM 9745 C CA . ARG C 1 544 ? 161.869 156.480 166.593 1.00 55.44 508 ARG C CA 1
ATOM 9746 C C . ARG C 1 544 ? 161.292 157.642 167.396 1.00 55.44 508 ARG C C 1
ATOM 9747 O O . ARG C 1 544 ? 160.571 158.470 166.807 1.00 55.44 508 ARG C O 1
ATOM 9755 N N . PRO C 1 545 ? 161.525 157.764 168.711 1.00 56.03 509 PRO C N 1
ATOM 9756 C CA . PRO C 1 545 ? 160.929 158.896 169.442 1.00 56.03 509 PRO C CA 1
ATOM 9757 C C . PRO C 1 545 ? 161.365 160.251 168.918 1.00 56.03 509 PRO C C 1
ATOM 9758 O O . PRO C 1 545 ? 160.569 161.198 168.943 1.00 56.03 509 PRO C O 1
ATOM 9762 N N . ALA C 1 546 ? 162.605 160.375 168.443 1.00 53.87 510 ALA C N 1
ATOM 9763 C CA . ALA C 1 546 ? 163.037 161.633 167.845 1.00 53.87 510 ALA C CA 1
ATOM 9764 C C . ALA C 1 546 ? 162.219 161.955 166.601 1.00 53.87 510 ALA C C 1
ATOM 9765 O O . ALA C 1 546 ? 161.807 163.103 166.400 1.00 53.87 510 ALA C O 1
ATOM 9767 N N . ALA C 1 547 ? 161.964 160.950 165.761 1.00 55.60 511 ALA C N 1
ATOM 9768 C CA . ALA C 1 547 ? 161.136 161.168 164.579 1.00 55.60 511 ALA C CA 1
ATOM 9769 C C . ALA C 1 547 ? 159.720 161.575 164.967 1.00 55.60 511 ALA C C 1
ATOM 9770 O O . ALA C 1 547 ? 159.135 162.476 164.352 1.00 55.60 511 ALA C O 1
ATOM 9772 N N . ALA C 1 548 ? 159.153 160.920 165.984 1.00 56.98 512 ALA C N 1
ATOM 9773 C CA . ALA C 1 548 ? 157.805 161.266 166.425 1.00 56.98 512 ALA C CA 1
ATOM 9774 C C . ALA C 1 548 ? 157.745 162.701 166.936 1.00 56.98 512 ALA C C 1
ATOM 9775 O O . ALA C 1 548 ? 156.818 163.454 166.609 1.00 56.98 512 ALA C O 1
ATOM 9777 N N . PHE C 1 549 ? 158.735 163.099 167.739 1.00 54.50 513 PHE C N 1
ATOM 9778 C CA . PHE C 1 549 ? 158.790 164.472 168.230 1.00 54.50 513 PHE C CA 1
ATOM 9779 C C . PHE C 1 549 ? 158.951 165.458 167.082 1.00 54.50 513 PHE C C 1
ATOM 9780 O O . PHE C 1 549 ? 158.406 166.567 167.124 1.00 54.50 513 PHE C O 1
ATOM 9788 N N . LEU C 1 550 ? 159.707 165.077 166.051 1.00 61.55 514 LEU C N 1
ATOM 9789 C CA . LEU C 1 550 ? 159.875 165.953 164.899 1.00 61.55 514 LEU C CA 1
ATOM 9790 C C . LEU C 1 550 ? 158.559 166.143 164.154 1.00 61.55 514 LEU C C 1
ATOM 9791 O O . LEU C 1 550 ? 158.236 167.258 163.729 1.00 61.55 514 LEU C O 1
ATOM 9796 N N . ARG C 1 551 ? 157.786 165.069 163.980 1.00 65.32 515 ARG C N 1
ATOM 9797 C CA . ARG C 1 551 ? 156.562 165.189 163.194 1.00 65.32 515 ARG C CA 1
ATOM 9798 C C . ARG C 1 551 ? 155.370 165.691 164.001 1.00 65.32 515 ARG C C 1
ATOM 9799 O O . ARG C 1 551 ? 154.357 166.066 163.400 1.00 65.32 515 ARG C O 1
ATOM 9807 N N . THR C 1 552 ? 155.455 165.712 165.331 1.00 62.32 516 THR C N 1
ATOM 9808 C CA . THR C 1 552 ? 154.296 166.082 166.136 1.00 62.32 516 THR C CA 1
ATOM 9809 C C . THR C 1 552 ? 154.206 167.585 166.392 1.00 62.32 516 THR C C 1
ATOM 9810 O O . THR C 1 552 ? 153.149 168.187 166.183 1.00 62.32 516 THR C O 1
ATOM 9814 N N . ALA C 1 553 ? 155.296 168.203 166.838 1.00 60.57 517 ALA C N 1
ATOM 9815 C CA . ALA C 1 553 ? 155.288 169.588 167.299 1.00 60.57 517 ALA C CA 1
ATOM 9816 C C . ALA C 1 553 ? 155.875 170.544 166.265 1.00 60.57 517 ALA C C 1
ATOM 9817 O O . ALA C 1 553 ? 156.586 171.491 166.607 1.00 60.57 517 ALA C O 1
ATOM 9819 N N . ALA C 1 554 ? 155.590 170.304 164.989 1.00 66.10 518 ALA C N 1
ATOM 9820 C CA . ALA C 1 554 ? 156.063 171.200 163.945 1.00 66.10 518 ALA C CA 1
ATOM 9821 C C . ALA C 1 554 ? 155.401 172.569 164.087 1.00 66.10 518 ALA C C 1
ATOM 9822 O O . ALA C 1 554 ? 154.213 172.654 164.411 1.00 66.10 518 ALA C O 1
ATOM 9824 N N . PRO C 1 555 ? 156.144 173.657 163.864 1.00 69.98 519 PRO C N 1
ATOM 9825 C CA . PRO C 1 555 ? 155.540 174.983 163.978 1.00 69.98 519 PRO C CA 1
ATOM 9826 C C . PRO C 1 555 ? 154.491 175.195 162.905 1.00 69.98 519 PRO C C 1
ATOM 9827 O O . PRO C 1 555 ? 154.623 174.691 161.776 1.00 69.98 519 PRO C O 1
ATOM 9831 N N . PRO C 1 556 ? 153.424 175.933 163.208 1.00 70.51 520 PRO C N 1
ATOM 9832 C CA . PRO C 1 556 ? 152.386 176.178 162.201 1.00 70.51 520 PRO C CA 1
ATOM 9833 C C . PRO C 1 556 ? 152.879 177.094 161.093 1.00 70.51 520 PRO C C 1
ATOM 9834 O O . PRO C 1 556 ? 153.775 177.920 161.286 1.00 70.51 520 PRO C O 1
ATOM 9838 N N . ALA C 1 557 ? 152.276 176.937 159.915 1.00 74.40 521 ALA C N 1
ATOM 9839 C CA . ALA C 1 557 ? 152.606 177.756 158.750 1.00 74.40 521 ALA C CA 1
ATOM 9840 C C . ALA C 1 557 ? 151.325 178.068 157.992 1.00 74.40 521 ALA C C 1
ATOM 9841 O O . ALA C 1 557 ? 150.887 177.291 157.135 1.00 74.40 521 ALA C O 1
ATOM 9843 N N . PRO C 1 558 ? 150.692 179.204 158.286 1.00 72.39 522 PRO C N 1
ATOM 9844 C CA . PRO C 1 558 ? 149.416 179.535 157.635 1.00 72.39 522 PRO C CA 1
ATOM 9845 C C . PRO C 1 558 ? 149.563 179.837 156.151 1.00 72.39 522 PRO C C 1
ATOM 9846 O O . PRO C 1 558 ? 148.838 179.286 155.314 1.00 72.39 522 PRO C O 1
ATOM 9850 N N . LEU C 1 559 ? 150.503 180.726 155.822 1.00 74.43 523 LEU C N 1
ATOM 9851 C CA . LEU C 1 559 ? 150.680 181.142 154.435 1.00 74.43 523 LEU C CA 1
ATOM 9852 C C . LEU C 1 559 ? 151.085 179.965 153.559 1.00 74.43 523 LEU C C 1
ATOM 9853 O O . LEU C 1 559 ? 150.586 179.811 152.436 1.00 74.43 523 LEU C O 1
ATOM 9858 N N . ARG C 1 560 ? 151.988 179.122 154.062 1.00 76.37 524 ARG C N 1
ATOM 9859 C CA . ARG C 1 560 ? 152.443 177.965 153.301 1.00 76.37 524 ARG C CA 1
ATOM 9860 C C . ARG C 1 560 ? 151.287 177.032 152.967 1.00 76.37 524 ARG C C 1
ATOM 9861 O O . ARG C 1 560 ? 151.108 176.638 151.809 1.00 76.37 524 ARG C O 1
ATOM 9869 N N . THR C 1 561 ? 150.481 176.672 153.970 1.00 80.06 525 THR C N 1
ATOM 9870 C CA . THR C 1 561 ? 149.394 175.734 153.718 1.00 80.06 525 THR C CA 1
ATOM 9871 C C . THR C 1 561 ? 148.302 176.357 152.855 1.00 80.06 525 THR C C 1
ATOM 9872 O O . THR C 1 561 ? 147.685 175.656 152.047 1.00 80.06 525 THR C O 1
ATOM 9876 N N . LEU C 1 562 ? 148.064 177.665 152.984 1.00 83.77 526 LEU C N 1
ATOM 9877 C CA . LEU C 1 562 ? 147.071 178.310 152.131 1.00 83.77 526 LEU C CA 1
ATOM 9878 C C . LEU C 1 562 ? 147.515 178.312 150.672 1.00 83.77 526 LEU C C 1
ATOM 9879 O O . LEU C 1 562 ? 146.727 177.997 149.766 1.00 83.77 526 LEU C O 1
ATOM 9884 N N . LEU C 1 563 ? 148.780 178.661 150.424 1.00 87.33 527 LEU C N 1
ATOM 9885 C CA . LEU C 1 563 ? 149.296 178.613 149.062 1.00 87.33 527 LEU C CA 1
ATOM 9886 C C . LEU C 1 563 ? 149.274 177.189 148.523 1.00 87.33 527 LEU C C 1
ATOM 9887 O O . LEU C 1 563 ? 148.956 176.966 147.349 1.00 87.33 527 LEU C O 1
ATOM 9892 N N . ALA C 1 564 ? 149.603 176.211 149.370 1.00 85.29 528 ALA C N 1
ATOM 9893 C CA . ALA C 1 564 ? 149.545 174.818 148.944 1.00 85.29 528 ALA C CA 1
ATOM 9894 C C . ALA C 1 564 ? 148.130 174.425 148.546 1.00 85.29 528 ALA C C 1
ATOM 9895 O O . ALA C 1 564 ? 147.930 173.744 147.535 1.00 85.29 528 ALA C O 1
ATOM 9897 N N . ARG C 1 565 ? 147.134 174.849 149.329 1.00 87.74 529 ARG C N 1
ATOM 9898 C CA . ARG C 1 565 ? 145.745 174.552 148.996 1.00 87.74 529 ARG C CA 1
ATOM 9899 C C . ARG C 1 565 ? 145.355 175.166 147.657 1.00 87.74 529 ARG C C 1
ATOM 9900 O O . ARG C 1 565 ? 144.713 174.512 146.825 1.00 87.74 529 ARG C O 1
ATOM 9908 N N . GLN C 1 566 ? 145.733 176.424 147.431 1.00 88.86 530 GLN C N 1
ATOM 9909 C CA . GLN C 1 566 ? 145.372 177.078 146.175 1.00 88.86 530 GLN C CA 1
ATOM 9910 C C . GLN C 1 566 ? 146.019 176.379 144.982 1.00 88.86 530 GLN C C 1
ATOM 9911 O O . GLN C 1 566 ? 145.357 176.103 143.968 1.00 88.86 530 GLN C O 1
ATOM 9917 N N . LEU C 1 567 ? 147.314 176.067 145.093 1.00 91.45 531 LEU C N 1
ATOM 9918 C CA . LEU C 1 567 ? 148.001 175.381 144.002 1.00 91.45 531 LEU C CA 1
ATOM 9919 C C . LEU C 1 567 ? 147.428 173.991 143.758 1.00 91.45 531 LEU C C 1
ATOM 9920 O O . LEU C 1 567 ? 147.278 173.577 142.603 1.00 91.45 531 LEU C O 1
ATOM 9925 N N . VAL C 1 568 ? 147.107 173.247 144.820 1.00 93.18 532 VAL C N 1
ATOM 9926 C CA . VAL C 1 568 ? 146.591 171.899 144.610 1.00 93.18 532 V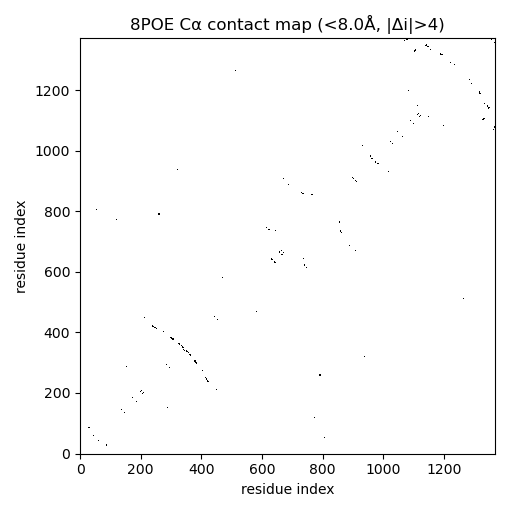AL C CA 1
ATOM 9927 C C . VAL C 1 568 ? 145.204 171.956 143.983 1.00 93.18 532 VAL C C 1
ATOM 9928 O O . VAL C 1 568 ? 144.861 171.117 143.145 1.00 93.18 532 VAL C O 1
ATOM 9932 N N . PHE C 1 569 ? 144.393 172.955 144.347 1.00 94.24 533 PHE C N 1
ATOM 9933 C CA . PHE C 1 569 ? 143.080 173.071 143.718 1.00 94.24 533 PHE C CA 1
ATOM 9934 C C . PHE C 1 569 ? 143.204 173.410 142.235 1.00 94.24 533 PHE C C 1
ATOM 9935 O O . PHE C 1 569 ? 142.504 172.824 141.398 1.00 94.24 533 PHE C O 1
ATOM 9943 N N . PHE C 1 570 ? 144.086 174.353 141.887 1.00 91.47 534 PHE C N 1
ATOM 9944 C CA . PHE C 1 570 ? 144.268 174.683 140.475 1.00 91.47 534 PHE C CA 1
ATOM 9945 C C . PHE C 1 570 ? 144.809 173.490 139.691 1.00 91.47 534 PHE C C 1
ATOM 9946 O O . PHE C 1 570 ? 144.348 173.201 138.576 1.00 91.47 534 PHE C O 1
ATOM 9954 N N . ALA C 1 571 ? 145.786 172.782 140.264 1.00 97.82 535 ALA C N 1
ATOM 9955 C CA . ALA C 1 571 ? 146.326 171.596 139.611 1.00 97.82 535 ALA C CA 1
ATOM 9956 C C . ALA C 1 571 ? 145.251 170.537 139.432 1.00 97.82 535 ALA C C 1
ATOM 9957 O O . ALA C 1 571 ? 145.194 169.871 138.394 1.00 97.82 535 ALA C O 1
ATOM 9959 N N . GLY C 1 572 ? 144.386 170.368 140.433 1.00 97.96 536 GLY C N 1
ATOM 9960 C CA . GLY C 1 572 ? 143.301 169.413 140.307 1.00 97.96 536 GLY C CA 1
ATOM 9961 C C . GLY C 1 572 ? 142.317 169.786 139.219 1.00 97.96 536 GLY C C 1
ATOM 9962 O O . GLY C 1 572 ? 141.812 168.919 138.507 1.00 97.96 536 GLY C O 1
ATOM 9963 N N . ALA C 1 573 ? 142.022 171.080 139.077 1.00 101.41 537 ALA C N 1
ATOM 9964 C CA . ALA C 1 573 ? 141.115 171.509 138.014 1.00 101.41 537 ALA C CA 1
ATOM 9965 C C . ALA C 1 573 ? 141.710 171.229 136.637 1.00 101.41 537 ALA C C 1
ATOM 9966 O O . ALA C 1 573 ? 141.028 170.704 135.741 1.00 101.41 537 ALA C O 1
ATOM 9968 N N . LEU C 1 574 ? 142.988 171.571 136.452 1.00 106.01 538 LEU C N 1
ATOM 9969 C CA . LEU C 1 574 ? 143.637 171.276 135.177 1.00 106.01 538 LEU C CA 1
ATOM 9970 C C . LEU C 1 574 ? 143.695 169.774 134.921 1.00 106.01 538 LEU C C 1
ATOM 9971 O O . LEU C 1 574 ? 143.490 169.321 133.788 1.00 106.01 538 LEU C O 1
ATOM 9976 N N . PHE C 1 575 ? 143.971 168.986 135.964 1.00 108.04 539 PHE C N 1
ATOM 9977 C CA . PHE C 1 575 ? 143.977 167.533 135.830 1.00 108.04 539 PHE C CA 1
ATOM 9978 C C . PHE C 1 575 ? 142.601 167.012 135.441 1.00 108.04 539 PHE C C 1
ATOM 9979 O O . PHE C 1 575 ? 142.484 166.093 134.623 1.00 108.04 539 PHE C O 1
ATOM 9987 N N . ALA C 1 576 ? 141.549 167.592 136.019 1.00 105.29 540 ALA C N 1
ATOM 9988 C CA . ALA C 1 576 ? 140.187 167.217 135.663 1.00 105.29 540 ALA C CA 1
ATOM 9989 C C . ALA C 1 576 ? 139.936 167.428 134.181 1.00 105.29 540 ALA C C 1
ATOM 9990 O O . ALA C 1 576 ? 139.471 166.520 133.479 1.00 105.29 540 ALA C O 1
ATOM 9992 N N . ALA C 1 577 ? 140.236 168.633 133.691 1.00 109.41 541 ALA C N 1
ATOM 9993 C CA . ALA C 1 577 ? 139.997 168.933 132.282 1.00 109.41 541 ALA C CA 1
ATOM 9994 C C . ALA C 1 577 ? 140.814 168.013 131.384 1.00 109.41 541 ALA C C 1
ATOM 9995 O O . ALA C 1 577 ? 140.301 167.459 130.401 1.00 109.41 541 ALA C O 1
ATOM 9997 N N . LEU C 1 578 ? 142.087 167.815 131.731 1.00 113.84 542 LEU C N 1
ATOM 9998 C CA . LEU C 1 578 ? 142.967 166.993 130.912 1.00 113.84 542 LEU C CA 1
ATOM 9999 C C . LEU C 1 578 ? 142.468 165.555 130.849 1.00 113.84 542 LEU C C 1
ATOM 10000 O O . LEU C 1 578 ? 142.434 164.945 129.774 1.00 113.84 542 LEU C O 1
ATOM 10005 N N . LEU C 1 579 ? 142.047 165.005 131.991 1.00 110.09 543 LEU C N 1
ATOM 10006 C CA . LEU C 1 579 ? 141.598 163.619 132.022 1.00 110.09 543 LEU C CA 1
ATOM 10007 C C . LEU C 1 579 ? 140.280 163.440 131.281 1.00 110.09 543 LEU C C 1
ATOM 10008 O O . LEU C 1 579 ? 140.117 162.468 130.535 1.00 110.09 543 LEU C O 1
ATOM 10013 N N . VAL C 1 580 ? 139.322 164.355 131.470 1.00 111.41 544 VAL C N 1
ATOM 10014 C CA . VAL C 1 580 ? 138.050 164.174 130.775 1.00 111.41 544 VAL C CA 1
ATOM 10015 C C . VAL C 1 580 ? 138.250 164.335 129.274 1.00 111.41 544 VAL C C 1
ATOM 10016 O O . VAL C 1 580 ? 137.552 163.696 128.476 1.00 111.41 544 VAL C O 1
ATOM 10020 N N . LEU C 1 581 ? 139.216 165.160 128.857 1.00 114.54 545 LEU C N 1
ATOM 10021 C CA . LEU C 1 581 ? 139.552 165.212 127.438 1.00 114.54 545 LEU C CA 1
ATOM 10022 C C . LEU C 1 581 ? 140.180 163.904 126.971 1.00 114.54 545 LEU C C 1
ATOM 10023 O O . LEU C 1 581 ? 139.873 163.417 125.877 1.00 114.54 545 LEU C O 1
ATOM 10028 N N . THR C 1 582 ? 141.060 163.320 127.789 1.00 115.03 546 THR C N 1
ATOM 10029 C CA . THR C 1 582 ? 141.805 162.138 127.364 1.00 115.03 546 THR C CA 1
ATOM 10030 C C . THR C 1 582 ? 140.913 160.903 127.269 1.00 115.03 546 THR C C 1
ATOM 10031 O O . THR C 1 582 ? 141.086 160.080 126.362 1.00 115.03 546 THR C O 1
ATOM 10035 N N . VAL C 1 583 ? 139.956 160.754 128.191 1.00 109.87 547 VAL C N 1
ATOM 10036 C CA . VAL C 1 583 ? 139.174 159.518 128.257 1.00 109.87 547 VAL C CA 1
ATOM 10037 C C . VAL C 1 583 ? 138.413 159.284 126.957 1.00 109.87 547 VAL C C 1
ATOM 10038 O O . VAL C 1 583 ? 138.414 158.172 126.414 1.00 109.87 547 VAL C O 1
ATOM 10042 N N . TYR C 1 584 ? 137.760 160.315 126.435 1.00 116.40 548 TYR C N 1
ATOM 10043 C CA . TYR C 1 584 ? 137.035 160.175 125.178 1.00 116.40 548 TYR C CA 1
ATOM 10044 C C . TYR C 1 584 ? 137.305 161.397 124.306 1.00 116.40 548 TYR C C 1
ATOM 10045 O O . TYR C 1 584 ? 138.268 161.422 123.540 1.00 116.40 548 TYR C O 1
ATOM 10054 N N . VAL C 1 588 ? 140.663 159.325 121.803 1.00 143.24 552 VAL C N 1
ATOM 10055 C CA . VAL C 1 588 ? 141.634 158.953 120.781 1.00 143.24 552 VAL C CA 1
ATOM 10056 C C . VAL C 1 588 ? 143.044 158.997 121.356 1.00 143.24 552 VAL C C 1
ATOM 10057 O O . VAL C 1 588 ? 143.406 159.931 122.072 1.00 143.24 552 VAL C O 1
ATOM 10061 N N . LEU C 1 589 ? 143.839 157.979 121.036 1.00 152.59 553 LEU C N 1
ATOM 10062 C CA . LEU C 1 589 ? 145.202 157.863 121.533 1.00 152.59 553 LEU C CA 1
ATOM 10063 C C . LEU C 1 589 ? 146.217 158.595 120.665 1.00 152.59 553 LEU C C 1
ATOM 10064 O O . LEU C 1 589 ? 147.408 158.589 120.993 1.00 152.59 553 LEU C O 1
ATOM 10069 N N . ALA C 1 590 ? 145.781 159.223 119.573 1.00 153.06 554 ALA C N 1
ATOM 10070 C CA . ALA C 1 590 ? 146.674 159.912 118.651 1.00 153.06 554 ALA C CA 1
ATOM 10071 C C . ALA C 1 590 ? 146.758 161.409 118.926 1.00 153.06 554 ALA C C 1
ATOM 10072 O O . ALA C 1 590 ? 147.038 162.186 118.007 1.00 153.06 554 ALA C O 1
ATOM 10074 N N . VAL C 1 591 ? 146.515 161.829 120.168 1.00 143.08 555 VAL C N 1
ATOM 10075 C CA . VAL C 1 591 ? 146.556 163.252 120.492 1.00 143.08 555 VAL C CA 1
ATOM 10076 C C . VAL C 1 591 ? 147.977 163.789 120.370 1.00 143.08 555 VAL C C 1
ATOM 10077 O O . VAL C 1 591 ? 148.212 164.838 119.757 1.00 143.08 555 VAL C O 1
ATOM 10081 N N . GLU C 1 592 ? 148.942 163.086 120.965 1.00 146.44 556 GLU C N 1
ATOM 10082 C CA . GLU C 1 592 ? 150.377 163.341 120.874 1.00 146.44 556 GLU C CA 1
ATOM 10083 C C . GLU C 1 592 ? 150.815 164.634 121.558 1.00 146.44 556 GLU C C 1
ATOM 10084 O O . GLU C 1 592 ? 152.005 164.967 121.503 1.00 146.44 556 GLU C O 1
ATOM 10090 N N . HIS C 1 593 ? 149.910 165.376 122.198 1.00 134.86 557 HIS C N 1
ATOM 10091 C CA . HIS C 1 593 ? 150.309 166.612 122.864 1.00 134.86 557 HIS C CA 1
ATOM 10092 C C . HIS C 1 593 ? 149.803 166.676 124.300 1.00 134.86 557 HIS C C 1
ATOM 10093 O O . HIS C 1 593 ? 150.493 167.196 125.183 1.00 134.86 557 HIS C O 1
ATOM 10100 N N . VAL C 1 594 ? 148.597 166.159 124.542 1.00 132.79 558 VAL C N 1
ATOM 10101 C CA . VAL C 1 594 ? 148.065 166.106 125.902 1.00 132.79 558 VAL C CA 1
ATOM 10102 C C . VAL C 1 594 ? 148.921 165.202 126.780 1.00 132.79 558 VAL C C 1
ATOM 10103 O O . VAL C 1 594 ? 149.220 165.535 127.936 1.00 132.79 558 VAL C O 1
ATOM 10107 N N . LEU C 1 595 ? 149.332 164.049 126.248 1.00 125.69 559 LEU C N 1
ATOM 10108 C CA . LEU C 1 595 ? 150.127 163.112 127.034 1.00 125.69 559 LEU C CA 1
ATOM 10109 C C . LEU C 1 595 ? 151.471 163.708 127.431 1.00 125.69 559 LEU C C 1
ATOM 10110 O O . LEU C 1 595 ? 152.098 163.240 128.388 1.00 125.69 559 LEU C O 1
ATOM 10115 N N . THR C 1 596 ? 151.933 164.731 126.707 1.00 128.05 560 THR C N 1
ATOM 10116 C CA . THR C 1 596 ? 153.177 165.401 127.075 1.00 128.05 560 THR C CA 1
ATOM 10117 C C . THR C 1 596 ? 153.044 166.108 128.420 1.00 128.05 560 THR C C 1
ATOM 10118 O O . THR C 1 596 ? 153.909 165.976 129.293 1.00 128.05 560 THR C O 1
ATOM 10122 N N . ALA C 1 597 ? 151.960 166.862 128.606 1.00 120.87 561 ALA C N 1
ATOM 10123 C CA . ALA C 1 597 ? 151.723 167.564 129.861 1.00 120.87 561 ALA C CA 1
ATOM 10124 C C . ALA C 1 597 ? 151.043 166.693 130.908 1.00 120.87 561 ALA C C 1
ATOM 10125 O O . ALA C 1 597 ? 150.935 167.117 132.065 1.00 120.87 561 ALA C O 1
ATOM 10127 N N . MET C 1 598 ? 150.578 165.502 130.523 1.00 125.16 562 MET C N 1
ATOM 10128 C CA . MET C 1 598 ? 149.937 164.592 131.470 1.00 125.16 562 MET C CA 1
ATOM 10129 C C . MET C 1 598 ? 150.845 164.300 132.661 1.00 125.16 562 MET C C 1
ATOM 10130 O O . MET C 1 598 ? 150.445 164.466 133.822 1.00 125.16 562 MET C O 1
ATOM 10135 N N . THR C 1 599 ? 152.080 163.874 132.385 1.00 126.67 563 THR C N 1
ATOM 10136 C CA . THR C 1 599 ? 152.999 163.498 133.453 1.00 126.67 563 THR C CA 1
ATOM 10137 C C . THR C 1 599 ? 153.378 164.696 134.313 1.00 126.67 563 THR C C 1
ATOM 10138 O O . THR C 1 599 ? 153.457 164.585 135.541 1.00 126.67 563 THR C O 1
ATOM 10142 N N . ALA C 1 600 ? 153.631 165.847 133.686 1.00 122.57 564 ALA C N 1
ATOM 10143 C CA . ALA C 1 600 ? 154.009 167.034 134.448 1.00 122.57 564 ALA C CA 1
ATOM 10144 C C . ALA C 1 600 ? 152.883 167.481 135.371 1.00 122.57 564 ALA C C 1
ATOM 10145 O O . ALA C 1 600 ? 153.120 167.818 136.539 1.00 122.57 564 ALA C O 1
ATOM 10147 N N . LEU C 1 601 ? 151.648 167.491 134.865 1.00 114.48 565 LEU C N 1
ATOM 10148 C CA . LEU C 1 601 ? 150.518 167.890 135.692 1.00 114.48 565 LEU C CA 1
ATOM 10149 C C . LEU C 1 601 ? 150.298 166.902 136.831 1.00 114.48 565 LEU C C 1
ATOM 10150 O O . LEU C 1 601 ? 150.011 167.303 137.967 1.00 114.48 565 LEU C O 1
ATOM 10155 N N . GLY C 1 602 ? 150.445 165.603 136.552 1.00 116.85 566 GLY C N 1
ATOM 10156 C CA . GLY C 1 602 ? 150.344 164.620 137.618 1.00 116.85 566 GLY C CA 1
ATOM 10157 C C . GLY C 1 602 ? 151.415 164.797 138.678 1.00 116.85 566 GLY C C 1
ATOM 10158 O O . GLY C 1 602 ? 151.144 164.671 139.875 1.00 116.85 566 GLY C O 1
ATOM 10159 N N . VAL C 1 603 ? 152.645 165.093 138.253 1.00 117.65 567 VAL C N 1
ATOM 10160 C CA . VAL C 1 603 ? 153.736 165.312 139.199 1.00 117.65 567 VAL C CA 1
ATOM 10161 C C . VAL C 1 603 ? 153.449 166.528 140.069 1.00 117.65 567 VAL C C 1
ATOM 10162 O O . VAL C 1 603 ? 153.688 166.512 141.285 1.00 117.65 567 VAL C O 1
ATOM 10166 N N . THR C 1 604 ? 152.945 167.605 139.461 1.00 116.45 568 THR C N 1
ATOM 10167 C CA . THR C 1 604 ? 152.595 168.788 140.241 1.00 116.45 568 THR C CA 1
ATOM 10168 C C . THR C 1 604 ? 151.501 168.472 141.252 1.00 116.45 568 THR C C 1
ATOM 10169 O O . THR C 1 604 ? 151.567 168.907 142.407 1.00 116.45 568 THR C O 1
ATOM 10173 N N . ALA C 1 605 ? 150.490 167.704 140.838 1.00 113.32 569 ALA C N 1
ATOM 10174 C CA . ALA C 1 605 ? 149.434 167.320 141.769 1.00 113.32 569 ALA C CA 1
ATOM 10175 C C . ALA C 1 605 ? 149.988 166.498 142.927 1.00 113.32 569 ALA C C 1
ATOM 10176 O O . ALA C 1 605 ? 149.614 166.710 144.087 1.00 113.32 569 ALA C O 1
ATOM 10178 N N . THR C 1 606 ? 150.883 165.551 142.631 1.00 110.32 570 THR C N 1
ATOM 10179 C CA . THR C 1 606 ? 151.447 164.710 143.683 1.00 110.32 570 THR C CA 1
ATOM 10180 C C . THR C 1 606 ? 152.297 165.518 144.657 1.00 110.32 570 THR C C 1
ATOM 10181 O O . THR C 1 606 ? 152.207 165.324 145.875 1.00 110.32 570 THR C O 1
ATOM 10185 N N . VAL C 1 607 ? 153.135 166.423 144.149 1.00 111.47 571 VAL C N 1
ATOM 10186 C CA . VAL C 1 607 ? 153.967 167.215 145.050 1.00 111.47 571 VAL C CA 1
ATOM 10187 C C . VAL C 1 607 ? 153.099 168.161 145.874 1.00 111.47 571 VAL C C 1
ATOM 10188 O O . VAL C 1 607 ? 153.383 168.424 147.049 1.00 111.47 571 VAL C O 1
ATOM 10192 N N . ALA C 1 608 ? 152.013 168.666 145.281 1.00 104.77 572 ALA C N 1
ATOM 10193 C CA . ALA C 1 608 ? 151.096 169.517 146.032 1.00 104.77 572 ALA C CA 1
ATOM 10194 C C . ALA C 1 608 ? 150.411 168.744 147.153 1.00 104.77 572 ALA C C 1
ATOM 10195 O O . ALA C 1 608 ? 150.296 169.244 148.279 1.00 104.77 572 ALA C O 1
ATOM 10197 N N . ARG C 1 609 ? 149.946 167.524 146.867 1.00 116.66 573 ARG C N 1
ATOM 10198 C CA . ARG C 1 609 ? 149.254 166.752 147.897 1.00 116.66 573 ARG C CA 1
ATOM 10199 C C . ARG C 1 609 ? 150.218 166.294 148.984 1.00 116.66 573 ARG C C 1
ATOM 10200 O O . ARG C 1 609 ? 149.832 166.167 150.152 1.00 116.66 573 ARG C O 1
ATOM 10208 N N . SER C 1 610 ? 151.476 166.028 148.622 1.00 106.98 574 SER C N 1
ATOM 10209 C CA . SER C 1 610 ? 152.458 165.643 149.628 1.00 106.98 574 SER C CA 1
ATOM 10210 C C . SER C 1 610 ? 152.908 166.830 150.470 1.00 106.98 574 SER C C 1
ATOM 10211 O O . SER C 1 610 ? 153.244 166.660 151.647 1.00 106.98 574 SER C O 1
ATOM 10214 N N . PHE C 1 611 ? 152.914 168.031 149.888 1.00 92.02 575 PHE C N 1
ATOM 10215 C CA . PHE C 1 611 ? 153.439 169.200 150.585 1.00 92.02 575 PHE C CA 1
ATOM 10216 C C . PHE C 1 611 ? 152.454 169.715 151.631 1.00 92.02 575 PHE C C 1
ATOM 10217 O O . PHE C 1 611 ? 152.870 170.216 152.681 1.00 92.02 575 PHE C O 1
ATOM 10225 N N . ILE C 1 612 ? 151.158 169.585 151.372 1.00 98.55 576 ILE C N 1
ATOM 10226 C CA . ILE C 1 612 ? 150.137 170.184 152.242 1.00 98.55 576 ILE C CA 1
ATOM 10227 C C . ILE C 1 612 ? 150.152 169.492 153.601 1.00 98.55 576 ILE C C 1
ATOM 10228 O O . ILE C 1 612 ? 150.350 168.265 153.668 1.00 98.55 576 ILE C O 1
ATOM 10233 N N . PRO C 1 613 ? 149.994 170.224 154.700 1.00 101.51 577 PRO C N 1
ATOM 10234 C CA . PRO C 1 613 ? 149.848 169.583 156.010 1.00 101.51 577 PRO C CA 1
ATOM 10235 C C . PRO C 1 613 ? 148.444 169.017 156.191 1.00 101.51 577 PRO C C 1
ATOM 10236 O O . PRO C 1 613 ? 147.504 169.359 155.473 1.00 101.51 577 PRO C O 1
ATOM 10240 N N . GLU C 1 614 ? 148.320 168.134 157.179 1.00 108.92 578 GLU C N 1
ATOM 10241 C CA . GLU C 1 614 ? 147.054 167.492 157.496 1.00 108.92 578 GLU C CA 1
ATOM 10242 C C . GLU C 1 614 ? 146.930 167.355 159.007 1.00 108.92 578 GLU C C 1
ATOM 10243 O O . GLU C 1 614 ? 147.858 167.662 159.760 1.00 108.92 578 GLU C O 1
ATOM 10249 N N . GLU C 1 615 ? 145.763 166.891 159.446 1.00 104.30 579 GLU C N 1
ATOM 10250 C CA . GLU C 1 615 ? 145.503 166.689 160.867 1.00 104.30 579 GLU C CA 1
ATOM 10251 C C . GLU C 1 615 ? 146.385 165.582 161.436 1.00 104.30 579 GLU C C 1
ATOM 10252 O O . GLU C 1 615 ? 145.903 164.690 162.134 1.00 104.30 579 GLU C O 1
ATOM 10258 N N . ALA C 1 621 ? 151.546 164.159 172.573 1.00 62.81 585 ALA C N 1
ATOM 10259 C CA . ALA C 1 621 ? 152.098 165.124 173.515 1.00 62.81 585 ALA C CA 1
ATOM 10260 C C . ALA C 1 621 ? 153.569 165.392 173.219 1.00 62.81 585 ALA C C 1
ATOM 10261 O O . ALA C 1 621 ? 154.408 164.505 173.380 1.00 62.81 585 ALA C O 1
ATOM 10263 N N . PRO C 1 622 ? 153.879 166.613 172.776 1.00 64.14 586 PRO C N 1
ATOM 10264 C CA . PRO C 1 622 ? 155.279 166.942 172.465 1.00 64.14 586 PRO C CA 1
ATOM 10265 C C . PRO C 1 622 ? 156.213 166.808 173.654 1.00 64.14 586 PRO C C 1
ATOM 10266 O O . PRO C 1 622 ? 157.374 166.419 173.475 1.00 64.14 586 PRO C O 1
ATOM 10270 N N . GLN C 1 623 ? 155.744 167.122 174.864 1.00 67.27 587 GLN C N 1
ATOM 10271 C CA . GLN C 1 623 ? 156.615 167.054 176.033 1.00 67.27 587 GLN C CA 1
ATOM 10272 C C . GLN C 1 623 ? 157.059 165.624 176.317 1.00 67.27 587 GLN C C 1
ATOM 10273 O O . GLN C 1 623 ? 158.233 165.384 176.622 1.00 67.27 587 GLN C O 1
ATOM 10279 N N . LEU C 1 624 ? 156.139 164.661 176.224 1.00 66.10 588 LEU C N 1
ATOM 10280 C CA . LEU C 1 624 ? 156.502 163.269 176.470 1.00 66.10 588 LEU C CA 1
ATOM 10281 C C . LEU C 1 624 ? 157.491 162.763 175.428 1.00 66.10 588 LEU C C 1
ATOM 10282 O O . LEU C 1 624 ? 158.445 162.047 175.760 1.00 66.10 588 LEU C O 1
ATOM 10287 N N . LEU C 1 625 ? 157.277 163.120 174.159 1.00 59.61 589 LEU C N 1
ATOM 10288 C CA . LEU C 1 625 ? 158.209 162.716 173.112 1.00 59.61 589 LEU C CA 1
ATOM 10289 C C . LEU C 1 625 ? 159.585 163.329 173.335 1.00 59.61 589 LEU C C 1
ATOM 10290 O O . LEU C 1 625 ? 160.606 162.651 173.178 1.00 59.61 589 LEU C O 1
ATOM 10295 N N . LEU C 1 626 ? 159.632 164.608 173.714 1.00 59.92 590 LEU C N 1
ATOM 10296 C CA . LEU C 1 626 ? 160.916 165.243 173.990 1.00 59.92 590 LEU C CA 1
ATOM 10297 C C . LEU C 1 626 ? 161.616 164.573 175.165 1.00 59.92 590 LEU C C 1
ATOM 10298 O O . LEU C 1 626 ? 162.832 164.357 175.128 1.00 59.92 590 LEU C O 1
ATOM 10303 N N . GLN C 1 627 ? 160.866 164.238 176.217 1.00 65.78 591 GLN C N 1
ATOM 10304 C CA . GLN C 1 627 ? 161.471 163.595 177.380 1.00 65.78 591 GLN C CA 1
ATOM 10305 C C . GLN C 1 627 ? 162.021 162.218 177.030 1.00 65.78 591 GLN C C 1
ATOM 10306 O O . GLN C 1 627 ? 163.149 161.877 177.408 1.00 65.78 591 GLN C O 1
ATOM 10312 N N . THR C 1 628 ? 161.246 161.411 176.300 1.00 61.18 592 THR C N 1
ATOM 10313 C CA . THR C 1 628 ? 161.721 160.077 175.955 1.00 61.18 592 THR C CA 1
ATOM 10314 C C . THR C 1 628 ? 162.840 160.114 174.921 1.00 61.18 592 THR C C 1
ATOM 10315 O O . THR C 1 628 ? 163.634 159.170 174.856 1.00 61.18 592 THR C O 1
ATOM 10319 N N . ALA C 1 629 ? 162.925 161.176 174.115 1.00 57.95 593 ALA C N 1
ATOM 10320 C CA . ALA C 1 629 ? 164.061 161.322 173.214 1.00 57.95 593 ALA C CA 1
ATOM 10321 C C . ALA C 1 629 ? 165.312 161.742 173.976 1.00 57.95 593 ALA C C 1
ATOM 10322 O O . ALA C 1 629 ? 166.407 161.224 173.726 1.00 57.95 593 ALA C O 1
ATOM 10324 N N . LEU C 1 630 ? 165.169 162.679 174.916 1.00 58.02 594 LEU C N 1
ATOM 10325 C CA . LEU C 1 630 ? 166.310 163.134 175.700 1.00 58.02 594 LEU C CA 1
ATOM 10326 C C . LEU C 1 630 ? 166.787 162.081 176.689 1.00 58.02 594 LEU C C 1
ATOM 10327 O O . LEU C 1 630 ? 167.925 162.165 177.163 1.00 58.02 594 LEU C O 1
ATOM 10332 N N . ALA C 1 631 ? 165.941 161.102 177.020 1.00 62.10 595 ALA C N 1
ATOM 10333 C CA . ALA C 1 631 ? 166.394 160.000 177.861 1.00 62.10 595 ALA C CA 1
ATOM 10334 C C . ALA C 1 631 ? 167.513 159.212 177.192 1.00 62.10 595 ALA C C 1
ATOM 10335 O O . ALA C 1 631 ? 168.408 158.702 177.875 1.00 62.10 595 ALA C O 1
ATOM 10337 N N . HIS C 1 632 ? 167.480 159.101 175.865 1.00 56.04 596 HIS C N 1
ATOM 10338 C CA . HIS C 1 632 ? 168.543 158.459 175.105 1.00 56.04 596 HIS C CA 1
ATOM 10339 C C . HIS C 1 632 ? 169.550 159.438 174.523 1.00 56.04 596 HIS C C 1
ATOM 10340 O O . HIS C 1 632 ? 170.670 159.035 174.205 1.00 56.04 596 HIS C O 1
ATOM 10347 N N . MET C 1 633 ? 169.178 160.711 174.377 1.00 56.27 597 MET C N 1
ATOM 10348 C CA . MET C 1 633 ? 170.078 161.685 173.769 1.00 56.27 597 MET C CA 1
ATOM 10349 C C . MET C 1 633 ? 171.222 162.051 174.705 1.00 56.27 597 MET C C 1
ATOM 10350 O O . MET C 1 633 ? 172.309 162.413 174.239 1.00 56.27 597 MET C O 1
ATOM 10355 N N . HIS C 1 634 ? 170.988 161.986 176.018 1.00 57.33 598 HIS C N 1
ATOM 10356 C CA . HIS C 1 634 ? 171.999 162.224 177.044 1.00 57.33 598 HIS C CA 1
ATOM 10357 C C . HIS C 1 634 ? 172.524 163.655 177.000 1.00 57.33 598 HIS C C 1
ATOM 10358 O O . HIS C 1 634 ? 172.229 164.454 177.894 1.00 57.33 598 HIS C O 1
ATOM 10365 N N . TYR C 1 635 ? 173.298 163.987 175.974 1.00 58.61 599 TYR C N 1
ATOM 10366 C CA . TYR C 1 635 ? 173.773 165.346 175.765 1.00 58.61 599 TYR C CA 1
ATOM 10367 C C . TYR C 1 635 ? 172.831 166.107 174.838 1.00 58.61 599 TYR C C 1
ATOM 10368 O O . TYR C 1 635 ? 171.865 165.563 174.298 1.00 58.61 599 TYR C O 1
ATOM 10377 N N . LEU C 1 636 ? 173.131 167.395 174.661 1.00 61.69 600 LEU C N 1
ATOM 10378 C CA . LEU C 1 636 ? 172.378 168.272 173.786 1.00 61.69 600 LEU C CA 1
ATOM 10379 C C . LEU C 1 636 ? 173.294 169.415 173.379 1.00 61.69 600 LEU C C 1
ATOM 10380 O O . LEU C 1 636 ? 174.056 169.913 174.221 1.00 61.69 600 LEU C O 1
ATOM 10385 N N . PRO C 1 637 ? 173.258 169.847 172.110 1.00 67.58 601 PRO C N 1
ATOM 10386 C CA . PRO C 1 637 ? 174.097 170.955 171.639 1.00 67.58 601 PRO C CA 1
ATOM 10387 C C . PRO C 1 637 ? 173.788 172.271 172.345 1.00 67.58 601 PRO C C 1
ATOM 10388 O O . PRO C 1 637 ? 172.616 172.634 172.444 1.00 67.58 601 PRO C O 1
ATOM 10392 N N . GLY C 1 643 ? 161.524 182.037 171.276 1.00 97.81 607 GLY C N 1
ATOM 10393 C CA . GLY C 1 643 ? 160.671 180.884 171.500 1.00 97.81 607 GLY C CA 1
ATOM 10394 C C . GLY C 1 643 ? 161.446 179.606 171.751 1.00 97.81 607 GLY C C 1
ATOM 10395 O O . GLY C 1 643 ? 162.236 179.175 170.912 1.00 97.81 607 GLY C O 1
ATOM 10396 N N . GLY C 1 644 ? 161.218 178.999 172.918 1.00 99.04 608 GLY C N 1
ATOM 10397 C CA . GLY C 1 644 ? 161.922 177.772 173.253 1.00 99.04 608 GLY C CA 1
ATOM 10398 C C . GLY C 1 644 ? 161.575 176.621 172.328 1.00 99.04 608 GLY C C 1
ATOM 10399 O O . GLY C 1 644 ? 162.447 175.836 171.947 1.00 99.04 608 GLY C O 1
ATOM 10400 N N . ARG C 1 645 ? 160.296 176.500 171.962 1.00 101.88 609 ARG C N 1
ATOM 10401 C CA . ARG C 1 645 ? 159.885 175.432 171.055 1.00 101.88 609 ARG C CA 1
ATOM 10402 C C . ARG C 1 645 ? 160.528 175.596 169.684 1.00 101.88 609 ARG C C 1
ATOM 10403 O O . ARG C 1 645 ? 160.943 174.609 169.064 1.00 101.88 609 ARG C O 1
ATOM 10411 N N . ASP C 1 646 ? 160.616 176.834 169.193 1.00 94.50 610 ASP C N 1
ATOM 10412 C CA . ASP C 1 646 ? 161.266 177.078 167.909 1.00 94.50 610 ASP C CA 1
ATOM 10413 C C . ASP C 1 646 ? 162.729 176.656 167.948 1.00 94.50 610 ASP C C 1
ATOM 10414 O O . ASP C 1 646 ? 163.220 175.987 167.031 1.00 94.50 610 ASP C O 1
ATOM 10419 N N . ARG C 1 647 ? 163.441 177.034 169.013 1.00 92.52 611 ARG C N 1
ATOM 10420 C CA . ARG C 1 647 ? 164.845 176.659 169.139 1.00 92.52 611 ARG C CA 1
ATOM 10421 C C . ARG C 1 647 ? 165.006 175.148 169.233 1.00 92.52 611 ARG C C 1
ATOM 10422 O O . ARG C 1 647 ? 165.896 174.570 168.596 1.00 92.52 611 ARG C O 1
ATOM 10430 N N . ALA C 1 648 ? 164.153 174.490 170.022 1.00 76.80 612 ALA C N 1
ATOM 10431 C CA . ALA C 1 648 ? 164.250 173.041 170.169 1.00 76.80 612 ALA C CA 1
ATOM 10432 C C . ALA C 1 648 ? 163.996 172.332 168.846 1.00 76.80 612 ALA C C 1
ATOM 10433 O O . ALA C 1 648 ? 164.729 171.405 168.479 1.00 76.80 612 ALA C O 1
ATOM 10435 N N . TYR C 1 649 ? 162.967 172.758 168.108 1.00 67.86 613 TYR C N 1
ATOM 10436 C CA . TYR C 1 649 ? 162.680 172.124 166.827 1.00 67.86 613 TYR C CA 1
ATOM 10437 C C . TYR C 1 649 ? 163.787 172.390 165.817 1.00 67.86 613 TYR C C 1
ATOM 10438 O O . TYR C 1 649 ? 164.145 171.501 165.038 1.00 67.86 613 TYR C O 1
ATOM 10447 N N . ARG C 1 650 ? 164.339 173.606 165.805 1.00 77.01 614 ARG C N 1
ATOM 10448 C CA . ARG C 1 650 ? 165.435 173.901 164.888 1.00 77.01 614 ARG C CA 1
ATOM 10449 C C . ARG C 1 650 ? 166.658 173.048 165.200 1.00 77.01 614 ARG C C 1
ATOM 10450 O O . ARG C 1 650 ? 167.318 172.538 164.287 1.00 77.01 614 ARG C O 1
ATOM 10458 N N . GLN C 1 651 ? 166.975 172.880 166.486 1.00 67.13 615 GLN C N 1
ATOM 10459 C CA . GLN C 1 651 ? 168.102 172.033 166.860 1.00 67.13 615 GLN C CA 1
ATOM 10460 C C . GLN C 1 651 ? 167.854 170.579 166.478 1.00 67.13 615 GLN C C 1
ATOM 10461 O O . GLN C 1 651 ? 168.758 169.904 165.976 1.00 67.13 615 GLN C O 1
ATOM 10467 N N . MET C 1 652 ? 166.636 170.079 166.704 1.00 53.20 616 MET C N 1
ATOM 10468 C CA . MET C 1 652 ? 166.344 168.691 166.357 1.00 53.20 616 MET C CA 1
ATOM 10469 C C . MET C 1 652 ? 166.352 168.483 164.848 1.00 53.20 616 MET C C 1
ATOM 10470 O O . MET C 1 652 ? 166.670 167.389 164.368 1.00 53.20 616 MET C O 1
ATOM 10475 N N . ALA C 1 653 ? 165.998 169.516 164.083 1.00 58.85 617 ALA C N 1
ATOM 10476 C CA . ALA C 1 653 ? 166.039 169.399 162.630 1.00 58.85 617 ALA C CA 1
ATOM 10477 C C . ALA C 1 653 ? 167.471 169.439 162.114 1.00 58.85 617 ALA C C 1
ATOM 10478 O O . ALA C 1 653 ? 167.836 168.661 161.226 1.00 58.85 617 ALA C O 1
ATOM 10480 N N . GLN C 1 654 ? 168.294 170.339 162.656 1.00 61.69 618 GLN C N 1
ATOM 10481 C CA . GLN C 1 654 ? 169.694 170.406 162.246 1.00 61.69 618 GLN C CA 1
ATOM 10482 C C . GLN C 1 654 ? 170.443 169.134 162.624 1.00 61.69 618 GLN C C 1
ATOM 10483 O O . GLN C 1 654 ? 171.259 168.630 161.843 1.00 61.69 618 GLN C O 1
ATOM 10489 N N . LEU C 1 655 ? 170.173 168.597 163.815 1.00 49.53 619 LEU C N 1
ATOM 10490 C CA . LEU C 1 655 ? 170.922 167.445 164.301 1.00 49.53 619 LEU C CA 1
ATOM 10491 C C . LEU C 1 655 ? 170.573 166.181 163.526 1.00 49.53 619 LEU C C 1
ATOM 10492 O O . LEU C 1 655 ? 171.340 165.212 163.543 1.00 49.53 619 LEU C O 1
ATOM 10497 N N . LEU C 1 656 ? 169.433 166.173 162.837 1.00 54.99 620 LEU C N 1
ATOM 10498 C CA . LEU C 1 656 ? 168.979 165.023 162.055 1.00 54.99 620 LEU C CA 1
ATOM 10499 C C . LEU C 1 656 ? 168.561 165.535 160.679 1.00 54.99 620 LEU C C 1
ATOM 10500 O O . LEU C 1 656 ? 167.418 165.962 160.490 1.00 54.99 620 LEU C O 1
ATOM 10505 N N . GLN C 1 657 ? 169.482 165.484 159.721 1.00 61.59 621 GLN C N 1
ATOM 10506 C CA . GLN C 1 657 ? 169.258 166.063 158.407 1.00 61.59 621 GLN C CA 1
ATOM 10507 C C . GLN C 1 657 ? 168.398 165.148 157.536 1.00 61.59 621 GLN C C 1
ATOM 10508 O O . GLN C 1 657 ? 168.011 164.044 157.925 1.00 61.59 621 GLN C O 1
ATOM 10514 N N . TYR C 1 658 ? 168.103 165.635 156.334 1.00 85.10 622 TYR C N 1
ATOM 10515 C CA . TYR C 1 658 ? 167.341 164.899 155.337 1.00 85.10 622 TYR C CA 1
ATOM 10516 C C . TYR C 1 658 ? 168.296 164.129 154.432 1.00 85.10 622 TYR C C 1
ATOM 10517 O O . TYR C 1 658 ? 169.432 164.552 154.200 1.00 85.10 622 TYR C O 1
ATOM 10526 N N . ARG C 1 659 ? 167.831 162.983 153.930 1.00 79.92 623 ARG C N 1
ATOM 10527 C CA . ARG C 1 659 ? 168.718 162.080 153.201 1.00 79.92 623 ARG C CA 1
ATOM 10528 C C . ARG C 1 659 ? 169.263 162.730 151.934 1.00 79.92 623 ARG C C 1
ATOM 10529 O O . ARG C 1 659 ? 170.482 162.799 151.724 1.00 79.92 623 ARG C O 1
ATOM 10537 N N . ALA C 1 660 ? 168.368 163.237 151.082 1.00 81.04 624 ALA C N 1
ATOM 10538 C CA . ALA C 1 660 ? 168.816 163.867 149.845 1.00 81.04 624 ALA C CA 1
ATOM 10539 C C . ALA C 1 660 ? 169.640 165.110 150.130 1.00 81.04 624 ALA C C 1
ATOM 10540 O O . ALA C 1 660 ? 170.537 165.452 149.354 1.00 81.04 624 ALA C O 1
ATOM 10542 N N . VAL C 1 661 ? 169.357 165.793 151.240 1.00 78.78 625 VAL C N 1
ATOM 10543 C CA . VAL C 1 661 ? 170.173 166.934 151.640 1.00 78.78 625 VAL C CA 1
ATOM 10544 C C . VAL C 1 661 ? 171.601 166.488 151.925 1.00 78.78 625 VAL C C 1
ATOM 10545 O O . VAL C 1 661 ? 172.567 167.140 151.507 1.00 78.78 625 VAL C O 1
ATOM 10549 N N . SER C 1 662 ? 171.760 165.365 152.629 1.00 80.04 626 SER C N 1
ATOM 10550 C CA . SER C 1 662 ? 173.099 164.860 152.917 1.00 80.04 626 SER C CA 1
ATOM 10551 C C . SER C 1 662 ? 173.813 164.429 151.641 1.00 80.04 626 SER C C 1
ATOM 10552 O O . SER C 1 662 ? 175.018 164.665 151.485 1.00 80.04 626 SER C O 1
ATOM 10555 N N . LEU C 1 663 ? 173.092 163.791 150.716 1.00 84.08 627 LEU C N 1
ATOM 10556 C CA . LEU C 1 663 ? 173.717 163.409 149.451 1.00 84.08 627 LEU C CA 1
ATOM 10557 C C . LEU C 1 663 ? 174.134 164.633 148.640 1.00 84.08 627 LEU C C 1
ATOM 10558 O O . LEU C 1 663 ? 175.193 164.630 148.002 1.00 84.08 627 LEU C O 1
ATOM 10563 N N . LEU C 1 664 ? 173.313 165.685 148.643 1.00 88.96 628 LEU C N 1
ATOM 10564 C CA . LEU C 1 664 ? 173.696 166.921 147.967 1.00 88.96 628 LEU C CA 1
ATOM 10565 C C . LEU C 1 664 ? 174.913 167.555 148.628 1.00 88.96 628 LEU C C 1
ATOM 10566 O O . LEU C 1 664 ? 175.776 168.119 147.946 1.00 88.96 628 LEU C O 1
ATOM 10571 N N . GLU C 1 665 ? 174.990 167.479 149.958 1.00 84.02 629 GLU C N 1
ATOM 10572 C CA . GLU C 1 665 ? 176.178 167.947 150.664 1.00 84.02 629 GLU C CA 1
ATOM 10573 C C . GLU C 1 665 ? 177.415 167.177 150.218 1.00 84.02 629 GLU C C 1
ATOM 10574 O O . GLU C 1 665 ? 178.475 167.768 149.976 1.00 84.02 629 GLU C O 1
ATOM 10580 N N . GLU C 1 666 ? 177.290 165.855 150.094 1.00 82.07 630 GLU C N 1
ATOM 10581 C CA . GLU C 1 666 ? 178.406 165.043 149.619 1.00 82.07 630 GLU C CA 1
ATOM 10582 C C . GLU C 1 666 ? 178.796 165.423 148.195 1.00 82.07 630 GLU C C 1
ATOM 10583 O O . GLU C 1 666 ? 179.986 165.481 147.862 1.00 82.07 630 GLU C O 1
ATOM 10589 N N . LEU C 1 667 ? 177.803 165.674 147.338 1.00 90.43 631 LEU C N 1
ATOM 10590 C CA . LEU C 1 667 ? 178.081 166.085 145.964 1.00 90.43 631 LEU C CA 1
ATOM 10591 C C . LEU C 1 667 ? 178.804 167.423 145.911 1.00 90.43 631 LEU C C 1
ATOM 10592 O O . LEU C 1 667 ? 179.706 167.617 145.088 1.00 90.43 631 LEU C O 1
ATOM 10597 N N . LEU C 1 668 ? 178.405 168.367 146.759 1.00 88.75 632 LEU C N 1
ATOM 10598 C CA . LEU C 1 668 ? 178.988 169.701 146.738 1.00 88.75 632 LEU C CA 1
ATOM 10599 C C . LEU C 1 668 ? 180.302 169.777 147.507 1.00 88.75 632 LEU C C 1
ATOM 10600 O O . LEU C 1 668 ? 181.013 170.782 147.392 1.00 88.75 632 LEU C O 1
ATOM 10605 N N . SER C 1 669 ? 180.640 168.740 148.270 1.00 85.44 633 SER C N 1
ATOM 10606 C CA . SER C 1 669 ? 181.880 168.744 149.043 1.00 85.44 633 SER C CA 1
ATOM 10607 C C . SER C 1 669 ? 183.155 169.008 148.240 1.00 85.44 633 SER C C 1
ATOM 10608 O O . SER C 1 669 ? 184.011 169.750 148.747 1.00 85.44 633 SER C O 1
ATOM 10611 N N . PRO C 1 670 ? 183.380 168.431 147.049 1.00 85.73 634 PRO C N 1
ATOM 10612 C CA . PRO C 1 670 ? 184.665 168.691 146.371 1.00 85.73 634 PRO C CA 1
ATOM 10613 C C . PRO C 1 670 ? 184.917 170.157 146.060 1.00 85.73 634 PRO C C 1
ATOM 10614 O O . PRO C 1 670 ? 186.057 170.621 146.182 1.00 85.73 634 PRO C O 1
ATOM 10618 N N . LEU C 1 671 ? 183.884 170.905 145.664 1.00 88.10 635 LEU C N 1
ATOM 10619 C CA . LEU C 1 671 ? 184.079 172.321 145.367 1.00 88.10 635 LEU C CA 1
ATOM 10620 C C . LEU C 1 671 ? 184.367 173.117 146.633 1.00 88.10 635 LEU C C 1
ATOM 10621 O O . LEU C 1 671 ? 185.177 174.050 146.617 1.00 88.10 635 LEU C O 1
ATOM 10626 N N . LEU C 1 672 ? 183.716 172.763 147.736 1.00 81.53 636 LEU C N 1
ATOM 10627 C CA . LEU C 1 672 ? 183.897 173.449 149.007 1.00 81.53 636 LEU C CA 1
ATOM 10628 C C . LEU C 1 672 ? 185.104 172.947 149.785 1.00 81.53 636 LEU C C 1
ATOM 10629 O O . LEU C 1 672 ? 185.389 173.475 150.865 1.00 81.53 636 LEU C O 1
ATOM 10634 N N . THR C 1 673 ? 185.805 171.937 149.272 1.00 83.56 637 THR C N 1
ATOM 10635 C CA . THR C 1 673 ? 186.912 171.341 150.018 1.00 83.56 637 THR C CA 1
ATOM 10636 C C . THR C 1 673 ? 188.026 172.330 150.339 1.00 83.56 637 THR C C 1
ATOM 10637 O O . THR C 1 673 ? 188.429 172.405 151.513 1.00 83.56 637 THR C O 1
ATOM 10641 N N . PRO C 1 674 ? 188.566 173.112 149.388 1.00 78.93 638 PRO C N 1
ATOM 10642 C CA . PRO C 1 674 ? 189.661 174.020 149.755 1.00 78.93 638 PRO C CA 1
ATOM 10643 C C . PRO C 1 674 ? 189.174 175.329 150.356 1.00 78.93 638 PRO C C 1
ATOM 10644 O O . PRO C 1 674 ? 189.910 175.983 151.100 1.00 78.93 638 PRO C O 1
ATOM 10648 N N . LEU C 1 675 ? 187.936 175.720 150.042 1.00 78.50 639 LEU C N 1
ATOM 10649 C CA . LEU C 1 675 ? 187.454 177.044 150.428 1.00 78.50 639 LEU C CA 1
ATOM 10650 C C . LEU C 1 675 ? 187.351 177.185 151.943 1.00 78.50 639 LEU C C 1
ATOM 10651 O O . LEU C 1 675 ? 187.879 178.143 152.522 1.00 78.50 639 LEU C O 1
ATOM 10656 N N . PHE C 1 676 ? 186.668 176.245 152.604 1.00 71.93 640 PHE C N 1
ATOM 10657 C CA . PHE C 1 676 ? 186.574 176.302 154.060 1.00 71.93 640 PHE C CA 1
ATOM 10658 C C . PHE C 1 676 ? 187.927 176.109 154.728 1.00 71.93 640 PHE C C 1
ATOM 10659 O O . PHE C 1 676 ? 188.206 176.754 155.742 1.00 71.93 640 PHE C O 1
ATOM 10667 N N . LEU C 1 677 ? 188.775 175.233 154.188 1.00 68.82 641 LEU C N 1
ATOM 10668 C CA . LEU C 1 677 ? 190.098 175.048 154.775 1.00 68.82 641 LEU C CA 1
ATOM 10669 C C . LEU C 1 677 ? 190.904 176.340 154.717 1.00 68.82 641 LEU C C 1
ATOM 10670 O O . LEU C 1 677 ? 191.658 176.655 155.645 1.00 68.82 641 LEU C O 1
ATOM 10675 N N . LEU C 1 678 ? 190.753 177.105 153.633 1.00 73.17 642 LEU C N 1
ATOM 10676 C CA . LEU C 1 678 ? 191.453 178.380 153.516 1.00 73.17 642 LEU C CA 1
ATOM 10677 C C . LEU C 1 678 ? 190.859 179.434 154.443 1.00 73.17 642 LEU C C 1
ATOM 10678 O O . LEU C 1 678 ? 191.596 180.169 155.110 1.00 73.17 642 LEU C O 1
ATOM 10683 N N . PHE C 1 679 ? 189.529 179.521 154.501 1.00 79.78 643 PHE C N 1
ATOM 10684 C CA . PHE C 1 679 ? 188.865 180.667 155.111 1.00 79.78 643 PHE C CA 1
ATOM 10685 C C . PHE C 1 679 ? 188.572 180.500 156.597 1.00 79.78 643 PHE C C 1
ATOM 10686 O O . PHE C 1 679 ? 188.434 181.508 157.300 1.00 79.78 643 PHE C O 1
ATOM 10694 N N . TRP C 1 680 ? 188.484 179.270 157.100 1.00 70.56 644 TRP C N 1
ATOM 10695 C CA . TRP C 1 680 ? 187.994 179.025 158.450 1.00 70.56 644 TRP C CA 1
ATOM 10696 C C . TRP C 1 680 ? 189.061 178.542 159.421 1.00 70.56 644 TRP C C 1
ATOM 10697 O O . TRP C 1 680 ? 188.936 178.792 160.621 1.00 70.56 644 TRP C O 1
ATOM 10708 N N . PHE C 1 681 ? 190.104 177.867 158.941 1.00 63.58 645 PHE C N 1
ATOM 10709 C CA . PHE C 1 681 ? 191.103 177.294 159.837 1.00 63.58 645 PHE C CA 1
ATOM 10710 C C . PHE C 1 681 ? 192.335 178.182 159.992 1.00 63.58 645 PHE C C 1
ATOM 10711 O O . PHE C 1 681 ? 192.824 178.370 161.110 1.00 63.58 645 PHE C O 1
ATOM 10719 N N . ARG C 1 682 ? 192.847 178.726 158.887 1.00 76.59 646 ARG C N 1
ATOM 10720 C CA . ARG C 1 682 ? 194.118 179.445 158.943 1.00 76.59 646 ARG C CA 1
ATOM 10721 C C . ARG C 1 682 ? 194.119 180.642 159.888 1.00 76.59 646 ARG C C 1
ATOM 10722 O O . ARG C 1 682 ? 195.065 180.751 160.688 1.00 76.59 646 ARG C O 1
ATOM 10730 N N . PRO C 1 683 ? 193.147 181.565 159.855 1.00 77.15 647 PRO C N 1
ATOM 10731 C CA . PRO C 1 683 ? 193.225 182.712 160.779 1.00 77.15 647 PRO C CA 1
ATOM 10732 C C . PRO C 1 683 ? 193.250 182.310 162.244 1.00 77.15 647 PRO C C 1
ATOM 10733 O O . PRO C 1 683 ? 193.943 182.949 163.045 1.00 77.15 647 PRO C O 1
ATOM 10737 N N . ARG C 1 684 ? 192.513 181.267 162.617 1.00 66.70 648 ARG C N 1
ATOM 10738 C CA . ARG C 1 684 ? 192.477 180.798 164.001 1.00 66.70 648 ARG C CA 1
ATOM 10739 C C . ARG C 1 684 ? 193.426 179.612 164.174 1.00 66.70 648 ARG C C 1
ATOM 10740 O O . ARG C 1 684 ? 193.022 178.462 164.333 1.00 66.70 648 ARG C O 1
ATOM 10748 N N . ALA C 1 685 ? 194.721 179.920 164.141 1.00 70.53 649 ALA C N 1
ATOM 10749 C CA . ALA C 1 685 ? 195.747 178.897 164.308 1.00 70.53 649 ALA C CA 1
ATOM 10750 C C . ALA C 1 685 ? 196.330 178.895 165.718 1.00 70.53 649 ALA C C 1
ATOM 10751 O O . ALA C 1 685 ? 196.516 177.827 166.317 1.00 70.53 649 ALA C O 1
ATOM 10753 N N . LEU C 1 686 ? 196.629 180.083 166.250 1.00 73.16 650 LEU C N 1
ATOM 10754 C CA . LEU C 1 686 ? 197.211 180.181 167.585 1.00 73.16 650 LEU C CA 1
ATOM 10755 C C . LEU C 1 686 ? 196.282 179.586 168.633 1.00 73.16 650 LEU C C 1
ATOM 10756 O O . LEU C 1 686 ? 196.734 178.925 169.575 1.00 73.16 650 LEU C O 1
ATOM 10761 N N . GLU C 1 687 ? 194.976 179.808 168.480 1.00 69.37 651 GLU C N 1
ATOM 10762 C CA . GLU C 1 687 ? 194.019 179.305 169.458 1.00 69.37 651 GLU C CA 1
ATOM 10763 C C . GLU C 1 687 ? 193.976 177.780 169.456 1.00 69.37 651 GLU C C 1
ATOM 10764 O O . GLU C 1 687 ? 193.893 177.155 170.517 1.00 69.37 651 GLU C O 1
ATOM 10770 N N . ILE C 1 688 ? 194.050 177.159 168.276 1.00 67.13 652 ILE C N 1
ATOM 10771 C CA . ILE C 1 688 ? 194.064 175.698 168.214 1.00 67.13 652 ILE C CA 1
ATOM 10772 C C . ILE C 1 688 ? 195.373 175.132 168.761 1.00 67.13 652 ILE C C 1
ATOM 10773 O O . ILE C 1 688 ? 195.377 174.088 169.436 1.00 67.13 652 ILE C O 1
ATOM 10778 N N . ILE C 1 689 ? 196.500 175.795 168.485 1.00 68.48 653 ILE C N 1
ATOM 10779 C CA . ILE C 1 689 ? 197.759 175.355 169.086 1.00 68.48 653 ILE C CA 1
ATOM 10780 C C . ILE C 1 689 ? 197.675 175.423 170.605 1.00 68.48 653 ILE C C 1
ATOM 10781 O O . ILE C 1 689 ? 198.122 174.509 171.308 1.00 68.48 653 ILE C O 1
ATOM 10786 N N . ASP C 1 690 ? 197.089 176.499 171.135 1.00 77.00 654 ASP C N 1
ATOM 10787 C CA . ASP C 1 690 ? 196.901 176.597 172.579 1.00 77.00 654 ASP C CA 1
ATOM 10788 C C . ASP C 1 690 ? 195.951 175.516 173.088 1.00 77.00 654 ASP C C 1
ATOM 10789 O O . ASP C 1 690 ? 196.116 175.014 174.207 1.00 77.00 654 ASP C O 1
ATOM 10794 N N . PHE C 1 691 ? 194.945 175.156 172.286 1.00 65.33 655 PHE C N 1
ATOM 10795 C CA . PHE C 1 691 ? 194.016 174.102 172.683 1.00 65.33 655 PHE C CA 1
ATOM 10796 C C . PHE C 1 691 ? 194.733 172.770 172.857 1.00 65.33 655 PHE C C 1
ATOM 10797 O O . PHE C 1 691 ? 194.503 172.058 173.842 1.00 65.33 655 PHE C O 1
ATOM 10805 N N . PHE C 1 692 ? 195.599 172.409 171.907 1.00 72.92 656 PHE C N 1
ATOM 10806 C CA . PHE C 1 692 ? 196.431 171.224 172.120 1.00 72.92 656 PHE C CA 1
ATOM 10807 C C . PHE C 1 692 ? 197.379 171.403 173.300 1.00 72.92 656 PHE C C 1
ATOM 10808 O O . PHE C 1 692 ? 197.607 170.457 174.063 1.00 72.92 656 PHE C O 1
ATOM 10816 N N . HIS C 1 693 ? 197.943 172.600 173.467 1.00 87.77 657 HIS C N 1
ATOM 10817 C CA . HIS C 1 693 ? 198.974 172.788 174.483 1.00 87.77 657 HIS C CA 1
ATOM 10818 C C . HIS C 1 693 ? 198.423 172.628 175.897 1.00 87.77 657 HIS C C 1
ATOM 10819 O O . HIS C 1 693 ? 199.035 171.951 176.731 1.00 87.77 657 HIS C O 1
ATOM 10826 N N . HIS C 1 694 ? 197.278 173.237 176.189 1.00 81.03 658 HIS C N 1
ATOM 10827 C CA . HIS C 1 694 ? 196.812 173.352 177.565 1.00 81.03 658 HIS C CA 1
ATOM 10828 C C . HIS C 1 694 ? 195.923 172.200 178.019 1.00 81.03 658 HIS C C 1
ATOM 10829 O O . HIS C 1 694 ? 195.630 172.107 179.215 1.00 81.03 658 HIS C O 1
ATOM 10836 N N . PHE C 1 695 ? 195.491 171.322 177.118 1.00 74.19 659 PHE C N 1
ATOM 10837 C CA . PHE C 1 695 ? 194.560 170.253 177.470 1.00 74.19 659 PHE C CA 1
ATOM 10838 C C . PHE C 1 695 ? 195.121 168.889 177.096 1.00 74.19 659 PHE C C 1
ATOM 10839 O O . PHE C 1 695 ? 194.384 167.977 176.711 1.00 74.19 659 PHE C O 1
ATOM 10847 N N . THR C 1 696 ? 196.437 168.725 177.209 1.00 76.86 660 THR C N 1
ATOM 10848 C CA . THR C 1 696 ? 197.095 167.443 176.985 1.00 76.86 660 THR C CA 1
ATOM 10849 C C . THR C 1 696 ? 197.688 166.968 178.303 1.00 76.86 660 THR C C 1
ATOM 10850 O O . THR C 1 696 ? 198.466 167.692 178.933 1.00 76.86 660 THR C O 1
ATOM 10854 N N . VAL C 1 697 ? 197.324 165.756 178.715 1.00 75.17 661 VAL C N 1
ATOM 10855 C CA . VAL C 1 697 ? 197.785 165.170 179.967 1.00 75.17 661 VAL C CA 1
ATOM 10856 C C . VAL C 1 697 ? 198.584 163.915 179.648 1.00 75.17 661 VAL C C 1
ATOM 10857 O O . VAL C 1 697 ? 198.118 163.051 178.896 1.00 75.17 661 VAL C O 1
ATOM 10861 N N . ASP C 1 698 ? 199.779 163.818 180.221 1.00 80.17 662 ASP C N 1
ATOM 10862 C CA . ASP C 1 698 ? 200.654 162.670 180.028 1.00 80.17 662 ASP C CA 1
ATOM 10863 C C . ASP C 1 698 ? 200.513 161.720 181.210 1.00 80.17 662 ASP C C 1
ATOM 10864 O O . ASP C 1 698 ? 200.566 162.149 182.367 1.00 80.17 662 ASP C O 1
ATOM 10869 N N . VAL C 1 699 ? 200.333 160.433 180.913 1.00 80.48 663 VAL C N 1
ATOM 10870 C CA . VAL C 1 699 ? 200.198 159.402 181.931 1.00 80.48 663 VAL C CA 1
ATOM 10871 C C . VAL C 1 699 ? 201.172 158.275 181.617 1.00 80.48 663 VAL C C 1
ATOM 10872 O O . VAL C 1 699 ? 201.587 158.078 180.473 1.00 80.48 663 VAL C O 1
ATOM 10876 N N . ALA C 1 700 ? 201.537 157.534 182.660 1.00 82.07 664 ALA C N 1
ATOM 10877 C CA . ALA C 1 700 ? 202.476 156.434 182.502 1.00 82.07 664 ALA C CA 1
ATOM 10878 C C . ALA C 1 700 ? 201.847 155.298 181.705 1.00 82.07 664 ALA C C 1
ATOM 10879 O O . ALA C 1 700 ? 200.677 154.956 181.895 1.00 82.07 664 ALA C O 1
ATOM 10881 N N . GLY C 1 701 ? 202.635 154.713 180.808 1.00 75.79 665 GLY C N 1
ATOM 10882 C CA . GLY C 1 701 ? 202.175 153.593 180.011 1.00 75.79 665 GLY C CA 1
ATOM 10883 C C . GLY C 1 701 ? 201.391 153.998 178.781 1.00 75.79 665 GLY C C 1
ATOM 10884 O O . GLY C 1 701 ? 201.878 153.861 177.655 1.00 75.79 665 GLY C O 1
ATOM 10885 N N . VAL C 1 702 ? 200.168 154.492 178.983 1.00 70.47 666 VAL C N 1
ATOM 10886 C CA . VAL C 1 702 ? 199.321 154.865 177.855 1.00 70.47 666 VAL C CA 1
ATOM 10887 C C . VAL C 1 702 ? 199.912 156.057 177.113 1.00 70.47 666 VAL C C 1
ATOM 10888 O O . VAL C 1 702 ? 199.994 156.063 175.879 1.00 70.47 666 VAL C O 1
ATOM 10892 N N . GLY C 1 703 ? 200.329 157.082 177.850 1.00 77.15 667 GLY C N 1
ATOM 10893 C CA . GLY C 1 703 ? 200.949 158.239 177.237 1.00 77.15 667 GLY C CA 1
ATOM 10894 C C . GLY C 1 703 ? 200.095 159.490 177.260 1.00 77.15 667 GLY C C 1
ATOM 10895 O O . GLY C 1 703 ? 199.832 160.053 178.326 1.00 77.15 667 GLY C O 1
ATOM 10896 N N . ASP C 1 704 ? 199.649 159.928 176.086 1.00 72.86 668 ASP C N 1
ATOM 10897 C CA . ASP C 1 704 ? 198.946 161.195 175.944 1.00 72.86 668 ASP C CA 1
ATOM 10898 C C . ASP C 1 704 ? 197.435 160.989 175.908 1.00 72.86 668 ASP C C 1
ATOM 10899 O O . ASP C 1 704 ? 196.916 160.258 175.058 1.00 72.86 668 ASP C O 1
ATOM 10904 N N . ILE C 1 705 ? 196.736 161.636 176.838 1.00 64.45 669 ILE C N 1
ATOM 10905 C CA . ILE C 1 705 ? 195.281 161.585 176.923 1.00 64.45 669 ILE C CA 1
ATOM 10906 C C . ILE C 1 705 ? 194.771 162.994 177.195 1.00 64.45 669 ILE C C 1
ATOM 10907 O O . ILE C 1 705 ? 195.359 163.734 177.991 1.00 64.45 669 ILE C O 1
ATOM 10912 N N . CYS C 1 706 ? 193.678 163.366 176.531 1.00 63.15 670 CYS C N 1
ATOM 10913 C CA . CYS C 1 706 ? 193.118 164.701 176.690 1.00 63.15 670 CYS C CA 1
ATOM 10914 C C . CYS C 1 706 ? 192.572 164.903 178.098 1.00 63.15 670 CYS C C 1
ATOM 10915 O O . CYS C 1 706 ? 192.154 163.958 178.772 1.00 63.15 670 CYS C O 1
ATOM 10918 N N . SER C 1 707 ? 192.577 166.164 178.538 1.00 67.29 671 SER C N 1
ATOM 10919 C CA . SER C 1 707 ? 192.078 166.503 179.865 1.00 67.29 671 SER C CA 1
ATOM 10920 C C . SER C 1 707 ? 190.598 166.186 180.027 1.00 67.29 671 SER C C 1
ATOM 10921 O O . SER C 1 707 ? 190.143 165.963 181.154 1.00 67.29 671 SER C O 1
ATOM 10924 N N . PHE C 1 708 ? 189.839 166.161 178.934 1.00 60.30 672 PHE C N 1
ATOM 10925 C CA . PHE C 1 708 ? 188.402 165.945 179.003 1.00 60.30 672 PHE C CA 1
ATOM 10926 C C . PHE C 1 708 ? 188.017 164.473 179.040 1.00 60.30 672 PHE C C 1
ATOM 10927 O O . PHE C 1 708 ? 186.839 164.164 179.246 1.00 60.30 672 PHE C O 1
ATOM 10935 N N . ALA C 1 709 ? 188.970 163.561 178.839 1.00 55.43 673 ALA C N 1
ATOM 10936 C CA . ALA C 1 709 ? 188.651 162.140 178.928 1.00 55.43 673 ALA C CA 1
ATOM 10937 C C . ALA C 1 709 ? 188.473 161.701 180.376 1.00 55.43 673 ALA C C 1
ATOM 10938 O O . ALA C 1 709 ? 187.568 160.918 180.686 1.00 55.43 673 ALA C O 1
ATOM 10940 N N . LEU C 1 710 ? 189.323 162.190 181.272 1.00 51.35 674 LEU C N 1
ATOM 10941 C CA . LEU C 1 710 ? 189.243 161.822 182.680 1.00 51.35 674 LEU C CA 1
ATOM 10942 C C . LEU C 1 710 ? 188.049 162.488 183.355 1.00 51.35 674 LEU C C 1
ATOM 10943 O O . LEU C 1 710 ? 187.078 161.823 183.717 1.00 51.35 674 LEU C O 1
#

Secondary structure (DSSP, 8-state):
-HHHHHHHHHHHHHTT-HHHHHHHHHHHHHHHHHHHHHHHHHHHH--HHHHHT---HHHHSPPHHHHHHHHHT-SHHHHHHHHHHHHHHHHHHHHHHHHHHHHHHHHHHHHHH---GGGTTT--SHHHHHHHHHHHHTTSS-S-SSPP-HHHHHHHHHHHHHHHHHHHHHT-SSB-PBPSSS-B--B--HHHHHHHHHHHTSSSSSSSSSSS---GGGG-STTHHHHHHHHHHHHHHHHHHHHHHHHHHHHHHHHHHHHHHHHHHSS-HHHHT-B---HHHHHHT--TT--HHHHHHHHHHHHHHHHHHHHHTPPP-HHHHHHHHHHHHHHHHHHHHHHHHHH-----SSHHHHHHHHHHHHHHHHHHS----HHHHHHHHHHHH-----HHHHHHHHHHHHS-BHHHHHHHHHHHHHHHHHHIIIIISTT-HHHHHHHHHSEEEETTTEEEETTT-/-HHHHHHHHHHHHHTT-HHHHHHHHHHHHHHHHHHHHHHHHHHHT--HHHHHT---HHHHSPPHHHHHHHHHT-SHHHHHHHHHHHHHHHHHHHHHHHHHHHHHHHHHHHHHH---GGGTTT--SHHHHHHHHHHHHTTSS-S-SSPP-HHHHHHHHHHHHHHHHHHHHHT-SS--PBPSSS-B-----HHHHHHHHHHHTSSSS-SSSSSS---GGGT-STTHHHHHHHHHHHHHHHHHHHHHHHHHHHHHHHHHHHHHHHHHHSS-HHHHH-----HHHHHHT--TT--HHHHHHHHHHHHHHHHHHHHHSPPP-HHHHHHHHHHHHHHHHHHHHHHHHHH-----SSHHHHHHHHHHHHHHHHHHS----HHHHHHHHHHHH-S---HHHHHHHHHHHHS--HHHHHHHHHHHHHHHHHHIIIIISSS-HHHHHHHHHTEEEETTTEEEETTT-/-HHHHHHHHHHHHHTT-HHHHHHHHHHHHHHHHHHHHHHHHHHHT--HHHHHT---HHHHSPPHHHHHHHHHS-SHHHHHHHHHHHHHHHHHHHHHHHHHHHHHHHHHHHHHH---GGGTTTS-SHHHHHHHHHHHHTTSS-S-SSPP-HHHHHHHHHHHHHHHHHHHHHT-SSB-PBPSSS-B--B--HHHHHHHHHHHTSSTT-SSSSSSS--GGGG-STTHHHHHHHHHHHHHHHHHHHHHHHHHHHHHHHHHHHHHHHHHHSS-HHHHT-B---HHHHHHT--TT--HHHHHHHHHHHHHHHHHHHHHSPPP-HHHHHHHHHHHHHHHHHHHHHHHHHH------SHHHHHHHHHHHHHHHHHHS----HHHHHHHHHHHH-----HHHHHHHHHHHHS-BHHHHHHHHHHHHHHHHHHIIIIISSS-HHHHHHHHHTEEEETTTEEEETTT-

Solvent-accessible surface area: 82685 Å² total; per-residue (Å²): 153,115,24,33,92,25,62,61,21,19,22,6,31,61,103,54,14,44,57,10,15,72,66,55,36,74,85,77,12,28,24,36,78,36,11,37,70,33,29,25,84,50,101,72,15,23,45,116,100,67,40,37,85,148,107,55,118,75,115,21,82,55,93,96,63,97,31,55,103,66,64,182,74,42,111,128,25,85,120,76,50,88,98,28,54,24,112,74,101,93,44,65,122,168,5,69,75,70,51,143,31,27,136,59,19,25,48,122,19,79,109,55,26,121,16,48,82,130,84,10,65,77,19,100,29,61,86,5,21,62,89,21,38,57,36,27,188,96,55,43,113,130,38,90,147,113,61,21,60,80,90,18,9,43,7,37,31,5,9,41,34,7,16,50,4,1,6,6,83,116,28,17,8,1,1,94,41,110,52,119,212,34,57,64,34,41,15,19,2,155,24,8,26,106,11,15,28,78,18,8,10,146,32,113,135,5,25,4,178,65,1,174,52,28,44,130,47,31,94,128,63,122,62,69,41,72,12,8,49,152,14,16,163,37,4,109,79,19,2,58,101,24,110,74,103,13,72,80,81,48,48,91,61,63,64,77,18,89,19,49,80,14,24,45,120,118,42,142,93,55,61,66,34,46,93,14,42,17,81,8,0,127,15,36,6,36,43,58,40,12,10,60,65,87,15,143,48,12,10,55,135,1,78,181,28,9,34,35,13,15,198,79,37,55,69,104,34,33,91,101,27,18,82,8,128,32,111,23,46,74,11,2,1,72,14,1,18,26,45,82,46,30,118,176,67,170,76,17,131,58,19,96,91,45,33,97,59,28,20,96,63,4,58,87,12,108,78,103,34,64,160,202,82,55,123,112,37,65,107,57,3,45,67,53,11,114,120,93,85,72,55,204,89,172,31,39,170,71,22,23,60,5,8,57,54,129,36,69,32,50,105,41,32,53,83,8,6,118,49,20,10,102,13,3,78,135,37,16,149,85,75,7,84,59,5,7,48,19,17,35,116,62,26,58,107,53,97,50,12,10,5,15,5,52,93,8,144,153,109,23,32,89,23,63,61,16,18,27,6,35,60,107,56,15,48,57,14,16,72,55,52,35,69,78,84,16,29,21,42,78,35,18,32,68,32,25,28,78,51,134,46,25,22,46,115,100,69,40,42,84,151,105,56,117,75,114,21,82,49,89,98,64,96,24,56,108,58,59,171,76,36,96,140,40,86,115,89,51,88,100,24,60,38,85,74,116,75,43,62,108,144,8,70,74,72,52,146,38,28,133,64,24,28,45,118,17,70,109,56,29,119,12,50,83,127,84,11,64,74,17,93,26,61,85,3,26,64,88,14,38,58,44,31,187,97,53,44,120,128,39,90,146,117,61,21,50,79,93,26,7,47,4,32,27,5,7,40,36,5,17,43,17,1,6,10,103,119,26,13,9,3,1,96,43,108,65,119,214,41,54,69,32,41,17,20,1,149,23,8,25,106,13,14,34,78,14,8,6,144,34,109,128,5,27,8,178,65,1,177,50,30,52,127,47,30,102,131,81,122,70,91,39,70,11,6,46,145,14,17,144,28,5,106,84,11,2,58,104,24,112,71,103,13,73,82,80,49,49,92,62,63,68,88,13,89,19,44,78,14,28,46,121,122,42,140,94,54,60,66,38,45,87,22,59,20,73,7,0,132,17,51,10,33,44,59,35,24,11,60,57,80,15,134,44,22,12,52,130,10,79,178,22,4,35,32,15,23,196,71,38,56,65,108,34,29,74,99,28,32,78,8,132,25,101,23,44,70,9,2,1,78,22,1,19,27,46,80,50,32,115,177,66,168,78,23,131,58,16,94,90,52,41,96,60,25,18,97,62,3,58,89,11,110,77,115,30,62,161,198,83,57,125,115,40,66,106,60,2,52,64,55,12,105,126,108,80,71,56,201,88,173,37,45,169,67,20,19,48,6,8,59,55,123,36,72,30,46,99,38,24,52,79,9,6,115,54,19,12,105,18,1,82,122,38,18,146,91,100,11,72,58,5,8,37,17,22,42,129,65,36,52,109,52,106,51,11,10,2,10,3,54,81,8,144,145,113,22,40,85,25,64,65,19,18,25,8,36,59,108,59,15,41,63,10,13,73,34,52,37,82,82,84,12,29,27,41,76,34,15,35,70,31,28,27,81,52,118,56,13,23,47,115,103,67,39,36,83,152,108,58,119,73,115,19,78,48,87,100,69,80,29,56,91,64,62,183,72,32,107,129,34,85,120,87,49,87,101,28,61,34,110,73,109,94,51,62,114,176,7,66,74,67,49,146,37,22,136,70,16,29,43,117,19,127,105,60,23,125,22,54,84,130,83,13,65,72,21,97,28,59,85,5,20,65,96,12,44,56,46,33,185,97,53,44,113,130,40,97,148,119,66,22,60,78,92,22,4,42,3,35,31,7,7,45,31,2,17,38,13,3,7,9,111,111,23,16,4,2,3,103,41,111,53,123,216,34,58,62,29,44,18,17,1,155,24,9,22,105,13,13,29,77,13,6,8,149,30,113,129,5,22,6,174,64,2,171,54,31,48,132,47,31,98,128,63,125,64,73,40,72,11,6,56,152,13,15,157,26,3,103,85,17,2,55,100,23,112,75,109,16,74,81,73,50,48,94,49,60,66,95,17,90,20,48,78,16,22,31,120,119,43,141,96,55,44,65,33,40,80,30,52,19,78,11,0,130,17,62,4,36,44,61,35,6,9,55,70,81,15,135,44,15,16,63,129,5,81,188,25,2,26,29,13,22,187,74,36,56,66,102,31,31,76,102,34,20,69,9,123,15,101,19,58,66,13,2,1,69,10,0,14,30,40,84,52,43,114,175,69,164,78,24,132,59,17,95,94,50,52,98,59,31,19,97,64,7,52,88,12,110,78,116,34,63,162,204,84,55,125,114,38,66,108,63,1,50,66,60,10,111,113,104,82,69,55,204,90,174,36,40,171,78,14,21,68,6,8,62,59,118,32,70,32,49,111,41,26,57,81,6,5,114,38,19,11,95,20,6,61,141,38,18,89,104,95,9,110,70,5,7,45,16,19,34,109,74,29,55,103,48,100,51,10,10,3,10,6,44,96,11,147

Radius of gyration: 41.14 Å; Cα contacts (8 Å, |Δi|>4): 1066; chains: 3; bounding box: 111×115×73 Å

B-factor: mean 84.16, std 28.81, range [34.71, 157.79]

InterPro domains:
  IPR007241 Autophagy-related protein 9 [PF04109] (185-676)
  IPR007241 Autophagy-related protein 9 [PTHR13038] (134-793)

Nearest PDB structures (foldseek):
  8poe-assembly1_C  TM=1.002E+00  e=3.978E-61  Homo sapiens
  6wqz-assembly1_C  TM=9.291E-01  e=7.806E-34  Homo sapiens
  7jlo-assembly1_A  TM=9.260E-01  e=9.422E-34  Homo sapiens
  8kbz-assembly1_A  TM=9.059E-01  e=1.035E-33  Homo sapiens
  6wr4-assembly1_A  TM=9.075E-01  e=7.138E-32  Homo sapiens

Foldseek 3Di:
DVLVLLQLVVVCLVLLFLVSLVCVLVVVLVVLVCLVVVVVCCVQFQDCPVVVVCDDVVVRTDDVVSSVVSCVVDVVVVVVVVVSVVVSVVSVVVSVVVSVVSVVSVVVVCVQPNDDSVCSNVDPCVVVVVSVQVCQVVCVDCQDPDGDDPLLSLCSNCQVLQVLLVVVLVPAQFDWDADPVGDTDGADAPLSVVLCCCADPDHPNHCCDVVQAGDPVLLDPVCLVVVLVVSLVVLVVSLVVLLVVLPVVLVVLVSVVVVVCVVCVVPDCPVVFDWDFDVSLVRNLADFSGDPVVVVVLCVVLVPLLVVLLPPDDDDDVVQQVVLVVQLVVLVVVVVVLVVVPVVDPPPVVSVVVVVVSVVSNVCSVVRHDDDPNVVSVVVNCVSSVDASVVSVVVSVRSDVRIDRDVVSSVSNSCCSVCVSVCSNPRDSVPSSVVSVQVNPQWDADPSSGTHGVSND/DVLVLLQLVVVCLVLLFLVSLVCVLVVVLVVLVVLVVVVCCCVQFQDVPVVVVCDDVVVRTDDVVVSVVSVVVDCVVVVVVVVSVVVSVVSVVVSVVVSVVSVVSVVVVCVQQNDDSVCSNVDPCVVVVVSQQVCVVVCVDCQDPDGDDDVLSLCSNCQVLQVLLVVVLVPQQWDFPADDVGDTDTADAPLSVVLCCCADDDHPNHCCDVVQAHDPVLLDPPCLVVVLVVSLVVLVVSLVVLLVVLPVVLVVLVSVVVVVCVVCVVPDCPVQFDWAFDVVLVRNQADFSHDPVVVVVLCVVLVPLLVVLLPPPDDDDVVQQVVLVVQLVVLVVVLVVLVVVVVVDPPPVVSVVCNVVSVVSNVVSVVSHDDDPSVVSVVVSCVSSVDASVVSVVVNVRSDVRIDRDVVSSVSNSCCSVCNSVCSNPRDSVVRSVVSVQVNPQWDADPSSGIHGVSND/DVLVLLQLVVVCLVLLFLVSLLVVLVVVLVVLVCLVVVVCCCVQFQDVPVVVVCDDVVVRTDDPVSSVVSCVVDDVVVVVVVVSVVVSVVSVVVSVVVSVVSVVSVVVVCVQPNDDSVCSNVDPCVVVVVSVQVCVVVCVDCQDPDRDDPVLSLCSHCQVLQVLLVCVLVVQQWDWDADPVGDTDTADAVLSVVLVCCADDDHPNHQCDVVQAGDPVLQDPVCLVVVLVVSLVVLVVSLVVLLVVLPVVLVVLVSVVVVVCVVCPVPDCPVVFDWAFDVSLVRNQDDFSDDPVVVVVLCVVLVPLLVVLLVPLDDDDDVQQVVLVVQLVVLVVVLVVLVVVVVVDPPPVPSVVCNVVSVVSNVVSVVRHDDDPSVVSVVVNCVSSVDASVVSVVVSVRSDVRIDRDVVSSVSNSCCSVCSSVCSNPRDSVPRSVVSVVCNPFWDADPSSGTHGNSND

Sequence (1371 aa):
NLDSFFTKIYSYHQRNGFACILLEDVFQLGQFIFIVTFTTFLLRCVDYNVLFANVTLSDAILPSAQCAERIRSSPLLVLLLVLAAGFWLVQLLRSVCNLFSYWDIQVFYREALHIPPEELSSVPWAEVQSRLLALQRSGGLCVQPRPLTELDIHHRILRYTNYQVALANKGLLPARCPLPWGGSAAFLSRGLALNVDLLLFRGPFSLFRGGWELPHAYKRSDQRGALAARWGRTVLLLAALNLALSPLVLAWQVLHVFYSHVELLRREPGALGARGWSRLARLQLRHFNELPHELRARLARAYRPAAAFLRTAAPPAPLRTLLARQLVFFAGALFAALLVLTVYVLAVEHVLTAMTALGVTATVARSFIPEEAPQLLLQTALAHMHYLPGGRDRAYRQMAQLLQYRAVSLLEELLSPLLTPLFLLFWFRPRALEIIDFFHHFTVDVAGVGDICSFALNLDSFFTKIYSYHQRNGFACILLEDVFQLGQFIFIVTFTTFLLRCVDYNVLFANVTLSDAILPSAQCAERIRSSPLLVLLLVLAAGFWLVQLLRSVCNLFSYWDIQVFYREALHIPPEELSSVPWAEVQSRLLALQRSGGLCVQPRPLTELDIHHRILRYTNYQVALANKGLLPARCPLPWGGSAAFLSRGLALNVDLLLFRGPFSLFRGGWELPHAYKRSDQRGALAARWGRTVLLLAALNLALSPLVLAWQVLHVFYSHVELLRREPGALGARGWSRLARLQLRHFNELPHELRARLARAYRPAAAFLRTAAPPAPLRTLLARQLVFFAGALFAALLVLTVYVLAVEHVLTAMTALGVTATVARSFIPEEAPQLLLQTALAHMHYLPGGRDRAYRQMAQLLQYRAVSLLEELLSPLLTPLFLLFWFRPRALEIIDFFHHFTVDVAGVGDICSFALNLDSFFTKIYSYHQRNGFACILLEDVFQLGQFIFIVTFTTFLLRCVDYNVLFANVTLSDAILPSAQCAERIRSSPLLVLLLVLAAGFWLVQLLRSVCNLFSYWDIQVFYREALHIPPEELSSVPWAEVQSRLLALQRSGGLCVQPRPLTELDIHHRILRYTNYQVALANKGLLPARCPLPWGGSAAFLSRGLALNVDLLLFRGPFSLFRGGWELPHAYKRSDQRGALAARWGRTVLLLAALNLALSPLVLAWQVLHVFYSHVELLRREPGALGARGWSRLARLQLRHFNELPHELRARLARAYRPAAAFLRTAAPPAPLRTLLARQLVFFAGALFAALLVLTVYVLAVEHVLTAMTALGVTATVARSFIPEEAPQLLLQTALAHMHYLPGGRDRAYRQMAQLLQYRAVSLLEELLSPLLTPLFLLFWFRPRALEIIDFFHHFTVDVAGVGDICSFAL

Organism: Homo sapiens (NCBI:txid9606)